Protein AF-A0A8J6J645-F1 (afdb_monomer_lite)

Radius of gyration: 34.55 Å; chains: 1; bounding box: 107×49×106 Å

pLDDT: mean 75.16, std 21.88, range [24.14, 98.88]

Structure (mmCIF, N/CA/C/O backbone):
data_AF-A0A8J6J645-F1
#
_entry.id   AF-A0A8J6J645-F1
#
loop_
_atom_site.group_PDB
_atom_site.id
_atom_site.type_symbol
_atom_site.label_atom_id
_atom_site.label_alt_id
_atom_site.label_comp_id
_atom_site.label_asym_id
_atom_site.label_entity_id
_atom_site.label_seq_id
_atom_site.pdbx_PDB_ins_code
_atom_site.Cartn_x
_atom_site.Cartn_y
_atom_site.Cartn_z
_atom_site.occupancy
_atom_site.B_iso_or_equiv
_atom_site.auth_seq_id
_atom_site.auth_comp_id
_atom_site.auth_asym_id
_atom_site.auth_atom_id
_atom_site.pdbx_PDB_model_num
ATOM 1 N N . MET A 1 1 ? -31.738 16.352 16.357 1.00 44.91 1 MET A N 1
ATOM 2 C CA . MET A 1 1 ? -32.294 16.531 14.997 1.00 44.91 1 MET A CA 1
ATOM 3 C C . MET A 1 1 ? -33.808 16.521 15.118 1.00 44.91 1 MET A C 1
ATOM 5 O O . MET A 1 1 ? -34.316 15.728 15.896 1.00 44.91 1 MET A O 1
ATOM 9 N N . THR A 1 2 ? -34.515 17.436 14.456 1.00 50.31 2 THR A N 1
ATOM 10 C CA . THR A 1 2 ? -35.983 17.379 14.335 1.00 50.31 2 THR A CA 1
ATOM 11 C C . THR A 1 2 ? -36.363 16.181 13.469 1.00 50.31 2 THR A C 1
ATOM 13 O O . THR A 1 2 ? -35.685 15.943 12.471 1.00 50.31 2 THR A O 1
ATOM 16 N N . GLU A 1 3 ? -37.396 15.425 13.850 1.00 58.03 3 GLU A N 1
ATOM 17 C CA . GLU A 1 3 ? -37.869 14.296 13.041 1.00 58.03 3 GLU A CA 1
ATOM 18 C C . GLU A 1 3 ? -38.211 14.726 11.602 1.00 58.03 3 GLU A C 1
ATOM 20 O O . GLU A 1 3 ? -38.687 15.853 11.411 1.00 58.03 3 GLU A O 1
ATOM 25 N N . PRO A 1 4 ? -37.976 13.863 10.592 1.00 70.44 4 PRO A N 1
ATOM 26 C CA . PRO A 1 4 ? -38.280 14.184 9.201 1.00 70.44 4 PRO A CA 1
ATOM 27 C C . PRO A 1 4 ? -39.772 14.469 9.016 1.00 70.44 4 PRO A C 1
ATOM 29 O O . PRO A 1 4 ? -40.620 13.722 9.508 1.00 70.44 4 PRO A O 1
ATOM 32 N N . SER A 1 5 ? -40.107 15.535 8.288 1.00 85.06 5 SER A N 1
ATOM 33 C CA . SER A 1 5 ? -41.505 15.876 8.016 1.00 85.06 5 SER A CA 1
ATOM 34 C C . SER A 1 5 ? -42.154 14.869 7.052 1.00 85.06 5 SER A C 1
ATOM 36 O O . SER A 1 5 ? -41.476 14.152 6.316 1.00 85.06 5 SER A O 1
ATOM 38 N N . ALA A 1 6 ? -43.489 14.836 6.998 1.00 85.25 6 ALA A N 1
ATOM 39 C CA . ALA A 1 6 ? -44.208 14.014 6.018 1.00 85.25 6 ALA A CA 1
ATOM 40 C C . ALA A 1 6 ? -43.861 14.388 4.558 1.00 85.25 6 ALA A C 1
ATOM 42 O O . ALA A 1 6 ? -43.890 13.527 3.680 1.00 85.25 6 ALA A O 1
ATOM 43 N N . GLU A 1 7 ? -43.497 15.650 4.298 1.00 86.12 7 GLU A N 1
ATOM 44 C CA . GLU A 1 7 ? -42.994 16.090 2.989 1.00 86.12 7 GLU A CA 1
ATOM 45 C C . GLU A 1 7 ? -41.604 15.515 2.690 1.00 86.12 7 GLU A C 1
ATOM 47 O O . GLU A 1 7 ? -41.364 15.074 1.565 1.00 86.12 7 GLU A O 1
ATOM 52 N N . ASP A 1 8 ? -40.719 15.436 3.690 1.00 90.12 8 ASP A N 1
ATOM 53 C CA . ASP A 1 8 ? -39.391 14.833 3.525 1.00 90.12 8 ASP A CA 1
ATOM 54 C C . ASP A 1 8 ? -39.488 13.337 3.207 1.00 90.12 8 ASP A C 1
ATOM 56 O O . ASP A 1 8 ? -38.810 12.842 2.305 1.00 90.12 8 ASP A O 1
ATOM 60 N N . GLN A 1 9 ? -40.389 12.627 3.893 1.00 88.62 9 GLN A N 1
ATOM 61 C CA . GLN A 1 9 ? -40.671 11.217 3.618 1.00 88.62 9 GLN A CA 1
ATOM 62 C C . GLN A 1 9 ? -41.259 11.018 2.213 1.00 88.62 9 GLN A C 1
ATOM 64 O O . GLN A 1 9 ? -40.862 10.091 1.508 1.00 88.62 9 GLN A O 1
ATOM 69 N N . ALA A 1 10 ? -42.171 11.891 1.770 1.00 91.12 10 ALA A N 1
ATOM 70 C CA . ALA A 1 10 ? -42.768 11.809 0.437 1.00 91.12 10 ALA A CA 1
ATOM 71 C C . ALA A 1 10 ? -41.743 12.068 -0.683 1.00 91.12 10 ALA A C 1
ATOM 73 O O . ALA A 1 10 ? -41.729 11.342 -1.680 1.00 91.12 10 ALA A O 1
ATOM 74 N N . ALA A 1 11 ? -40.862 13.059 -0.509 1.00 91.75 11 ALA A N 1
ATOM 75 C CA . ALA A 1 11 ? -39.793 13.363 -1.459 1.00 91.75 11 ALA A CA 1
ATOM 76 C C . ALA A 1 11 ? -38.773 12.215 -1.560 1.00 91.75 11 ALA A C 1
ATOM 78 O O . ALA A 1 11 ? -38.443 11.773 -2.663 1.00 91.75 11 ALA A O 1
ATOM 79 N N . ALA A 1 12 ? -38.335 11.673 -0.420 1.00 93.75 12 ALA A N 1
ATOM 80 C CA . ALA A 1 12 ? -37.419 10.534 -0.379 1.00 93.75 12 ALA A CA 1
ATOM 81 C C . ALA A 1 12 ? -38.039 9.259 -0.970 1.00 93.75 12 ALA A C 1
ATOM 83 O O . ALA A 1 12 ? -37.370 8.521 -1.700 1.00 93.75 12 ALA A O 1
ATOM 84 N N . LYS A 1 13 ? -39.333 9.016 -0.716 1.00 93.69 13 LYS A N 1
ATOM 85 C CA . LYS A 1 13 ? -40.058 7.885 -1.303 1.00 93.69 13 LYS A CA 1
ATOM 86 C C . LYS A 1 13 ? -40.143 7.999 -2.825 1.00 93.69 13 LYS A C 1
ATOM 88 O O . LYS A 1 13 ? -39.906 7.011 -3.507 1.00 93.69 13 LYS A O 1
ATOM 93 N N . ALA A 1 14 ? -40.426 9.186 -3.365 1.00 94.69 14 ALA A N 1
ATOM 94 C CA . ALA A 1 14 ? -40.496 9.387 -4.814 1.00 94.69 14 ALA A CA 1
ATOM 95 C C . ALA A 1 14 ? -39.165 9.057 -5.516 1.00 94.69 14 ALA A C 1
ATOM 97 O O . ALA A 1 14 ? -39.163 8.458 -6.592 1.00 94.69 14 ALA A O 1
ATOM 98 N N . VAL A 1 15 ? -38.034 9.407 -4.897 1.00 97.44 15 VAL A N 1
ATOM 99 C CA . VAL A 1 15 ? -36.700 9.047 -5.403 1.00 97.44 15 VAL A CA 1
ATOM 100 C C . VAL A 1 15 ? -36.406 7.559 -5.204 1.00 97.44 15 VAL A C 1
ATOM 102 O O . VAL A 1 15 ? -35.919 6.922 -6.132 1.00 97.44 15 VAL A O 1
ATOM 105 N N . SER A 1 16 ? -36.757 6.981 -4.052 1.00 96.25 16 SER A N 1
ATOM 106 C CA . SER A 1 16 ? -36.586 5.541 -3.792 1.00 96.25 16 SER A CA 1
ATOM 107 C C . SER A 1 16 ? -37.361 4.681 -4.791 1.00 96.25 16 SER A C 1
ATOM 109 O O . SER A 1 16 ? -36.807 3.737 -5.342 1.00 96.25 16 SER A O 1
ATOM 111 N N . ASP A 1 17 ? -38.614 5.040 -5.089 1.00 95.00 17 ASP A N 1
ATOM 112 C CA . ASP A 1 17 ? -39.446 4.350 -6.082 1.00 95.00 17 ASP A CA 1
ATOM 113 C C . ASP A 1 17 ? -38.828 4.455 -7.489 1.00 95.00 17 ASP A C 1
ATOM 115 O O . ASP A 1 17 ? -38.866 3.500 -8.264 1.00 95.00 17 ASP A O 1
ATOM 119 N N . ARG A 1 18 ? -38.220 5.606 -7.820 1.00 96.12 18 ARG A N 1
ATOM 120 C CA . ARG A 1 18 ? -37.518 5.813 -9.094 1.00 96.12 18 ARG A CA 1
ATOM 121 C C . ARG A 1 18 ? -36.264 4.948 -9.208 1.00 96.12 18 ARG A C 1
ATOM 123 O O . ARG A 1 18 ? -36.026 4.393 -10.274 1.00 96.12 18 ARG A O 1
ATOM 130 N N . ILE A 1 19 ? -35.485 4.829 -8.133 1.00 97.06 19 ILE A N 1
ATOM 131 C CA . ILE A 1 19 ? -34.296 3.967 -8.097 1.00 97.06 19 ILE A CA 1
ATOM 132 C C . ILE A 1 19 ? -34.708 2.491 -8.157 1.00 97.06 19 ILE A C 1
ATOM 134 O O . ILE A 1 19 ? -34.120 1.727 -8.913 1.00 97.06 19 ILE A O 1
ATOM 138 N N . ALA A 1 20 ? -35.759 2.097 -7.434 1.00 94.50 20 ALA A N 1
ATOM 139 C CA . ALA A 1 20 ? -36.281 0.730 -7.443 1.00 94.50 20 ALA A CA 1
ATOM 140 C C . ALA A 1 20 ? -36.837 0.295 -8.812 1.00 94.50 20 ALA A C 1
ATOM 142 O O . ALA A 1 20 ? -36.912 -0.899 -9.095 1.00 94.50 20 ALA A O 1
ATOM 143 N N . ALA A 1 21 ? -37.234 1.246 -9.662 1.00 95.06 21 ALA A N 1
ATOM 144 C CA . ALA A 1 21 ? -37.662 0.977 -11.032 1.00 95.06 21 ALA A CA 1
ATOM 145 C C . ALA A 1 21 ? -36.492 0.727 -12.002 1.00 95.06 21 ALA A C 1
ATOM 147 O O . ALA A 1 21 ? -36.734 0.296 -13.132 1.00 95.06 21 ALA A O 1
ATOM 148 N N . LEU A 1 22 ? -35.244 0.992 -11.592 1.00 95.56 22 LEU A N 1
ATOM 149 C CA . LEU A 1 22 ? -34.071 0.694 -12.406 1.00 95.56 22 LEU A CA 1
ATOM 150 C C . LEU A 1 22 ? -33.829 -0.816 -12.468 1.00 95.56 22 LEU A C 1
ATOM 152 O O . LEU A 1 22 ? -33.930 -1.537 -11.476 1.00 95.56 22 LEU A O 1
ATOM 156 N N . THR A 1 23 ? -33.476 -1.296 -13.653 1.00 92.25 23 THR A N 1
ATOM 157 C CA . THR A 1 23 ? -33.176 -2.706 -13.918 1.00 92.25 23 THR A CA 1
ATOM 158 C C . THR A 1 23 ? -31.901 -2.818 -14.752 1.00 92.25 23 THR A C 1
ATOM 160 O O . THR A 1 23 ? -31.354 -1.813 -15.203 1.00 92.25 23 THR A O 1
ATOM 163 N N . GLY A 1 24 ? -31.436 -4.042 -15.019 1.00 83.12 24 GLY A N 1
ATOM 164 C CA . GLY A 1 24 ? -30.298 -4.263 -15.921 1.00 83.12 24 GLY A CA 1
ATOM 165 C C . GLY A 1 24 ? -30.506 -3.745 -17.357 1.00 83.12 24 GLY A C 1
ATOM 166 O O . GLY A 1 24 ? -29.523 -3.563 -18.078 1.00 83.12 24 GLY A O 1
ATOM 167 N N . GLU A 1 25 ? -31.756 -3.484 -17.760 1.00 88.81 25 GLU A N 1
ATOM 168 C CA . GLU A 1 25 ? -32.125 -2.936 -19.074 1.00 88.81 25 GLU A CA 1
ATOM 169 C C . GLU A 1 25 ? -32.288 -1.405 -19.087 1.00 88.81 25 GLU A C 1
ATOM 171 O O . GLU A 1 25 ? -32.475 -0.828 -20.156 1.00 88.81 25 GLU A O 1
ATOM 176 N N . SER A 1 26 ? -32.222 -0.737 -17.930 1.00 93.38 26 SER A N 1
ATOM 177 C CA . SER A 1 26 ? -32.307 0.728 -17.853 1.00 93.38 26 SER A CA 1
ATOM 178 C C . SER A 1 26 ? -31.152 1.395 -18.600 1.00 93.38 26 SER A C 1
ATOM 180 O O . SER A 1 26 ? -30.037 0.864 -18.600 1.00 93.38 26 SER A O 1
ATOM 182 N N . THR A 1 27 ? -31.407 2.548 -19.228 1.00 94.75 27 THR A N 1
ATOM 183 C CA . THR A 1 27 ? -30.382 3.278 -19.994 1.00 94.75 27 THR A CA 1
ATOM 184 C C . THR A 1 27 ? -29.477 4.110 -19.088 1.00 94.75 27 THR A C 1
ATOM 186 O O . THR A 1 27 ? -29.779 4.332 -17.912 1.00 94.75 27 THR A O 1
ATOM 189 N N . GLU A 1 28 ? -28.354 4.590 -19.626 1.00 92.00 28 GLU A N 1
ATOM 190 C CA . GLU A 1 28 ? -27.472 5.496 -18.887 1.00 92.00 28 GLU A CA 1
ATOM 191 C C . GLU A 1 28 ? -28.216 6.784 -18.499 1.00 92.00 28 GLU A C 1
ATOM 193 O O . GLU A 1 28 ? -28.079 7.265 -17.375 1.00 92.00 28 GLU A O 1
ATOM 198 N N . GLU A 1 29 ? -29.087 7.298 -19.374 1.00 94.44 29 GLU A N 1
ATOM 199 C CA . GLU A 1 29 ? -29.924 8.461 -19.075 1.00 94.44 29 GLU A CA 1
ATOM 200 C C . GLU A 1 29 ? -30.915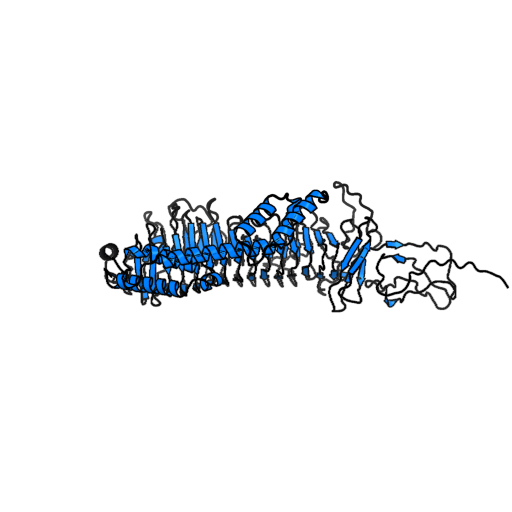 8.201 -17.932 1.00 94.44 29 GLU A C 1
ATOM 202 O O . GLU A 1 29 ? -31.144 9.096 -17.115 1.00 94.44 29 GLU A O 1
ATOM 207 N N . ASP A 1 30 ? -31.489 6.996 -17.832 1.00 94.88 30 ASP A N 1
ATOM 208 C CA . ASP A 1 30 ? -32.388 6.636 -16.726 1.00 94.88 30 ASP A CA 1
ATOM 209 C C . ASP A 1 30 ? -31.654 6.688 -15.378 1.00 94.88 30 ASP A C 1
ATOM 211 O O . ASP A 1 30 ? -32.165 7.244 -14.397 1.00 94.88 30 ASP A O 1
ATOM 215 N N . VAL A 1 31 ? -30.433 6.147 -15.355 1.00 95.00 31 VAL A N 1
ATOM 216 C CA . VAL A 1 31 ? -29.540 6.110 -14.190 1.00 95.00 31 VAL A CA 1
ATOM 217 C C . VAL A 1 31 ? -29.093 7.521 -13.807 1.00 95.00 31 VAL A C 1
ATOM 219 O O . VAL A 1 31 ? -29.270 7.932 -12.658 1.00 95.00 31 VAL A O 1
ATOM 222 N N . GLN A 1 32 ? -28.616 8.317 -14.768 1.00 94.44 32 GLN A N 1
ATOM 223 C CA . GLN A 1 32 ? -28.230 9.714 -14.540 1.00 94.44 32 GLN A CA 1
ATOM 224 C C . GLN A 1 32 ? -29.409 10.551 -14.029 1.00 94.44 32 GLN A C 1
ATOM 226 O O . GLN A 1 32 ? -29.255 11.377 -13.126 1.00 94.44 32 GLN A O 1
ATOM 231 N N . ALA A 1 33 ? -30.615 10.323 -14.552 1.00 94.88 33 ALA A N 1
ATOM 232 C CA . ALA A 1 33 ? -31.802 11.036 -14.103 1.00 94.88 33 ALA A CA 1
ATOM 233 C C . ALA A 1 33 ? -32.246 10.614 -12.689 1.00 94.88 33 ALA A C 1
ATOM 235 O O . ALA A 1 33 ? -32.782 11.442 -11.946 1.00 94.88 33 ALA A O 1
ATOM 236 N N . ALA A 1 34 ? -32.019 9.358 -12.292 1.00 94.62 34 ALA A N 1
ATOM 237 C CA . ALA A 1 34 ? -32.221 8.902 -10.918 1.00 94.62 34 ALA A CA 1
ATOM 238 C C . ALA A 1 34 ? -31.184 9.508 -9.954 1.00 94.62 34 ALA A C 1
ATOM 240 O O . ALA A 1 34 ? -31.570 9.994 -8.887 1.00 94.62 34 ALA A O 1
ATOM 241 N N . ARG A 1 35 ? -29.905 9.590 -10.353 1.00 97.50 35 ARG A N 1
ATOM 242 C CA . ARG A 1 35 ? -28.853 10.282 -9.588 1.00 97.50 35 ARG A CA 1
ATOM 243 C C . ARG A 1 35 ? -29.148 11.764 -9.412 1.00 97.50 35 ARG A C 1
ATOM 245 O O . ARG A 1 35 ? -29.120 12.252 -8.288 1.00 97.50 35 ARG A O 1
ATOM 252 N N . ALA A 1 36 ? -29.536 12.461 -10.477 1.00 94.56 36 ALA A N 1
ATOM 253 C CA . ALA A 1 36 ? -29.911 13.872 -10.404 1.00 94.56 36 ALA A CA 1
ATOM 254 C C . ALA A 1 36 ? -31.112 14.110 -9.468 1.00 94.56 36 ALA A C 1
ATOM 256 O O . ALA A 1 36 ? -31.142 15.093 -8.726 1.00 94.56 36 ALA A O 1
ATOM 257 N N . ALA A 1 37 ? -32.093 13.199 -9.470 1.00 94.62 37 ALA A N 1
ATOM 258 C CA . ALA A 1 37 ? -33.235 13.264 -8.562 1.00 94.62 37 ALA A CA 1
ATOM 259 C C . ALA A 1 37 ? -32.825 13.035 -7.098 1.00 94.62 37 ALA A C 1
ATOM 261 O O . ALA A 1 37 ? -33.305 13.750 -6.222 1.00 94.62 37 ALA A O 1
ATOM 262 N N . TYR A 1 38 ? -31.916 12.089 -6.838 1.00 94.69 38 TYR A N 1
ATOM 263 C CA . TYR A 1 38 ? -31.319 11.892 -5.517 1.00 94.69 38 TYR A CA 1
ATOM 264 C C . TYR A 1 38 ? -30.521 13.117 -5.071 1.00 94.69 38 TYR A C 1
ATOM 266 O O . TYR A 1 38 ? -30.697 13.590 -3.951 1.00 94.69 38 TYR A O 1
ATOM 274 N N . ASP A 1 39 ? -29.690 13.684 -5.943 1.00 94.12 39 ASP A N 1
ATOM 275 C CA . ASP A 1 39 ? -28.804 14.791 -5.595 1.00 94.12 39 ASP A CA 1
ATOM 276 C C . ASP A 1 39 ? -29.543 16.084 -5.258 1.00 94.12 39 ASP A C 1
ATOM 278 O O . ASP A 1 39 ? -29.066 16.837 -4.403 1.00 94.12 39 ASP A O 1
ATOM 282 N N . ALA A 1 40 ? -30.720 16.287 -5.854 1.00 95.94 40 ALA A N 1
ATOM 283 C CA . ALA A 1 40 ? -31.619 17.405 -5.579 1.00 95.94 40 ALA A CA 1
ATOM 284 C C . ALA A 1 40 ? -32.310 17.338 -4.201 1.00 95.94 40 ALA A C 1
ATOM 286 O O . ALA A 1 40 ? -32.903 18.332 -3.775 1.00 95.94 40 ALA A O 1
ATOM 287 N N . LEU A 1 41 ? -32.249 16.198 -3.502 1.00 93.75 41 LEU A N 1
ATOM 288 C CA . LEU A 1 41 ? -32.827 16.044 -2.166 1.00 93.75 41 LEU A CA 1
ATOM 289 C C . LEU A 1 41 ? -32.015 16.779 -1.091 1.00 93.75 41 LEU A C 1
ATOM 291 O O . LEU A 1 41 ? -30.789 16.911 -1.165 1.00 93.75 41 LEU A O 1
ATOM 295 N N . THR A 1 42 ? -32.698 17.199 -0.026 1.00 92.50 42 THR A N 1
ATOM 296 C CA . THR A 1 42 ? -32.039 17.729 1.177 1.00 92.50 42 THR A CA 1
ATOM 297 C C . THR A 1 42 ? -31.322 16.614 1.948 1.00 92.50 42 THR A C 1
ATOM 299 O O . THR A 1 42 ? -31.628 15.435 1.788 1.00 92.50 42 THR A O 1
ATOM 302 N N . GLY A 1 43 ? -30.386 16.960 2.840 1.00 87.94 43 GLY A N 1
ATOM 303 C CA . GLY A 1 43 ? -29.667 15.957 3.642 1.00 87.94 43 GLY A CA 1
ATOM 304 C C . GLY A 1 43 ? -30.588 15.054 4.478 1.00 87.94 43 GLY A C 1
ATOM 305 O O . GLY A 1 43 ? -30.351 13.853 4.561 1.00 87.94 43 GLY A O 1
ATOM 306 N N . ALA A 1 44 ? -31.675 15.608 5.029 1.00 87.56 44 ALA A N 1
ATOM 307 C CA . ALA A 1 44 ? -32.674 14.841 5.777 1.00 87.56 44 ALA A CA 1
ATOM 308 C C . ALA A 1 44 ? -33.471 13.875 4.881 1.00 87.56 44 ALA A C 1
ATOM 310 O O . ALA A 1 44 ? -33.816 12.781 5.312 1.00 87.56 44 ALA A O 1
ATOM 311 N N . GLN A 1 45 ? -33.728 14.257 3.629 1.00 93.94 45 GLN A N 1
ATOM 312 C CA . GLN A 1 45 ? -34.426 13.427 2.646 1.00 93.94 45 GLN A CA 1
ATOM 313 C C . GLN A 1 45 ? -33.522 12.326 2.083 1.00 93.94 45 GLN A C 1
ATOM 315 O O . GLN A 1 45 ? -33.958 11.185 1.970 1.00 93.94 45 GLN A O 1
ATOM 320 N N . LYS A 1 46 ? -32.252 12.634 1.777 1.00 93.06 46 LYS A N 1
ATOM 321 C CA . LYS A 1 46 ? -31.265 11.647 1.301 1.00 93.06 46 LYS A CA 1
ATOM 322 C C . LYS A 1 46 ? -31.095 10.489 2.286 1.00 93.06 46 LYS A C 1
ATOM 324 O O . LYS A 1 46 ? -31.028 9.346 1.853 1.00 93.06 46 LYS A O 1
ATOM 329 N N . ALA A 1 47 ? -31.112 10.776 3.592 1.00 90.06 47 ALA A N 1
ATOM 330 C CA . ALA A 1 47 ? -31.015 9.770 4.654 1.00 90.06 47 ALA A CA 1
ATOM 331 C C . ALA A 1 47 ? -32.184 8.764 4.686 1.00 90.06 47 ALA A C 1
ATOM 333 O O . ALA A 1 47 ? -32.073 7.722 5.323 1.00 90.06 47 ALA A O 1
ATOM 334 N N . LEU A 1 48 ? -33.300 9.071 4.016 1.00 88.62 48 LEU A N 1
ATOM 335 C CA . LEU A 1 48 ? -34.485 8.214 3.931 1.00 88.62 48 LEU A CA 1
ATOM 336 C C . LEU A 1 48 ? -34.580 7.446 2.602 1.00 88.62 48 LEU A C 1
ATOM 338 O O . LEU A 1 48 ? -35.518 6.670 2.418 1.00 88.62 48 LEU A O 1
ATOM 342 N N . VAL A 1 49 ? -33.665 7.679 1.655 1.00 93.88 49 VAL A N 1
ATOM 343 C CA . VAL A 1 49 ? -33.691 7.007 0.351 1.00 93.88 49 VAL A CA 1
ATOM 344 C C . VAL A 1 49 ? -33.175 5.577 0.477 1.00 93.88 49 VAL A C 1
ATOM 346 O O . VAL A 1 49 ? -32.153 5.322 1.104 1.00 93.88 49 VAL A O 1
ATOM 349 N N . THR A 1 50 ? -33.872 4.642 -0.163 1.00 88.31 50 THR A N 1
ATOM 350 C CA . THR A 1 50 ? -33.514 3.216 -0.210 1.00 88.31 50 THR A CA 1
ATOM 351 C C . THR A 1 50 ? -33.068 2.805 -1.618 1.00 88.31 50 THR A C 1
ATOM 353 O O . THR A 1 50 ? -33.263 3.550 -2.578 1.00 88.31 50 THR A O 1
ATOM 356 N N . HIS A 1 51 ? -32.456 1.620 -1.745 1.00 91.00 51 HIS A N 1
ATOM 357 C CA . HIS A 1 51 ? -31.973 1.036 -3.012 1.00 91.00 51 HIS A CA 1
ATOM 358 C C . HIS A 1 51 ? -30.793 1.760 -3.683 1.00 91.00 51 HIS A C 1
ATOM 360 O O . HIS A 1 51 ? -30.515 1.523 -4.859 1.00 91.00 51 HIS A O 1
ATOM 366 N N . LEU A 1 52 ? -30.057 2.600 -2.949 1.00 91.38 52 LEU A N 1
ATOM 367 C CA . LEU A 1 52 ? -28.930 3.356 -3.504 1.00 91.38 52 LEU A CA 1
ATOM 368 C C . LEU A 1 52 ? -27.836 2.448 -4.094 1.00 91.38 52 LEU A C 1
ATOM 370 O O . LEU A 1 52 ? -27.241 2.805 -5.105 1.00 91.38 52 LEU A O 1
ATOM 374 N N . ASP A 1 53 ? -27.645 1.248 -3.544 1.00 88.69 53 ASP A N 1
ATOM 375 C CA . ASP A 1 53 ? -26.698 0.254 -4.067 1.00 88.69 53 ASP A CA 1
ATOM 376 C C . ASP A 1 53 ? -27.018 -0.158 -5.512 1.00 88.69 53 ASP A C 1
ATOM 378 O O . ASP A 1 53 ? -26.112 -0.378 -6.310 1.00 88.69 53 ASP A O 1
ATOM 382 N N . THR A 1 54 ? -28.305 -0.204 -5.885 1.00 89.88 54 THR A N 1
ATOM 383 C CA . THR A 1 54 ? -28.735 -0.502 -7.265 1.00 89.88 54 THR A CA 1
ATOM 384 C C . THR A 1 54 ? -28.343 0.622 -8.218 1.00 89.88 54 THR A C 1
ATOM 386 O O . THR A 1 54 ? -27.847 0.357 -9.312 1.00 89.88 54 THR A O 1
ATOM 389 N N . LEU A 1 55 ? -28.526 1.877 -7.790 1.00 92.06 55 LEU A N 1
ATOM 390 C CA . LEU A 1 55 ? -28.108 3.044 -8.563 1.00 92.06 55 LEU A CA 1
ATOM 391 C C . LEU A 1 55 ? -26.586 3.044 -8.753 1.00 92.06 55 LEU A C 1
ATOM 393 O O . LEU A 1 55 ? -26.113 3.120 -9.884 1.00 92.06 55 LEU A O 1
ATOM 397 N N . THR A 1 56 ? -25.837 2.870 -7.663 1.00 88.00 56 THR A N 1
ATOM 398 C CA . THR A 1 56 ? -24.368 2.847 -7.672 1.00 88.00 56 THR A CA 1
ATOM 399 C C . THR A 1 56 ? -23.816 1.712 -8.542 1.00 88.00 56 THR A C 1
ATOM 401 O O . THR A 1 56 ? -22.896 1.932 -9.329 1.00 88.00 56 THR A O 1
ATOM 404 N N . ALA A 1 57 ? -24.392 0.508 -8.472 1.00 84.00 57 ALA A N 1
ATOM 405 C CA . ALA A 1 57 ? -23.959 -0.623 -9.294 1.00 84.00 57 ALA A CA 1
ATOM 406 C C . ALA A 1 57 ? -24.186 -0.382 -10.797 1.00 84.00 57 ALA A C 1
ATOM 408 O O . ALA A 1 57 ? -23.339 -0.728 -11.624 1.00 84.00 57 ALA A O 1
ATOM 409 N N . LEU A 1 58 ? -25.314 0.232 -11.172 1.00 88.31 58 LEU A N 1
ATOM 410 C CA . LEU A 1 58 ? -25.593 0.571 -12.569 1.00 88.31 58 LEU A CA 1
ATOM 411 C C . LEU A 1 58 ? -24.672 1.681 -13.087 1.00 88.31 58 LEU A C 1
ATOM 413 O O . LEU A 1 58 ? -24.194 1.581 -14.217 1.00 88.31 58 LEU A O 1
ATOM 417 N N . GLU A 1 59 ? -24.374 2.692 -12.268 1.00 88.00 59 GLU A N 1
ATOM 418 C CA . GLU A 1 59 ? -23.399 3.743 -12.594 1.00 88.00 59 GLU A CA 1
ATOM 419 C C . GLU A 1 59 ? -22.007 3.159 -12.853 1.00 88.00 59 GLU A C 1
ATOM 421 O O . GLU A 1 59 ? -21.389 3.461 -13.874 1.00 88.00 59 GLU A O 1
ATOM 426 N N . GLN A 1 60 ? -21.543 2.260 -11.980 1.00 86.62 60 GLN A N 1
ATOM 427 C CA . GLN A 1 60 ? -20.270 1.559 -12.162 1.00 86.62 60 GLN A CA 1
ATOM 428 C C . GLN A 1 60 ? -20.258 0.719 -13.444 1.00 86.62 60 GLN A C 1
ATOM 430 O O . GLN A 1 60 ? -19.265 0.722 -14.171 1.00 86.62 60 GLN A O 1
ATOM 435 N N . ARG A 1 61 ? -21.369 0.043 -13.772 1.00 88.62 61 ARG A N 1
ATOM 436 C CA . ARG A 1 61 ? -21.490 -0.739 -15.012 1.00 88.62 61 ARG A CA 1
ATOM 437 C C . ARG A 1 61 ? -21.367 0.137 -16.260 1.00 88.62 61 ARG A C 1
ATOM 439 O O . ARG A 1 61 ? -20.663 -0.249 -17.190 1.00 88.62 61 ARG A O 1
ATOM 446 N N . PHE A 1 62 ? -22.040 1.288 -16.299 1.00 89.81 62 PHE A N 1
ATOM 447 C CA . PHE A 1 62 ? -21.958 2.205 -17.442 1.00 89.81 62 PHE A CA 1
ATOM 448 C C . PHE A 1 62 ? -20.573 2.838 -17.571 1.00 89.81 62 PHE A C 1
ATOM 450 O O . PHE A 1 62 ? -20.032 2.879 -18.674 1.00 89.81 62 PHE A O 1
ATOM 457 N N . ALA A 1 63 ? -19.952 3.224 -16.454 1.00 84.44 63 ALA A N 1
ATOM 458 C CA . ALA A 1 63 ? -18.571 3.698 -16.450 1.00 84.44 63 ALA A CA 1
ATOM 459 C C . ALA A 1 63 ? -17.598 2.628 -16.981 1.00 84.44 63 ALA A C 1
ATOM 461 O O . ALA A 1 63 ? -16.736 2.931 -17.807 1.00 84.44 63 ALA A O 1
ATOM 462 N N . ALA A 1 64 ? -17.767 1.366 -16.571 1.00 85.56 64 ALA A N 1
ATOM 463 C CA . ALA A 1 64 ? -16.958 0.259 -17.073 1.00 85.56 64 ALA A CA 1
ATOM 464 C C . ALA A 1 64 ? -17.183 0.003 -18.574 1.00 85.56 64 ALA A C 1
ATOM 466 O O . ALA A 1 64 ? -16.213 -0.165 -19.308 1.00 85.56 64 ALA A O 1
ATOM 467 N N . ALA A 1 65 ? -18.434 0.033 -19.045 1.00 88.94 65 ALA A N 1
ATOM 468 C CA . ALA A 1 65 ? -18.756 -0.131 -20.464 1.00 88.94 65 ALA A CA 1
ATOM 469 C C . ALA A 1 65 ? -18.173 1.000 -21.329 1.00 88.94 65 ALA A C 1
ATOM 471 O O . ALA A 1 65 ? -17.643 0.738 -22.407 1.00 88.94 65 ALA A O 1
ATOM 472 N N . ALA A 1 66 ? -18.218 2.245 -20.845 1.00 88.19 66 ALA A N 1
ATOM 473 C CA . ALA A 1 66 ? -17.614 3.390 -21.522 1.00 88.19 66 ALA A CA 1
ATOM 474 C C . ALA A 1 66 ? -16.083 3.265 -21.608 1.00 88.19 66 ALA A C 1
ATOM 476 O O . ALA A 1 66 ? -15.504 3.547 -22.657 1.00 88.19 66 ALA A O 1
ATOM 477 N N . ALA A 1 67 ? -15.432 2.792 -20.539 1.00 84.69 67 ALA A N 1
ATOM 478 C CA . ALA A 1 67 ? -13.992 2.537 -20.536 1.00 84.69 67 ALA A CA 1
ATOM 479 C C . ALA A 1 67 ? -13.597 1.455 -21.558 1.00 84.69 67 ALA A C 1
ATOM 481 O O . ALA A 1 67 ? -12.656 1.656 -22.325 1.00 84.69 67 ALA A O 1
ATOM 482 N N . VAL A 1 68 ? -14.349 0.347 -21.625 1.00 93.06 68 VAL A N 1
ATOM 483 C CA . VAL A 1 68 ? -14.131 -0.713 -22.628 1.00 93.06 68 VAL A CA 1
ATOM 484 C C . VAL A 1 68 ? -14.299 -0.169 -24.045 1.00 93.06 68 VAL A C 1
ATOM 486 O O . VAL A 1 68 ? -13.409 -0.353 -24.873 1.00 93.06 68 VAL A O 1
ATOM 489 N N . ALA A 1 69 ? -15.387 0.558 -24.314 1.00 92.81 69 ALA A N 1
ATOM 490 C CA . ALA A 1 69 ? -15.658 1.123 -25.635 1.00 92.81 69 ALA A CA 1
ATOM 491 C C . ALA A 1 69 ? -14.562 2.099 -26.098 1.00 92.81 69 ALA A C 1
ATOM 493 O O . ALA A 1 69 ? -14.161 2.065 -27.260 1.00 92.81 69 ALA A O 1
ATOM 494 N N . ALA A 1 70 ? -14.035 2.929 -25.191 1.00 89.56 70 ALA A N 1
ATOM 495 C CA . ALA A 1 70 ? -12.942 3.848 -25.498 1.00 89.56 70 ALA A CA 1
ATOM 496 C C . ALA A 1 70 ? -11.651 3.108 -25.895 1.00 89.56 70 ALA A C 1
ATOM 498 O O . ALA A 1 70 ? -10.967 3.511 -26.837 1.00 89.56 70 ALA A O 1
ATOM 499 N N . VAL A 1 71 ? -11.324 2.002 -25.216 1.00 94.44 71 VAL A N 1
ATOM 500 C CA . VAL A 1 71 ? -10.160 1.180 -25.582 1.00 94.44 71 VAL A CA 1
ATOM 501 C C . VAL A 1 71 ? -10.392 0.446 -26.898 1.00 94.44 71 VAL A C 1
ATOM 503 O O . VAL A 1 71 ? -9.502 0.432 -27.748 1.00 94.44 71 VAL A O 1
ATOM 506 N N . GLU A 1 72 ? -11.586 -0.102 -27.127 1.00 95.81 72 GLU A N 1
ATOM 507 C CA . GLU A 1 72 ? -11.918 -0.723 -28.412 1.00 95.81 72 GLU A CA 1
ATOM 508 C C . GLU A 1 72 ? -11.821 0.264 -29.583 1.00 95.81 72 GLU A C 1
ATOM 510 O O . GLU A 1 72 ? -11.341 -0.115 -30.651 1.00 95.81 72 GLU A O 1
ATOM 515 N N . GLU A 1 73 ? -12.196 1.531 -29.389 1.00 95.38 73 GLU A N 1
ATOM 516 C CA . GLU A 1 73 ? -12.041 2.581 -30.401 1.00 95.38 73 GLU A CA 1
ATOM 517 C C . GLU A 1 73 ? -10.563 2.829 -30.746 1.00 95.38 73 GLU A C 1
ATOM 519 O O . GLU A 1 73 ? -10.200 2.865 -31.927 1.00 95.38 73 GLU A O 1
ATOM 524 N N . LEU A 1 74 ? -9.689 2.917 -29.735 1.00 94.06 74 LEU A N 1
ATOM 525 C CA . LEU A 1 74 ? -8.241 3.052 -29.937 1.00 94.06 74 LEU A CA 1
ATOM 526 C C . LEU A 1 74 ? -7.661 1.855 -30.701 1.00 94.06 74 LEU A C 1
ATOM 528 O O . LEU A 1 74 ? -6.897 2.036 -31.650 1.00 94.06 74 LEU A O 1
ATOM 532 N N . LEU A 1 75 ? -8.052 0.632 -30.330 1.00 96.25 75 LEU A N 1
ATOM 533 C CA . LEU A 1 75 ? -7.596 -0.594 -30.994 1.00 96.25 75 LEU A CA 1
ATOM 534 C C . LEU A 1 75 ? -8.122 -0.687 -32.434 1.00 96.25 75 LEU A C 1
ATOM 536 O O . LEU A 1 75 ? -7.404 -1.095 -33.353 1.00 96.25 75 LEU A O 1
ATOM 540 N N . ALA A 1 76 ? -9.373 -0.283 -32.659 1.00 95.12 76 ALA A N 1
ATOM 541 C CA . ALA A 1 76 ? -9.982 -0.265 -33.982 1.00 95.12 76 ALA A CA 1
ATOM 542 C C . ALA A 1 76 ? -9.276 0.730 -34.912 1.00 95.12 76 ALA A C 1
ATOM 544 O O . ALA A 1 76 ? -9.107 0.426 -36.097 1.00 95.12 76 ALA A O 1
ATOM 545 N N . ALA A 1 77 ? -8.806 1.860 -34.377 1.00 96.12 77 ALA A N 1
ATOM 546 C CA . ALA A 1 77 ? -8.080 2.889 -35.115 1.00 96.12 77 ALA A CA 1
ATOM 547 C C . ALA A 1 77 ? -6.659 2.480 -35.545 1.00 96.12 77 ALA A C 1
ATOM 549 O O . ALA A 1 77 ? -6.104 3.111 -36.445 1.00 96.12 77 ALA A O 1
ATOM 550 N N . LEU A 1 78 ? -6.076 1.424 -34.960 1.00 96.25 78 LEU A N 1
ATOM 551 C CA . LEU A 1 78 ? -4.742 0.956 -35.351 1.00 96.25 78 LEU A CA 1
ATOM 552 C C . LEU A 1 78 ? -4.696 0.550 -36.838 1.00 96.25 78 LEU A C 1
ATOM 554 O O . LEU A 1 78 ? -5.682 0.025 -37.370 1.00 96.25 78 LEU A O 1
ATOM 558 N N . PRO A 1 79 ? -3.566 0.744 -37.537 1.00 94.81 79 PRO A N 1
ATOM 559 C CA . PRO A 1 79 ? -3.399 0.225 -38.891 1.00 94.81 79 PRO A CA 1
ATOM 560 C C . PRO A 1 79 ? -3.444 -1.313 -38.908 1.00 94.81 79 PRO A C 1
ATOM 562 O O . PRO A 1 79 ? -3.196 -1.982 -37.905 1.00 94.81 79 PRO A O 1
ATOM 565 N N . GLY A 1 80 ? -3.777 -1.893 -40.064 1.00 92.50 80 GLY A N 1
ATOM 566 C CA . GLY A 1 80 ? -3.589 -3.330 -40.293 1.00 92.50 80 GLY A CA 1
ATOM 567 C C . GLY A 1 80 ? -2.102 -3.689 -40.350 1.00 92.50 80 GLY A C 1
ATOM 568 O O . GLY A 1 80 ? -1.279 -2.835 -40.671 1.00 92.50 80 GLY A O 1
ATOM 569 N N . ALA A 1 81 ? -1.752 -4.947 -40.066 1.00 92.69 81 ALA A N 1
ATOM 570 C CA . ALA A 1 81 ? -0.363 -5.410 -39.955 1.00 92.69 81 ALA A CA 1
ATOM 571 C C . ALA A 1 81 ? 0.522 -5.062 -41.172 1.00 92.69 81 ALA A C 1
ATOM 573 O O . ALA A 1 81 ? 1.710 -4.799 -41.026 1.00 92.69 81 ALA A O 1
ATOM 574 N N . ASP A 1 82 ? -0.040 -5.048 -42.378 1.00 92.75 82 ASP A N 1
ATOM 575 C CA . ASP A 1 82 ? 0.641 -4.712 -43.633 1.00 92.75 82 ASP A CA 1
ATOM 576 C C . ASP A 1 82 ? 0.835 -3.203 -43.862 1.00 92.75 82 ASP A C 1
ATOM 578 O O . ASP A 1 82 ? 1.637 -2.809 -44.711 1.00 92.75 82 ASP A O 1
ATOM 582 N N . ALA A 1 83 ? 0.121 -2.370 -43.106 1.00 93.31 83 ALA A N 1
ATOM 583 C CA . ALA A 1 83 ? 0.139 -0.914 -43.195 1.00 93.31 83 ALA A CA 1
ATOM 584 C C . ALA A 1 83 ? 0.860 -0.236 -42.020 1.00 93.31 83 ALA A C 1
ATOM 586 O O . ALA A 1 83 ? 1.004 0.983 -42.043 1.00 93.31 83 ALA A O 1
ATOM 587 N N . VAL A 1 84 ? 1.307 -0.997 -41.015 1.00 95.06 84 VAL A N 1
ATOM 588 C CA . VAL A 1 84 ? 2.057 -0.461 -39.870 1.00 95.06 84 VAL A CA 1
ATOM 589 C C . VAL A 1 84 ? 3.346 0.196 -40.357 1.00 95.06 84 VAL A C 1
ATOM 591 O O . VAL A 1 84 ? 4.133 -0.394 -41.101 1.00 95.06 84 VAL A O 1
ATOM 594 N N . THR A 1 85 ? 3.584 1.413 -39.890 1.00 88.69 85 THR A N 1
ATOM 595 C CA . THR A 1 85 ? 4.797 2.198 -40.101 1.00 88.69 85 THR A CA 1
ATOM 596 C C . THR A 1 85 ? 5.383 2.646 -38.760 1.00 88.69 85 THR A C 1
ATOM 598 O O . THR A 1 85 ? 4.811 2.415 -37.696 1.00 88.69 85 THR A O 1
ATOM 601 N N . LEU A 1 86 ? 6.549 3.299 -38.788 1.00 78.25 86 LEU A N 1
ATOM 602 C CA . LEU A 1 86 ? 7.147 3.857 -37.570 1.00 78.25 86 LEU A CA 1
ATOM 603 C C . LEU A 1 86 ? 6.349 5.044 -37.009 1.00 78.25 86 LEU A C 1
ATOM 605 O O . LEU A 1 86 ? 6.384 5.266 -35.801 1.00 78.25 86 LEU A O 1
ATOM 609 N N . ASP A 1 87 ? 5.614 5.770 -37.857 1.00 83.94 87 ASP A N 1
ATOM 610 C CA . ASP A 1 87 ? 4.797 6.917 -37.441 1.00 83.94 87 ASP A CA 1
ATOM 611 C C . ASP A 1 87 ? 3.560 6.475 -36.638 1.00 83.94 87 ASP A C 1
ATOM 613 O O . ASP A 1 87 ? 3.000 7.262 -35.879 1.00 83.94 87 ASP A O 1
ATOM 617 N N . ASP A 1 88 ? 3.174 5.198 -36.738 1.00 91.00 88 ASP A N 1
ATOM 618 C CA . ASP A 1 88 ? 2.067 4.608 -35.978 1.00 91.00 88 ASP A CA 1
ATOM 619 C C . ASP A 1 88 ? 2.458 4.244 -34.535 1.00 91.00 88 ASP A C 1
ATOM 621 O O . ASP A 1 88 ? 1.600 3.863 -33.734 1.00 91.00 88 ASP A O 1
ATOM 625 N N . ARG A 1 89 ? 3.744 4.376 -34.173 1.00 82.19 89 ARG A N 1
ATOM 626 C CA . ARG A 1 89 ? 4.264 4.030 -32.842 1.00 82.19 89 ARG A CA 1
ATOM 627 C C . ARG A 1 89 ? 3.480 4.686 -31.695 1.00 82.19 89 ARG A C 1
ATOM 629 O O . ARG A 1 89 ? 3.070 3.935 -30.809 1.00 82.19 89 ARG A O 1
ATOM 636 N N . PRO A 1 90 ? 3.210 6.009 -31.693 1.00 78.00 90 PRO A N 1
ATOM 637 C CA . PRO A 1 90 ? 2.458 6.635 -30.608 1.00 78.00 90 PRO A CA 1
ATOM 638 C C . PRO A 1 90 ? 1.038 6.072 -30.468 1.00 78.00 90 PRO A C 1
ATOM 640 O O . PRO A 1 90 ? 0.563 5.878 -29.355 1.00 78.00 90 PRO A O 1
ATOM 643 N N . ALA A 1 91 ? 0.370 5.753 -31.583 1.00 87.12 91 ALA A N 1
ATOM 644 C CA . ALA A 1 91 ? -0.984 5.198 -31.562 1.00 87.12 91 ALA A CA 1
ATOM 645 C C . ALA A 1 91 ? -1.010 3.766 -31.003 1.00 87.12 91 ALA A C 1
ATOM 647 O O . ALA A 1 91 ? -1.855 3.442 -30.169 1.00 87.12 91 ALA A O 1
ATOM 648 N N . ILE A 1 92 ? -0.051 2.927 -31.411 1.00 88.81 92 ILE A N 1
ATOM 649 C CA . ILE A 1 92 ? 0.094 1.549 -30.914 1.00 88.81 92 ILE A CA 1
ATOM 650 C C . ILE A 1 92 ? 0.408 1.550 -29.410 1.00 88.81 92 ILE A C 1
ATOM 652 O O . ILE A 1 92 ? -0.220 0.813 -28.649 1.00 88.81 92 ILE A O 1
ATOM 656 N N . GLN A 1 93 ? 1.331 2.409 -28.965 1.00 81.69 93 GLN A N 1
ATOM 657 C CA . GLN A 1 93 ? 1.679 2.542 -27.548 1.00 81.69 93 GLN A CA 1
ATOM 658 C C . GLN A 1 93 ? 0.505 3.071 -26.715 1.00 81.69 93 GLN A C 1
ATOM 660 O O . GLN A 1 93 ? 0.230 2.515 -25.654 1.00 81.69 93 GLN A O 1
ATOM 665 N N . ALA A 1 94 ? -0.228 4.076 -27.204 1.00 75.06 94 ALA A N 1
ATOM 666 C CA . ALA A 1 94 ? -1.416 4.596 -26.527 1.00 75.06 94 ALA A CA 1
ATOM 667 C C . ALA A 1 94 ? -2.507 3.524 -26.372 1.00 75.06 94 ALA A C 1
ATOM 669 O O . ALA A 1 94 ? -3.086 3.391 -25.296 1.00 75.06 94 ALA A O 1
ATOM 670 N N . ALA A 1 95 ? -2.747 2.713 -27.408 1.00 88.06 95 ALA A N 1
ATOM 671 C CA . ALA A 1 95 ? -3.710 1.616 -27.344 1.00 88.06 95 ALA A CA 1
ATOM 672 C C . ALA A 1 95 ? -3.285 0.524 -26.342 1.00 88.06 95 ALA A C 1
ATOM 674 O O . ALA A 1 95 ? -4.109 0.060 -25.551 1.00 88.06 95 ALA A O 1
ATOM 675 N N . ARG A 1 96 ? -1.994 0.151 -26.313 1.00 91.81 96 ARG A N 1
ATOM 676 C CA . ARG A 1 96 ? -1.451 -0.798 -25.323 1.00 91.81 96 ARG A CA 1
ATOM 677 C C . ARG A 1 96 ? -1.553 -0.257 -23.900 1.00 91.81 96 ARG A C 1
ATOM 679 O O . ARG A 1 96 ? -1.972 -0.999 -23.011 1.00 91.81 96 ARG A O 1
ATOM 686 N N . ALA A 1 97 ? -1.177 0.999 -23.679 1.00 74.25 97 ALA A N 1
ATOM 687 C CA . ALA A 1 97 ? -1.257 1.635 -22.369 1.00 74.25 97 ALA A CA 1
ATOM 688 C C . ALA A 1 97 ? -2.707 1.674 -21.869 1.00 74.25 97 ALA A C 1
ATOM 690 O O . ALA A 1 97 ? -2.978 1.223 -20.759 1.00 74.25 97 ALA A O 1
ATOM 691 N N . ALA A 1 98 ? -3.646 2.105 -22.719 1.00 78.88 98 ALA A N 1
ATOM 692 C CA . ALA A 1 98 ? -5.064 2.173 -22.375 1.00 78.88 98 ALA A CA 1
ATOM 693 C C . ALA A 1 98 ? -5.661 0.793 -22.047 1.00 78.88 98 ALA A C 1
ATOM 695 O O . ALA A 1 98 ? -6.429 0.675 -21.099 1.00 78.88 98 ALA A O 1
ATOM 696 N N . TYR A 1 99 ? -5.266 -0.262 -22.768 1.00 85.38 99 TYR A N 1
ATOM 697 C CA . TYR A 1 99 ? -5.670 -1.633 -22.443 1.00 85.38 99 TYR A CA 1
ATOM 698 C C . TYR A 1 99 ? -5.062 -2.140 -21.123 1.00 85.38 99 TYR A C 1
ATOM 700 O O . TYR A 1 99 ? -5.723 -2.842 -20.360 1.00 85.38 99 TYR A O 1
ATOM 708 N N . SER A 1 100 ? -3.805 -1.787 -20.834 1.00 81.00 100 SER A N 1
ATOM 709 C CA . SER A 1 100 ? -3.062 -2.335 -19.686 1.00 81.00 100 SER A CA 1
ATOM 710 C C . SER A 1 100 ? -3.543 -1.808 -18.333 1.00 81.00 100 SER A C 1
ATOM 712 O O . SER A 1 100 ? -3.307 -2.470 -17.333 1.00 81.00 100 SER A O 1
ATOM 714 N N . VAL A 1 101 ? -4.219 -0.655 -18.309 1.00 81.38 101 VAL A N 1
ATOM 715 C CA . VAL A 1 101 ? -4.811 -0.060 -17.094 1.00 81.38 101 VAL A CA 1
ATOM 716 C C . VAL A 1 101 ? -6.260 -0.504 -16.838 1.00 81.38 101 VAL A C 1
ATOM 718 O O . VAL A 1 101 ? -6.868 -0.082 -15.857 1.00 81.38 101 VAL A O 1
ATOM 721 N N . MET A 1 102 ? -6.850 -1.302 -17.738 1.00 83.81 102 MET A N 1
ATOM 722 C CA . MET A 1 102 ? -8.202 -1.841 -17.563 1.00 83.81 102 MET A CA 1
ATOM 723 C C . MET A 1 102 ? -8.215 -2.967 -16.526 1.00 83.81 102 MET A C 1
ATOM 725 O O . MET A 1 102 ? -7.310 -3.797 -16.488 1.00 83.81 102 MET A O 1
ATOM 729 N N . THR A 1 103 ? -9.306 -3.057 -15.764 1.00 82.06 103 THR A N 1
ATOM 730 C CA . THR A 1 103 ? -9.563 -4.176 -14.836 1.00 82.06 103 THR A CA 1
ATOM 731 C C . THR A 1 103 ? -9.616 -5.519 -15.583 1.00 82.06 103 THR A C 1
ATOM 733 O O . THR A 1 103 ? -9.953 -5.549 -16.770 1.00 82.06 103 THR A O 1
ATOM 736 N N . ALA A 1 104 ? -9.371 -6.646 -14.907 1.00 81.75 104 ALA A N 1
ATOM 737 C CA . ALA A 1 104 ? -9.451 -7.973 -15.532 1.00 81.75 104 ALA A CA 1
ATOM 738 C C . ALA A 1 104 ? -10.833 -8.248 -16.162 1.00 81.75 104 ALA A C 1
ATOM 740 O O . ALA A 1 104 ? -10.928 -8.777 -17.275 1.00 81.75 104 ALA A O 1
ATOM 741 N N . GLU A 1 105 ? -11.911 -7.834 -15.492 1.00 81.62 105 GLU A N 1
ATOM 742 C CA . GLU A 1 105 ? -13.274 -7.926 -16.009 1.00 81.62 105 GLU A CA 1
ATOM 743 C C . GLU A 1 105 ? -13.453 -7.092 -17.283 1.00 81.62 105 GLU A C 1
ATOM 745 O O . GLU A 1 105 ? -14.002 -7.591 -18.264 1.00 81.62 105 GLU A O 1
ATOM 750 N N . GLN A 1 106 ? -12.960 -5.853 -17.307 1.00 88.44 106 GLN A N 1
ATOM 751 C CA . GLN A 1 106 ? -13.024 -4.989 -18.490 1.00 88.44 106 GLN A CA 1
ATOM 752 C C . GLN A 1 106 ? -12.168 -5.534 -19.644 1.00 88.44 106 GLN A C 1
ATOM 754 O O . GLN A 1 106 ? -12.630 -5.559 -20.781 1.00 88.44 106 GLN A O 1
ATOM 759 N N . GLN A 1 107 ? -10.950 -6.013 -19.372 1.00 87.88 107 GLN A N 1
ATOM 760 C CA . GLN A 1 107 ? -10.079 -6.625 -20.383 1.00 87.88 107 GLN A CA 1
ATOM 761 C C . GLN A 1 107 ? -10.749 -7.837 -21.038 1.00 87.88 107 GLN A C 1
ATOM 763 O O . GLN A 1 107 ? -10.683 -7.988 -22.255 1.00 87.88 107 GLN A O 1
ATOM 768 N N . SER A 1 108 ? -11.466 -8.657 -20.256 1.00 88.62 108 SER A N 1
ATOM 769 C CA . SER A 1 108 ? -12.215 -9.813 -20.773 1.00 88.62 108 SER A CA 1
ATOM 770 C C . SER A 1 108 ? -13.371 -9.442 -21.713 1.00 88.62 108 SER A C 1
ATOM 772 O O . SER A 1 108 ? -13.873 -10.304 -22.437 1.00 88.62 108 SER A O 1
ATOM 774 N N . GLN A 1 109 ? -13.799 -8.174 -21.704 1.00 91.94 109 GLN A N 1
ATOM 775 C CA . GLN A 1 109 ? -14.859 -7.653 -22.568 1.00 91.94 109 GLN A CA 1
ATOM 776 C C . GLN A 1 109 ? -14.334 -7.041 -23.871 1.00 91.94 109 GLN A C 1
ATOM 778 O O . GLN A 1 109 ? -15.131 -6.831 -24.783 1.00 91.94 109 GLN A O 1
ATOM 783 N N . VAL A 1 110 ? -13.028 -6.782 -23.985 1.00 93.62 110 VAL A N 1
ATOM 784 C CA . VAL A 1 110 ? -12.413 -6.288 -25.226 1.00 93.62 110 VAL A CA 1
ATOM 785 C C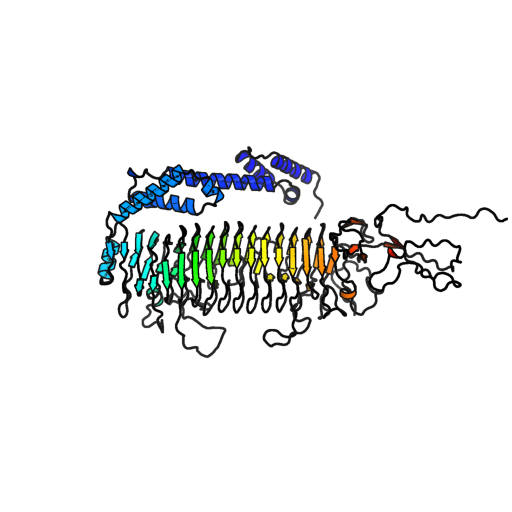 . VAL A 1 110 ? -12.378 -7.412 -26.258 1.00 93.62 110 VAL A C 1
ATOM 787 O O . VAL A 1 110 ? -11.960 -8.532 -25.954 1.00 93.62 110 VAL A O 1
ATOM 790 N N . SER A 1 111 ? -12.798 -7.134 -27.495 1.00 93.88 111 SER A N 1
ATOM 791 C CA . SER A 1 111 ? -12.867 -8.185 -28.513 1.00 93.88 111 SER A CA 1
ATOM 792 C C . SER A 1 111 ? -11.495 -8.799 -28.835 1.00 93.88 111 SER A C 1
ATOM 794 O O . SER A 1 111 ? -10.504 -8.103 -29.072 1.00 93.88 111 SER A O 1
ATOM 796 N N . GLU A 1 112 ? -11.458 -10.128 -28.936 1.00 93.06 112 GLU A N 1
ATOM 797 C CA . GLU A 1 112 ? -10.242 -10.892 -29.246 1.00 93.06 112 GLU A CA 1
ATOM 798 C C . GLU A 1 112 ? -9.602 -10.460 -30.579 1.00 93.06 112 GLU A C 1
ATOM 800 O O . GLU A 1 112 ? -8.382 -10.362 -30.681 1.00 93.06 112 GLU A O 1
ATOM 805 N N . ALA A 1 113 ? -10.415 -10.093 -31.576 1.00 94.19 113 ALA A N 1
ATOM 806 C CA . ALA A 1 113 ? -9.936 -9.610 -32.872 1.00 94.19 113 ALA A CA 1
ATOM 807 C C . ALA A 1 113 ? -9.171 -8.276 -32.773 1.00 94.19 113 ALA A C 1
ATOM 809 O O . ALA A 1 113 ? -8.214 -8.048 -33.514 1.00 94.19 113 ALA A O 1
ATOM 810 N N . LEU A 1 114 ? -9.578 -7.384 -31.865 1.00 96.25 114 LEU A N 1
ATOM 811 C CA . LEU A 1 114 ? -8.872 -6.126 -31.616 1.00 96.25 114 LEU A CA 1
ATOM 812 C C . LEU A 1 114 ? -7.564 -6.354 -30.848 1.00 96.25 114 LEU A C 1
ATOM 814 O O . LEU A 1 114 ? -6.572 -5.675 -31.118 1.00 96.25 114 LEU A O 1
ATOM 818 N N . LEU A 1 115 ? -7.534 -7.343 -29.951 1.00 94.25 115 LEU A N 1
ATOM 819 C CA . LEU A 1 115 ? -6.310 -7.751 -29.254 1.00 94.25 115 LEU A CA 1
ATOM 820 C C . LEU A 1 115 ? -5.297 -8.395 -30.202 1.00 94.25 115 LEU A C 1
ATOM 822 O O . LEU A 1 115 ? -4.110 -8.075 -30.132 1.00 94.25 115 LEU A O 1
ATOM 826 N N . GLU A 1 116 ? -5.755 -9.242 -31.125 1.00 91.88 116 GLU A N 1
ATOM 827 C CA . GLU A 1 116 ? -4.912 -9.811 -32.180 1.00 91.88 116 GLU A CA 1
ATOM 828 C C . GLU A 1 116 ? -4.352 -8.705 -33.083 1.00 91.88 116 GLU A C 1
ATOM 830 O O . GLU A 1 116 ? -3.153 -8.678 -33.359 1.00 91.88 116 GLU A O 1
ATOM 835 N N . LYS A 1 117 ? -5.185 -7.725 -33.454 1.00 94.06 117 LYS A N 1
ATOM 836 C CA . LYS A 1 117 ? -4.759 -6.560 -34.239 1.00 94.06 117 LYS A CA 1
ATOM 837 C C . LYS A 1 117 ? -3.679 -5.736 -33.531 1.00 94.06 117 LYS A C 1
ATOM 839 O O . LYS A 1 117 ? -2.712 -5.335 -34.177 1.00 94.06 117 LYS A O 1
ATOM 844 N N . LEU A 1 118 ? -3.808 -5.506 -32.222 1.00 94.88 118 LEU A N 1
ATOM 845 C CA . LEU A 1 118 ? -2.772 -4.841 -31.427 1.00 94.88 118 LEU A CA 1
ATOM 846 C C . LEU A 1 118 ? -1.479 -5.663 -31.388 1.00 94.88 118 LEU A C 1
ATOM 848 O O . LEU A 1 118 ? -0.409 -5.115 -31.643 1.00 94.88 118 LEU A O 1
ATOM 852 N N . ALA A 1 119 ? -1.571 -6.968 -31.121 1.00 89.81 119 ALA A N 1
ATOM 853 C CA . ALA A 1 119 ? -0.407 -7.852 -31.077 1.00 89.81 119 ALA A CA 1
ATOM 854 C C . ALA A 1 119 ? 0.334 -7.895 -32.425 1.00 89.81 119 ALA A C 1
ATOM 856 O O . ALA A 1 119 ? 1.566 -7.854 -32.472 1.00 89.81 119 ALA A O 1
ATOM 857 N N . ASP A 1 120 ? -0.404 -7.924 -33.534 1.00 89.75 120 ASP A N 1
ATOM 858 C CA . ASP A 1 120 ? 0.163 -7.853 -34.876 1.00 89.75 120 ASP A CA 1
ATOM 859 C C . ASP A 1 120 ? 0.810 -6.500 -35.168 1.00 89.75 120 ASP A C 1
ATOM 861 O O . ASP A 1 120 ? 1.915 -6.460 -35.720 1.00 89.75 120 ASP A O 1
ATOM 865 N N . ALA A 1 121 ? 0.164 -5.401 -34.774 1.00 91.69 121 ALA A N 1
ATOM 866 C CA . ALA A 1 121 ? 0.716 -4.063 -34.933 1.00 91.69 121 ALA A CA 1
ATOM 867 C C . ALA A 1 121 ? 2.034 -3.903 -34.162 1.00 91.69 121 ALA A C 1
ATOM 869 O O . ALA A 1 121 ? 3.029 -3.446 -34.725 1.00 91.69 121 ALA A O 1
ATOM 870 N N . GLU A 1 122 ? 2.090 -4.367 -32.914 1.00 87.75 122 GLU A N 1
ATOM 871 C CA . GLU A 1 122 ? 3.310 -4.379 -32.101 1.00 87.75 122 GLU A CA 1
ATOM 872 C C . GLU A 1 122 ? 4.395 -5.273 -32.697 1.00 87.75 122 GLU A C 1
ATOM 874 O O . GLU A 1 122 ? 5.561 -4.883 -32.758 1.00 87.75 122 GLU A O 1
ATOM 879 N N . ARG A 1 123 ? 4.031 -6.468 -33.176 1.00 87.38 123 ARG A N 1
ATOM 880 C CA . ARG A 1 123 ? 4.966 -7.397 -33.821 1.00 87.38 123 ARG A CA 1
ATOM 881 C C . ARG A 1 123 ? 5.594 -6.779 -35.066 1.00 87.38 123 ARG A C 1
ATOM 883 O O . ARG A 1 123 ? 6.809 -6.885 -35.246 1.00 87.38 123 ARG A O 1
ATOM 890 N N . VAL A 1 124 ? 4.794 -6.151 -35.928 1.00 89.00 124 VAL A N 1
ATOM 891 C CA . VAL A 1 124 ? 5.297 -5.506 -37.149 1.00 89.00 124 VAL A CA 1
ATOM 892 C C . VAL A 1 124 ? 6.108 -4.263 -36.810 1.00 89.00 124 VAL A C 1
ATOM 894 O O . VAL A 1 124 ? 7.202 -4.113 -37.348 1.00 89.00 124 VAL A O 1
ATOM 897 N N . LEU A 1 125 ? 5.646 -3.426 -35.879 1.00 85.19 125 LEU A N 1
ATOM 898 C CA . LEU A 1 125 ? 6.404 -2.267 -35.410 1.00 85.19 125 LEU A CA 1
ATOM 899 C C . LEU A 1 125 ? 7.778 -2.689 -34.868 1.00 85.19 125 LEU A C 1
ATOM 901 O O . LEU A 1 125 ? 8.796 -2.125 -35.265 1.00 85.19 125 LEU A O 1
ATOM 905 N N . ASN A 1 126 ? 7.830 -3.738 -34.043 1.00 75.62 126 ASN A N 1
ATOM 906 C CA . ASN A 1 126 ? 9.080 -4.304 -33.537 1.00 75.62 126 ASN A CA 1
ATOM 907 C C . ASN A 1 126 ? 9.974 -4.838 -34.667 1.00 75.62 126 ASN A C 1
ATOM 909 O O . ASN A 1 126 ? 11.180 -4.602 -34.655 1.00 75.62 126 ASN A O 1
ATOM 913 N N . ALA A 1 127 ? 9.408 -5.510 -35.674 1.00 79.88 127 ALA A N 1
ATOM 914 C CA . ALA A 1 127 ? 10.168 -5.975 -36.835 1.00 79.88 127 ALA A CA 1
ATOM 915 C C . ALA A 1 127 ? 10.727 -4.808 -37.674 1.00 79.88 127 ALA A C 1
ATOM 917 O O . ALA A 1 127 ? 11.874 -4.863 -38.115 1.00 79.88 127 ALA A O 1
ATOM 918 N N . LEU A 1 128 ? 9.958 -3.731 -37.858 1.00 80.31 128 LEU A N 1
ATOM 919 C CA . LEU A 1 128 ? 10.411 -2.516 -38.543 1.00 80.31 128 LEU A CA 1
ATOM 920 C C . LEU A 1 128 ? 11.542 -1.828 -37.770 1.00 80.31 128 LEU A C 1
ATOM 922 O O . LEU A 1 128 ? 12.549 -1.454 -38.376 1.00 80.31 128 LEU A O 1
ATOM 926 N N . LEU A 1 129 ? 11.417 -1.731 -36.443 1.00 70.75 129 LEU A N 1
ATOM 927 C CA . LEU A 1 129 ? 12.455 -1.207 -35.549 1.00 70.75 129 LEU A CA 1
ATOM 928 C C . LEU A 1 129 ? 13.706 -2.103 -35.511 1.00 70.75 129 LEU A C 1
ATOM 930 O O . LEU A 1 129 ? 14.809 -1.603 -35.309 1.00 70.75 129 LEU A O 1
ATOM 934 N N . ALA A 1 130 ? 13.569 -3.414 -35.718 1.00 63.38 130 ALA A N 1
ATOM 935 C CA . ALA A 1 130 ? 14.704 -4.337 -35.775 1.00 63.38 130 ALA A CA 1
ATOM 936 C C . ALA A 1 130 ? 15.472 -4.263 -37.109 1.00 63.38 130 ALA A C 1
ATOM 938 O O . ALA A 1 130 ? 16.670 -4.539 -37.150 1.00 63.38 130 ALA A O 1
ATOM 939 N N . VAL A 1 131 ? 14.797 -3.902 -38.207 1.00 64.19 131 VAL A N 1
ATOM 940 C CA . VAL A 1 131 ? 15.370 -3.912 -39.567 1.00 64.19 131 VAL A CA 1
ATOM 941 C C . VAL A 1 131 ? 15.872 -2.531 -40.009 1.00 64.19 131 VAL A C 1
ATOM 943 O O . VAL A 1 131 ? 16.806 -2.451 -40.811 1.00 64.19 131 VAL A O 1
ATOM 946 N N . ARG A 1 132 ? 15.306 -1.431 -39.493 1.00 59.69 132 ARG A N 1
ATOM 947 C CA . ARG A 1 132 ? 15.695 -0.063 -39.867 1.00 59.69 132 ARG A CA 1
ATOM 948 C C . ARG A 1 132 ? 16.538 0.594 -38.774 1.00 59.69 132 ARG A C 1
ATOM 950 O O . ARG A 1 132 ? 16.052 0.837 -37.682 1.00 59.69 132 ARG A O 1
ATOM 957 N N . GLY A 1 133 ? 17.795 0.925 -39.078 1.00 58.00 133 GLY A N 1
ATOM 958 C CA . GLY A 1 133 ? 18.621 1.771 -38.207 1.00 58.00 133 GLY A CA 1
ATOM 959 C C . GLY A 1 133 ? 18.904 1.193 -36.815 1.00 58.00 133 GLY A C 1
ATOM 960 O O . GLY A 1 133 ? 19.070 1.968 -35.873 1.00 58.00 133 GLY A O 1
ATOM 961 N N . ALA A 1 134 ? 18.949 -0.139 -36.685 1.00 62.62 134 ALA A N 1
ATOM 962 C CA . ALA A 1 134 ? 19.439 -0.804 -35.486 1.00 62.62 134 ALA A CA 1
ATOM 963 C C . ALA A 1 134 ? 20.937 -0.517 -35.337 1.00 62.62 134 ALA A C 1
ATOM 965 O O . ALA A 1 134 ? 21.732 -0.798 -36.238 1.00 62.62 134 ALA A O 1
ATOM 966 N N . TYR A 1 135 ? 21.314 0.073 -34.209 1.00 79.56 135 TYR A N 1
ATOM 967 C CA . TYR A 1 135 ? 22.702 0.392 -33.902 1.00 79.56 135 TYR A CA 1
ATOM 968 C C . TYR A 1 135 ? 23.170 -0.487 -32.746 1.00 79.56 135 TYR A C 1
ATOM 970 O O . TYR A 1 135 ? 22.430 -0.712 -31.787 1.00 79.56 135 TYR A O 1
ATOM 978 N N . THR A 1 136 ? 24.399 -0.993 -32.832 1.00 88.88 136 THR A N 1
ATOM 979 C CA . THR A 1 136 ? 25.015 -1.769 -31.756 1.00 88.88 136 THR A CA 1
ATOM 980 C C . THR A 1 136 ? 26.016 -0.908 -31.005 1.00 88.88 136 THR A C 1
ATOM 982 O O . THR A 1 136 ? 27.022 -0.497 -31.575 1.00 88.88 136 THR A O 1
ATOM 985 N N . ILE A 1 137 ? 25.749 -0.648 -29.728 1.00 92.62 137 ILE A N 1
ATOM 986 C CA . ILE A 1 137 ? 26.716 -0.045 -28.814 1.00 92.62 137 ILE A CA 1
ATOM 987 C C . ILE A 1 137 ? 27.577 -1.167 -28.237 1.00 92.62 137 ILE A C 1
ATOM 989 O O . ILE A 1 137 ? 27.057 -2.095 -27.617 1.00 92.62 137 ILE A O 1
ATOM 993 N N . THR A 1 138 ? 28.889 -1.081 -28.419 1.00 92.00 138 THR A N 1
ATOM 994 C CA . THR A 1 138 ? 29.854 -2.063 -27.909 1.00 92.00 138 THR A CA 1
ATOM 995 C C . THR A 1 138 ? 30.627 -1.493 -26.719 1.00 92.00 138 THR A C 1
ATOM 997 O O . THR A 1 138 ? 30.722 -0.276 -26.548 1.00 92.00 138 THR A O 1
ATOM 1000 N N . ALA A 1 139 ? 31.168 -2.357 -25.857 1.00 87.62 139 ALA A N 1
ATOM 1001 C CA . ALA A 1 139 ? 31.844 -1.920 -24.631 1.00 87.62 139 ALA A CA 1
ATOM 1002 C C . ALA A 1 139 ? 33.162 -1.163 -24.888 1.00 87.62 139 ALA A C 1
ATOM 1004 O O . ALA A 1 139 ? 33.621 -0.412 -24.029 1.00 87.62 139 ALA A O 1
ATOM 1005 N N . ASP A 1 140 ? 33.774 -1.320 -26.061 1.00 88.38 140 ASP A N 1
ATOM 1006 C CA . ASP A 1 140 ? 34.991 -0.619 -26.485 1.00 88.38 140 ASP A CA 1
ATOM 1007 C C . ASP A 1 140 ? 34.736 0.805 -27.006 1.00 88.38 140 ASP A C 1
ATOM 1009 O O . ASP A 1 140 ? 35.666 1.611 -26.990 1.00 88.38 140 ASP A O 1
ATOM 1013 N N . MET A 1 141 ? 33.494 1.158 -27.366 1.00 90.69 141 MET A N 1
ATOM 1014 C CA . MET A 1 141 ? 33.150 2.511 -27.829 1.00 90.69 141 MET A CA 1
ATOM 1015 C C . MET A 1 141 ? 33.429 3.577 -26.766 1.00 90.69 141 MET A C 1
ATOM 1017 O O . MET A 1 141 ? 33.120 3.395 -25.587 1.00 90.69 141 MET A O 1
ATOM 1021 N N . GLY A 1 142 ? 33.977 4.719 -27.172 1.00 89.56 142 GLY A N 1
ATOM 1022 C CA . GLY A 1 142 ? 34.063 5.925 -26.346 1.00 89.56 142 GLY A CA 1
ATOM 1023 C C . GLY A 1 142 ? 32.729 6.678 -26.261 1.00 89.56 142 GLY A C 1
ATOM 1024 O O . GLY A 1 142 ? 31.806 6.423 -27.032 1.00 89.56 142 GLY A O 1
ATOM 1025 N N . GLN A 1 143 ? 32.630 7.664 -25.360 1.00 89.19 143 GLN A N 1
ATOM 1026 C CA . GLN A 1 143 ? 31.385 8.427 -25.160 1.00 89.19 143 GLN A CA 1
ATOM 1027 C C . GLN A 1 143 ? 30.873 9.085 -26.452 1.00 89.19 143 GLN A C 1
ATOM 1029 O O . GLN A 1 143 ? 29.697 8.976 -26.766 1.00 89.19 143 GLN A O 1
ATOM 1034 N N . ALA A 1 144 ? 31.751 9.707 -27.245 1.00 90.19 144 ALA A N 1
ATOM 1035 C CA . ALA A 1 144 ? 31.346 10.365 -28.490 1.00 90.19 144 ALA A CA 1
ATOM 1036 C C . ALA A 1 144 ? 30.798 9.383 -29.544 1.00 90.19 144 ALA A C 1
ATOM 1038 O O . ALA A 1 144 ? 29.932 9.745 -30.339 1.00 90.19 144 ALA A O 1
ATOM 1039 N N . GLU A 1 145 ? 31.294 8.143 -29.558 1.00 91.31 145 GLU A N 1
ATOM 1040 C CA . GLU A 1 145 ? 30.808 7.091 -30.457 1.00 91.31 145 GLU A CA 1
ATOM 1041 C C . GLU A 1 145 ? 29.437 6.584 -30.002 1.00 91.31 145 GLU A C 1
ATOM 1043 O O . GLU A 1 145 ? 28.561 6.381 -30.838 1.00 91.31 145 GLU A O 1
ATOM 1048 N N . ILE A 1 146 ? 29.226 6.467 -28.687 1.00 92.06 146 ILE A N 1
ATOM 1049 C CA . ILE A 1 146 ? 27.923 6.163 -28.081 1.00 92.06 146 ILE A CA 1
ATOM 1050 C C . ILE A 1 146 ? 26.911 7.282 -28.369 1.00 92.06 146 ILE A C 1
ATOM 1052 O O . ILE A 1 146 ? 25.784 7.007 -28.771 1.00 92.06 146 ILE A O 1
ATOM 1056 N N . ASP A 1 147 ? 27.299 8.547 -28.229 1.00 91.38 147 ASP A N 1
ATOM 1057 C CA . ASP A 1 147 ? 26.407 9.675 -28.513 1.00 91.38 147 ASP A CA 1
ATOM 1058 C C . ASP A 1 147 ? 26.013 9.708 -29.999 1.00 91.38 147 ASP A C 1
ATOM 1060 O O . ASP A 1 147 ? 24.844 9.904 -30.339 1.00 91.38 147 ASP A O 1
ATOM 1064 N N . ALA A 1 148 ? 26.973 9.464 -30.900 1.00 89.31 148 ALA A N 1
ATOM 1065 C CA . ALA A 1 148 ? 26.715 9.372 -32.335 1.00 89.31 148 ALA A CA 1
ATOM 1066 C C . ALA A 1 148 ? 25.811 8.178 -32.681 1.00 89.31 148 ALA A C 1
ATOM 1068 O O . ALA A 1 148 ? 24.891 8.326 -33.487 1.00 89.31 148 ALA A O 1
ATOM 1069 N N . ALA A 1 149 ? 26.041 7.028 -32.045 1.00 89.44 149 ALA A N 1
ATOM 1070 C CA . ALA A 1 149 ? 25.219 5.829 -32.159 1.00 89.44 149 ALA A CA 1
ATOM 1071 C C . ALA A 1 149 ? 23.755 6.108 -31.815 1.00 89.44 149 ALA A C 1
ATOM 1073 O O . ALA A 1 149 ? 22.848 5.855 -32.611 1.00 89.44 149 ALA A O 1
ATOM 1074 N N . VAL A 1 150 ? 23.532 6.688 -30.637 1.00 91.56 150 VAL A N 1
ATOM 1075 C CA . VAL A 1 150 ? 22.203 7.039 -30.140 1.00 91.56 150 VAL A CA 1
ATOM 1076 C C . VAL A 1 150 ? 21.540 8.091 -31.030 1.00 91.56 150 VAL A C 1
ATOM 1078 O O . VAL A 1 150 ? 20.346 7.994 -31.314 1.00 91.56 150 VAL A O 1
ATOM 1081 N N . ALA A 1 151 ? 22.288 9.082 -31.517 1.00 88.44 151 ALA A N 1
ATOM 1082 C CA . ALA A 1 151 ? 21.755 10.105 -32.414 1.00 88.44 151 ALA A CA 1
ATOM 1083 C C . ALA A 1 151 ? 21.323 9.539 -33.780 1.00 88.44 151 ALA A C 1
ATOM 1085 O O . ALA A 1 151 ? 20.365 10.040 -34.364 1.00 88.44 151 ALA A O 1
ATOM 1086 N N . GLN A 1 152 ? 22.000 8.501 -34.280 1.00 83.38 152 GLN A N 1
ATOM 1087 C CA . GLN A 1 152 ? 21.731 7.892 -35.590 1.00 83.38 152 GLN A CA 1
ATOM 1088 C C . GLN A 1 152 ? 20.705 6.755 -35.553 1.00 83.38 152 GLN A C 1
ATOM 1090 O O . GLN A 1 152 ? 20.166 6.400 -36.599 1.00 83.38 152 GLN A O 1
ATOM 1095 N N . ALA A 1 153 ? 20.438 6.170 -34.384 1.00 84.19 153 ALA A N 1
ATOM 1096 C CA . ALA A 1 153 ? 19.525 5.039 -34.274 1.00 84.19 153 ALA A CA 1
ATOM 1097 C C . ALA A 1 153 ? 18.097 5.422 -34.706 1.00 84.19 153 ALA A C 1
ATOM 1099 O O . ALA A 1 153 ? 17.481 6.314 -34.125 1.00 84.19 153 ALA A O 1
ATOM 1100 N N . GLU A 1 154 ? 17.550 4.747 -35.714 1.00 77.12 154 GLU A N 1
ATOM 1101 C CA . GLU A 1 154 ? 16.130 4.864 -36.107 1.00 77.12 154 GLU A CA 1
ATOM 1102 C C . GLU A 1 154 ? 15.298 3.673 -35.594 1.00 77.12 154 GLU A C 1
ATOM 1104 O O . GLU A 1 154 ? 14.072 3.700 -35.678 1.00 77.12 154 GLU A O 1
ATOM 1109 N N . GLY A 1 155 ? 15.966 2.650 -35.049 1.00 77.00 155 GLY A N 1
ATOM 1110 C CA . GLY A 1 155 ? 15.382 1.398 -34.575 1.00 77.00 155 GLY A CA 1
ATOM 1111 C C . GLY A 1 155 ? 15.845 1.004 -33.172 1.00 77.00 155 GLY A C 1
ATOM 1112 O O . GLY A 1 155 ? 16.218 1.858 -32.365 1.00 77.00 155 GLY A O 1
ATOM 1113 N N . VAL A 1 156 ? 15.829 -0.298 -32.873 1.00 85.19 156 VAL A N 1
ATOM 1114 C CA . VAL A 1 156 ? 16.269 -0.826 -31.569 1.00 85.19 156 VAL A CA 1
ATOM 1115 C C . VAL A 1 156 ? 17.775 -0.618 -31.386 1.00 85.19 156 VAL A C 1
ATOM 1117 O O . VAL A 1 156 ? 18.585 -1.022 -32.224 1.00 85.19 156 VAL A O 1
ATOM 1120 N N . ILE A 1 157 ? 18.164 -0.027 -30.259 1.00 92.25 157 ILE A N 1
ATOM 1121 C CA . ILE A 1 157 ? 19.564 0.129 -29.862 1.00 92.25 157 ILE A CA 1
ATOM 1122 C C . ILE A 1 157 ? 19.980 -1.127 -29.099 1.00 92.25 157 ILE A C 1
ATOM 1124 O O . ILE A 1 157 ? 19.535 -1.364 -27.978 1.00 92.25 157 ILE A O 1
ATOM 1128 N N . THR A 1 158 ? 20.836 -1.952 -29.694 1.00 92.94 158 THR A N 1
ATOM 1129 C CA . THR A 1 158 ? 21.385 -3.131 -29.010 1.00 92.94 158 THR A CA 1
ATOM 1130 C C . THR A 1 158 ? 22.638 -2.730 -28.255 1.00 92.94 158 THR A C 1
ATOM 1132 O O . THR A 1 158 ? 23.578 -2.223 -28.864 1.00 92.94 158 THR A O 1
ATOM 1135 N N . VAL A 1 159 ? 22.692 -2.975 -26.950 1.00 94.88 159 VAL A N 1
ATOM 1136 C CA . VAL A 1 159 ? 23.904 -2.719 -26.161 1.00 94.88 159 VAL A CA 1
ATOM 1137 C C . VAL A 1 159 ? 24.561 -4.053 -25.844 1.00 94.88 159 VAL A C 1
ATOM 1139 O O . VAL A 1 159 ? 23.916 -4.933 -25.282 1.00 94.88 159 VAL A O 1
ATOM 1142 N N . GLN A 1 160 ? 25.824 -4.244 -26.214 1.00 94.94 160 GLN A N 1
ATOM 1143 C CA . GLN A 1 160 ? 26.535 -5.482 -25.898 1.00 94.94 160 GLN A CA 1
ATOM 1144 C C . GLN A 1 160 ? 26.937 -5.522 -24.419 1.00 94.94 160 GLN A C 1
ATOM 1146 O O . GLN A 1 160 ? 27.327 -4.495 -23.872 1.00 94.94 160 GLN A O 1
ATOM 1151 N N . PRO A 1 161 ? 26.885 -6.687 -23.758 1.00 95.19 161 PRO A N 1
ATOM 1152 C CA . PRO A 1 161 ? 27.420 -6.818 -22.409 1.00 95.19 161 PRO A CA 1
ATOM 1153 C C . PRO A 1 161 ? 28.910 -6.456 -22.356 1.00 95.19 161 PRO A C 1
ATOM 1155 O O . PRO A 1 161 ? 29.672 -6.716 -23.291 1.00 95.19 161 PRO A O 1
ATOM 1158 N N . GLY A 1 162 ? 29.327 -5.856 -21.244 1.00 91.62 162 GLY A N 1
ATOM 1159 C CA . GLY A 1 162 ? 30.705 -5.438 -21.013 1.00 91.62 162 GLY A CA 1
ATOM 1160 C C . GLY A 1 162 ? 30.821 -4.337 -19.968 1.00 91.62 162 GLY A C 1
ATOM 1161 O O . GLY A 1 162 ? 29.865 -4.044 -19.250 1.00 91.62 162 GLY A O 1
ATOM 1162 N N . ASN A 1 163 ? 32.012 -3.745 -19.880 1.00 89.56 163 ASN A N 1
ATOM 1163 C CA . ASN A 1 163 ? 32.324 -2.708 -18.905 1.00 89.56 163 ASN A CA 1
ATOM 1164 C C . ASN A 1 163 ? 32.148 -1.312 -19.518 1.00 89.56 163 ASN A C 1
ATOM 1166 O O . ASN A 1 163 ? 32.816 -0.947 -20.488 1.00 89.56 163 ASN A O 1
ATOM 1170 N N . TYR A 1 164 ? 31.237 -0.542 -18.931 1.00 87.62 164 TYR A N 1
ATOM 1171 C CA . TYR A 1 164 ? 30.883 0.810 -19.352 1.00 87.62 164 TYR A CA 1
ATOM 1172 C C . TYR A 1 164 ? 31.496 1.889 -18.445 1.00 87.62 164 TYR A C 1
ATOM 1174 O O . TYR A 1 164 ? 31.140 3.057 -18.548 1.00 87.62 164 TYR A O 1
ATOM 1182 N N . GLY A 1 165 ? 32.471 1.540 -17.602 1.00 75.38 165 GLY A N 1
ATOM 1183 C CA . GLY A 1 165 ? 33.236 2.476 -16.782 1.00 75.38 165 GLY A CA 1
ATOM 1184 C C . GLY A 1 165 ? 34.640 2.762 -17.307 1.00 75.38 165 GLY A C 1
ATOM 1185 O O . GLY A 1 165 ? 35.316 1.888 -17.843 1.00 75.38 165 GLY A O 1
ATOM 1186 N N . VAL A 1 166 ? 35.104 4.000 -17.118 1.00 55.34 166 VAL A N 1
ATOM 1187 C CA . VAL A 1 166 ? 36.530 4.356 -17.140 1.00 55.34 166 VAL A CA 1
ATOM 1188 C C . VAL A 1 166 ? 36.832 5.328 -15.998 1.00 55.34 166 VAL A C 1
ATOM 1190 O O . VAL A 1 166 ? 35.954 6.059 -15.540 1.00 55.34 166 VAL A O 1
ATOM 1193 N N . GLU A 1 167 ? 38.079 5.312 -15.525 1.00 42.47 167 GLU A N 1
ATOM 1194 C CA . GLU A 1 167 ? 38.600 6.158 -14.446 1.00 42.47 167 GLU A CA 1
ATOM 1195 C C . GLU A 1 167 ? 38.101 7.616 -14.597 1.00 42.47 167 GLU A C 1
ATOM 1197 O O . GLU A 1 167 ? 38.410 8.296 -15.574 1.00 42.47 167 GLU A O 1
ATOM 1202 N N . ASN A 1 168 ? 37.285 8.073 -13.639 1.00 48.06 168 ASN A N 1
ATOM 1203 C CA . ASN A 1 168 ? 36.675 9.410 -13.541 1.00 48.06 168 ASN A CA 1
ATOM 1204 C C . ASN A 1 168 ? 35.562 9.805 -14.547 1.00 48.06 168 ASN A C 1
ATOM 1206 O O . ASN A 1 168 ? 35.149 10.961 -14.511 1.00 48.06 168 ASN A O 1
ATOM 1210 N N . THR A 1 169 ? 35.013 8.900 -15.375 1.00 57.69 169 THR A N 1
ATOM 1211 C CA . THR A 1 169 ? 33.755 9.132 -16.141 1.00 57.69 169 THR A CA 1
ATOM 1212 C C . THR A 1 169 ? 33.148 7.807 -16.634 1.00 57.69 169 THR A C 1
ATOM 1214 O O . THR A 1 169 ? 33.743 7.145 -17.480 1.00 57.69 169 THR A O 1
ATOM 1217 N N . TYR A 1 170 ? 31.959 7.405 -16.167 1.00 68.94 170 TYR A N 1
ATOM 1218 C CA . TYR A 1 170 ? 31.228 6.285 -16.787 1.00 68.94 170 TYR A CA 1
ATOM 1219 C C . TYR A 1 170 ? 30.661 6.691 -18.144 1.00 68.94 170 TYR A C 1
ATOM 1221 O O . TYR A 1 170 ? 30.248 7.835 -18.345 1.00 68.94 170 TYR A O 1
ATOM 1229 N N . LYS A 1 171 ? 30.621 5.734 -19.069 1.00 84.25 171 LYS A N 1
ATOM 1230 C CA . LYS A 1 171 ? 29.967 5.887 -20.362 1.00 84.25 171 LYS A CA 1
ATOM 1231 C C . LYS A 1 171 ? 28.461 5.911 -20.135 1.00 84.25 171 LYS A C 1
ATOM 1233 O O . LYS A 1 171 ? 27.900 4.978 -19.567 1.00 84.25 171 LYS A O 1
ATOM 1238 N N . SER A 1 172 ? 27.815 6.974 -20.589 1.00 87.81 172 SER A N 1
ATOM 1239 C CA . SER A 1 172 ? 26.373 7.168 -20.463 1.00 87.81 172 SER A CA 1
ATOM 1240 C C . SER A 1 172 ? 25.673 6.892 -21.786 1.00 87.81 172 SER A C 1
ATOM 1242 O O . SER A 1 172 ? 26.132 7.330 -22.842 1.00 87.81 172 SER A O 1
ATOM 1244 N N . ILE A 1 173 ? 24.541 6.199 -21.736 1.00 92.25 173 ILE A N 1
ATOM 1245 C CA . ILE A 1 173 ? 23.621 6.086 -22.869 1.00 92.25 173 ILE A CA 1
ATOM 1246 C C . ILE A 1 173 ? 22.494 7.077 -22.603 1.00 92.25 173 ILE A C 1
ATOM 1248 O O . ILE A 1 173 ? 21.663 6.841 -21.731 1.00 92.25 173 ILE A O 1
ATOM 1252 N N . ARG A 1 174 ? 22.481 8.215 -23.304 1.00 92.75 174 ARG A N 1
ATOM 1253 C CA . ARG A 1 174 ? 21.497 9.281 -23.069 1.00 92.75 174 ARG A CA 1
ATOM 1254 C C . ARG A 1 174 ? 20.435 9.329 -24.160 1.00 92.75 174 ARG A C 1
ATOM 1256 O O . ARG A 1 174 ? 20.735 9.683 -25.294 1.00 92.75 174 ARG A O 1
ATOM 1263 N N . LEU A 1 175 ? 19.189 9.058 -23.795 1.00 94.81 175 LEU A N 1
ATOM 1264 C CA . LEU A 1 175 ? 18.034 9.036 -24.688 1.00 94.81 175 LEU A CA 1
ATOM 1265 C C . LEU A 1 175 ? 17.154 10.267 -24.436 1.00 94.81 175 LEU A C 1
ATOM 1267 O O . LEU A 1 175 ? 16.643 10.463 -23.338 1.00 94.81 175 LEU A O 1
ATOM 1271 N N . THR A 1 176 ? 17.004 11.111 -25.460 1.00 93.25 176 THR A N 1
ATOM 1272 C CA . THR A 1 176 ? 16.214 12.363 -25.423 1.00 93.25 176 THR A CA 1
ATOM 1273 C C . THR A 1 176 ? 14.983 12.337 -26.336 1.00 93.25 176 THR A C 1
ATOM 1275 O O . THR A 1 176 ? 14.348 13.369 -26.566 1.00 93.25 176 THR A O 1
ATOM 1278 N N . ARG A 1 177 ? 14.692 11.161 -26.898 1.00 90.31 177 ARG A N 1
ATOM 1279 C CA . ARG A 1 177 ? 13.549 10.829 -27.753 1.00 90.31 177 ARG A CA 1
ATOM 1280 C C . ARG A 1 177 ? 13.170 9.371 -27.531 1.00 90.31 177 ARG A C 1
ATOM 1282 O O . ARG A 1 177 ? 14.014 8.587 -27.089 1.00 90.31 177 ARG A O 1
ATOM 1289 N N . ASP A 1 178 ? 11.953 9.013 -27.908 1.00 91.81 178 ASP A N 1
ATOM 1290 C CA . ASP A 1 178 ? 11.430 7.666 -27.712 1.00 91.81 178 ASP A CA 1
ATOM 1291 C C . ASP A 1 178 ? 12.322 6.621 -28.376 1.00 91.81 178 ASP A C 1
ATOM 1293 O O . ASP A 1 178 ? 12.624 6.683 -29.573 1.00 91.81 178 ASP A O 1
ATOM 1297 N N . ALA A 1 179 ? 12.697 5.594 -27.624 1.00 90.62 179 ALA A N 1
ATOM 1298 C CA . ALA A 1 179 ? 13.633 4.579 -28.093 1.00 90.62 179 ALA A CA 1
ATOM 1299 C C . ALA A 1 179 ? 13.318 3.208 -27.496 1.00 90.62 179 ALA A C 1
ATOM 1301 O O . ALA A 1 179 ? 12.634 3.091 -26.483 1.00 90.62 179 ALA A O 1
ATOM 1302 N N . ALA A 1 180 ? 13.825 2.163 -28.138 1.00 90.56 180 ALA A N 1
ATOM 1303 C CA . ALA A 1 180 ? 13.842 0.820 -27.584 1.00 90.56 180 ALA A CA 1
ATOM 1304 C C . ALA A 1 180 ? 15.298 0.385 -27.431 1.00 90.56 180 ALA A C 1
ATOM 1306 O O . ALA A 1 180 ? 16.096 0.584 -28.353 1.00 90.56 180 ALA A O 1
ATOM 1307 N N . ILE A 1 181 ? 15.642 -0.200 -26.285 1.00 93.50 181 ILE A N 1
ATOM 1308 C CA . ILE A 1 181 ? 16.970 -0.760 -26.042 1.00 93.50 181 ILE A CA 1
ATOM 1309 C C . ILE A 1 181 ? 16.870 -2.266 -25.829 1.00 93.50 181 ILE A C 1
ATOM 1311 O O . ILE A 1 181 ? 15.988 -2.735 -25.112 1.00 93.50 181 ILE A O 1
ATOM 1315 N N . SER A 1 182 ? 17.786 -3.012 -26.442 1.00 93.81 182 SER A N 1
ATOM 1316 C CA . SER A 1 182 ? 17.916 -4.456 -26.257 1.00 93.81 182 SER A CA 1
ATOM 1317 C C . SER A 1 182 ? 19.134 -4.756 -25.394 1.00 93.81 182 SER A C 1
ATOM 1319 O O . SER A 1 182 ? 20.253 -4.372 -25.753 1.00 93.81 182 SER A O 1
ATOM 1321 N N . LEU A 1 183 ? 18.917 -5.472 -24.290 1.00 95.94 183 LEU A N 1
ATOM 1322 C CA . LEU A 1 183 ? 19.944 -5.869 -23.329 1.00 95.94 183 LEU A CA 1
ATOM 1323 C C . LEU A 1 183 ? 19.977 -7.393 -23.161 1.00 95.94 183 LEU A C 1
ATOM 1325 O O . LEU A 1 183 ? 18.940 -8.053 -23.114 1.00 95.94 183 LEU A O 1
ATOM 1329 N N . SER A 1 184 ? 21.177 -7.959 -23.050 1.00 93.69 184 SER A N 1
ATOM 1330 C CA . SER A 1 184 ? 21.384 -9.389 -22.792 1.00 93.69 184 SER A CA 1
ATOM 1331 C C . SER A 1 184 ? 22.714 -9.612 -22.072 1.00 93.69 184 SER A C 1
ATOM 1333 O O . SER A 1 184 ? 23.700 -8.934 -22.353 1.00 93.69 184 SER A O 1
ATOM 1335 N N . GLY A 1 185 ? 22.760 -10.568 -21.146 1.00 95.12 185 GLY A N 1
ATOM 1336 C CA . GLY A 1 185 ? 23.978 -10.874 -20.392 1.00 95.12 185 GLY A CA 1
ATOM 1337 C C . GLY A 1 185 ? 24.267 -9.897 -19.246 1.00 95.12 185 GLY A C 1
ATOM 1338 O O . GLY A 1 185 ? 23.353 -9.337 -18.645 1.00 95.12 185 GLY A O 1
ATOM 1339 N N . VAL A 1 186 ? 25.546 -9.750 -18.893 1.00 96.69 186 VAL A N 1
ATOM 1340 C CA . VAL A 1 186 ? 25.997 -9.000 -17.709 1.00 96.69 186 VAL A CA 1
ATOM 1341 C C . VAL A 1 186 ? 26.730 -7.730 -18.128 1.00 96.69 186 VAL A C 1
ATOM 1343 O O . VAL A 1 186 ? 27.617 -7.773 -18.979 1.00 96.69 186 VAL A O 1
ATOM 1346 N N . TYR A 1 187 ? 26.378 -6.614 -17.500 1.00 94.94 187 TYR A N 1
ATOM 1347 C CA . TYR A 1 187 ? 26.977 -5.307 -17.730 1.00 94.94 187 TYR A CA 1
ATOM 1348 C C . TYR A 1 187 ? 27.622 -4.816 -16.443 1.00 94.94 187 TYR A C 1
ATOM 1350 O O . TYR A 1 187 ? 27.006 -4.892 -15.385 1.00 94.94 187 TYR A O 1
ATOM 1358 N N . GLU A 1 188 ? 28.829 -4.275 -16.541 1.00 90.88 188 GLU A N 1
ATOM 1359 C CA . GLU A 1 188 ? 29.515 -3.623 -15.428 1.00 90.88 188 GLU A CA 1
ATOM 1360 C C . GLU A 1 188 ? 29.455 -2.109 -15.629 1.00 90.88 188 GLU A C 1
ATOM 1362 O O . GLU A 1 188 ? 29.807 -1.597 -16.695 1.00 90.88 188 GLU A O 1
ATOM 1367 N N . HIS A 1 189 ? 29.016 -1.390 -14.599 1.00 86.12 189 HIS A N 1
ATOM 1368 C CA . HIS A 1 189 ? 28.883 0.065 -14.573 1.00 86.12 189 HIS A CA 1
ATOM 1369 C C . HIS A 1 189 ? 27.994 0.639 -15.686 1.00 86.12 189 HIS A C 1
ATOM 1371 O O . HIS A 1 189 ? 28.273 1.700 -16.244 1.00 86.12 189 HIS A O 1
ATOM 1377 N N . PHE A 1 190 ? 26.923 -0.076 -16.030 1.00 91.12 190 PHE A N 1
ATOM 1378 C CA . PHE A 1 190 ? 25.943 0.407 -16.997 1.00 91.12 190 PHE A CA 1
ATOM 1379 C C . PHE A 1 190 ? 25.235 1.657 -16.467 1.00 91.12 190 PHE A C 1
ATOM 1381 O O . PHE A 1 190 ? 24.793 1.658 -15.315 1.00 91.12 190 PHE A O 1
ATOM 1388 N N . HIS A 1 191 ? 25.109 2.682 -17.313 1.00 90.25 191 HIS A N 1
ATOM 1389 C CA . HIS A 1 191 ? 24.464 3.946 -16.976 1.00 90.25 191 HIS A CA 1
ATOM 1390 C C . HIS A 1 191 ? 23.563 4.436 -18.121 1.00 90.25 191 HIS A C 1
ATOM 1392 O O . HIS A 1 191 ? 24.035 4.792 -19.207 1.00 90.25 191 HIS A O 1
ATOM 1398 N N . LEU A 1 192 ? 22.253 4.460 -17.870 1.00 93.44 192 LEU A N 1
ATOM 1399 C CA . LEU A 1 192 ? 21.224 4.931 -18.802 1.00 93.44 192 LEU A CA 1
ATOM 1400 C C . LEU A 1 192 ? 20.615 6.238 -18.296 1.00 93.44 192 LEU A C 1
ATOM 1402 O O . LEU A 1 192 ? 20.197 6.314 -17.145 1.00 93.44 192 LEU A O 1
ATOM 1406 N N . ILE A 1 193 ? 20.509 7.241 -19.167 1.00 92.69 193 ILE A N 1
ATOM 1407 C CA . ILE A 1 193 ? 19.853 8.519 -18.874 1.00 92.69 193 ILE A CA 1
ATOM 1408 C C . ILE A 1 193 ? 18.667 8.698 -19.819 1.00 92.69 193 ILE A C 1
ATOM 1410 O O . ILE A 1 193 ? 18.843 8.703 -21.036 1.00 92.69 193 ILE A O 1
ATOM 1414 N N . ILE A 1 194 ? 17.483 8.917 -19.259 1.00 94.88 194 ILE A N 1
ATOM 1415 C CA . ILE A 1 194 ? 16.256 9.268 -19.978 1.00 94.88 194 ILE A CA 1
ATOM 1416 C C . ILE A 1 194 ? 15.938 10.725 -19.667 1.00 94.88 194 ILE A C 1
ATOM 1418 O O . ILE A 1 194 ? 15.959 11.143 -18.508 1.00 94.88 194 ILE A O 1
ATOM 1422 N N . ASP A 1 195 ? 15.712 11.525 -20.699 1.00 91.88 195 ASP A N 1
ATOM 1423 C CA . ASP A 1 195 ? 15.513 12.963 -20.559 1.00 91.88 195 ASP A CA 1
ATOM 1424 C C . ASP A 1 195 ? 14.601 13.501 -21.668 1.00 91.88 195 ASP A C 1
ATOM 1426 O O . ASP A 1 195 ? 14.268 12.798 -22.620 1.00 91.88 195 ASP A O 1
ATOM 1430 N N . ASN A 1 196 ? 14.228 14.777 -21.568 1.00 89.31 196 ASN A N 1
ATOM 1431 C CA . ASN A 1 196 ? 13.413 15.487 -22.554 1.00 89.31 196 ASN A CA 1
ATOM 1432 C C . ASN A 1 196 ? 12.058 14.806 -22.850 1.00 89.31 196 ASN A C 1
ATOM 1434 O O . ASN A 1 196 ? 11.540 14.917 -23.958 1.00 89.31 196 ASN A O 1
ATOM 1438 N N . GLY A 1 197 ? 11.493 14.107 -21.859 1.00 87.38 197 GLY A N 1
ATOM 1439 C CA . GLY A 1 197 ? 10.188 13.452 -21.977 1.00 87.38 197 GLY A CA 1
ATOM 1440 C C . GLY A 1 197 ? 10.196 12.196 -22.847 1.00 87.38 197 GLY A C 1
ATOM 1441 O O . GLY A 1 197 ? 9.152 11.836 -23.367 1.00 87.38 197 GLY A O 1
ATOM 1442 N N . ALA A 1 198 ? 11.357 11.568 -23.050 1.00 92.75 198 ALA A N 1
ATOM 1443 C CA . ALA A 1 198 ? 11.476 10.372 -23.876 1.00 92.75 198 ALA A CA 1
ATOM 1444 C C . ALA A 1 198 ? 10.781 9.151 -23.257 1.00 92.75 198 ALA A C 1
ATOM 1446 O O . ALA A 1 198 ? 10.988 8.857 -22.077 1.00 92.75 198 ALA A O 1
ATOM 1447 N N . ASP A 1 199 ? 10.074 8.384 -24.089 1.00 93.12 199 ASP A N 1
ATOM 1448 C CA . ASP A 1 199 ? 9.514 7.084 -23.718 1.00 93.12 199 ASP A CA 1
ATOM 1449 C C . ASP A 1 199 ? 10.429 5.943 -24.169 1.00 93.12 199 ASP A C 1
ATOM 1451 O O . ASP A 1 199 ? 10.536 5.589 -25.355 1.00 93.12 199 ASP A O 1
ATOM 1455 N N . VAL A 1 200 ? 11.126 5.349 -23.201 1.00 96.12 200 VAL A N 1
ATOM 1456 C CA . VAL A 1 200 ? 12.133 4.317 -23.451 1.00 96.12 200 VAL A CA 1
ATOM 1457 C C . VAL A 1 200 ? 11.603 2.954 -23.048 1.00 96.12 200 VAL A C 1
ATOM 1459 O O . VAL A 1 200 ? 11.116 2.769 -21.940 1.00 96.12 200 VAL A O 1
ATOM 1462 N N . THR A 1 201 ? 11.708 1.971 -23.939 1.00 94.44 201 THR A N 1
ATOM 1463 C CA . THR A 1 201 ? 11.367 0.570 -23.647 1.00 94.44 201 THR A CA 1
ATOM 1464 C C . THR A 1 201 ? 12.628 -0.280 -23.544 1.00 94.44 201 THR A C 1
ATOM 1466 O O . THR A 1 201 ? 13.476 -0.238 -24.434 1.00 94.44 201 THR A O 1
ATOM 1469 N N . VAL A 1 202 ? 12.739 -1.085 -22.488 1.00 93.50 202 VAL A N 1
ATOM 1470 C CA . VAL A 1 202 ? 13.799 -2.085 -22.325 1.00 93.50 202 VAL A CA 1
ATOM 1471 C C . VAL A 1 202 ? 13.268 -3.457 -22.711 1.00 93.50 202 VAL A C 1
ATOM 1473 O O . VAL A 1 202 ? 12.336 -3.977 -22.097 1.00 93.50 202 VAL A O 1
ATOM 1476 N N . GLN A 1 203 ? 13.913 -4.052 -23.708 1.00 90.62 203 GLN A N 1
ATOM 1477 C CA . GLN A 1 203 ? 13.779 -5.452 -24.085 1.00 90.62 203 GLN A CA 1
ATOM 1478 C C . GLN A 1 203 ? 15.000 -6.191 -23.532 1.00 90.62 203 GLN A C 1
ATOM 1480 O O . GLN A 1 203 ? 16.124 -6.000 -23.986 1.00 90.62 203 GLN A O 1
ATOM 1485 N N . SER A 1 204 ? 14.795 -6.988 -22.496 1.00 89.62 204 SER A N 1
ATOM 1486 C CA . SER A 1 204 ? 15.842 -7.658 -21.736 1.00 89.62 204 SER A CA 1
ATOM 1487 C C . SER A 1 204 ? 15.645 -9.167 -21.788 1.00 89.62 204 SER A C 1
ATOM 1489 O O . SER A 1 204 ? 14.597 -9.679 -21.404 1.00 89.62 204 SER A O 1
ATOM 1491 N N . ASP A 1 205 ? 16.681 -9.891 -22.202 1.00 88.81 205 ASP A N 1
ATOM 1492 C CA . ASP A 1 205 ? 16.755 -11.350 -22.060 1.00 88.81 205 ASP A CA 1
ATOM 1493 C C . ASP A 1 205 ? 17.442 -11.706 -20.731 1.00 88.81 205 ASP A C 1
ATOM 1495 O O . ASP A 1 205 ? 18.558 -12.228 -20.691 1.00 88.81 205 ASP A O 1
ATOM 1499 N N . GLY A 1 206 ? 16.826 -11.288 -19.617 1.00 88.44 206 GLY A N 1
ATOM 1500 C CA . GLY A 1 206 ? 17.356 -11.517 -18.269 1.00 88.44 206 GLY A CA 1
ATOM 1501 C C . GLY A 1 206 ? 18.681 -10.800 -17.982 1.00 88.44 206 GLY A C 1
ATOM 1502 O O . GLY A 1 206 ? 19.519 -11.331 -17.251 1.00 88.44 206 GLY A O 1
ATOM 1503 N N . ALA A 1 207 ? 18.894 -9.618 -18.565 1.00 97.31 207 ALA A N 1
ATOM 1504 C CA . ALA A 1 207 ? 20.113 -8.845 -18.375 1.00 97.31 207 ALA A CA 1
ATOM 1505 C C . ALA A 1 207 ? 20.351 -8.474 -16.901 1.00 97.31 207 ALA A C 1
ATOM 1507 O O . ALA A 1 207 ? 19.417 -8.187 -16.143 1.00 97.31 207 ALA A O 1
ATOM 1508 N N . VAL A 1 208 ? 21.626 -8.442 -16.511 1.00 98.00 208 VAL A N 1
ATOM 1509 C CA . VAL A 1 208 ? 22.077 -8.042 -15.174 1.00 98.00 208 VAL A CA 1
ATOM 1510 C C . VAL A 1 208 ? 22.979 -6.822 -15.296 1.00 98.00 208 VAL A C 1
ATOM 1512 O O . VAL A 1 208 ? 24.067 -6.902 -15.862 1.00 98.00 208 VAL A O 1
ATOM 1515 N N . LEU A 1 209 ? 22.531 -5.703 -14.742 1.00 96.69 209 LEU A N 1
ATOM 1516 C CA . LEU A 1 209 ? 23.282 -4.461 -14.634 1.00 96.69 209 LEU A CA 1
ATOM 1517 C C . LEU A 1 209 ? 23.953 -4.440 -13.262 1.00 96.69 209 LEU A C 1
ATOM 1519 O O . LEU A 1 209 ? 23.273 -4.351 -12.241 1.00 96.69 209 LEU A O 1
ATOM 1523 N N . GLN A 1 210 ? 25.272 -4.585 -13.233 1.00 92.81 210 GLN A N 1
ATOM 1524 C CA . GLN A 1 210 ? 26.075 -4.565 -12.015 1.00 92.81 210 GLN A CA 1
ATOM 1525 C C . GLN A 1 210 ? 26.752 -3.208 -11.896 1.00 92.81 210 GLN A C 1
ATOM 1527 O O . GLN A 1 210 ? 27.562 -2.819 -12.738 1.00 92.81 210 GLN A O 1
ATOM 1532 N N . GLY A 1 211 ? 26.385 -2.472 -10.859 1.00 87.12 211 GLY A N 1
ATOM 1533 C CA . GLY A 1 211 ? 26.980 -1.199 -10.516 1.00 87.12 211 GLY A CA 1
ATOM 1534 C C . GLY A 1 211 ? 28.285 -1.353 -9.753 1.00 87.12 211 GLY A C 1
ATOM 1535 O O . GLY A 1 211 ? 28.886 -2.422 -9.655 1.00 87.12 211 GLY A O 1
ATOM 1536 N N . GLN A 1 212 ? 28.713 -0.234 -9.189 1.00 79.19 212 GLN A N 1
ATOM 1537 C CA . GLN A 1 212 ? 29.751 -0.203 -8.178 1.00 79.19 212 GLN A CA 1
ATOM 1538 C C . GLN A 1 212 ? 29.323 0.760 -7.084 1.00 79.19 212 GLN A C 1
ATOM 1540 O O . GLN A 1 212 ? 28.945 1.896 -7.369 1.00 79.19 212 GLN A O 1
ATOM 1545 N N . VAL A 1 213 ? 29.428 0.315 -5.837 1.00 72.00 213 VAL A N 1
ATOM 1546 C CA . VAL A 1 213 ? 29.268 1.181 -4.672 1.00 72.00 213 VAL A CA 1
ATOM 1547 C C . VAL A 1 213 ? 30.585 1.919 -4.451 1.00 72.00 213 VAL A C 1
ATOM 1549 O O . VAL A 1 213 ? 31.604 1.285 -4.169 1.00 72.00 213 VAL A O 1
ATOM 1552 N N . LEU A 1 214 ? 30.580 3.244 -4.599 1.00 66.44 214 LEU A N 1
ATOM 1553 C CA . LEU A 1 214 ? 31.755 4.077 -4.334 1.00 66.44 214 LEU A CA 1
ATOM 1554 C C . LEU A 1 214 ? 31.759 4.718 -2.942 1.00 66.44 214 LEU A C 1
ATOM 1556 O O . LEU A 1 214 ? 30.720 5.151 -2.436 1.00 66.44 214 LEU A O 1
ATOM 1560 N N . ASP A 1 215 ? 32.976 4.840 -2.396 1.00 57.34 215 ASP A N 1
ATOM 1561 C CA . ASP A 1 215 ? 33.320 5.582 -1.181 1.00 57.34 215 ASP A CA 1
ATOM 1562 C C . ASP A 1 215 ? 33.379 7.089 -1.431 1.00 57.34 215 ASP A C 1
ATOM 1564 O O . ASP A 1 215 ? 33.930 7.546 -2.430 1.00 57.34 215 ASP A O 1
ATOM 1568 N N . GLY A 1 216 ? 32.879 7.873 -0.470 1.00 50.09 216 GLY A N 1
ATOM 1569 C CA . GLY A 1 216 ? 33.159 9.306 -0.412 1.00 50.09 216 GLY A CA 1
ATOM 1570 C C . GLY A 1 216 ? 32.622 10.102 -1.601 1.00 50.09 216 GLY A C 1
ATOM 1571 O O . GLY A 1 216 ? 33.357 10.917 -2.152 1.00 50.09 216 GLY A O 1
ATOM 1572 N N . ILE A 1 217 ? 31.346 9.909 -1.964 1.00 51.31 217 ILE A N 1
ATOM 1573 C CA . ILE A 1 217 ? 30.596 10.808 -2.863 1.00 51.31 217 ILE A CA 1
ATOM 1574 C C . ILE A 1 217 ? 30.511 12.192 -2.189 1.00 51.31 217 ILE A C 1
ATOM 1576 O O . ILE A 1 217 ? 29.531 12.544 -1.539 1.00 51.31 217 ILE A O 1
ATOM 1580 N N . GLY A 1 218 ? 31.606 12.940 -2.270 1.00 43.53 218 GLY A N 1
ATOM 1581 C CA . GLY A 1 218 ? 31.800 14.280 -1.748 1.00 43.53 218 GLY A CA 1
ATOM 1582 C C . GLY A 1 218 ? 32.068 15.248 -2.893 1.00 43.53 218 GLY A C 1
ATOM 1583 O O . GLY A 1 218 ? 32.616 14.888 -3.934 1.00 43.53 218 GLY A O 1
ATOM 1584 N N . SER A 1 219 ? 31.650 16.494 -2.700 1.00 42.31 219 SER A N 1
ATOM 1585 C CA . SER A 1 219 ? 31.786 17.578 -3.665 1.00 42.31 219 SER A CA 1
ATOM 1586 C C . SER A 1 219 ? 33.237 18.065 -3.759 1.00 42.31 219 SER A C 1
ATOM 1588 O O . SER A 1 219 ? 33.595 19.089 -3.175 1.00 42.31 219 SER A O 1
ATOM 1590 N N . GLU A 1 220 ? 34.084 17.389 -4.524 1.00 32.75 220 GLU A N 1
ATOM 1591 C CA . GLU A 1 220 ? 35.247 18.072 -5.091 1.00 32.75 220 GLU A CA 1
ATOM 1592 C C . GLU A 1 220 ? 34.802 18.777 -6.382 1.00 32.75 220 GLU A C 1
ATOM 1594 O O . GLU A 1 220 ? 34.450 18.140 -7.370 1.00 32.75 220 GLU A O 1
ATOM 1599 N N . ASN A 1 221 ? 34.796 20.115 -6.356 1.00 32.22 221 ASN A N 1
ATOM 1600 C CA . ASN A 1 221 ? 34.525 21.025 -7.486 1.00 32.22 221 ASN A CA 1
ATOM 1601 C C . ASN A 1 221 ? 33.061 21.269 -7.904 1.00 32.22 221 ASN A C 1
ATOM 1603 O O . ASN A 1 221 ? 32.825 21.742 -9.014 1.00 32.22 221 ASN A O 1
ATOM 1607 N N . GLY A 1 222 ? 32.074 21.036 -7.033 1.00 37.59 222 GLY A N 1
ATOM 1608 C CA . GLY A 1 222 ? 30.684 21.447 -7.303 1.00 37.59 222 GLY A CA 1
ATOM 1609 C C . GLY A 1 222 ? 29.964 20.638 -8.392 1.00 37.59 222 GLY A C 1
ATOM 1610 O O . GLY A 1 222 ? 28.873 21.017 -8.804 1.00 37.59 222 GLY A O 1
ATOM 1611 N N . PHE A 1 223 ? 30.544 19.516 -8.829 1.00 33.97 223 PHE A N 1
ATOM 1612 C CA . PHE A 1 223 ? 29.853 18.493 -9.609 1.00 33.97 223 PHE A CA 1
ATOM 1613 C C . PHE A 1 223 ? 29.377 17.394 -8.659 1.00 33.97 223 PHE A C 1
ATOM 1615 O O . PHE A 1 223 ? 30.183 16.768 -7.971 1.00 33.97 223 PHE A O 1
ATOM 1622 N N . TYR A 1 224 ? 28.060 17.192 -8.588 1.00 49.56 224 TYR A N 1
ATOM 1623 C CA . TYR A 1 224 ? 27.476 16.127 -7.781 1.00 49.56 224 TYR A CA 1
ATOM 1624 C C . TYR A 1 224 ? 27.651 14.790 -8.486 1.00 49.56 224 TYR A C 1
ATOM 1626 O O . TYR A 1 224 ? 27.147 14.553 -9.579 1.00 49.56 224 TYR A O 1
ATOM 1634 N N . TYR A 1 225 ? 28.402 13.921 -7.825 1.00 47.47 225 TYR A N 1
ATOM 1635 C CA . TYR A 1 225 ? 28.792 12.614 -8.318 1.00 47.47 225 TYR A CA 1
ATOM 1636 C C . TYR A 1 225 ? 27.595 11.644 -8.416 1.00 47.47 225 TYR A C 1
ATOM 1638 O O . TYR A 1 225 ? 27.584 10.833 -9.331 1.00 47.47 225 TYR A O 1
ATOM 1646 N N . GLY A 1 226 ? 26.551 11.779 -7.583 1.00 54.47 226 GLY A N 1
ATOM 1647 C CA . GLY A 1 226 ? 25.431 10.823 -7.453 1.00 54.47 226 GLY A CA 1
ATOM 1648 C C . GLY A 1 226 ? 24.700 10.421 -8.745 1.00 54.47 226 GLY A C 1
ATOM 1649 O O . GLY A 1 226 ? 24.368 9.247 -8.910 1.00 54.47 226 GLY A O 1
ATOM 1650 N N . ASP A 1 227 ? 24.530 11.338 -9.702 1.00 57.62 227 ASP A N 1
ATOM 1651 C CA . ASP A 1 227 ? 23.891 11.024 -10.990 1.00 57.62 227 ASP A CA 1
ATOM 1652 C C . ASP A 1 227 ? 24.713 10.022 -11.818 1.00 57.62 227 ASP A C 1
ATOM 1654 O O . ASP A 1 227 ? 24.140 9.152 -12.467 1.00 57.62 227 ASP A O 1
ATOM 1658 N N . TYR A 1 228 ? 26.048 10.086 -11.749 1.00 58.84 228 TYR A N 1
ATOM 1659 C CA . TYR A 1 228 ? 26.952 9.212 -12.507 1.00 58.84 228 TYR A CA 1
ATOM 1660 C C . TYR A 1 228 ? 27.067 7.795 -11.927 1.00 58.84 228 TYR A C 1
ATOM 1662 O O . TYR A 1 228 ? 27.539 6.899 -12.620 1.00 58.84 228 TYR A O 1
ATOM 1670 N N . TYR A 1 229 ? 26.638 7.581 -10.678 1.00 68.81 229 TYR A N 1
ATOM 1671 C CA . TYR A 1 229 ? 26.662 6.272 -9.996 1.00 68.81 229 TYR A CA 1
ATOM 1672 C C . TYR A 1 229 ? 25.280 5.619 -9.927 1.00 68.81 229 TYR A C 1
ATOM 1674 O O . TYR A 1 229 ? 25.078 4.651 -9.188 1.00 68.81 229 TYR A O 1
ATOM 1682 N N . THR A 1 230 ? 24.325 6.162 -10.685 1.00 82.44 230 THR A N 1
ATOM 1683 C CA . THR A 1 230 ? 22.995 5.582 -10.832 1.00 82.44 230 THR A CA 1
ATOM 1684 C C . THR A 1 230 ? 22.985 4.580 -11.985 1.00 82.44 230 THR A C 1
ATOM 1686 O O . THR A 1 230 ? 23.562 4.855 -13.033 1.00 82.44 230 THR A O 1
ATOM 1689 N N . GLY A 1 231 ? 22.311 3.438 -11.847 1.00 89.50 231 GLY A N 1
ATOM 1690 C CA . GLY A 1 231 ? 22.136 2.510 -12.972 1.00 89.50 231 GLY A CA 1
ATOM 1691 C C . GLY A 1 231 ? 21.266 3.105 -14.079 1.00 89.50 231 GLY A C 1
ATOM 1692 O O . GLY A 1 231 ? 21.681 3.203 -15.236 1.00 89.50 231 GLY A O 1
ATOM 1693 N N . ILE A 1 232 ? 20.066 3.553 -13.714 1.00 94.75 232 ILE A N 1
ATOM 1694 C CA . ILE A 1 232 ? 19.125 4.211 -14.624 1.00 94.75 232 ILE A CA 1
ATOM 1695 C C . ILE A 1 232 ? 18.632 5.524 -14.011 1.00 94.75 232 ILE A C 1
ATOM 1697 O O . ILE A 1 232 ? 18.020 5.538 -12.946 1.00 94.75 232 ILE A O 1
ATOM 1701 N N . LEU A 1 233 ? 18.874 6.631 -14.705 1.00 92.12 233 LEU A N 1
ATOM 1702 C CA . LEU A 1 233 ? 18.418 7.967 -14.343 1.00 92.12 233 LEU A CA 1
ATOM 1703 C C . LEU A 1 233 ? 17.298 8.411 -15.285 1.00 92.12 233 LEU A C 1
ATOM 1705 O O . LEU A 1 233 ? 17.539 8.687 -16.459 1.00 92.12 233 LEU A O 1
ATOM 1709 N N . ILE A 1 234 ? 16.085 8.539 -14.760 1.00 93.94 234 ILE A N 1
ATOM 1710 C CA . ILE A 1 234 ? 14.929 9.086 -15.469 1.00 93.94 234 ILE A CA 1
ATOM 1711 C C . ILE A 1 234 ? 14.773 10.540 -15.049 1.00 93.94 234 ILE A C 1
ATOM 1713 O O . ILE A 1 234 ? 14.142 10.832 -14.040 1.00 93.94 234 ILE A O 1
ATOM 1717 N N . LYS A 1 235 ? 15.370 11.471 -15.797 1.00 89.81 235 LYS A N 1
ATOM 1718 C CA . LYS A 1 235 ? 15.220 12.905 -15.511 1.00 89.81 235 LYS A CA 1
ATOM 1719 C C . LYS A 1 235 ? 13.793 13.349 -15.786 1.00 89.81 235 LYS A C 1
ATOM 1721 O O . LYS A 1 235 ? 13.173 13.957 -14.924 1.00 89.81 235 LYS A O 1
ATOM 1726 N N . HIS A 1 236 ? 13.315 13.032 -16.989 1.00 88.94 236 HIS A N 1
ATOM 1727 C CA . HIS A 1 236 ? 11.991 13.368 -17.504 1.00 88.94 236 HIS A CA 1
ATOM 1728 C C . HIS A 1 236 ? 11.571 12.313 -18.535 1.00 88.94 236 HIS A C 1
ATOM 1730 O O . HIS A 1 236 ? 12.390 11.977 -19.394 1.00 88.94 236 HIS A O 1
ATOM 1736 N N . GLY A 1 237 ? 10.315 11.866 -18.513 1.00 93.31 237 GLY A N 1
ATOM 1737 C CA . GLY A 1 237 ? 9.804 10.816 -19.411 1.00 93.31 237 GLY A CA 1
ATOM 1738 C C . GLY A 1 237 ? 9.632 9.473 -18.703 1.00 93.31 237 GLY A C 1
ATOM 1739 O O . GLY A 1 237 ? 9.504 9.444 -17.478 1.00 93.31 237 GLY A O 1
ATOM 1740 N N . SER A 1 238 ? 9.634 8.370 -19.454 1.00 96.62 238 SER A N 1
ATOM 1741 C CA . SER A 1 238 ? 9.311 7.044 -18.915 1.00 96.62 238 SER A CA 1
ATOM 1742 C C . SER A 1 238 ? 10.329 5.958 -19.273 1.00 96.62 238 SER A C 1
ATOM 1744 O O . SER A 1 238 ? 10.907 5.930 -20.364 1.00 96.62 238 SER A O 1
ATOM 1746 N N . LEU A 1 239 ? 10.529 5.020 -18.344 1.00 98.12 239 LEU A N 1
ATOM 1747 C CA . LEU A 1 239 ? 11.161 3.725 -18.595 1.00 98.12 239 LEU A CA 1
ATOM 1748 C C . LEU A 1 239 ? 10.098 2.630 -18.542 1.00 98.12 239 LEU A C 1
ATOM 1750 O O . LEU A 1 239 ? 9.450 2.454 -17.519 1.00 98.12 239 LEU A O 1
ATOM 1754 N N . ASN A 1 240 ? 9.991 1.835 -19.601 1.00 97.19 240 ASN A N 1
ATOM 1755 C CA . ASN A 1 240 ? 9.054 0.724 -19.718 1.00 97.19 240 ASN A CA 1
ATOM 1756 C C . ASN A 1 240 ? 9.825 -0.601 -19.732 1.00 97.19 240 ASN A C 1
ATOM 1758 O O . ASN A 1 240 ? 10.588 -0.877 -20.661 1.00 97.19 240 ASN A O 1
ATOM 1762 N N . VAL A 1 241 ? 9.637 -1.420 -18.700 1.00 95.94 241 VAL A N 1
ATOM 1763 C CA . VAL A 1 241 ? 10.281 -2.724 -18.510 1.00 95.94 241 VAL A CA 1
ATOM 1764 C C . VAL A 1 241 ? 9.227 -3.816 -18.674 1.00 95.94 241 VAL A C 1
ATOM 1766 O O . VAL A 1 241 ? 8.429 -4.063 -17.773 1.00 95.94 241 VAL A O 1
ATOM 1769 N N . ASN A 1 242 ? 9.245 -4.482 -19.830 1.00 88.38 242 ASN A N 1
ATOM 1770 C CA . ASN A 1 242 ? 8.258 -5.515 -20.192 1.00 88.38 242 ASN A CA 1
ATOM 1771 C C . ASN A 1 242 ? 8.830 -6.941 -20.154 1.00 88.38 242 ASN A C 1
ATOM 1773 O O . ASN A 1 242 ? 8.163 -7.907 -20.504 1.00 88.38 242 ASN A O 1
ATOM 1777 N N . THR A 1 243 ? 10.086 -7.077 -19.740 1.00 90.38 243 THR A N 1
ATOM 1778 C CA . THR A 1 243 ? 10.827 -8.341 -19.664 1.00 90.38 243 THR A CA 1
ATOM 1779 C C . THR A 1 243 ? 11.821 -8.272 -18.511 1.00 90.38 243 THR A C 1
ATOM 1781 O O . THR A 1 243 ? 12.245 -7.176 -18.142 1.00 90.38 243 THR A O 1
ATOM 1784 N N . SER A 1 244 ? 12.221 -9.418 -17.960 1.00 93.06 244 SER A N 1
ATOM 1785 C CA . SER A 1 244 ? 13.001 -9.467 -16.722 1.00 93.06 244 SER A CA 1
ATOM 1786 C C . SER A 1 244 ? 14.345 -8.739 -16.804 1.00 93.06 244 SER A C 1
ATOM 1788 O O . SER A 1 244 ? 15.124 -8.952 -17.734 1.00 93.06 244 SER A O 1
ATOM 1790 N N . LEU A 1 245 ? 14.641 -7.918 -15.798 1.00 97.94 245 LEU A N 1
ATOM 1791 C CA . LEU A 1 245 ? 15.850 -7.099 -15.693 1.00 97.94 245 LEU A CA 1
ATOM 1792 C C . LEU A 1 245 ? 16.331 -7.104 -14.240 1.00 97.94 245 LEU A C 1
ATOM 1794 O O . LEU A 1 245 ? 15.526 -6.998 -13.318 1.00 97.94 245 LEU A O 1
ATOM 1798 N N . THR A 1 246 ? 17.641 -7.217 -14.025 1.00 98.56 246 THR A N 1
ATOM 1799 C CA . THR A 1 246 ? 18.241 -7.107 -12.689 1.00 98.56 246 THR A CA 1
ATOM 1800 C C . THR A 1 246 ? 19.191 -5.922 -12.620 1.00 98.56 246 THR A C 1
ATOM 1802 O O . THR A 1 246 ? 20.057 -5.788 -13.477 1.00 98.56 246 THR A O 1
ATOM 1805 N N . LEU A 1 247 ? 19.078 -5.107 -11.574 1.00 98.00 247 LEU A N 1
ATOM 1806 C CA . LEU A 1 247 ? 20.058 -4.097 -11.190 1.00 98.00 247 LEU A CA 1
ATOM 1807 C C . LEU A 1 247 ? 20.648 -4.488 -9.835 1.00 98.00 247 LEU A C 1
ATOM 1809 O O . LEU A 1 247 ? 19.904 -4.798 -8.902 1.00 98.00 247 LEU A O 1
ATOM 1813 N N . SER A 1 248 ? 21.972 -4.487 -9.705 1.00 95.75 248 SER A N 1
ATOM 1814 C CA . SER A 1 248 ? 22.611 -4.769 -8.423 1.00 95.75 248 SER A CA 1
ATOM 1815 C C . SER A 1 248 ? 23.833 -3.915 -8.136 1.00 95.75 248 SER A C 1
ATOM 1817 O O . SER A 1 248 ? 24.493 -3.443 -9.053 1.00 95.75 248 SER A O 1
ATOM 1819 N N . ASP A 1 249 ? 24.136 -3.734 -6.849 1.00 89.50 249 ASP A N 1
ATOM 1820 C CA . ASP A 1 249 ? 25.410 -3.176 -6.371 1.00 89.50 249 ASP A CA 1
ATOM 1821 C C . ASP A 1 249 ? 25.672 -1.720 -6.818 1.00 89.50 249 ASP A C 1
ATOM 1823 O O . ASP A 1 249 ? 26.810 -1.294 -7.006 1.00 89.50 249 ASP A O 1
ATOM 1827 N N . TYR A 1 250 ? 24.606 -0.933 -6.978 1.00 87.12 250 TYR A N 1
ATOM 1828 C CA . TYR A 1 250 ? 24.688 0.505 -7.253 1.00 87.12 250 TYR A CA 1
ATOM 1829 C C . TYR A 1 250 ? 24.629 1.340 -5.972 1.00 87.12 250 TYR A C 1
ATOM 1831 O O . TYR A 1 250 ? 24.002 0.949 -4.987 1.00 87.12 250 TYR A O 1
ATOM 1839 N N . ASN A 1 251 ? 25.176 2.557 -6.012 1.00 79.19 251 ASN A N 1
ATOM 1840 C CA . ASN A 1 251 ? 24.808 3.563 -5.019 1.00 79.19 251 ASN A CA 1
ATOM 1841 C C . ASN A 1 251 ? 23.314 3.899 -5.116 1.00 79.19 251 ASN A C 1
ATOM 1843 O O . ASN A 1 251 ? 22.672 4.085 -4.091 1.00 79.19 251 ASN A O 1
ATOM 1847 N N . MET A 1 252 ? 22.754 3.956 -6.327 1.00 84.12 252 MET A N 1
ATOM 1848 C CA . MET A 1 252 ? 21.318 4.111 -6.582 1.00 84.12 252 MET A CA 1
ATOM 1849 C C . MET A 1 252 ? 20.973 3.291 -7.827 1.00 84.12 252 MET A C 1
ATOM 1851 O O . MET A 1 252 ? 21.553 3.527 -8.883 1.00 84.12 252 MET A O 1
ATOM 1855 N N . ALA A 1 253 ? 20.092 2.294 -7.756 1.00 92.56 253 ALA A N 1
ATOM 1856 C CA . ALA A 1 253 ? 19.804 1.514 -8.968 1.00 92.56 253 ALA A CA 1
ATOM 1857 C C . ALA A 1 253 ? 18.970 2.329 -9.964 1.00 92.56 253 ALA A C 1
ATOM 1859 O O . ALA A 1 253 ? 19.343 2.424 -11.135 1.00 92.56 253 ALA A O 1
ATOM 1860 N N . ILE A 1 254 ? 17.887 2.954 -9.495 1.00 94.88 254 ILE A N 1
ATOM 1861 C CA . ILE A 1 254 ? 17.020 3.806 -10.313 1.00 94.88 254 ILE A CA 1
ATOM 1862 C C . ILE A 1 254 ? 16.794 5.149 -9.611 1.00 94.88 254 ILE A C 1
ATOM 1864 O O . ILE A 1 254 ? 16.409 5.180 -8.443 1.00 94.88 254 ILE A O 1
ATOM 1868 N N . LYS A 1 255 ? 16.995 6.257 -10.331 1.00 90.75 255 LYS A N 1
ATOM 1869 C CA . LYS A 1 255 ? 16.637 7.616 -9.893 1.00 90.75 255 LYS A CA 1
ATOM 1870 C C . LYS A 1 255 ? 15.534 8.178 -10.788 1.00 90.75 255 LYS A C 1
ATOM 1872 O O . LYS A 1 255 ? 15.688 8.186 -12.007 1.00 90.75 255 LYS A O 1
ATOM 1877 N N . LEU A 1 256 ? 14.453 8.655 -10.178 1.00 91.12 256 LEU A N 1
ATOM 1878 C CA . LEU A 1 256 ? 13.319 9.309 -10.829 1.00 91.12 256 LEU A CA 1
ATOM 1879 C C . LEU A 1 256 ? 13.334 10.802 -10.509 1.00 91.12 256 LEU A C 1
ATOM 1881 O O . LEU A 1 256 ? 13.364 11.186 -9.340 1.00 91.12 256 LEU A O 1
ATOM 1885 N N . GLY A 1 257 ? 13.292 11.624 -11.548 1.00 86.00 257 GLY A N 1
ATOM 1886 C CA . GLY A 1 257 ? 13.321 13.074 -11.465 1.00 86.00 257 GLY A CA 1
ATOM 1887 C C . GLY A 1 257 ? 14.678 13.657 -11.058 1.00 86.00 257 GLY A C 1
ATOM 1888 O O . GLY A 1 257 ? 15.655 12.963 -10.759 1.00 86.00 257 GLY A O 1
ATOM 1889 N N . ILE A 1 258 ? 14.741 14.987 -11.097 1.00 77.50 258 ILE A N 1
ATOM 1890 C CA . ILE A 1 258 ? 15.897 15.803 -10.706 1.00 77.50 258 ILE A CA 1
ATOM 1891 C C . ILE A 1 258 ? 15.416 17.003 -9.891 1.00 77.50 258 ILE A C 1
ATOM 1893 O O . ILE A 1 258 ? 14.333 17.538 -10.151 1.00 77.50 258 ILE A O 1
ATOM 1897 N N . GLY A 1 259 ? 16.215 17.445 -8.920 1.00 69.19 259 GLY A N 1
ATOM 1898 C CA . GLY A 1 259 ? 15.847 18.550 -8.041 1.00 69.19 259 GLY A CA 1
ATOM 1899 C C . GLY A 1 259 ? 15.463 19.833 -8.784 1.00 69.19 259 GLY A C 1
ATOM 1900 O O . GLY A 1 259 ? 15.999 20.167 -9.841 1.00 69.19 259 GLY A O 1
ATOM 1901 N N . GLY A 1 260 ? 14.459 20.537 -8.252 1.00 67.19 260 GLY A N 1
ATOM 1902 C CA . GLY A 1 260 ? 13.943 21.790 -8.817 1.00 67.19 260 GLY A CA 1
ATOM 1903 C C . GLY A 1 260 ? 13.138 21.667 -10.122 1.00 67.19 260 GLY A C 1
ATOM 1904 O O . GLY A 1 260 ? 12.599 22.676 -10.579 1.00 67.19 260 GLY A O 1
ATOM 1905 N N . SER A 1 261 ? 13.017 20.475 -10.716 1.00 71.06 261 SER A N 1
ATOM 1906 C CA . SER A 1 261 ? 12.177 20.238 -11.899 1.00 71.06 261 SER A CA 1
ATOM 1907 C C . SER A 1 261 ? 10.758 19.813 -11.516 1.00 71.06 261 SER A C 1
ATOM 1909 O O . SER A 1 261 ? 10.584 18.997 -10.615 1.00 71.06 261 SER A O 1
ATOM 1911 N N . SER A 1 262 ? 9.754 20.335 -12.234 1.00 80.25 262 SER A N 1
ATOM 1912 C CA . SER A 1 262 ? 8.333 19.947 -12.100 1.00 80.25 262 SER A CA 1
ATOM 1913 C C . SER A 1 262 ? 7.862 18.947 -13.164 1.00 80.25 262 SER A C 1
ATOM 1915 O O . SER A 1 262 ? 6.712 18.516 -13.147 1.00 80.25 262 SER A O 1
ATOM 1917 N N . ASN A 1 263 ? 8.744 18.587 -14.093 1.00 85.06 263 ASN A N 1
ATOM 1918 C CA . ASN A 1 263 ? 8.438 17.652 -15.167 1.00 85.06 263 ASN A CA 1
ATOM 1919 C C . ASN A 1 263 ? 8.329 16.216 -14.624 1.00 85.06 263 ASN A C 1
ATOM 1921 O O . ASN A 1 263 ? 9.098 15.861 -13.726 1.00 85.06 263 ASN A O 1
ATOM 1925 N N . PRO A 1 264 ? 7.434 15.387 -15.184 1.00 89.56 264 PRO A N 1
ATOM 1926 C CA . PRO A 1 264 ? 7.189 14.055 -14.662 1.00 89.56 264 PRO A CA 1
ATOM 1927 C C . PRO A 1 264 ? 8.273 13.033 -15.033 1.00 89.56 264 PRO A C 1
ATOM 1929 O O . PRO A 1 264 ? 8.936 13.158 -16.071 1.00 89.56 264 PRO A O 1
ATOM 1932 N N . ALA A 1 265 ? 8.426 12.010 -14.190 1.00 93.19 265 ALA A N 1
ATOM 1933 C CA . ALA A 1 265 ? 9.325 10.875 -14.403 1.00 93.19 265 ALA A CA 1
ATOM 1934 C C . ALA A 1 265 ? 8.672 9.553 -13.969 1.00 93.19 265 ALA A C 1
ATOM 1936 O O . ALA A 1 265 ? 8.235 9.416 -12.826 1.00 93.19 265 ALA A O 1
ATOM 1937 N N . GLU A 1 266 ? 8.639 8.563 -14.859 1.00 96.38 266 GLU A N 1
ATOM 1938 C CA . GLU A 1 266 ? 7.872 7.331 -14.644 1.00 96.38 266 GLU A CA 1
ATOM 1939 C C . GLU A 1 266 ? 8.711 6.063 -14.833 1.00 96.38 266 GLU A C 1
ATOM 1941 O O . GLU A 1 266 ? 9.477 5.924 -15.789 1.00 96.38 266 GLU A O 1
ATOM 1946 N N . LEU A 1 267 ? 8.527 5.106 -13.926 1.00 98.25 267 LEU A N 1
ATOM 1947 C CA . LEU A 1 267 ? 8.995 3.731 -14.057 1.00 98.25 267 LEU A CA 1
ATOM 1948 C C . LEU A 1 267 ? 7.787 2.811 -14.231 1.00 98.25 267 LEU A C 1
ATOM 1950 O O . LEU A 1 267 ? 7.012 2.630 -13.298 1.00 98.25 267 LEU A O 1
ATOM 1954 N N . ASN A 1 268 ? 7.680 2.177 -15.392 1.00 98.25 268 ASN A N 1
ATOM 1955 C CA . ASN A 1 268 ? 6.605 1.262 -15.745 1.00 98.25 268 ASN A CA 1
ATOM 1956 C C . ASN A 1 268 ? 7.153 -0.166 -15.833 1.00 98.25 268 ASN A C 1
ATOM 1958 O O . ASN A 1 268 ? 8.041 -0.451 -16.637 1.00 98.25 268 ASN A O 1
ATOM 1962 N N . VAL A 1 269 ? 6.619 -1.074 -15.020 1.00 98.12 269 VAL A N 1
ATOM 1963 C CA . VAL A 1 269 ? 6.935 -2.506 -15.029 1.00 98.12 269 VAL A CA 1
ATOM 1964 C C . VAL A 1 269 ? 5.659 -3.260 -15.392 1.00 98.12 269 VAL A C 1
ATOM 1966 O O . VAL A 1 269 ? 4.667 -3.201 -14.666 1.00 98.12 269 VAL A O 1
ATOM 1969 N N . GLY A 1 270 ? 5.659 -3.937 -16.537 1.00 92.69 270 GLY A N 1
ATOM 1970 C CA . GLY A 1 270 ? 4.447 -4.525 -17.112 1.00 92.69 270 GLY A CA 1
ATOM 1971 C C . GLY A 1 270 ? 4.686 -5.865 -17.796 1.00 92.69 270 GLY A C 1
ATOM 1972 O O . GLY A 1 270 ? 5.794 -6.399 -17.790 1.00 92.69 270 GLY A O 1
ATOM 1973 N N . GLY A 1 271 ? 3.632 -6.428 -18.391 1.00 80.69 271 GLY A N 1
ATOM 1974 C CA . GLY A 1 271 ? 3.728 -7.614 -19.253 1.00 80.69 271 GLY A CA 1
ATOM 1975 C C . GLY A 1 271 ? 4.281 -8.871 -18.569 1.00 80.69 271 GLY A C 1
ATOM 1976 O O . GLY A 1 271 ? 4.953 -9.668 -19.220 1.00 80.69 271 GLY A O 1
ATOM 1977 N N . GLY A 1 272 ? 4.050 -9.041 -17.263 1.00 86.50 272 GLY A N 1
ATOM 1978 C CA . GLY A 1 272 ? 4.597 -10.160 -16.488 1.00 86.50 272 GLY A CA 1
ATOM 1979 C C . GLY A 1 272 ? 6.106 -10.078 -16.221 1.00 86.50 272 GLY A C 1
ATOM 1980 O O . GLY A 1 272 ? 6.716 -11.083 -15.852 1.00 86.50 272 GLY A O 1
ATOM 1981 N N . ALA A 1 273 ? 6.733 -8.915 -16.424 1.00 93.94 273 ALA A N 1
ATOM 1982 C CA . ALA A 1 273 ? 8.161 -8.727 -16.192 1.00 93.94 273 ALA A CA 1
ATOM 1983 C C . ALA A 1 273 ? 8.551 -8.917 -14.721 1.00 93.94 273 ALA A C 1
ATOM 1985 O O . ALA A 1 273 ? 7.818 -8.519 -13.818 1.00 93.94 273 ALA A O 1
ATOM 1986 N N . LEU A 1 274 ? 9.760 -9.435 -14.486 1.00 97.19 274 LEU A N 1
ATOM 1987 C CA . LEU A 1 274 ? 10.409 -9.415 -13.175 1.00 97.19 274 LEU A CA 1
ATOM 1988 C C . LEU A 1 274 ? 11.533 -8.371 -13.160 1.00 97.19 274 LEU A C 1
ATOM 1990 O O . LEU A 1 274 ? 12.618 -8.615 -13.695 1.00 97.19 274 LEU A O 1
ATOM 1994 N N . LEU A 1 275 ? 11.302 -7.226 -12.519 1.00 98.62 275 LEU A N 1
ATOM 1995 C CA . LEU A 1 275 ? 12.346 -6.237 -12.242 1.00 98.62 275 LEU A CA 1
ATOM 1996 C C . LEU A 1 275 ? 12.928 -6.493 -10.849 1.00 98.62 275 LEU A C 1
ATOM 1998 O O . LEU A 1 275 ? 12.224 -6.369 -9.853 1.00 98.62 275 LEU A O 1
ATOM 2002 N N . THR A 1 276 ? 14.209 -6.855 -10.770 1.00 98.62 276 THR A N 1
ATOM 2003 C CA . THR A 1 276 ? 14.912 -7.122 -9.503 1.00 98.62 276 THR A CA 1
ATOM 2004 C C . THR A 1 276 ? 15.957 -6.048 -9.222 1.00 98.62 276 THR A C 1
ATOM 2006 O O . THR A 1 276 ? 16.827 -5.799 -10.051 1.00 98.62 276 THR A O 1
ATOM 2009 N N . ILE A 1 277 ? 15.922 -5.453 -8.034 1.00 98.50 277 ILE A N 1
ATOM 2010 C CA . ILE A 1 277 ? 16.876 -4.456 -7.549 1.00 98.50 277 ILE A CA 1
ATOM 2011 C C . ILE A 1 277 ? 17.471 -4.958 -6.239 1.00 98.50 277 ILE A C 1
ATOM 2013 O O . ILE A 1 277 ? 16.734 -5.219 -5.287 1.00 98.50 277 ILE A O 1
ATOM 2017 N N . ARG A 1 278 ? 18.796 -5.099 -6.158 1.00 96.38 278 ARG A N 1
ATOM 2018 C CA . ARG A 1 278 ? 19.416 -5.665 -4.953 1.00 96.38 278 ARG A CA 1
ATOM 2019 C C . ARG A 1 278 ? 20.786 -5.118 -4.601 1.00 96.38 278 ARG A C 1
ATOM 2021 O O . ARG A 1 278 ? 21.557 -4.725 -5.470 1.00 96.38 278 ARG A O 1
ATOM 2028 N N . ASN A 1 279 ? 21.129 -5.217 -3.321 1.00 91.69 279 ASN A N 1
ATOM 2029 C CA . ASN A 1 279 ? 22.449 -4.875 -2.786 1.00 91.69 279 ASN A CA 1
ATOM 2030 C C . ASN A 1 279 ? 22.897 -3.430 -3.079 1.00 91.69 279 ASN A C 1
ATOM 2032 O O . ASN A 1 279 ? 24.095 -3.147 -3.104 1.00 91.69 279 ASN A O 1
ATOM 2036 N N . CYS A 1 280 ? 21.967 -2.504 -3.312 1.00 88.25 280 CYS A N 1
ATOM 2037 C CA . CYS A 1 280 ? 22.303 -1.089 -3.366 1.00 88.25 280 CYS A CA 1
ATOM 2038 C C . CYS A 1 280 ? 22.764 -0.622 -1.987 1.00 88.25 280 CYS A C 1
ATOM 2040 O O . CYS A 1 280 ? 22.156 -0.960 -0.970 1.00 88.25 280 CYS A O 1
ATOM 2042 N N . HIS A 1 281 ? 23.855 0.135 -1.931 1.00 79.44 281 HIS A N 1
ATOM 2043 C CA . HIS A 1 281 ? 24.480 0.483 -0.658 1.00 79.44 281 HIS A CA 1
ATOM 2044 C C . HIS A 1 281 ? 25.134 1.866 -0.699 1.00 79.44 281 HIS A C 1
ATOM 2046 O O . HIS A 1 281 ? 25.435 2.419 -1.756 1.00 79.44 281 HIS A O 1
ATOM 2052 N N . GLN A 1 282 ? 25.373 2.428 0.482 1.00 70.25 282 GLN A N 1
ATOM 2053 C CA . GLN A 1 282 ? 26.241 3.583 0.688 1.00 70.25 282 GLN A CA 1
ATOM 2054 C C . GLN A 1 282 ? 27.373 3.152 1.617 1.00 70.25 282 GLN A C 1
ATOM 2056 O O . GLN A 1 282 ? 27.104 2.594 2.674 1.00 70.25 282 GLN A O 1
ATOM 2061 N N . THR A 1 283 ? 28.633 3.353 1.260 1.00 53.25 283 THR A N 1
ATOM 2062 C CA . THR A 1 283 ? 29.727 3.061 2.194 1.00 53.25 283 THR A CA 1
ATOM 2063 C C . THR A 1 283 ? 29.832 4.154 3.256 1.00 53.25 283 THR A C 1
ATOM 2065 O O . THR A 1 283 ? 29.537 5.324 2.999 1.00 53.25 283 THR A O 1
ATOM 2068 N N . ASP A 1 284 ? 30.151 3.738 4.484 1.00 50.06 284 ASP A N 1
ATOM 2069 C CA . ASP A 1 284 ? 30.015 4.521 5.714 1.00 50.06 284 ASP A CA 1
ATOM 2070 C C . ASP A 1 284 ? 30.514 5.970 5.578 1.00 50.06 284 ASP A C 1
ATOM 2072 O O . ASP A 1 284 ? 31.699 6.229 5.358 1.00 50.06 284 ASP A O 1
ATOM 2076 N N . HIS A 1 285 ? 29.623 6.939 5.810 1.00 41.94 285 HIS A N 1
ATOM 2077 C CA . HIS A 1 285 ? 30.068 8.281 6.165 1.00 41.94 285 HIS A CA 1
ATOM 2078 C C . HIS A 1 285 ? 30.662 8.199 7.580 1.00 41.94 285 HIS A C 1
ATOM 2080 O O . HIS A 1 285 ? 29.972 7.718 8.485 1.00 41.94 285 HIS A O 1
ATOM 2086 N N . PRO A 1 286 ? 31.903 8.663 7.831 1.00 38.12 286 PRO A N 1
ATOM 2087 C CA . PRO A 1 286 ? 32.468 8.656 9.171 1.00 38.12 286 PRO A CA 1
ATOM 2088 C C . PRO A 1 286 ? 31.540 9.454 10.086 1.00 38.12 286 PRO A C 1
ATOM 2090 O O . PRO A 1 286 ? 31.307 10.652 9.907 1.00 38.12 286 PRO A O 1
ATOM 2093 N N . SER A 1 287 ? 30.950 8.740 11.035 1.00 35.41 287 SER A N 1
ATOM 2094 C CA . SER A 1 287 ? 30.007 9.249 12.013 1.00 35.41 287 SER A CA 1
ATOM 2095 C C . SER A 1 287 ? 30.666 10.349 12.843 1.00 35.41 287 SER A C 1
ATOM 2097 O O . SER A 1 287 ? 31.522 10.068 13.688 1.00 35.41 287 SER A O 1
ATOM 2099 N N . SER A 1 288 ? 30.250 11.602 12.675 1.00 34.72 288 SER A N 1
ATOM 2100 C CA . SER A 1 288 ? 30.499 12.620 13.691 1.00 34.72 288 SER A CA 1
ATOM 2101 C C . SER A 1 288 ? 29.581 12.354 14.890 1.00 34.72 288 SER A C 1
ATOM 2103 O O . SER A 1 288 ? 28.489 12.896 14.983 1.00 34.72 288 SER A O 1
ATOM 2105 N N . GLY A 1 289 ? 30.015 11.474 15.792 1.00 31.67 289 GLY A N 1
ATOM 2106 C CA . GLY A 1 289 ? 29.808 11.577 17.244 1.00 31.67 289 GLY A CA 1
ATOM 2107 C C . GLY A 1 289 ? 28.400 11.565 17.864 1.00 31.67 289 GLY A C 1
ATOM 2108 O O . GLY A 1 289 ? 28.332 11.550 19.090 1.00 31.67 289 GLY A O 1
ATOM 2109 N N . SER A 1 290 ? 27.295 11.537 17.120 1.00 31.45 290 SER A N 1
ATOM 2110 C CA . SER A 1 290 ? 25.947 11.400 17.696 1.00 31.45 290 SER A CA 1
ATOM 2111 C C . SER A 1 290 ? 25.185 10.266 17.025 1.00 31.45 290 SER A C 1
ATOM 2113 O O . SER A 1 290 ? 24.617 10.419 15.945 1.00 31.45 290 SER A O 1
ATOM 2115 N N . ALA A 1 291 ? 25.216 9.113 17.684 1.00 33.25 291 ALA A N 1
ATOM 2116 C CA . ALA A 1 291 ? 24.485 7.921 17.303 1.00 33.25 291 ALA A CA 1
ATOM 2117 C C . ALA A 1 291 ? 22.970 8.187 17.170 1.00 33.25 291 ALA A C 1
ATOM 2119 O O . ALA A 1 291 ? 22.364 8.899 17.970 1.00 33.25 291 ALA A O 1
ATOM 2120 N N . ASP A 1 292 ? 22.384 7.554 16.155 1.00 36.62 292 ASP A N 1
ATOM 2121 C CA . ASP A 1 292 ? 20.997 7.078 16.098 1.00 36.62 292 ASP A CA 1
ATOM 2122 C C . ASP A 1 292 ? 19.816 8.044 15.918 1.00 36.62 292 ASP A C 1
ATOM 2124 O O . ASP A 1 292 ? 18.685 7.558 15.888 1.00 36.62 292 ASP A O 1
ATOM 2128 N N . TYR A 1 293 ? 20.007 9.350 15.689 1.00 30.55 293 TYR A N 1
ATOM 2129 C CA . TYR A 1 293 ? 18.852 10.220 15.370 1.00 30.55 293 TYR A CA 1
ATOM 2130 C C . TYR A 1 293 ? 19.055 11.281 14.274 1.00 30.55 293 TYR A C 1
ATOM 2132 O O . TYR A 1 293 ? 18.084 11.897 13.856 1.00 30.55 293 TYR A O 1
ATOM 2140 N N . TRP A 1 294 ? 20.275 11.487 13.762 1.00 32.00 294 TRP A N 1
ATOM 2141 C CA . TRP A 1 294 ? 20.552 12.527 12.754 1.00 32.00 294 TRP A CA 1
ATOM 2142 C C . TRP A 1 294 ? 21.729 12.159 11.831 1.00 32.00 294 TRP A C 1
ATOM 2144 O O . TRP A 1 294 ? 22.712 12.888 11.730 1.00 32.00 294 TRP A O 1
ATOM 2154 N N . GLY A 1 295 ? 21.669 10.996 11.175 1.00 30.28 295 GLY A N 1
ATOM 2155 C CA . GLY A 1 295 ? 22.647 10.623 10.146 1.00 30.28 295 GLY A CA 1
ATOM 2156 C C . GLY A 1 295 ? 22.323 11.309 8.821 1.00 30.28 295 GLY A C 1
ATOM 2157 O O . GLY A 1 295 ? 21.456 10.821 8.104 1.00 30.28 295 GLY A O 1
ATOM 2158 N N . GLY A 1 296 ? 22.970 12.443 8.541 1.00 28.81 296 GLY A N 1
ATOM 2159 C CA . GLY A 1 296 ? 22.825 13.192 7.295 1.00 28.81 296 GLY A CA 1
ATOM 2160 C C . GLY A 1 296 ? 23.607 12.566 6.140 1.00 28.81 296 GLY A C 1
ATOM 2161 O O . GLY A 1 296 ? 24.833 12.492 6.184 1.00 28.81 296 GLY A O 1
ATOM 2162 N N . GLY A 1 297 ? 22.902 12.159 5.086 1.00 35.69 297 GLY A N 1
ATOM 2163 C CA . GLY A 1 297 ? 23.452 12.209 3.733 1.00 35.69 297 GLY A CA 1
ATOM 2164 C C . GLY A 1 297 ? 23.507 13.671 3.293 1.00 35.69 297 GLY A C 1
ATOM 2165 O O . GLY A 1 297 ? 22.501 14.370 3.403 1.00 35.69 297 GLY A O 1
ATOM 2166 N N . MET A 1 298 ? 24.678 14.156 2.868 1.00 37.28 298 MET A N 1
ATOM 2167 C CA . MET A 1 298 ? 24.795 15.519 2.351 1.00 37.28 298 MET A CA 1
ATOM 2168 C C . MET A 1 298 ? 24.015 15.659 1.043 1.00 37.28 298 MET A C 1
ATOM 2170 O O . MET A 1 298 ? 24.172 14.876 0.110 1.00 37.28 298 MET A O 1
ATOM 2174 N N . GLU A 1 299 ? 23.167 16.676 1.069 1.00 44.84 299 GLU A N 1
ATOM 2175 C CA . GLU A 1 299 ? 22.187 17.131 0.092 1.00 44.84 299 GLU A CA 1
ATOM 2176 C C . GLU A 1 299 ? 22.777 17.453 -1.274 1.00 44.84 299 GLU A C 1
ATOM 2178 O O . GLU A 1 299 ? 23.939 17.830 -1.345 1.00 44.84 299 GLU A O 1
ATOM 2183 N N . GLU A 1 300 ? 21.971 17.351 -2.335 1.00 41.56 300 GLU A N 1
ATOM 2184 C CA . GLU A 1 300 ? 22.288 17.891 -3.658 1.00 41.56 300 GLU A CA 1
ATOM 2185 C C . GLU A 1 300 ? 22.528 19.416 -3.563 1.00 41.56 300 GLU A C 1
ATOM 2187 O O . GLU A 1 300 ? 21.927 20.138 -2.769 1.00 41.56 300 GLU A O 1
ATOM 2192 N N . GLY A 1 301 ? 23.482 19.934 -4.338 1.00 36.47 301 GLY A N 1
ATOM 2193 C CA . GLY A 1 301 ? 23.845 21.359 -4.371 1.00 36.47 301 GLY A CA 1
ATOM 2194 C C . GLY A 1 301 ? 22.810 22.255 -5.062 1.00 36.47 301 GLY A C 1
ATOM 2195 O O . GLY A 1 301 ? 23.160 23.324 -5.559 1.00 36.47 301 GLY A O 1
ATOM 2196 N N . ASP A 1 302 ? 21.560 21.817 -5.136 1.00 37.91 302 ASP A N 1
ATOM 2197 C CA . ASP A 1 302 ? 20.413 22.485 -5.748 1.00 37.91 302 ASP A CA 1
ATOM 2198 C C . ASP A 1 302 ? 19.578 23.291 -4.736 1.00 37.91 302 ASP A C 1
ATOM 2200 O O . ASP A 1 302 ? 18.709 24.067 -5.131 1.00 37.91 302 ASP A O 1
ATOM 2204 N N . GLY A 1 303 ? 19.899 23.218 -3.440 1.00 38.53 303 GLY A N 1
ATOM 2205 C CA . GLY A 1 303 ? 19.398 24.156 -2.430 1.00 38.53 303 GLY A CA 1
ATOM 2206 C C . GLY A 1 303 ? 17.918 23.991 -2.073 1.00 38.53 303 GLY A C 1
ATOM 2207 O O . GLY A 1 303 ? 17.322 24.934 -1.548 1.00 38.53 303 GLY A O 1
ATOM 2208 N N . VAL A 1 304 ? 17.318 22.824 -2.340 1.00 39.47 304 VAL A N 1
ATOM 2209 C CA . VAL A 1 304 ? 15.883 22.568 -2.083 1.00 39.47 304 VAL A CA 1
ATOM 2210 C C . VAL A 1 304 ? 15.634 21.506 -0.998 1.00 39.47 304 VAL A C 1
ATOM 2212 O O . VAL A 1 304 ? 14.494 21.316 -0.583 1.00 39.47 304 VAL A O 1
ATOM 2215 N N . THR A 1 305 ? 16.654 20.837 -0.458 1.00 42.47 305 THR A N 1
ATOM 2216 C CA . THR A 1 305 ? 16.446 19.641 0.380 1.00 42.47 305 THR A CA 1
ATOM 2217 C C . THR A 1 305 ? 16.764 19.801 1.865 1.00 42.47 305 THR A C 1
ATOM 2219 O O . THR A 1 305 ? 17.254 18.849 2.447 1.00 42.47 305 THR A O 1
ATOM 2222 N N . GLY A 1 306 ? 16.425 20.921 2.513 1.00 33.91 306 GLY A N 1
ATOM 2223 C CA . GLY A 1 306 ? 16.682 21.149 3.949 1.00 33.91 306 GLY A CA 1
ATOM 2224 C C . GLY A 1 306 ? 15.887 20.260 4.927 1.00 33.91 306 GLY A C 1
ATOM 2225 O O . GLY A 1 306 ? 15.187 20.774 5.800 1.00 33.91 306 GLY A O 1
ATOM 2226 N N . GLY A 1 307 ? 15.976 18.938 4.797 1.00 40.69 307 GLY A N 1
ATOM 2227 C CA . GLY A 1 307 ? 15.263 17.958 5.605 1.00 40.69 307 GLY A CA 1
ATOM 2228 C C . GLY A 1 307 ? 16.128 16.791 6.061 1.00 40.69 307 GLY A C 1
ATOM 2229 O O . GLY A 1 307 ? 17.319 16.708 5.785 1.00 40.69 307 GLY A O 1
ATOM 2230 N N . GLN A 1 308 ? 15.518 15.887 6.825 1.00 40.31 308 GLN A N 1
ATOM 2231 C CA . GLN A 1 308 ? 16.203 14.760 7.459 1.00 40.31 308 GLN A CA 1
ATOM 2232 C C . GLN A 1 308 ? 16.768 13.798 6.394 1.00 40.31 308 GLN A C 1
ATOM 2234 O O . GLN A 1 308 ? 16.048 12.952 5.872 1.00 40.31 308 GLN A O 1
ATOM 2239 N N . GLY A 1 309 ? 18.041 13.976 6.021 1.00 44.75 309 GLY A N 1
ATOM 2240 C CA . GLY A 1 309 ? 18.717 13.265 4.929 1.00 44.75 309 GLY A CA 1
ATOM 2241 C C . GLY A 1 309 ? 18.979 11.785 5.214 1.00 44.75 309 GLY A C 1
ATOM 2242 O O . GLY A 1 309 ? 20.116 11.404 5.490 1.00 44.75 309 GLY A O 1
ATOM 2243 N N . HIS A 1 310 ? 17.949 10.943 5.130 1.00 48.00 310 HIS A N 1
ATOM 2244 C CA . HIS A 1 310 ? 18.009 9.526 5.498 1.00 48.00 310 HIS A CA 1
ATOM 2245 C C . HIS A 1 310 ? 17.758 8.589 4.307 1.00 48.00 310 HIS A C 1
ATOM 2247 O O . HIS A 1 310 ? 16.658 8.096 4.161 1.00 48.00 310 HIS A O 1
ATOM 2253 N N . GLY A 1 311 ? 18.761 8.261 3.485 1.00 49.28 311 GLY A N 1
ATOM 2254 C CA . GLY A 1 311 ? 18.623 7.169 2.496 1.00 49.28 311 GLY A CA 1
ATOM 2255 C C . GLY A 1 311 ? 18.493 7.583 1.029 1.00 49.28 311 GLY A C 1
ATOM 2256 O O . GLY A 1 311 ? 18.077 6.774 0.209 1.00 49.28 311 GLY A O 1
ATOM 2257 N N . ALA A 1 312 ? 18.895 8.803 0.664 1.00 62.94 312 ALA A N 1
ATOM 2258 C CA . ALA A 1 312 ? 19.038 9.172 -0.746 1.00 62.94 312 ALA A CA 1
ATOM 2259 C C . ALA A 1 312 ? 20.037 8.253 -1.478 1.00 62.94 312 ALA A C 1
ATOM 2261 O O . ALA A 1 312 ? 19.715 7.650 -2.499 1.00 62.94 312 ALA A O 1
ATOM 2262 N N . THR A 1 313 ? 21.222 8.071 -0.893 1.00 70.19 313 THR A N 1
ATOM 2263 C CA . THR A 1 313 ? 22.234 7.123 -1.369 1.00 70.19 313 THR A CA 1
ATOM 2264 C C . THR A 1 313 ? 22.024 5.749 -0.730 1.00 70.19 313 THR A C 1
ATOM 2266 O O . THR A 1 313 ? 21.684 5.631 0.447 1.00 70.19 313 THR A O 1
ATOM 2269 N N . GLY A 1 314 ? 22.250 4.698 -1.510 1.00 76.94 314 GLY A N 1
ATOM 2270 C CA . GLY A 1 314 ? 22.047 3.297 -1.152 1.00 76.94 314 GLY A CA 1
ATOM 2271 C C . GLY A 1 314 ? 20.626 2.789 -1.400 1.00 76.94 314 GLY A C 1
ATOM 2272 O O . GLY A 1 314 ? 20.354 1.617 -1.137 1.00 76.94 314 GLY A O 1
ATOM 2273 N N . SER A 1 315 ? 19.725 3.642 -1.896 1.00 85.00 315 SER A N 1
ATOM 2274 C CA . SER A 1 315 ? 18.359 3.237 -2.212 1.00 85.00 315 SER A CA 1
ATOM 2275 C C . SER A 1 315 ? 18.273 2.427 -3.502 1.00 85.00 315 SER A C 1
ATOM 2277 O O . SER A 1 315 ? 18.963 2.720 -4.479 1.00 85.00 315 SER A O 1
ATOM 2279 N N . GLY A 1 316 ? 17.387 1.431 -3.526 1.00 92.44 316 GLY A N 1
ATOM 2280 C CA . GLY A 1 316 ? 17.033 0.739 -4.764 1.00 92.44 316 GLY A CA 1
ATOM 2281 C C . GLY A 1 316 ? 16.384 1.702 -5.763 1.00 92.44 316 GLY A C 1
ATOM 2282 O O . GLY A 1 316 ? 16.866 1.864 -6.884 1.00 92.44 316 GLY A O 1
ATOM 2283 N N . ILE A 1 317 ? 15.334 2.397 -5.323 1.00 94.06 317 ILE A N 1
ATOM 2284 C CA . ILE A 1 317 ? 14.666 3.457 -6.085 1.00 94.06 317 ILE A CA 1
ATOM 2285 C C . ILE A 1 317 ? 14.728 4.759 -5.295 1.00 94.06 317 ILE A C 1
ATOM 2287 O O . ILE A 1 317 ? 14.329 4.815 -4.132 1.00 94.06 317 ILE A O 1
ATOM 2291 N N . PHE A 1 318 ? 15.193 5.818 -5.941 1.00 89.00 318 PHE A N 1
ATOM 2292 C CA . PHE A 1 318 ? 15.219 7.160 -5.384 1.00 89.00 318 PHE A CA 1
ATOM 2293 C C . PHE A 1 318 ? 14.379 8.117 -6.218 1.00 89.00 318 PHE A C 1
ATOM 2295 O O . PHE A 1 318 ? 14.444 8.097 -7.443 1.00 89.00 318 PHE A O 1
ATOM 2302 N N . VAL A 1 319 ? 13.635 8.989 -5.549 1.00 87.00 319 VAL A N 1
ATOM 2303 C CA . VAL A 1 319 ? 12.789 10.003 -6.174 1.00 87.00 319 VAL A CA 1
ATOM 2304 C C . VAL A 1 319 ? 13.224 11.394 -5.721 1.00 87.00 319 VAL A C 1
ATOM 2306 O O . VAL A 1 319 ? 13.339 11.681 -4.519 1.00 87.00 319 VAL A O 1
ATOM 2309 N N . ALA A 1 320 ? 13.458 12.256 -6.704 1.00 79.25 320 ALA A N 1
ATOM 2310 C CA . ALA A 1 320 ? 13.845 13.649 -6.548 1.00 79.25 320 ALA A CA 1
ATOM 2311 C C . ALA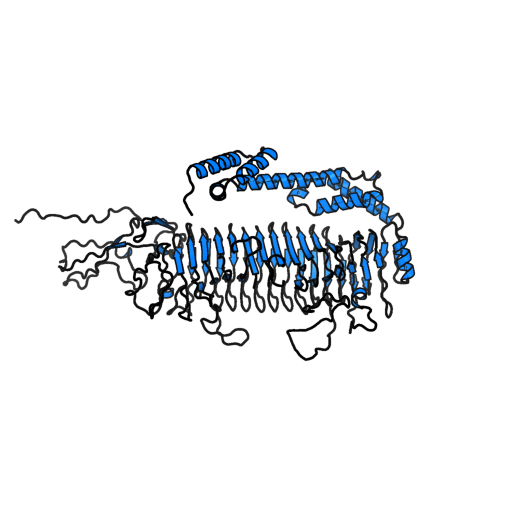 A 1 320 ? 13.063 14.563 -7.496 1.00 79.25 320 ALA A C 1
ATOM 2313 O O . ALA A 1 320 ? 12.499 14.123 -8.493 1.00 79.25 320 ALA A O 1
ATOM 2314 N N . GLY A 1 321 ? 13.092 15.862 -7.208 1.00 75.56 321 GLY A N 1
ATOM 2315 C CA . GLY A 1 321 ? 12.390 16.879 -7.988 1.00 75.56 321 GLY A CA 1
ATOM 2316 C C . GLY A 1 321 ? 11.049 17.261 -7.386 1.00 75.56 321 GLY A C 1
ATOM 2317 O O . GLY A 1 321 ? 10.579 16.655 -6.443 1.00 75.56 321 GLY A O 1
ATOM 2318 N N . THR A 1 322 ? 10.424 18.320 -7.888 1.00 76.88 322 THR A N 1
ATOM 2319 C CA . THR A 1 322 ? 9.104 18.776 -7.417 1.00 76.88 322 THR A CA 1
ATOM 2320 C C . THR A 1 322 ? 7.956 18.306 -8.315 1.00 76.88 322 THR A C 1
ATOM 2322 O O . THR A 1 322 ? 6.799 18.601 -8.017 1.00 76.88 322 THR A O 1
ATOM 2325 N N . GLY A 1 323 ? 8.269 17.596 -9.403 1.00 79.69 323 GLY A N 1
ATOM 2326 C CA . GLY A 1 323 ? 7.316 17.038 -10.362 1.00 79.69 323 GLY A CA 1
ATOM 2327 C C . GLY A 1 323 ? 6.602 15.778 -9.881 1.00 79.69 323 GLY A C 1
ATOM 2328 O O . GLY A 1 323 ? 6.853 15.276 -8.783 1.00 79.69 323 GLY A O 1
ATOM 2329 N N . GLU A 1 324 ? 5.688 15.280 -10.714 1.00 86.44 324 GLU A N 1
ATOM 2330 C CA . GLU A 1 324 ? 5.049 13.981 -10.494 1.00 86.44 324 GLU A CA 1
ATOM 2331 C C . GLU A 1 324 ? 5.999 12.838 -10.858 1.00 86.44 324 GLU A C 1
ATOM 2333 O O . GLU A 1 324 ? 6.529 12.771 -11.961 1.00 86.44 324 GLU A O 1
ATOM 2338 N N . ALA A 1 325 ? 6.216 11.929 -9.918 1.00 91.12 325 ALA A N 1
ATOM 2339 C CA . ALA A 1 325 ? 6.951 10.701 -10.132 1.00 91.12 325 ALA A CA 1
ATOM 2340 C C . ALA A 1 325 ? 6.022 9.510 -9.914 1.00 91.12 325 ALA A C 1
ATOM 2342 O O . ALA A 1 325 ? 5.289 9.455 -8.921 1.00 91.12 325 ALA A O 1
ATOM 2343 N N . ALA A 1 326 ? 6.076 8.540 -10.821 1.00 94.38 326 ALA A N 1
ATOM 2344 C CA . ALA A 1 326 ? 5.265 7.336 -10.723 1.00 94.38 326 ALA A CA 1
ATOM 2345 C C . ALA A 1 326 ? 6.119 6.073 -10.816 1.00 94.38 326 ALA A C 1
ATOM 2347 O O . ALA A 1 326 ? 7.044 5.977 -11.624 1.00 94.38 326 ALA A O 1
ATOM 2348 N N . VAL A 1 327 ? 5.779 5.090 -9.988 1.00 97.94 327 VAL A N 1
ATOM 2349 C CA . VAL A 1 327 ? 6.211 3.702 -10.142 1.00 97.94 327 VAL A CA 1
ATOM 2350 C C . VAL A 1 327 ? 4.954 2.882 -10.383 1.00 97.94 327 VAL A C 1
ATOM 2352 O O . VAL A 1 327 ? 4.132 2.734 -9.483 1.00 97.94 327 VAL A O 1
ATOM 2355 N N . ASN A 1 328 ? 4.805 2.367 -11.596 1.00 98.19 328 ASN A N 1
ATOM 2356 C CA . ASN A 1 328 ? 3.637 1.621 -12.037 1.00 98.19 328 ASN A CA 1
ATOM 2357 C C . ASN A 1 328 ? 4.025 0.155 -12.234 1.00 98.19 328 ASN A C 1
ATOM 2359 O O . ASN A 1 328 ? 4.941 -0.147 -12.998 1.00 98.19 328 ASN A O 1
ATOM 2363 N N . VAL A 1 329 ? 3.328 -0.759 -11.563 1.00 98.56 329 VAL A N 1
ATOM 2364 C CA . VAL A 1 329 ? 3.532 -2.207 -11.681 1.00 98.56 329 VAL A CA 1
ATOM 2365 C C . VAL A 1 329 ? 2.199 -2.844 -12.053 1.00 98.56 329 VAL A C 1
ATOM 2367 O O . VAL A 1 329 ? 1.229 -2.710 -11.312 1.00 98.56 329 VAL A O 1
ATOM 2370 N N . SER A 1 330 ? 2.128 -3.499 -13.212 1.00 95.25 330 SER A N 1
ATOM 2371 C CA . SER A 1 330 ? 0.854 -3.977 -13.771 1.00 95.25 330 SER A CA 1
ATOM 2372 C C . SER A 1 330 ? 0.968 -5.295 -14.537 1.00 95.25 330 SER A C 1
ATOM 2374 O O . SER A 1 330 ? 2.065 -5.771 -14.840 1.00 95.25 330 SER A O 1
ATOM 2376 N N . GLY A 1 331 ? -0.175 -5.901 -14.869 1.00 86.00 331 GLY A N 1
ATOM 2377 C CA . GLY A 1 331 ? -0.249 -7.023 -15.811 1.00 86.00 331 GLY A CA 1
ATOM 2378 C C . GLY A 1 331 ? 0.541 -8.255 -15.364 1.00 86.00 331 GLY A C 1
ATOM 2379 O O . GLY A 1 331 ? 1.288 -8.829 -16.159 1.00 86.00 331 GLY A O 1
ATOM 2380 N N . GLY A 1 332 ? 0.435 -8.626 -14.084 1.00 89.38 332 GLY A N 1
ATOM 2381 C CA . GLY A 1 332 ? 1.140 -9.767 -13.494 1.00 89.38 332 GLY A CA 1
ATOM 2382 C C . GLY A 1 332 ? 2.642 -9.561 -13.287 1.00 89.38 332 GLY A C 1
ATOM 2383 O O . GLY A 1 332 ? 3.345 -10.522 -12.977 1.00 89.38 332 GLY A O 1
ATOM 2384 N N . ALA A 1 333 ? 3.154 -8.343 -13.485 1.00 96.94 333 ALA A N 1
ATOM 2385 C CA . ALA A 1 333 ? 4.558 -8.034 -13.257 1.00 96.94 333 ALA A CA 1
ATOM 2386 C C . ALA A 1 333 ? 4.933 -8.065 -11.767 1.00 96.94 333 ALA A C 1
ATOM 2388 O O . ALA A 1 333 ? 4.087 -7.957 -10.875 1.00 96.94 333 ALA A O 1
ATOM 2389 N N . VAL A 1 334 ? 6.233 -8.191 -11.507 1.00 98.62 334 VAL A N 1
ATOM 2390 C CA . VAL A 1 334 ? 6.812 -8.185 -10.165 1.00 98.62 334 VAL A CA 1
ATOM 2391 C C . VAL A 1 334 ? 7.976 -7.200 -10.103 1.00 98.62 334 VAL A C 1
ATOM 2393 O O . VAL A 1 334 ? 8.960 -7.337 -10.833 1.00 98.62 334 VAL A O 1
ATOM 2396 N N . LEU A 1 335 ? 7.888 -6.235 -9.190 1.00 98.81 335 LEU A N 1
ATOM 2397 C CA . LEU A 1 335 ? 8.996 -5.365 -8.796 1.00 98.81 335 LEU A CA 1
ATOM 2398 C C . LEU A 1 335 ? 9.559 -5.844 -7.455 1.00 98.81 335 LEU A C 1
ATOM 2400 O O . LEU A 1 335 ? 8.905 -5.702 -6.429 1.00 98.81 335 LEU A O 1
ATOM 2404 N N . GLY A 1 336 ? 10.770 -6.394 -7.448 1.00 98.50 336 GLY A N 1
ATOM 2405 C CA . GLY A 1 336 ? 11.473 -6.805 -6.234 1.00 98.50 336 GLY A CA 1
ATOM 2406 C C . GLY A 1 336 ? 12.638 -5.879 -5.902 1.00 98.50 336 GLY A C 1
ATOM 2407 O O . GLY A 1 336 ? 13.509 -5.664 -6.737 1.00 98.50 336 GLY A O 1
ATOM 2408 N N . SER A 1 337 ? 12.687 -5.374 -4.674 1.00 97.62 337 SER A N 1
ATOM 2409 C CA . SER A 1 337 ? 13.755 -4.543 -4.117 1.00 97.62 337 SER A CA 1
ATOM 2410 C C . SER A 1 337 ? 14.183 -5.131 -2.772 1.00 97.62 337 SER A C 1
ATOM 2412 O O . SER A 1 337 ? 13.438 -5.024 -1.801 1.00 97.62 337 SER A O 1
ATOM 2414 N N . THR A 1 338 ? 15.350 -5.788 -2.716 1.00 96.12 338 THR A N 1
ATOM 2415 C CA . THR A 1 338 ? 15.816 -6.518 -1.519 1.00 96.12 338 THR A CA 1
ATOM 2416 C C . THR A 1 338 ? 17.292 -6.309 -1.200 1.00 96.12 338 THR A C 1
ATOM 2418 O O . THR A 1 338 ? 18.122 -6.100 -2.083 1.00 96.12 338 THR A O 1
ATOM 2421 N N . GLY A 1 339 ? 17.658 -6.344 0.085 1.00 90.69 339 GLY A N 1
ATOM 2422 C CA . GLY A 1 339 ? 19.056 -6.198 0.519 1.00 90.69 339 GLY A CA 1
ATOM 2423 C C . GLY A 1 339 ? 19.665 -4.810 0.264 1.00 90.69 339 GLY A C 1
ATOM 2424 O O . GLY A 1 339 ? 20.861 -4.610 0.471 1.00 90.69 339 GLY A O 1
ATOM 2425 N N . ASN A 1 340 ? 18.854 -3.850 -0.180 1.00 91.25 340 ASN A N 1
ATOM 2426 C CA . ASN A 1 340 ? 19.257 -2.468 -0.415 1.00 91.25 340 ASN A CA 1
ATOM 2427 C C . ASN A 1 340 ? 19.359 -1.710 0.916 1.00 91.25 340 ASN A C 1
ATOM 2429 O O . ASN A 1 340 ? 18.697 -2.069 1.889 1.00 91.25 340 ASN A O 1
ATOM 2433 N N . TRP A 1 341 ? 20.159 -0.649 0.996 1.00 85.94 341 TRP A N 1
ATOM 2434 C CA . TRP A 1 341 ? 20.262 0.154 2.219 1.00 85.94 341 TRP A CA 1
ATOM 2435 C C . TRP A 1 341 ? 18.919 0.814 2.563 1.00 85.94 341 TRP A C 1
ATOM 2437 O O . TRP A 1 341 ? 18.481 0.729 3.708 1.00 85.94 341 TRP A O 1
ATOM 2447 N N . GLY A 1 342 ? 18.237 1.380 1.564 1.00 85.81 342 GLY A N 1
ATOM 2448 C CA . GLY A 1 342 ? 16.799 1.682 1.563 1.00 85.81 342 GLY A CA 1
ATOM 2449 C C . GLY A 1 342 ? 16.150 1.071 0.318 1.00 85.81 342 GLY A C 1
ATOM 2450 O O . GLY A 1 342 ? 16.832 0.877 -0.688 1.00 85.81 342 GLY A O 1
ATOM 2451 N N . ALA A 1 343 ? 14.868 0.708 0.347 1.00 92.44 343 ALA A N 1
ATOM 2452 C CA . ALA A 1 343 ? 14.260 0.078 -0.830 1.00 92.44 343 ALA A CA 1
ATOM 2453 C C . ALA A 1 343 ? 13.671 1.120 -1.802 1.00 92.44 343 ALA A C 1
ATOM 2455 O O . ALA A 1 343 ? 14.089 1.155 -2.963 1.00 92.44 343 ALA A O 1
ATOM 2456 N N . LEU A 1 344 ? 12.788 2.004 -1.327 1.00 93.69 344 LEU A N 1
ATOM 2457 C CA . LEU A 1 344 ? 12.261 3.155 -2.064 1.00 93.69 344 LEU A CA 1
ATOM 2458 C C . LEU A 1 344 ? 12.289 4.418 -1.192 1.00 93.69 344 LEU A C 1
ATOM 2460 O O . LEU A 1 344 ? 11.756 4.431 -0.080 1.00 93.69 344 LEU A O 1
ATOM 2464 N N . TYR A 1 345 ? 12.862 5.500 -1.716 1.00 87.56 345 TYR A N 1
ATOM 2465 C CA . TYR A 1 345 ? 13.007 6.759 -0.989 1.00 87.56 345 TYR A CA 1
ATOM 2466 C C . TYR A 1 345 ? 12.627 7.975 -1.837 1.00 87.56 345 TYR A C 1
ATOM 2468 O O . TYR A 1 345 ? 13.148 8.139 -2.937 1.00 87.56 345 TYR A O 1
ATOM 2476 N N . ALA A 1 346 ? 11.784 8.869 -1.311 1.00 84.12 346 ALA A N 1
ATOM 2477 C CA . ALA A 1 346 ? 11.371 10.097 -1.998 1.00 84.12 346 ALA A CA 1
ATOM 2478 C C . ALA A 1 346 ? 11.647 11.371 -1.182 1.00 84.12 346 ALA A C 1
ATOM 2480 O O . ALA A 1 346 ? 11.136 11.534 -0.071 1.00 84.12 346 ALA A O 1
ATOM 2481 N N . THR A 1 347 ? 12.435 12.293 -1.752 1.00 72.75 347 THR A N 1
ATOM 2482 C CA . THR A 1 347 ? 12.863 13.543 -1.083 1.00 72.75 347 THR A CA 1
ATOM 2483 C C . THR A 1 347 ? 11.903 14.709 -1.253 1.00 72.75 347 THR A C 1
ATOM 2485 O O . THR A 1 347 ? 11.644 15.483 -0.330 1.00 72.75 347 THR A O 1
ATOM 2488 N N . THR A 1 348 ? 11.461 14.878 -2.488 1.00 64.38 348 THR A N 1
ATOM 2489 C CA . THR A 1 348 ? 10.759 16.036 -3.015 1.00 64.38 348 THR A CA 1
ATOM 2490 C C . THR A 1 348 ? 9.789 15.503 -4.066 1.00 64.38 348 THR A C 1
ATOM 2492 O O . THR A 1 348 ? 10.068 14.481 -4.697 1.00 64.38 348 THR A O 1
ATOM 2495 N N . GLY A 1 349 ? 8.635 16.158 -4.211 1.00 65.75 349 GLY A N 1
ATOM 2496 C CA . GLY A 1 349 ? 7.693 15.860 -5.288 1.00 65.75 349 GLY A CA 1
ATOM 2497 C C . GLY A 1 349 ? 6.593 14.864 -4.939 1.00 65.75 349 GLY A C 1
ATOM 2498 O O . GLY A 1 349 ? 6.434 14.403 -3.803 1.00 65.75 349 GLY A O 1
ATOM 2499 N N . TYR A 1 350 ? 5.777 14.599 -5.948 1.00 81.31 350 TYR A N 1
ATOM 2500 C CA . TYR A 1 350 ? 4.592 13.773 -5.829 1.00 81.31 350 TYR A CA 1
ATOM 2501 C C . TYR A 1 350 ? 4.932 12.341 -6.224 1.00 81.31 350 TYR A C 1
ATOM 2503 O O . TYR A 1 350 ? 5.009 12.065 -7.414 1.00 81.31 350 TYR A O 1
ATOM 2511 N N . LEU A 1 351 ? 5.099 11.427 -5.267 1.00 89.69 351 LEU A N 1
ATOM 2512 C CA . LEU A 1 351 ? 5.275 10.013 -5.588 1.00 89.69 351 LEU A CA 1
ATOM 2513 C C . LEU A 1 351 ? 3.936 9.275 -5.550 1.00 89.69 351 LEU A C 1
ATOM 2515 O O . LEU A 1 351 ? 3.265 9.251 -4.512 1.00 89.69 351 LEU A O 1
ATOM 2519 N N . THR A 1 352 ? 3.604 8.613 -6.654 1.00 93.38 352 THR A N 1
ATOM 2520 C CA . THR A 1 352 ? 2.574 7.574 -6.701 1.00 93.38 352 THR A CA 1
ATOM 2521 C C . THR A 1 352 ? 3.216 6.215 -6.990 1.00 93.38 352 THR A C 1
ATOM 2523 O O . THR A 1 352 ? 3.940 6.054 -7.968 1.00 93.38 352 THR A O 1
ATOM 2526 N N . LEU A 1 353 ? 2.952 5.231 -6.136 1.00 97.81 353 LEU A N 1
ATOM 2527 C CA . LEU A 1 353 ? 3.201 3.818 -6.402 1.00 97.81 353 LEU A CA 1
ATOM 2528 C C . LEU A 1 353 ? 1.859 3.171 -6.747 1.00 97.81 353 LEU A C 1
ATOM 2530 O O . LEU A 1 353 ? 1.016 3.016 -5.864 1.00 97.81 353 LEU A O 1
ATOM 2534 N N . HIS A 1 354 ? 1.673 2.803 -8.010 1.00 98.06 354 HIS A N 1
ATOM 2535 C CA . HIS A 1 354 ? 0.481 2.114 -8.491 1.00 98.06 354 HIS A CA 1
ATOM 2536 C C . HIS A 1 354 ? 0.807 0.641 -8.743 1.00 98.06 354 HIS A C 1
ATOM 2538 O O . HIS A 1 354 ? 1.706 0.323 -9.524 1.00 98.06 354 HIS A O 1
ATOM 2544 N N . VAL A 1 355 ? 0.090 -0.258 -8.072 1.00 98.69 355 VAL A N 1
ATOM 2545 C CA . VAL A 1 355 ? 0.195 -1.706 -8.263 1.00 98.69 355 VAL A CA 1
ATOM 2546 C C . VAL A 1 355 ? -1.188 -2.235 -8.619 1.00 98.69 355 VAL A C 1
ATOM 2548 O O . VAL A 1 355 ? -2.129 -2.117 -7.835 1.00 98.69 355 VAL A O 1
ATOM 2551 N N . ASP A 1 356 ? -1.302 -2.824 -9.800 1.00 97.31 356 ASP A N 1
ATOM 2552 C CA . ASP A 1 356 ? -2.566 -3.284 -10.371 1.00 97.31 356 ASP A CA 1
ATOM 2553 C C . ASP A 1 356 ? -2.423 -4.712 -10.900 1.00 97.31 356 ASP A C 1
ATOM 2555 O O . ASP A 1 356 ? -1.612 -4.963 -11.793 1.00 97.31 356 ASP A O 1
ATOM 2559 N N . ALA A 1 357 ? -3.162 -5.665 -10.322 1.00 93.94 357 ALA A N 1
ATOM 2560 C CA . ALA A 1 357 ? -3.065 -7.088 -10.675 1.00 93.94 357 ALA A CA 1
ATOM 2561 C C . ALA A 1 357 ? -1.605 -7.591 -10.776 1.00 93.94 357 ALA A C 1
ATOM 2563 O O . ALA A 1 357 ? -1.228 -8.330 -11.691 1.00 93.94 357 ALA A O 1
ATOM 2564 N N . ALA A 1 358 ? -0.759 -7.129 -9.854 1.00 97.94 358 ALA A N 1
ATOM 2565 C CA . ALA A 1 358 ? 0.692 -7.282 -9.883 1.00 97.94 358 ALA A CA 1
ATOM 2566 C C . ALA A 1 358 ? 1.281 -7.276 -8.463 1.00 97.94 358 ALA A C 1
ATOM 2568 O O . ALA A 1 358 ? 0.546 -7.132 -7.482 1.00 97.94 358 ALA A O 1
ATOM 2569 N N . ALA A 1 359 ? 2.604 -7.430 -8.335 1.00 98.81 359 ALA A N 1
ATOM 2570 C CA . ALA A 1 359 ? 3.269 -7.439 -7.033 1.00 98.81 359 ALA A CA 1
ATOM 2571 C C . ALA A 1 359 ? 4.467 -6.483 -6.941 1.00 98.81 359 ALA A C 1
ATOM 2573 O O . ALA A 1 359 ? 5.292 -6.398 -7.851 1.00 98.81 359 ALA A O 1
ATOM 2574 N N . ALA A 1 360 ? 4.598 -5.801 -5.804 1.00 98.88 360 ALA A N 1
ATOM 2575 C CA . ALA A 1 360 ? 5.762 -4.994 -5.462 1.00 98.88 360 ALA A CA 1
ATOM 2576 C C . ALA A 1 360 ? 6.298 -5.384 -4.076 1.00 98.88 360 ALA A C 1
ATOM 2578 O O . ALA A 1 360 ? 5.551 -5.452 -3.102 1.00 98.88 360 ALA A O 1
ATOM 2579 N N . HIS A 1 361 ? 7.601 -5.627 -3.984 1.00 98.75 361 HIS A N 1
ATOM 2580 C CA . HIS A 1 361 ? 8.280 -6.115 -2.788 1.00 98.75 361 HIS A CA 1
ATOM 2581 C C . HIS A 1 361 ? 9.442 -5.179 -2.446 1.00 98.75 361 HIS A C 1
ATOM 2583 O O . HIS A 1 361 ? 10.402 -5.077 -3.207 1.00 98.75 361 HIS A O 1
ATOM 2589 N N . PHE A 1 362 ? 9.364 -4.499 -1.307 1.00 98.44 362 PHE A N 1
ATOM 2590 C CA . PHE A 1 362 ? 10.363 -3.571 -0.769 1.00 98.44 362 PHE A CA 1
ATOM 2591 C C . PHE A 1 362 ? 10.850 -4.092 0.588 1.00 98.44 362 PHE A C 1
ATOM 2593 O O . PHE A 1 362 ? 10.629 -3.490 1.644 1.00 98.44 362 PHE A O 1
ATOM 2600 N N . ASP A 1 363 ? 11.463 -5.271 0.543 1.00 97.94 363 ASP A N 1
ATOM 2601 C CA . ASP A 1 363 ? 11.730 -6.111 1.706 1.00 97.94 363 ASP A CA 1
ATOM 2602 C C . ASP A 1 363 ? 13.216 -6.109 2.093 1.00 97.94 363 ASP A C 1
ATOM 2604 O O . ASP A 1 363 ? 14.106 -5.845 1.285 1.00 97.94 363 ASP A O 1
ATOM 2608 N N . GLU A 1 364 ? 13.497 -6.480 3.340 1.00 96.38 364 GLU A N 1
ATOM 2609 C CA . GLU A 1 364 ? 14.841 -6.798 3.835 1.00 96.38 364 GLU A CA 1
ATOM 2610 C C . GLU A 1 364 ? 15.882 -5.692 3.597 1.00 96.38 364 GLU A C 1
ATOM 2612 O O . GLU A 1 364 ? 17.064 -5.968 3.351 1.00 96.38 364 GLU A O 1
ATOM 2617 N N . SER A 1 365 ? 15.475 -4.424 3.687 1.00 91.69 365 SER A N 1
ATOM 2618 C CA . SER A 1 365 ? 16.431 -3.327 3.622 1.00 91.69 365 SER A CA 1
ATOM 2619 C C . SER A 1 365 ? 17.414 -3.393 4.795 1.00 91.69 365 SER A C 1
ATOM 2621 O O . SER A 1 365 ? 17.078 -3.750 5.933 1.00 91.69 365 SER A O 1
ATOM 2623 N N . THR A 1 366 ? 18.678 -3.082 4.520 1.00 88.25 366 THR A N 1
ATOM 2624 C CA . THR A 1 366 ? 19.791 -3.336 5.443 1.00 88.25 366 THR A CA 1
ATOM 2625 C C . THR A 1 366 ? 20.118 -2.145 6.340 1.00 88.25 366 THR A C 1
ATOM 2627 O O . THR A 1 366 ? 20.636 -2.353 7.442 1.00 88.25 366 THR A O 1
ATOM 2630 N N . GLY A 1 367 ? 19.762 -0.925 5.923 1.00 79.62 367 GLY A N 1
ATOM 2631 C CA . GLY A 1 367 ? 20.037 0.320 6.647 1.00 79.62 367 GLY A CA 1
ATOM 2632 C C . GLY A 1 367 ? 18.796 1.036 7.184 1.00 79.62 367 GLY A C 1
ATOM 2633 O O . GLY A 1 367 ? 18.783 1.448 8.349 1.00 79.62 367 GLY A O 1
ATOM 2634 N N . TRP A 1 368 ? 17.756 1.157 6.359 1.00 82.62 368 TRP A N 1
ATOM 2635 C CA . TRP A 1 368 ? 16.634 2.081 6.553 1.00 82.62 368 TRP A CA 1
ATOM 2636 C C . TRP A 1 368 ? 15.266 1.418 6.355 1.00 82.62 368 TRP A C 1
ATOM 2638 O O . TRP A 1 368 ? 15.053 0.291 6.803 1.00 82.62 368 TRP A O 1
ATOM 2648 N N . ASP A 1 369 ? 14.309 2.176 5.828 1.00 86.94 369 ASP A N 1
ATOM 2649 C CA . ASP A 1 369 ? 12.917 1.791 5.664 1.00 86.94 369 ASP A CA 1
ATOM 2650 C C . ASP A 1 369 ? 12.730 1.008 4.353 1.00 86.94 369 ASP A C 1
ATOM 2652 O O . ASP A 1 369 ? 13.595 1.037 3.468 1.00 86.94 369 ASP A O 1
ATOM 2656 N N . GLY A 1 370 ? 11.603 0.306 4.226 1.00 92.56 370 GLY A N 1
ATOM 2657 C CA . GLY A 1 370 ? 11.151 -0.227 2.941 1.00 92.56 370 GLY A CA 1
ATOM 2658 C C . GLY A 1 370 ? 10.752 0.922 2.015 1.00 92.56 370 GLY A C 1
ATOM 2659 O O . GLY A 1 370 ? 11.419 1.199 1.022 1.00 92.56 370 GLY A O 1
ATOM 2660 N N . ILE A 1 371 ? 9.711 1.663 2.392 1.00 94.00 371 ILE A N 1
ATOM 2661 C CA . ILE A 1 371 ? 9.269 2.870 1.689 1.00 94.00 371 ILE A CA 1
ATOM 2662 C C . ILE A 1 371 ? 9.324 4.056 2.645 1.00 94.00 371 ILE A C 1
ATOM 2664 O O . ILE A 1 371 ? 8.694 4.046 3.705 1.00 94.00 371 ILE A O 1
ATOM 2668 N N . TYR A 1 372 ? 10.021 5.112 2.246 1.00 88.31 372 TYR A N 1
ATOM 2669 C CA . TYR A 1 372 ? 10.050 6.359 2.995 1.00 88.31 372 TYR A CA 1
ATOM 2670 C C . TYR A 1 372 ? 9.868 7.558 2.081 1.00 88.31 372 TYR A C 1
ATOM 2672 O O . TYR A 1 372 ? 10.408 7.620 0.974 1.00 88.31 372 TYR A O 1
ATOM 2680 N N . SER A 1 373 ? 9.174 8.568 2.590 1.00 85.06 373 SER A N 1
ATOM 2681 C CA . SER A 1 373 ? 9.179 9.873 1.956 1.00 85.06 373 SER A CA 1
ATOM 2682 C C . SER A 1 373 ? 9.139 11.012 2.971 1.00 85.06 373 SER A C 1
ATOM 2684 O O . SER A 1 373 ? 8.438 10.942 3.985 1.00 85.06 373 SER A O 1
ATOM 2686 N N . CYS A 1 374 ? 9.939 12.054 2.715 1.00 72.94 374 CYS A N 1
ATOM 2687 C CA . CYS A 1 374 ? 10.046 13.218 3.592 1.00 72.94 374 CYS A CA 1
ATOM 2688 C C . CYS A 1 374 ? 9.200 14.419 3.143 1.00 72.94 374 CYS A C 1
ATOM 2690 O O . CYS A 1 374 ? 9.036 14.705 1.957 1.00 72.94 374 CYS A O 1
ATOM 2692 N N . ASP A 1 375 ? 8.727 15.186 4.127 1.00 66.62 375 ASP A N 1
ATOM 2693 C CA . ASP A 1 375 ? 8.011 16.449 3.956 1.00 66.62 375 ASP A CA 1
ATOM 2694 C C . ASP A 1 375 ? 9.011 17.606 4.001 1.00 66.62 375 ASP A C 1
ATOM 2696 O O . ASP A 1 375 ? 9.104 18.346 4.978 1.00 66.62 375 ASP A O 1
ATOM 2700 N N . ASN A 1 376 ? 9.818 17.719 2.946 1.00 60.94 376 ASN A N 1
ATOM 2701 C CA . ASN A 1 376 ? 10.763 18.831 2.806 1.00 60.94 376 ASN A CA 1
ATOM 2702 C C . ASN A 1 376 ? 10.133 20.029 2.080 1.00 60.94 376 ASN A C 1
ATOM 2704 O O . ASN A 1 376 ? 10.742 21.093 1.991 1.00 60.94 376 ASN A O 1
ATOM 2708 N N . THR A 1 377 ? 8.919 19.865 1.541 1.00 62.66 377 THR A N 1
ATOM 2709 C CA . THR A 1 377 ? 8.217 20.882 0.753 1.00 62.66 377 THR A CA 1
ATOM 2710 C C . THR A 1 377 ? 6.708 20.751 0.937 1.00 62.66 377 THR A C 1
ATOM 2712 O O . THR A 1 377 ? 6.194 19.651 1.105 1.00 62.66 377 THR A O 1
ATOM 2715 N N . SER A 1 378 ? 5.959 21.847 0.784 1.00 65.62 378 SER A N 1
ATOM 2716 C CA . SER A 1 378 ? 4.487 21.830 0.847 1.00 65.62 378 SER A CA 1
ATOM 2717 C C . SER A 1 378 ? 3.803 20.996 -0.251 1.00 65.62 378 SER A C 1
ATOM 2719 O O . SER A 1 378 ? 2.577 20.942 -0.280 1.00 65.62 378 SER A O 1
ATOM 2721 N N . VAL A 1 379 ? 4.564 20.395 -1.173 1.00 66.00 379 VAL A N 1
ATOM 2722 C CA . VAL A 1 379 ? 4.063 19.592 -2.301 1.00 66.00 379 VAL A CA 1
ATOM 2723 C C . VAL A 1 379 ? 4.423 18.105 -2.204 1.00 66.00 379 VAL A C 1
ATOM 2725 O O . VAL A 1 379 ? 3.939 17.327 -3.017 1.00 66.00 379 VAL A O 1
ATOM 2728 N N . SER A 1 380 ? 5.231 17.677 -1.225 1.00 76.38 380 SER A N 1
ATOM 2729 C CA . SER A 1 380 ? 5.618 16.263 -1.101 1.00 76.38 380 SER A CA 1
ATOM 2730 C C . SER A 1 380 ? 4.407 15.369 -0.775 1.00 76.38 380 SER A C 1
ATOM 2732 O O . SER A 1 380 ? 3.672 15.675 0.171 1.00 76.38 380 SER A O 1
ATOM 2734 N N . ARG A 1 381 ? 4.214 14.266 -1.522 1.00 84.00 381 ARG A N 1
ATOM 2735 C CA . ARG A 1 381 ? 3.185 13.225 -1.273 1.00 84.00 381 ARG A CA 1
ATOM 2736 C C . ARG A 1 381 ? 3.754 11.815 -1.475 1.00 84.00 381 ARG A C 1
ATOM 2738 O O . ARG A 1 381 ? 4.596 11.623 -2.346 1.00 84.00 381 ARG A O 1
ATOM 2745 N N . LEU A 1 382 ? 3.209 10.835 -0.751 1.00 90.62 382 LEU A N 1
ATOM 2746 C CA . LEU A 1 382 ? 3.309 9.403 -1.060 1.00 90.62 382 LEU A CA 1
ATOM 2747 C C . LEU A 1 382 ? 1.901 8.829 -1.143 1.00 90.62 382 LEU A C 1
ATOM 2749 O O . LEU A 1 382 ? 1.183 8.721 -0.141 1.00 90.62 382 LEU A O 1
ATOM 2753 N N . ARG A 1 383 ? 1.543 8.422 -2.349 1.00 92.12 383 ARG A N 1
ATOM 2754 C CA . ARG A 1 383 ? 0.298 7.740 -2.651 1.00 92.12 383 ARG A CA 1
ATOM 2755 C C . ARG A 1 383 ? 0.620 6.304 -3.043 1.00 92.12 383 ARG A C 1
ATOM 2757 O O . ARG A 1 383 ? 1.402 6.093 -3.961 1.00 92.12 383 ARG A O 1
ATOM 2764 N N . ILE A 1 384 ? 0.063 5.335 -2.330 1.00 97.38 384 ILE A N 1
ATOM 2765 C CA . ILE A 1 384 ? 0.190 3.913 -2.660 1.00 97.38 384 ILE A CA 1
ATOM 2766 C C . ILE A 1 384 ? -1.198 3.416 -3.039 1.00 97.38 384 ILE A C 1
ATOM 2768 O O . ILE A 1 384 ? -2.113 3.496 -2.224 1.00 97.38 384 ILE A O 1
ATOM 2772 N N . GLU A 1 385 ? -1.350 2.920 -4.259 1.00 98.06 385 GLU A N 1
ATOM 2773 C CA . GLU A 1 385 ? -2.626 2.483 -4.824 1.00 98.06 385 GLU A CA 1
ATOM 2774 C C . GLU A 1 385 ? -2.513 1.020 -5.236 1.00 98.06 385 GLU A C 1
ATOM 2776 O O . GLU A 1 385 ? -1.684 0.669 -6.072 1.00 98.06 385 GLU A O 1
ATOM 2781 N N . LEU A 1 386 ? -3.322 0.172 -4.604 1.00 98.69 386 LEU A N 1
ATOM 2782 C CA . LEU A 1 386 ? -3.353 -1.271 -4.807 1.00 98.69 386 LEU A CA 1
ATOM 2783 C C . LEU A 1 386 ? -4.734 -1.663 -5.335 1.00 98.69 386 LEU A C 1
ATOM 2785 O O . LEU A 1 386 ? -5.749 -1.424 -4.668 1.00 98.69 386 LEU A O 1
ATOM 2789 N N . THR A 1 387 ? -4.781 -2.253 -6.526 1.00 94.69 387 THR A N 1
ATOM 2790 C CA . THR A 1 387 ? -6.035 -2.614 -7.199 1.00 94.69 387 THR A CA 1
ATOM 2791 C C . THR A 1 387 ? -5.978 -4.017 -7.823 1.00 94.69 387 THR A C 1
ATOM 2793 O O . THR A 1 387 ? -4.907 -4.575 -8.057 1.00 94.69 387 THR A O 1
ATOM 2796 N N . HIS A 1 388 ? -7.152 -4.624 -8.028 1.00 91.25 388 HIS A N 1
ATOM 2797 C CA . HIS A 1 388 ? -7.342 -5.904 -8.737 1.00 91.25 388 HIS A CA 1
ATOM 2798 C C . HIS A 1 388 ? -6.435 -7.059 -8.276 1.00 91.25 388 HIS A C 1
ATOM 2800 O O . HIS A 1 388 ? -5.795 -7.732 -9.080 1.00 91.25 388 HIS A O 1
ATOM 2806 N N . GLY A 1 389 ? -6.390 -7.321 -6.971 1.00 91.62 389 GLY A N 1
ATOM 2807 C CA . GLY A 1 389 ? -5.598 -8.412 -6.403 1.00 91.62 389 GLY A CA 1
ATOM 2808 C C . GLY A 1 389 ? -4.104 -8.105 -6.320 1.00 91.62 389 GLY A C 1
ATOM 2809 O O . GLY A 1 389 ? -3.293 -9.030 -6.270 1.00 91.62 389 GLY A O 1
ATOM 2810 N N . ALA A 1 390 ? -3.730 -6.824 -6.310 1.00 98.50 390 ALA A N 1
ATOM 2811 C CA . ALA A 1 390 ? -2.353 -6.397 -6.126 1.00 98.50 390 ALA A CA 1
ATOM 2812 C C . ALA A 1 390 ? -1.775 -6.850 -4.777 1.00 98.50 390 ALA A C 1
ATOM 2814 O O . ALA A 1 390 ? -2.483 -6.949 -3.770 1.00 98.50 390 ALA A O 1
ATOM 2815 N N . ALA A 1 391 ? -0.463 -7.082 -4.747 1.00 98.69 391 ALA A N 1
ATOM 2816 C CA . ALA A 1 391 ? 0.272 -7.452 -3.543 1.00 98.69 391 ALA A CA 1
ATOM 2817 C C . ALA A 1 391 ? 1.443 -6.494 -3.291 1.00 98.69 391 ALA A C 1
ATOM 2819 O O . ALA A 1 391 ? 2.317 -6.326 -4.139 1.00 98.69 391 ALA A O 1
ATOM 2820 N N . LEU A 1 392 ? 1.489 -5.901 -2.100 1.00 98.88 392 LEU A N 1
ATOM 2821 C CA . LEU A 1 392 ? 2.607 -5.084 -1.631 1.00 98.88 392 LEU A CA 1
ATOM 2822 C C . LEU A 1 392 ? 3.264 -5.730 -0.406 1.00 98.88 392 LEU A C 1
ATOM 2824 O O . LEU A 1 392 ? 2.569 -6.123 0.531 1.00 98.88 392 LEU A O 1
ATOM 2828 N N . SER A 1 393 ? 4.593 -5.782 -0.352 1.00 98.75 393 SER A N 1
ATOM 2829 C CA . SER A 1 393 ? 5.314 -6.089 0.889 1.00 98.75 393 SER A CA 1
ATOM 2830 C C . SER A 1 393 ? 6.414 -5.085 1.210 1.00 98.75 393 SER A C 1
ATOM 2832 O O . SER A 1 393 ? 7.121 -4.617 0.321 1.00 98.75 393 SER A O 1
ATOM 2834 N N . CYS A 1 394 ? 6.536 -4.772 2.500 1.00 98.62 394 CYS A N 1
ATOM 2835 C CA . CYS A 1 394 ? 7.630 -4.031 3.118 1.00 98.62 394 CYS A CA 1
ATOM 2836 C C . CYS A 1 394 ? 8.035 -4.736 4.425 1.00 98.62 394 CYS A C 1
ATOM 2838 O O . CYS A 1 394 ? 7.847 -4.215 5.531 1.00 98.62 394 CYS A O 1
ATOM 2840 N N . ASN A 1 395 ? 8.544 -5.955 4.297 1.00 98.50 395 ASN A N 1
ATOM 2841 C CA . ASN A 1 395 ? 8.819 -6.888 5.380 1.00 98.50 395 ASN A CA 1
ATOM 2842 C C . ASN A 1 395 ? 10.302 -6.928 5.757 1.00 98.50 395 ASN A C 1
ATOM 2844 O O . ASN A 1 395 ? 11.184 -6.793 4.913 1.00 98.50 395 ASN A O 1
ATOM 2848 N N . GLY A 1 396 ? 10.599 -7.200 7.028 1.00 97.06 396 GLY A N 1
ATOM 2849 C CA . GLY A 1 396 ? 11.960 -7.527 7.471 1.00 97.06 396 GLY A CA 1
ATOM 2850 C C . GLY A 1 396 ? 12.984 -6.389 7.359 1.00 97.06 396 GLY A C 1
ATOM 2851 O O . GLY A 1 396 ? 14.187 -6.644 7.455 1.00 97.06 396 GLY A O 1
ATOM 2852 N N . ASN A 1 397 ? 12.545 -5.142 7.179 1.00 93.94 397 ASN A N 1
ATOM 2853 C CA . ASN A 1 397 ? 13.430 -3.993 7.001 1.00 93.94 397 ASN A CA 1
ATOM 2854 C C . ASN A 1 397 ? 14.176 -3.622 8.296 1.00 93.94 397 ASN A C 1
ATOM 2856 O O . ASN A 1 397 ? 13.715 -3.859 9.425 1.00 93.94 397 ASN A O 1
ATOM 2860 N N . ARG A 1 398 ? 15.361 -3.012 8.149 1.00 90.00 398 ARG A N 1
ATOM 2861 C CA . ARG A 1 398 ? 16.222 -2.604 9.276 1.00 90.00 398 ARG A CA 1
ATOM 2862 C C . ARG A 1 398 ? 15.585 -1.536 10.158 1.00 90.00 398 ARG A C 1
ATOM 2864 O O . ARG A 1 398 ? 15.893 -1.494 11.354 1.00 90.00 398 ARG A O 1
ATOM 2871 N N . ARG A 1 399 ? 14.751 -0.674 9.587 1.00 88.81 399 ARG A N 1
ATOM 2872 C CA . ARG A 1 399 ? 13.980 0.342 10.304 1.00 88.81 399 ARG A CA 1
ATOM 2873 C C . ARG A 1 399 ? 12.494 0.069 10.107 1.00 88.81 399 ARG A C 1
ATOM 2875 O O . ARG A 1 399 ? 12.015 -0.910 10.684 1.00 88.81 399 ARG A O 1
ATOM 2882 N N . ASN A 1 400 ? 11.777 0.930 9.391 1.00 92.44 400 ASN A N 1
ATOM 2883 C CA . ASN A 1 400 ? 10.331 0.827 9.250 1.00 92.44 400 ASN A CA 1
ATOM 2884 C C . ASN A 1 400 ? 9.921 0.107 7.957 1.00 92.44 400 ASN A C 1
ATOM 2886 O O . ASN A 1 400 ? 10.709 0.013 7.021 1.00 92.44 400 ASN A O 1
ATOM 2890 N N . GLY A 1 401 ? 8.682 -0.377 7.886 1.00 96.75 401 GLY A N 1
ATOM 2891 C CA . GLY A 1 401 ? 8.103 -0.858 6.630 1.00 96.75 401 GLY A CA 1
ATOM 2892 C C . GLY A 1 401 ? 7.774 0.315 5.705 1.00 96.75 401 GLY A C 1
ATOM 2893 O O . GLY A 1 401 ? 8.433 0.505 4.685 1.00 96.75 401 GLY A O 1
ATOM 2894 N N . ILE A 1 402 ? 6.783 1.127 6.087 1.00 95.81 402 ILE A N 1
ATOM 2895 C CA . ILE A 1 402 ? 6.333 2.311 5.337 1.00 95.81 402 ILE A CA 1
ATOM 2896 C C . ILE A 1 402 ? 6.244 3.528 6.264 1.00 95.81 402 ILE A C 1
ATOM 2898 O O . ILE A 1 402 ? 5.584 3.472 7.306 1.00 95.81 402 ILE A O 1
ATOM 2902 N N . THR A 1 403 ? 6.835 4.650 5.853 1.00 90.62 403 THR A N 1
ATOM 2903 C CA . THR A 1 403 ? 6.817 5.903 6.620 1.00 90.62 403 THR A CA 1
ATOM 2904 C C . THR A 1 403 ? 6.451 7.110 5.757 1.00 90.62 403 THR A C 1
ATOM 2906 O O . THR A 1 403 ? 7.132 7.418 4.778 1.00 90.62 403 THR A O 1
ATOM 2909 N N . GLY A 1 404 ? 5.419 7.842 6.188 1.00 85.25 404 GLY A N 1
ATOM 2910 C CA . GLY A 1 404 ? 5.116 9.205 5.738 1.00 85.25 404 GLY A CA 1
ATOM 2911 C C . GLY A 1 404 ? 5.461 10.274 6.788 1.00 85.25 404 GLY A C 1
ATOM 2912 O O . GLY A 1 404 ? 5.939 9.978 7.888 1.00 85.25 404 GLY A O 1
ATOM 2913 N N . GLN A 1 405 ? 5.164 11.541 6.485 1.00 77.81 405 GLN A N 1
ATOM 2914 C CA . GLN A 1 405 ? 5.470 12.691 7.360 1.00 77.81 405 GLN A CA 1
ATOM 2915 C C . GLN A 1 405 ? 4.231 13.425 7.908 1.00 77.81 405 GLN A C 1
ATOM 2917 O O . GLN A 1 405 ? 4.321 14.509 8.476 1.00 77.81 405 GLN A O 1
ATOM 2922 N N . GLY A 1 406 ? 3.062 12.779 7.866 1.00 66.19 406 GLY A N 1
ATOM 2923 C CA . GLY A 1 406 ? 2.025 13.000 8.880 1.00 66.19 406 GLY A CA 1
ATOM 2924 C C . GLY A 1 406 ? 0.767 13.760 8.459 1.00 66.19 406 GLY A C 1
ATOM 2925 O O . GLY A 1 406 ? -0.187 13.750 9.238 1.00 66.19 406 GLY A O 1
ATOM 2926 N N . ASP A 1 407 ? 0.706 14.333 7.263 1.00 75.62 407 ASP A N 1
ATOM 2927 C CA . ASP A 1 407 ? -0.527 14.869 6.666 1.00 75.62 407 ASP A CA 1
ATOM 2928 C C . ASP A 1 407 ? -1.298 13.794 5.867 1.00 75.62 407 ASP A C 1
ATOM 2930 O O . ASP A 1 407 ? -0.912 13.432 4.757 1.00 75.62 407 ASP A O 1
ATOM 2934 N N . MET A 1 408 ? -2.410 13.286 6.407 1.00 75.56 408 MET A N 1
ATOM 2935 C CA . MET A 1 408 ? -3.175 12.187 5.783 1.00 75.56 408 MET A CA 1
ATOM 2936 C C . MET A 1 408 ? -3.754 12.539 4.396 1.00 75.56 408 MET A C 1
ATOM 2938 O O . MET A 1 408 ? -4.242 11.651 3.701 1.00 75.56 408 MET A O 1
ATOM 2942 N N . SER A 1 409 ? -3.709 13.812 3.974 1.00 72.12 409 SER A N 1
ATOM 2943 C CA . SER A 1 409 ? -4.049 14.222 2.602 1.00 72.12 409 SER A CA 1
ATOM 2944 C C . SER A 1 409 ? -2.988 13.890 1.566 1.00 72.12 409 SER A C 1
ATOM 2946 O O . SER A 1 409 ? -3.303 13.758 0.385 1.00 72.12 409 SER A O 1
ATOM 2948 N N . ARG A 1 410 ? -1.743 13.725 2.013 1.00 80.19 410 ARG A N 1
ATOM 2949 C CA . ARG A 1 410 ? -0.566 13.539 1.162 1.00 80.19 410 ARG A CA 1
ATOM 2950 C C . ARG A 1 410 ? 0.067 12.159 1.328 1.00 80.19 410 ARG A C 1
ATOM 2952 O O . ARG A 1 410 ? 0.759 11.711 0.423 1.00 80.19 410 ARG A O 1
ATOM 2959 N N . TRP A 1 411 ? -0.175 11.488 2.453 1.00 90.69 411 TRP A N 1
ATOM 2960 C CA . TRP A 1 411 ? 0.440 10.205 2.806 1.00 90.69 411 TRP A CA 1
ATOM 2961 C C . TRP A 1 411 ? -0.653 9.150 3.000 1.00 90.69 411 TRP A C 1
ATOM 2963 O O . TRP A 1 411 ? -1.299 9.138 4.051 1.00 90.69 411 TRP A O 1
ATOM 2973 N N . ARG A 1 412 ? -0.908 8.292 2.003 1.00 91.69 412 ARG A N 1
ATOM 2974 C CA . ARG A 1 412 ? -2.031 7.335 2.064 1.00 91.69 412 ARG A CA 1
ATOM 2975 C C . ARG A 1 412 ? -1.787 6.043 1.280 1.00 91.69 412 ARG A C 1
ATOM 2977 O O . ARG A 1 412 ? -1.156 6.071 0.225 1.00 91.69 412 ARG A O 1
ATOM 2984 N N . ILE A 1 413 ? -2.308 4.944 1.823 1.00 96.25 413 ILE A N 1
ATOM 2985 C CA . ILE A 1 413 ? -2.454 3.641 1.173 1.00 96.25 413 ILE A CA 1
ATOM 2986 C C . ILE A 1 413 ? -3.933 3.430 0.860 1.00 96.25 413 ILE A C 1
ATOM 2988 O O . ILE A 1 413 ? -4.780 3.508 1.755 1.00 96.25 413 ILE A O 1
ATOM 2992 N N . ASP A 1 414 ? -4.216 3.128 -0.396 1.00 96.81 414 ASP A N 1
ATOM 2993 C CA . ASP A 1 414 ? -5.541 2.844 -0.920 1.00 96.81 414 ASP A CA 1
ATOM 2994 C C . ASP A 1 414 ? -5.540 1.452 -1.511 1.00 96.81 414 ASP A C 1
ATOM 2996 O O . ASP A 1 414 ? -4.919 1.215 -2.543 1.00 96.81 414 ASP A O 1
ATOM 3000 N N . ALA A 1 415 ? -6.216 0.531 -0.835 1.00 98.38 415 ALA A N 1
ATOM 3001 C CA . ALA A 1 415 ? -6.299 -0.853 -1.264 1.00 98.38 415 ALA A CA 1
ATOM 3002 C C . ALA A 1 415 ? -7.743 -1.204 -1.612 1.00 98.38 415 ALA A C 1
A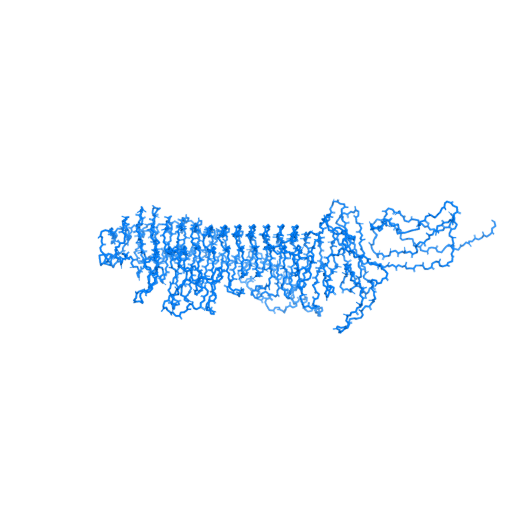TOM 3004 O O . ALA A 1 415 ? -8.651 -1.026 -0.793 1.00 98.38 415 ALA A O 1
ATOM 3005 N N . SER A 1 416 ? -7.940 -1.712 -2.826 1.00 95.81 416 SER A N 1
ATOM 3006 C CA . SER A 1 416 ? -9.237 -2.157 -3.332 1.00 95.81 416 SER A CA 1
ATOM 3007 C C . SER A 1 416 ? -9.137 -3.447 -4.150 1.00 95.81 416 SER A C 1
ATOM 3009 O O . SER A 1 416 ? -8.050 -3.863 -4.551 1.00 95.81 416 SER A O 1
ATOM 3011 N N . GLY A 1 417 ? -10.276 -4.097 -4.402 1.00 91.31 417 GLY A N 1
ATOM 3012 C CA . GLY A 1 417 ? -10.354 -5.233 -5.324 1.00 91.31 417 GLY A CA 1
ATOM 3013 C C . GLY A 1 417 ? -9.575 -6.464 -4.861 1.00 91.31 417 GLY A C 1
ATOM 3014 O O . GLY A 1 417 ? -8.827 -7.031 -5.648 1.00 91.31 417 GLY A O 1
ATOM 3015 N N . ASN A 1 418 ? -9.734 -6.876 -3.599 1.00 94.12 418 ASN A N 1
ATOM 3016 C CA . ASN A 1 418 ? -9.029 -8.009 -2.984 1.00 94.12 418 ASN A CA 1
ATOM 3017 C C . ASN A 1 418 ? -7.501 -7.848 -2.932 1.00 94.12 418 ASN A C 1
ATOM 3019 O O . ASN A 1 418 ? -6.772 -8.841 -2.924 1.00 94.12 418 ASN A O 1
ATOM 3023 N N . SER A 1 419 ? -7.010 -6.608 -2.894 1.00 98.62 419 SER A N 1
ATOM 3024 C CA . SER A 1 419 ? -5.576 -6.329 -2.801 1.00 98.62 419 SER A CA 1
ATOM 3025 C C . SER A 1 419 ? -5.044 -6.518 -1.380 1.00 98.62 419 SER A C 1
ATOM 3027 O O . SER A 1 419 ? -5.782 -6.419 -0.392 1.00 98.62 419 SER A O 1
ATOM 3029 N N . THR A 1 420 ? -3.739 -6.775 -1.274 1.00 98.50 420 THR A N 1
ATOM 3030 C CA . THR A 1 420 ? -3.052 -7.064 -0.011 1.00 98.50 420 THR A CA 1
ATOM 3031 C C . THR A 1 420 ? -1.803 -6.210 0.198 1.00 98.50 420 THR A C 1
ATOM 3033 O O . THR A 1 420 ? -1.068 -5.935 -0.750 1.00 98.50 420 THR A O 1
ATOM 3036 N N . PHE A 1 421 ? -1.532 -5.815 1.445 1.00 98.62 421 PHE A N 1
ATOM 3037 C CA . PHE A 1 421 ? -0.255 -5.210 1.843 1.00 98.62 421 PHE A CA 1
ATOM 3038 C C . PHE A 1 421 ? 0.287 -5.816 3.142 1.00 98.62 421 PHE A C 1
ATOM 3040 O O . PHE A 1 421 ? -0.459 -5.984 4.101 1.00 98.62 421 PHE A O 1
ATOM 3047 N N . ASN A 1 422 ? 1.589 -6.089 3.209 1.00 98.62 422 ASN A N 1
ATOM 3048 C CA . ASN A 1 422 ? 2.230 -6.658 4.398 1.00 98.62 422 ASN A CA 1
ATOM 3049 C C . ASN A 1 422 ? 3.437 -5.812 4.824 1.00 98.62 422 ASN A C 1
ATOM 3051 O O . ASN A 1 422 ? 4.329 -5.551 4.021 1.00 98.62 422 ASN A O 1
ATOM 3055 N N . CYS A 1 423 ? 3.474 -5.399 6.089 1.00 98.69 423 CYS A N 1
ATOM 3056 C CA . CYS A 1 423 ? 4.557 -4.629 6.703 1.00 98.69 423 CYS A CA 1
ATOM 3057 C C . CYS A 1 423 ? 4.990 -5.308 8.009 1.00 98.69 423 CYS A C 1
ATOM 3059 O O . CYS A 1 423 ? 4.826 -4.763 9.110 1.00 98.69 423 CYS A O 1
ATOM 3061 N N . ASP A 1 424 ? 5.517 -6.521 7.873 1.00 98.75 424 ASP A N 1
ATOM 3062 C CA . ASP A 1 424 ? 5.755 -7.454 8.967 1.00 98.75 424 ASP A CA 1
ATOM 3063 C C . ASP A 1 424 ? 7.238 -7.632 9.301 1.00 98.75 424 ASP A C 1
ATOM 3065 O O . ASP A 1 424 ? 8.122 -7.561 8.446 1.00 98.75 424 ASP A O 1
ATOM 3069 N N . GLY A 1 425 ? 7.530 -7.921 10.570 1.00 97.81 425 GLY A N 1
ATOM 3070 C CA . GLY A 1 425 ? 8.877 -8.309 11.001 1.00 97.81 425 GLY A CA 1
ATOM 3071 C C . GLY A 1 425 ? 9.945 -7.220 10.841 1.00 97.81 425 GLY A C 1
ATOM 3072 O O . GLY A 1 425 ? 11.139 -7.522 10.905 1.00 97.81 425 GLY A O 1
ATOM 3073 N N . ASN A 1 426 ? 9.554 -5.959 10.642 1.00 96.69 426 ASN A N 1
ATOM 3074 C CA . ASN A 1 426 ? 10.488 -4.840 10.570 1.00 96.69 426 ASN A CA 1
ATOM 3075 C C . ASN A 1 426 ? 11.093 -4.585 11.952 1.00 96.69 426 ASN A C 1
ATOM 3077 O O . ASN A 1 426 ? 10.435 -4.752 12.980 1.00 96.69 426 ASN A O 1
ATOM 3081 N N . ARG A 1 427 ? 12.355 -4.161 12.025 1.00 91.94 427 ARG A N 1
ATOM 3082 C CA . ARG A 1 427 ? 13.038 -3.974 13.322 1.00 91.94 427 ARG A CA 1
ATOM 3083 C C . ARG A 1 427 ? 12.560 -2.742 14.099 1.00 91.94 427 ARG A C 1
ATOM 3085 O O . ARG A 1 427 ? 12.822 -2.669 15.301 1.00 91.94 427 ARG A O 1
ATOM 3092 N N . ALA A 1 428 ? 11.867 -1.807 13.450 1.00 91.19 428 ALA A N 1
ATOM 3093 C CA . ALA A 1 428 ? 11.213 -0.666 14.084 1.00 91.19 428 ALA A CA 1
ATOM 3094 C C . ALA A 1 428 ? 9.687 -0.699 13.872 1.00 91.19 428 ALA A C 1
ATOM 3096 O O . ALA A 1 428 ? 9.024 -1.543 14.475 1.00 91.19 428 ALA A O 1
ATOM 3097 N N . ILE A 1 429 ? 9.108 0.239 13.120 1.00 93.12 429 ILE A N 1
ATOM 3098 C CA . ILE A 1 429 ? 7.653 0.385 12.962 1.00 93.12 429 ILE A CA 1
ATOM 3099 C C . ILE A 1 429 ? 7.190 -0.268 11.655 1.00 93.12 429 ILE A C 1
ATOM 3101 O O . ILE A 1 429 ? 7.844 -0.111 10.635 1.00 93.12 429 ILE A O 1
ATOM 3105 N N . GLY A 1 430 ? 6.053 -0.961 11.644 1.00 97.50 430 GLY A N 1
ATOM 3106 C CA . GLY A 1 430 ? 5.486 -1.488 10.402 1.00 97.50 430 GLY A CA 1
ATOM 3107 C C . GLY A 1 430 ? 5.005 -0.367 9.476 1.00 97.50 430 GLY A C 1
ATOM 3108 O O . GLY A 1 430 ? 5.569 -0.169 8.402 1.00 97.50 430 GLY A O 1
ATOM 3109 N N . ILE A 1 431 ? 4.005 0.409 9.910 1.00 97.75 431 ILE A N 1
ATOM 3110 C CA . ILE A 1 431 ? 3.493 1.577 9.173 1.00 97.75 431 ILE A CA 1
ATOM 3111 C C . ILE A 1 431 ? 3.431 2.789 10.100 1.00 97.75 431 ILE A C 1
ATOM 3113 O O . ILE A 1 431 ? 2.861 2.713 11.189 1.00 97.75 431 ILE A O 1
ATOM 3117 N N . ASN A 1 432 ? 3.975 3.922 9.660 1.00 93.44 432 ASN A N 1
ATOM 3118 C CA . ASN A 1 432 ? 3.954 5.170 10.414 1.00 93.44 432 ASN A CA 1
ATOM 3119 C C . ASN A 1 432 ? 3.427 6.338 9.575 1.00 93.44 432 ASN A C 1
ATOM 3121 O O . ASN A 1 432 ? 3.877 6.548 8.450 1.00 93.44 432 ASN A O 1
ATOM 3125 N N . ASN A 1 433 ? 2.557 7.164 10.168 1.00 91.56 433 ASN A N 1
ATOM 3126 C CA . ASN A 1 433 ? 2.121 8.445 9.594 1.00 91.56 433 ASN A CA 1
ATOM 3127 C C . ASN A 1 433 ? 1.432 8.338 8.214 1.00 91.56 433 ASN A C 1
ATOM 3129 O O . ASN A 1 433 ? 1.596 9.228 7.378 1.00 91.56 433 ASN A O 1
ATOM 3133 N N . MET A 1 434 ? 0.623 7.297 8.009 1.00 93.38 434 MET A N 1
ATOM 3134 C CA . MET A 1 434 ? -0.122 7.052 6.767 1.00 93.38 434 MET A CA 1
ATOM 3135 C C . MET A 1 434 ? -1.634 7.018 7.011 1.00 93.38 434 MET A C 1
ATOM 3137 O O . MET A 1 434 ? -2.085 6.515 8.039 1.00 93.38 434 MET A O 1
ATOM 3141 N N . GLY A 1 435 ? -2.426 7.495 6.053 1.00 95.19 435 GLY A N 1
ATOM 3142 C CA . GLY A 1 435 ? -3.841 7.144 5.959 1.00 95.19 435 GLY A CA 1
ATOM 3143 C C . GLY A 1 435 ? -4.000 5.749 5.360 1.00 95.19 435 GLY A C 1
ATOM 3144 O O . GLY A 1 435 ? -3.272 5.393 4.435 1.00 95.19 435 GLY A O 1
ATOM 3145 N N . LEU A 1 436 ? -4.933 4.961 5.880 1.00 96.75 436 LEU A N 1
ATOM 3146 C CA . LEU A 1 436 ? -5.299 3.650 5.356 1.00 96.75 436 LEU A CA 1
ATOM 3147 C C . LEU A 1 436 ? -6.752 3.721 4.896 1.00 96.75 436 LEU A C 1
ATOM 3149 O O . LEU A 1 436 ? -7.631 4.040 5.701 1.00 96.75 436 LEU A O 1
ATOM 3153 N N . VAL A 1 437 ? -6.997 3.445 3.617 1.00 96.38 437 VAL A N 1
ATOM 3154 C CA . VAL A 1 437 ? -8.349 3.299 3.071 1.00 96.38 437 VAL A CA 1
ATOM 3155 C C . VAL A 1 437 ? -8.460 1.968 2.361 1.00 96.38 437 VAL A C 1
ATOM 3157 O O . VAL A 1 437 ? -7.801 1.726 1.352 1.00 96.38 437 VAL A O 1
ATOM 3160 N N . LEU A 1 438 ? -9.265 1.090 2.948 1.00 98.00 438 LEU A N 1
ATOM 3161 C CA . LEU A 1 438 ? -9.341 -0.318 2.601 1.00 98.00 438 LEU A CA 1
ATOM 3162 C C . LEU A 1 438 ? -10.774 -0.650 2.191 1.00 98.00 438 LEU A C 1
ATOM 3164 O O . LEU A 1 438 ? -11.690 -0.484 2.995 1.00 98.00 438 LEU A O 1
ATOM 3168 N N . SER A 1 439 ? -10.960 -1.137 0.967 1.00 96.19 439 SER A N 1
ATOM 3169 C CA . SER A 1 439 ? -12.257 -1.585 0.451 1.00 96.19 439 SER A CA 1
ATOM 3170 C C . SER A 1 439 ? -12.131 -2.995 -0.118 1.00 96.19 439 SER A C 1
ATOM 3172 O O . SER A 1 439 ? -11.345 -3.222 -1.039 1.00 96.19 439 SER A O 1
ATOM 3174 N N . ALA A 1 440 ? -12.844 -3.972 0.450 1.00 94.75 440 ALA A N 1
ATOM 3175 C CA . ALA A 1 440 ? -12.735 -5.384 0.059 1.00 94.75 440 ALA A CA 1
ATOM 3176 C C . ALA A 1 440 ? -11.267 -5.855 -0.047 1.00 94.75 440 ALA A C 1
ATOM 3178 O O . ALA A 1 440 ? -10.888 -6.498 -1.018 1.00 94.75 440 ALA A O 1
ATOM 3179 N N . SER A 1 441 ? -10.406 -5.408 0.871 1.00 97.94 441 SER A N 1
ATOM 3180 C CA . SER A 1 441 ? -8.941 -5.541 0.801 1.00 97.94 441 SER A CA 1
ATOM 3181 C C . SER A 1 441 ? -8.339 -5.552 2.200 1.00 97.94 441 SER A C 1
ATOM 3183 O O . SER A 1 441 ? -9.025 -5.279 3.186 1.00 97.94 441 SER A O 1
ATOM 3185 N N . GLY A 1 442 ? -7.057 -5.876 2.330 1.00 96.56 442 GLY A N 1
ATOM 3186 C CA . GLY A 1 442 ? -6.506 -6.106 3.657 1.00 96.56 442 GLY A CA 1
ATOM 3187 C C . GLY A 1 442 ? -5.002 -6.240 3.730 1.00 96.56 442 GLY A C 1
ATOM 3188 O O . GLY A 1 442 ? -4.291 -5.997 2.763 1.00 96.56 442 GLY A O 1
ATOM 3189 N N . GLY A 1 443 ? -4.505 -6.613 4.900 1.00 97.88 443 GLY A N 1
ATOM 3190 C CA . GLY A 1 443 ? -3.075 -6.714 5.119 1.00 97.88 443 GLY A CA 1
ATOM 3191 C C . GLY A 1 443 ? -2.665 -7.024 6.548 1.00 97.88 443 GLY A C 1
ATOM 3192 O O . GLY A 1 443 ? -3.493 -7.051 7.468 1.00 97.88 443 GLY A O 1
ATOM 3193 N N . SER A 1 444 ? -1.363 -7.220 6.736 1.00 98.75 444 SER A N 1
ATOM 3194 C CA . SER A 1 444 ? -0.738 -7.388 8.048 1.00 98.75 444 SER A CA 1
ATOM 3195 C C . SER A 1 444 ? 0.327 -6.330 8.338 1.00 98.75 444 SER A C 1
ATOM 3197 O O . SER A 1 444 ? 1.077 -5.891 7.470 1.00 98.75 444 SER A O 1
ATOM 3199 N N . VAL A 1 445 ? 0.370 -5.885 9.595 1.00 98.75 445 VAL A N 1
ATOM 3200 C CA . VAL A 1 445 ? 1.381 -4.977 10.152 1.00 98.75 445 VAL A CA 1
ATOM 3201 C C . VAL A 1 445 ? 1.818 -5.514 11.520 1.00 98.75 445 VAL A C 1
ATOM 3203 O O . VAL A 1 445 ? 1.497 -4.971 12.584 1.00 98.75 445 VAL A O 1
ATOM 3206 N N . SER A 1 446 ? 2.477 -6.666 11.493 1.00 98.62 446 SER A N 1
ATOM 3207 C CA . SER A 1 446 ? 2.627 -7.592 12.614 1.00 98.62 446 SER A CA 1
ATOM 3208 C C . SER A 1 446 ? 4.082 -7.980 12.889 1.00 98.62 446 SER A C 1
ATOM 3210 O O . SER A 1 446 ? 4.959 -7.908 12.032 1.00 98.62 446 SER A O 1
ATOM 3212 N N . GLY A 1 447 ? 4.365 -8.409 14.120 1.00 97.50 447 GLY A N 1
ATOM 3213 C CA . GLY A 1 447 ? 5.697 -8.904 14.494 1.00 97.50 447 GLY A CA 1
ATOM 3214 C C . GLY A 1 447 ? 6.815 -7.854 14.440 1.00 97.50 447 GLY A C 1
ATOM 3215 O O . GLY A 1 447 ? 7.989 -8.219 14.396 1.00 97.50 447 GLY A O 1
ATOM 3216 N N . ASN A 1 448 ? 6.484 -6.560 14.419 1.00 96.56 448 ASN A N 1
ATOM 3217 C CA . ASN A 1 448 ? 7.476 -5.497 14.299 1.00 96.56 448 ASN A CA 1
ATOM 3218 C C . ASN A 1 448 ? 8.190 -5.229 15.636 1.00 96.56 448 ASN A C 1
ATOM 3220 O O . ASN A 1 448 ? 7.610 -5.306 16.725 1.00 96.56 448 ASN A O 1
ATOM 3224 N N . GLY A 1 449 ? 9.470 -4.860 15.556 1.00 88.38 449 GLY A N 1
ATOM 3225 C CA . GLY A 1 449 ? 10.367 -4.620 16.688 1.00 88.38 449 GLY A CA 1
ATOM 3226 C C . GLY A 1 449 ? 10.033 -3.378 17.516 1.00 88.38 449 GLY A C 1
ATOM 3227 O O . GLY A 1 449 ? 10.653 -3.162 18.561 1.00 88.38 449 GLY A O 1
ATOM 3228 N N . SER A 1 450 ? 9.052 -2.585 17.083 1.00 90.44 450 SER A N 1
ATOM 3229 C CA . SER A 1 450 ? 8.481 -1.469 17.825 1.00 90.44 450 SER A CA 1
ATOM 3230 C C . SER A 1 450 ? 6.954 -1.428 17.724 1.00 90.44 450 SER A C 1
ATOM 3232 O O . SER A 1 450 ? 6.292 -1.928 18.622 1.00 90.44 450 SER A O 1
ATOM 3234 N N . HIS A 1 451 ? 6.374 -0.846 16.677 1.00 92.62 451 HIS A N 1
ATOM 3235 C CA . HIS A 1 451 ? 4.920 -0.676 16.540 1.00 92.62 451 HIS A CA 1
ATOM 3236 C C . HIS A 1 451 ? 4.429 -1.364 15.266 1.00 92.62 451 HIS A C 1
ATOM 3238 O O . HIS A 1 451 ? 5.198 -1.481 14.316 1.00 92.62 451 HIS A O 1
ATOM 3244 N N . GLY A 1 452 ? 3.158 -1.757 15.230 1.00 97.69 452 GLY A N 1
ATOM 3245 C CA . GLY A 1 452 ? 2.459 -2.137 14.010 1.00 97.69 452 GLY A CA 1
ATOM 3246 C C . GLY A 1 452 ? 2.135 -0.903 13.168 1.00 97.69 452 GLY A C 1
ATOM 3247 O O . GLY A 1 452 ? 3.038 -0.207 12.700 1.00 97.69 452 GLY A O 1
ATOM 3248 N N . ALA A 1 453 ? 0.848 -0.611 12.989 1.00 97.69 453 ALA A N 1
ATOM 3249 C CA . ALA A 1 453 ? 0.383 0.598 12.313 1.00 97.69 453 ALA A CA 1
ATOM 3250 C C . ALA A 1 453 ? 0.163 1.718 13.339 1.00 97.69 453 ALA A C 1
ATOM 3252 O O . ALA A 1 453 ? -0.720 1.621 14.190 1.00 97.69 453 ALA A O 1
ATOM 3253 N N . THR A 1 454 ? 0.952 2.791 13.286 1.00 93.81 454 THR A N 1
ATOM 3254 C CA . THR A 1 454 ? 0.895 3.882 14.270 1.00 93.81 454 THR A CA 1
ATOM 3255 C C . THR A 1 454 ? 0.832 5.263 13.633 1.00 93.81 454 THR A C 1
ATOM 3257 O O . THR A 1 454 ? 1.356 5.505 12.548 1.00 93.81 454 THR A O 1
ATOM 3260 N N . ASN A 1 455 ? 0.178 6.190 14.333 1.00 91.69 455 ASN A N 1
ATOM 3261 C CA . ASN A 1 455 ? -0.114 7.536 13.845 1.00 91.69 455 ASN A CA 1
ATOM 3262 C C . ASN A 1 455 ? -0.881 7.547 12.518 1.00 91.69 455 ASN A C 1
ATOM 3264 O O . ASN A 1 455 ? -0.665 8.425 11.673 1.00 91.69 455 ASN A O 1
ATOM 3268 N N . VAL A 1 456 ? -1.754 6.554 12.353 1.00 95.12 456 VAL A N 1
ATOM 3269 C CA . VAL A 1 456 ? -2.513 6.337 11.127 1.00 95.12 456 VAL A CA 1
ATOM 3270 C C . VAL A 1 456 ? -3.909 6.946 11.206 1.00 95.12 456 VAL A C 1
ATOM 3272 O O . VAL A 1 456 ? -4.429 7.220 12.295 1.00 95.12 456 VAL A O 1
ATOM 3275 N N . ALA A 1 457 ? -4.508 7.137 10.037 1.00 95.12 457 ALA A N 1
ATOM 3276 C CA . ALA A 1 457 ? -5.955 7.198 9.865 1.00 95.12 457 ALA A CA 1
ATOM 3277 C C . ALA A 1 457 ? -6.450 5.879 9.256 1.00 95.12 457 ALA A C 1
ATOM 3279 O O . ALA A 1 457 ? -5.677 5.196 8.586 1.00 95.12 457 ALA A O 1
ATOM 3280 N N . LEU A 1 458 ? -7.708 5.508 9.498 1.00 96.44 458 LEU A N 1
ATOM 3281 C CA . LEU A 1 458 ? -8.289 4.264 8.992 1.00 96.44 458 LEU A CA 1
ATOM 3282 C C . LEU A 1 458 ? -9.732 4.486 8.531 1.00 96.44 458 LEU A C 1
ATOM 3284 O O . LEU A 1 458 ? -10.554 4.956 9.312 1.00 96.44 458 LEU A O 1
ATOM 3288 N N . ASP A 1 459 ? -10.025 4.073 7.302 1.00 96.00 459 ASP A N 1
ATOM 3289 C CA . ASP A 1 459 ? -11.367 3.719 6.847 1.00 96.00 459 ASP A CA 1
ATOM 3290 C C . ASP A 1 459 ? -11.304 2.311 6.250 1.00 96.00 459 ASP A C 1
ATOM 3292 O O . ASP A 1 459 ? -10.454 2.018 5.406 1.00 96.00 459 ASP A O 1
ATOM 3296 N N . ALA A 1 460 ? -12.167 1.429 6.736 1.00 97.31 460 ALA A N 1
ATOM 3297 C CA . ALA A 1 460 ? -12.193 0.015 6.405 1.00 97.31 460 ALA A CA 1
ATOM 3298 C C . ALA A 1 460 ? -13.623 -0.397 6.053 1.00 97.31 460 ALA A C 1
ATOM 3300 O O . ALA A 1 460 ? -14.521 -0.271 6.880 1.00 97.31 460 ALA A O 1
ATOM 3301 N N . GLU A 1 461 ? -13.822 -0.903 4.843 1.00 96.38 461 GLU A N 1
ATOM 3302 C CA . GLU A 1 461 ? -15.100 -1.390 4.329 1.00 96.38 461 GLU A CA 1
ATOM 3303 C C . GLU A 1 461 ? -14.883 -2.784 3.736 1.00 96.38 461 GLU A C 1
ATOM 3305 O O . GLU A 1 461 ? -14.086 -2.949 2.811 1.00 96.38 461 GLU A O 1
ATOM 3310 N N . ASN A 1 462 ? -15.532 -3.814 4.287 1.00 95.56 462 ASN A N 1
ATOM 3311 C CA . ASN A 1 462 ? -15.265 -5.215 3.932 1.00 95.56 462 ASN A CA 1
ATOM 3312 C C . ASN A 1 462 ? -13.766 -5.574 3.954 1.00 95.56 462 ASN A C 1
ATOM 3314 O O . ASN A 1 462 ? -13.268 -6.334 3.124 1.00 95.56 462 ASN A O 1
ATOM 3318 N N . ALA A 1 463 ? -13.019 -4.979 4.883 1.00 97.69 463 ALA A N 1
ATOM 3319 C CA . ALA A 1 463 ? -11.567 -5.055 4.913 1.00 97.69 463 ALA A CA 1
ATOM 3320 C C . ALA A 1 463 ? -11.048 -6.023 5.980 1.00 97.69 463 ALA A C 1
ATOM 3322 O O . ALA A 1 463 ? -11.710 -6.263 6.985 1.00 97.69 463 ALA A O 1
ATOM 3323 N N . GLN A 1 464 ? -9.843 -6.559 5.786 1.00 97.88 464 GLN A N 1
ATOM 3324 C CA . GLN A 1 464 ? -9.210 -7.508 6.712 1.00 97.88 464 GLN A CA 1
ATOM 3325 C C . GLN A 1 464 ? -7.845 -6.975 7.160 1.00 97.88 464 GLN A C 1
ATOM 3327 O O . GLN A 1 464 ? -6.896 -6.989 6.383 1.00 97.88 464 GLN A O 1
ATOM 3332 N N . LEU A 1 465 ? -7.710 -6.498 8.398 1.00 98.69 465 LEU A N 1
ATOM 3333 C CA . LEU A 1 465 ? -6.468 -5.882 8.883 1.00 98.69 465 LEU A CA 1
ATOM 3334 C C . LEU A 1 465 ? -5.951 -6.565 10.149 1.00 98.69 465 LEU A C 1
ATOM 3336 O O . LEU A 1 465 ? -6.662 -6.645 11.147 1.00 98.69 465 LEU A O 1
ATOM 3340 N N . THR A 1 466 ? -4.687 -6.995 10.140 1.00 98.75 466 THR A N 1
ATOM 3341 C CA . THR A 1 466 ? -4.044 -7.630 11.303 1.00 98.75 466 THR A CA 1
ATOM 3342 C C . THR A 1 466 ? -2.807 -6.862 11.770 1.00 98.75 466 THR A C 1
ATOM 3344 O O . THR A 1 466 ? -1.808 -6.793 11.065 1.00 98.75 466 THR A O 1
ATOM 3347 N N . CYS A 1 467 ? -2.820 -6.355 13.000 1.00 98.50 467 CYS A N 1
ATOM 3348 C CA . CYS A 1 467 ? -1.714 -5.642 13.643 1.00 98.50 467 CYS A CA 1
ATOM 3349 C C . CYS A 1 467 ? -1.299 -6.342 14.950 1.00 98.50 467 CYS A C 1
ATOM 3351 O O . CYS A 1 467 ? -1.459 -5.791 16.042 1.00 98.50 467 CYS A O 1
ATOM 3353 N N . SER A 1 468 ? -0.813 -7.581 14.856 1.00 97.44 468 SER A N 1
ATOM 3354 C CA . SER A 1 468 ? -0.606 -8.474 16.007 1.00 97.44 468 SER A CA 1
ATOM 3355 C C . SER A 1 468 ? 0.872 -8.746 16.308 1.00 97.44 468 SER A C 1
ATOM 3357 O O . SER A 1 468 ? 1.737 -8.653 15.438 1.00 97.44 468 SER A O 1
ATOM 3359 N N . GLY A 1 469 ? 1.182 -9.117 17.550 1.00 95.06 469 GLY A N 1
ATOM 3360 C CA . GLY A 1 469 ? 2.522 -9.555 17.956 1.00 95.06 469 GLY A CA 1
ATOM 3361 C C . GLY A 1 469 ? 3.613 -8.486 17.835 1.00 95.06 469 GLY A C 1
ATOM 3362 O O . GLY A 1 469 ? 4.794 -8.826 17.765 1.00 95.06 469 GLY A O 1
ATOM 3363 N N . ASN A 1 470 ? 3.254 -7.203 17.770 1.00 94.44 470 ASN A N 1
ATOM 3364 C CA . ASN A 1 470 ? 4.226 -6.116 17.735 1.00 94.44 470 ASN A CA 1
ATOM 3365 C C . ASN A 1 470 ? 4.806 -5.879 19.132 1.00 94.44 470 ASN A C 1
ATOM 3367 O O . ASN A 1 470 ? 4.125 -6.031 20.149 1.00 94.44 470 ASN A O 1
ATOM 3371 N N . ARG A 1 471 ? 6.074 -5.459 19.201 1.00 90.31 471 ARG A N 1
ATOM 3372 C CA . ARG A 1 471 ? 6.770 -5.274 20.486 1.00 90.31 471 ARG A CA 1
ATOM 3373 C C . ARG A 1 471 ? 6.099 -4.240 21.394 1.00 90.31 471 ARG A C 1
ATOM 3375 O O . ARG A 1 471 ? 6.249 -4.323 22.609 1.00 90.31 471 ARG A O 1
ATOM 3382 N N . TYR A 1 472 ? 5.415 -3.255 20.822 1.00 89.00 472 TYR A N 1
ATOM 3383 C CA . TYR A 1 472 ? 4.717 -2.205 21.548 1.00 89.00 472 TYR A CA 1
ATOM 3384 C C . TYR A 1 472 ? 3.270 -2.039 21.070 1.00 89.00 472 TYR A C 1
ATOM 3386 O O . TYR A 1 472 ? 2.430 -2.806 21.513 1.00 89.00 472 TYR A O 1
ATOM 3394 N N . LEU A 1 473 ? 2.929 -1.063 20.224 1.00 91.00 473 LEU A N 1
ATOM 3395 C CA . LEU A 1 473 ? 1.525 -0.853 19.827 1.00 91.00 473 LEU A CA 1
ATOM 3396 C C . LEU A 1 473 ? 1.141 -1.723 18.629 1.00 91.00 473 LEU A C 1
ATOM 3398 O O . LEU A 1 473 ? 1.952 -1.870 17.717 1.00 91.00 473 LEU A O 1
ATOM 3402 N N . GLY A 1 474 ? -0.097 -2.220 18.604 1.00 95.69 474 GLY A N 1
ATOM 3403 C CA . GLY A 1 474 ? -0.683 -2.876 17.432 1.00 95.69 474 GLY A CA 1
ATOM 3404 C C . GLY A 1 474 ? -1.153 -1.865 16.385 1.00 95.69 474 GLY A C 1
ATOM 3405 O O . GLY A 1 474 ? -0.429 -1.554 15.440 1.00 95.69 474 GLY A O 1
ATOM 3406 N N . LEU A 1 475 ? -2.365 -1.342 16.561 1.00 97.31 475 LEU A N 1
ATOM 3407 C CA . LEU A 1 475 ? -3.015 -0.358 15.697 1.00 97.31 475 LEU A CA 1
ATOM 3408 C C . LEU A 1 475 ? -3.309 0.924 16.485 1.00 97.31 475 LEU A C 1
ATOM 3410 O O . LEU A 1 475 ? -4.114 0.926 17.409 1.00 97.31 475 LEU A O 1
ATOM 3414 N N . ASN A 1 476 ? -2.684 2.038 16.123 1.00 94.31 476 ASN A N 1
ATOM 3415 C CA . ASN A 1 476 ? -2.842 3.323 16.800 1.00 94.31 476 ASN A CA 1
ATOM 3416 C C . ASN A 1 476 ? -3.346 4.398 15.827 1.00 94.31 476 ASN A C 1
ATOM 3418 O O . ASN A 1 476 ? -2.565 5.007 15.089 1.00 94.31 476 ASN A O 1
ATOM 3422 N N . ILE A 1 477 ? -4.662 4.619 15.858 1.00 94.44 477 ILE A N 1
ATOM 3423 C CA . ILE A 1 477 ? -5.410 5.524 14.983 1.00 94.44 477 ILE A CA 1
ATOM 3424 C C . ILE A 1 477 ? -5.512 6.882 15.669 1.00 94.44 477 ILE A C 1
ATOM 3426 O O . ILE A 1 477 ? -6.235 7.037 16.654 1.00 94.44 477 ILE A O 1
ATOM 3430 N N . THR A 1 478 ? -4.781 7.874 15.170 1.00 91.00 478 THR A N 1
ATOM 3431 C CA . THR A 1 478 ? -4.680 9.201 15.808 1.00 91.00 478 THR A CA 1
ATOM 3432 C C . THR A 1 478 ? -5.260 10.329 14.966 1.00 91.00 478 THR A C 1
ATOM 3434 O O . THR A 1 478 ? -5.356 11.459 15.447 1.00 91.00 478 THR A O 1
ATOM 3437 N N . LYS A 1 479 ? -5.653 10.037 13.723 1.00 90.12 479 LYS A N 1
ATOM 3438 C CA . LYS A 1 479 ? -6.125 11.007 12.728 1.00 90.12 479 LYS A CA 1
ATOM 3439 C C . LYS A 1 479 ? -7.317 10.434 11.960 1.00 90.12 479 LYS A C 1
ATOM 3441 O O . LYS A 1 479 ? -7.517 9.224 11.951 1.00 90.12 479 LYS A O 1
ATOM 3446 N N . THR A 1 480 ? -8.078 11.299 11.299 1.00 89.62 480 THR A N 1
ATOM 3447 C CA . THR A 1 480 ? -9.072 10.903 10.292 1.00 89.62 480 THR A CA 1
ATOM 3448 C C . THR A 1 480 ? -8.485 11.040 8.890 1.00 89.62 480 THR A C 1
ATOM 3450 O O . THR A 1 480 ? -7.565 11.836 8.668 1.00 89.62 480 THR A O 1
ATOM 3453 N N . ASN A 1 481 ? -8.999 10.259 7.937 1.00 86.81 481 ASN A N 1
ATOM 3454 C CA . ASN A 1 481 ? -8.663 10.451 6.530 1.00 86.81 481 ASN A CA 1
ATOM 3455 C C . ASN A 1 481 ? -9.272 11.767 6.021 1.00 86.81 481 ASN A C 1
ATOM 3457 O O . ASN A 1 481 ? -10.219 12.309 6.596 1.00 86.81 481 ASN A O 1
ATOM 3461 N N . VAL A 1 482 ? -8.729 12.303 4.927 1.00 81.56 482 VAL A N 1
ATOM 3462 C CA . VAL A 1 482 ? -9.257 13.539 4.328 1.00 81.56 482 VAL A CA 1
ATOM 3463 C C . VAL A 1 482 ? -10.702 13.367 3.906 1.00 81.56 482 VAL A C 1
ATOM 3465 O O . VAL A 1 482 ? -11.046 12.406 3.227 1.00 81.56 482 VAL A O 1
ATOM 3468 N N . GLY A 1 483 ? -11.531 14.339 4.282 1.00 81.19 483 GLY A N 1
ATOM 3469 C CA . GLY A 1 483 ? -12.961 14.327 3.994 1.00 81.19 483 GLY A CA 1
ATOM 3470 C C . GLY A 1 483 ? -13.770 13.424 4.928 1.00 81.19 483 GLY A C 1
ATOM 3471 O O . GLY A 1 483 ? -14.992 13.543 4.948 1.00 81.19 483 GLY A O 1
ATOM 3472 N N . ALA A 1 484 ? -13.123 12.586 5.745 1.00 85.19 484 ALA A N 1
ATOM 3473 C CA . ALA A 1 484 ? -13.803 11.752 6.723 1.00 85.19 484 ALA A CA 1
ATOM 3474 C C . ALA A 1 484 ? -14.110 12.549 7.999 1.00 85.19 484 ALA A C 1
ATOM 3476 O O . ALA A 1 484 ? -13.240 13.201 8.585 1.00 85.19 484 ALA A O 1
ATOM 3477 N N . ALA A 1 485 ? -15.360 12.465 8.460 1.00 85.81 485 ALA A N 1
ATOM 3478 C CA . ALA A 1 485 ? -15.777 13.068 9.724 1.00 85.81 485 ALA A CA 1
ATOM 3479 C C . ALA A 1 485 ? -15.222 12.305 10.941 1.00 85.81 485 ALA A C 1
ATOM 3481 O O . ALA A 1 485 ? -14.978 12.899 11.985 1.00 85.81 485 ALA A O 1
ATOM 3482 N N . GLN A 1 486 ? -15.013 10.997 10.807 1.00 89.44 486 GLN A N 1
ATOM 3483 C CA . GLN A 1 486 ? -14.660 10.052 11.869 1.00 89.44 486 GLN A CA 1
ATOM 3484 C C . GLN A 1 486 ? -14.010 8.809 11.248 1.00 89.44 486 GLN A C 1
ATOM 3486 O O . GLN A 1 486 ? -14.041 8.662 10.029 1.00 89.44 486 GLN A O 1
ATOM 3491 N N . THR A 1 487 ? -13.445 7.931 12.074 1.00 94.75 487 THR A N 1
ATOM 3492 C CA . THR A 1 487 ? -12.939 6.615 11.640 1.00 94.75 487 THR A CA 1
ATOM 3493 C C . THR A 1 487 ? -14.112 5.670 11.377 1.00 94.75 487 THR A C 1
ATOM 3495 O O . THR A 1 487 ? -14.976 5.548 12.249 1.00 94.75 487 THR A O 1
ATOM 3498 N N . ASN A 1 488 ? -14.133 4.970 10.239 1.00 95.25 488 ASN A N 1
ATOM 3499 C CA . ASN A 1 488 ? -15.197 4.011 9.908 1.00 95.25 488 ASN A CA 1
ATOM 3500 C C . ASN A 1 488 ? -14.640 2.598 9.689 1.00 95.25 488 ASN A C 1
ATOM 3502 O O . ASN A 1 488 ? -13.689 2.409 8.936 1.00 95.25 488 ASN A O 1
ATOM 3506 N N . ILE A 1 489 ? -15.247 1.608 10.344 1.00 97.75 489 ILE A N 1
ATOM 3507 C CA . ILE A 1 489 ? -14.988 0.176 10.156 1.00 97.75 489 ILE A CA 1
ATOM 3508 C C . ILE A 1 489 ? -16.342 -0.483 9.885 1.00 97.75 489 ILE A C 1
ATOM 3510 O O . ILE A 1 489 ? -17.162 -0.603 10.795 1.00 97.75 489 ILE A O 1
ATOM 3514 N N . THR A 1 490 ? -16.622 -0.829 8.633 1.00 94.06 490 THR A N 1
ATOM 3515 C CA . THR A 1 490 ? -17.974 -1.161 8.163 1.00 94.06 490 THR A CA 1
ATOM 3516 C C . THR A 1 490 ? -18.008 -2.399 7.265 1.00 94.06 490 THR A C 1
ATOM 3518 O O . THR A 1 490 ? -16.973 -2.896 6.816 1.00 94.06 490 THR A O 1
ATOM 3521 N N . GLN A 1 491 ? -19.222 -2.883 6.983 1.00 91.00 491 GLN A N 1
ATOM 3522 C CA . GLN A 1 491 ? -19.520 -3.903 5.973 1.00 91.00 491 GLN A CA 1
ATOM 3523 C C . GLN A 1 491 ? -18.684 -5.186 6.098 1.00 91.00 491 GLN A C 1
ATOM 3525 O O . GLN A 1 491 ? -17.908 -5.499 5.207 1.00 91.00 491 GLN A O 1
ATOM 3530 N N . ASN A 1 492 ? -18.826 -5.953 7.178 1.00 91.56 492 ASN A N 1
ATOM 3531 C CA . ASN A 1 492 ? -18.086 -7.207 7.381 1.00 91.56 492 ASN A CA 1
ATOM 3532 C C . ASN A 1 492 ? -16.552 -7.029 7.416 1.00 91.56 492 ASN A C 1
ATOM 3534 O O . ASN A 1 492 ? -15.790 -7.934 7.069 1.00 91.56 492 ASN A O 1
ATOM 3538 N N . SER A 1 493 ? -16.075 -5.863 7.858 1.00 98.31 493 SER A N 1
ATOM 3539 C CA . SER A 1 493 ? -14.648 -5.679 8.120 1.00 98.31 493 SER A CA 1
ATOM 3540 C C . SER A 1 493 ? -14.212 -6.493 9.338 1.00 98.31 493 SER A C 1
ATOM 3542 O O . SER A 1 493 ? -14.962 -6.619 10.306 1.00 98.31 493 SER A O 1
ATOM 3544 N N . ALA A 1 494 ? -12.984 -7.009 9.329 1.00 98.00 494 ALA A N 1
ATOM 354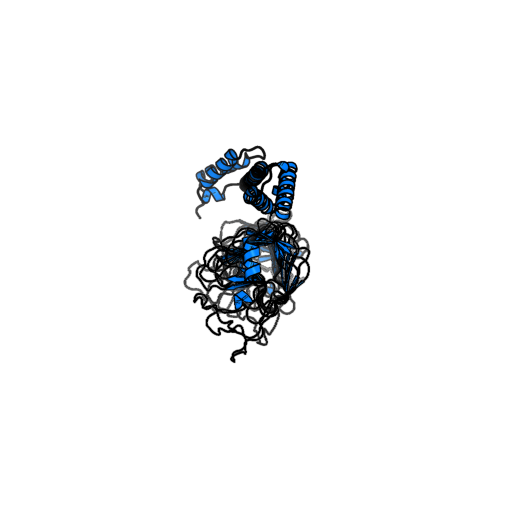5 C CA . ALA A 1 494 ? -12.346 -7.619 10.488 1.00 98.00 494 ALA A CA 1
ATOM 3546 C C . ALA A 1 494 ? -11.007 -6.939 10.802 1.00 98.00 494 ALA A C 1
ATOM 3548 O O . ALA A 1 494 ? -10.133 -6.825 9.939 1.00 98.00 494 ALA A O 1
ATOM 3549 N N . VAL A 1 495 ? -10.833 -6.503 12.051 1.00 98.56 495 VAL A N 1
ATOM 3550 C CA . VAL A 1 495 ? -9.588 -5.892 12.537 1.00 98.56 495 VAL A CA 1
ATOM 3551 C C . VAL A 1 495 ? -9.086 -6.647 13.761 1.00 98.56 495 VAL A C 1
ATOM 3553 O O . VAL A 1 495 ? -9.771 -6.694 14.781 1.00 98.56 495 VAL A O 1
ATOM 3556 N N . ALA A 1 496 ? -7.876 -7.200 13.676 1.00 97.81 496 ALA A N 1
ATOM 3557 C CA . ALA A 1 496 ? -7.254 -7.983 14.739 1.00 97.81 496 ALA A CA 1
ATOM 3558 C C . ALA A 1 496 ? -5.939 -7.348 15.222 1.00 97.81 496 ALA A C 1
ATOM 3560 O O . ALA A 1 496 ? -5.063 -7.043 14.416 1.00 97.81 496 ALA A O 1
ATOM 3561 N N . ALA A 1 497 ? -5.749 -7.181 16.530 1.00 96.12 497 ALA A N 1
ATOM 3562 C CA . ALA A 1 497 ? -4.514 -6.662 17.123 1.00 96.12 497 ALA A CA 1
ATOM 3563 C C . ALA A 1 497 ? -4.176 -7.387 18.434 1.00 96.12 497 ALA A C 1
ATOM 3565 O O . ALA A 1 497 ? -4.220 -6.825 19.531 1.00 96.12 497 ALA A O 1
ATOM 3566 N N . ASN A 1 498 ? -3.825 -8.661 18.301 1.00 93.38 498 ASN A N 1
ATOM 3567 C CA . ASN A 1 498 ? -3.594 -9.578 19.408 1.00 93.38 498 ASN A CA 1
ATOM 3568 C C . ASN A 1 498 ? -2.119 -9.618 19.837 1.00 93.38 498 ASN A C 1
ATOM 3570 O O . ASN A 1 498 ? -1.214 -9.490 19.011 1.00 93.38 498 ASN A O 1
ATOM 3574 N N . GLY A 1 499 ? -1.862 -9.866 21.122 1.00 90.19 499 GLY A N 1
ATOM 3575 C CA . GLY A 1 499 ? -0.527 -10.191 21.637 1.00 90.19 499 GLY A CA 1
ATOM 3576 C C . GLY A 1 499 ? 0.514 -9.078 21.498 1.00 90.19 499 GLY A C 1
ATOM 3577 O O . GLY A 1 499 ? 1.702 -9.377 21.370 1.00 90.19 499 GLY A O 1
ATOM 3578 N N . ASN A 1 500 ? 0.099 -7.810 21.457 1.00 90.38 500 ASN A N 1
ATOM 3579 C CA . ASN A 1 500 ? 1.024 -6.682 21.353 1.00 90.38 500 ASN A CA 1
ATOM 3580 C C . ASN A 1 500 ? 1.623 -6.336 22.731 1.00 90.38 500 ASN A C 1
ATOM 3582 O O . ASN A 1 500 ? 0.964 -6.468 23.759 1.00 90.38 500 ASN A O 1
ATOM 3586 N N . GLY A 1 501 ? 2.884 -5.896 22.790 1.00 84.94 501 GLY A N 1
ATOM 3587 C CA . GLY A 1 501 ? 3.541 -5.629 24.082 1.00 84.94 501 GLY A CA 1
ATOM 3588 C C . GLY A 1 501 ? 2.945 -4.447 24.864 1.00 84.94 501 GLY A C 1
ATOM 3589 O O . GLY A 1 501 ? 2.991 -4.432 26.092 1.00 84.94 501 GLY A O 1
ATOM 3590 N N . GLY A 1 502 ? 2.368 -3.479 24.156 1.00 84.44 502 GLY A N 1
ATOM 3591 C CA . GLY A 1 502 ? 1.491 -2.424 24.663 1.00 84.44 502 GLY A CA 1
ATOM 3592 C C . GLY A 1 502 ? 0.089 -2.580 24.078 1.00 84.44 502 GLY A C 1
ATOM 3593 O O . GLY A 1 502 ? -0.320 -3.690 23.753 1.00 84.44 502 GLY A O 1
ATOM 3594 N N . ALA A 1 503 ? -0.641 -1.476 23.916 1.00 87.00 503 ALA A N 1
ATOM 3595 C CA . ALA A 1 503 ? -2.041 -1.553 23.519 1.00 87.00 503 ALA A CA 1
ATOM 3596 C C . ALA A 1 503 ? -2.277 -2.197 22.144 1.00 87.00 503 ALA A C 1
ATOM 3598 O O . ALA A 1 503 ? -1.543 -1.923 21.186 1.00 87.00 503 ALA A O 1
ATOM 3599 N N . GLY A 1 504 ? -3.342 -3.000 22.053 1.00 91.88 504 GLY A N 1
ATOM 3600 C CA . GLY A 1 504 ? -3.763 -3.664 20.821 1.00 91.88 504 GLY A CA 1
ATOM 3601 C C . GLY A 1 504 ? -4.288 -2.654 19.808 1.00 91.88 504 GLY A C 1
ATOM 3602 O O . GLY A 1 504 ? -3.649 -2.418 18.785 1.00 91.88 504 GLY A O 1
ATOM 3603 N N . ILE A 1 505 ? -5.409 -2.000 20.116 1.00 93.62 505 ILE A N 1
ATOM 3604 C CA . ILE A 1 505 ? -6.026 -0.964 19.277 1.00 93.62 505 ILE A CA 1
ATOM 3605 C C . ILE A 1 505 ? -6.172 0.335 20.067 1.00 93.62 505 ILE A C 1
ATOM 3607 O O . ILE A 1 505 ? -6.567 0.345 21.229 1.00 93.62 505 ILE A O 1
ATOM 3611 N N . ARG A 1 506 ? -5.882 1.472 19.436 1.00 91.06 506 ARG A N 1
ATOM 3612 C CA . ARG A 1 506 ? -6.080 2.796 20.025 1.00 91.06 506 ARG A CA 1
ATOM 3613 C C . ARG A 1 506 ? -6.880 3.685 19.083 1.00 91.06 506 ARG A C 1
ATOM 3615 O O . ARG A 1 506 ? -6.378 4.087 18.039 1.00 91.06 506 ARG A O 1
ATOM 3622 N N . PHE A 1 507 ? -8.086 4.051 19.495 1.00 90.75 507 PHE A N 1
ATOM 3623 C CA . PHE A 1 507 ? -8.939 5.050 18.859 1.00 90.75 507 PHE A CA 1
ATOM 3624 C C . PHE A 1 507 ? -8.684 6.424 19.491 1.00 90.75 507 PHE A C 1
ATOM 3626 O O . PHE A 1 507 ? -9.412 6.888 20.368 1.00 90.75 507 PHE A O 1
ATOM 3633 N N . GLN A 1 508 ? -7.597 7.075 19.085 1.00 86.12 508 GLN A N 1
ATOM 3634 C CA . GLN A 1 508 ? -7.158 8.366 19.634 1.00 86.12 508 GLN A CA 1
ATOM 3635 C C . GLN A 1 508 ? -7.752 9.578 18.900 1.00 86.12 508 GLN A C 1
ATOM 3637 O O . GLN A 1 508 ? -7.472 10.721 19.270 1.00 86.12 508 GLN A O 1
ATOM 3642 N N . VAL A 1 509 ? -8.564 9.345 17.869 1.00 85.62 509 VAL A N 1
ATOM 3643 C CA . VAL A 1 509 ? -9.299 10.388 17.147 1.00 85.62 509 VAL A CA 1
ATOM 3644 C C . VAL A 1 509 ? -10.360 11.024 18.041 1.00 85.62 509 VAL A C 1
ATOM 3646 O O . VAL A 1 509 ? -11.097 10.335 18.740 1.00 85.62 509 VAL A O 1
ATOM 3649 N N . THR A 1 510 ? -10.450 12.354 18.036 1.00 83.12 510 THR A N 1
ATOM 3650 C CA . THR A 1 510 ? -11.414 13.086 18.878 1.00 83.12 510 THR A CA 1
ATOM 3651 C C . THR A 1 510 ? -12.802 13.196 18.259 1.00 83.12 510 THR A C 1
ATOM 3653 O O . THR A 1 510 ? -13.747 13.526 18.966 1.00 83.12 510 THR A O 1
ATOM 3656 N N . SER A 1 511 ? -12.935 12.952 16.955 1.00 84.44 511 SER A N 1
ATOM 3657 C CA . SER A 1 511 ? -14.223 12.993 16.260 1.00 84.44 511 SER A CA 1
ATOM 3658 C C . SER A 1 511 ? -15.048 11.710 16.402 1.00 84.44 511 SER A C 1
ATOM 3660 O O . SER A 1 511 ? -16.227 11.717 16.065 1.00 84.44 511 SER A O 1
ATOM 3662 N N . GLY A 1 512 ? -14.457 10.646 16.953 1.00 88.31 512 GLY A N 1
ATOM 3663 C CA . GLY A 1 512 ? -15.112 9.365 17.211 1.00 88.31 512 GLY A CA 1
ATOM 3664 C C . GLY A 1 512 ? -14.786 8.277 16.186 1.00 88.31 512 GLY A C 1
ATOM 3665 O O . GLY A 1 512 ? -14.048 8.493 15.221 1.00 88.31 512 GLY A O 1
ATOM 3666 N N . THR A 1 513 ? -15.342 7.094 16.434 1.00 92.88 513 THR A N 1
ATOM 3667 C CA . THR A 1 513 ? -15.202 5.889 15.607 1.00 92.88 513 THR A CA 1
ATOM 3668 C C . THR A 1 513 ? -16.567 5.225 15.424 1.00 92.88 513 THR A C 1
ATOM 3670 O O . THR A 1 513 ? -17.343 5.143 16.378 1.00 92.88 513 THR A O 1
ATOM 3673 N N . GLN A 1 514 ? -16.836 4.711 14.225 1.00 93.50 514 GLN A N 1
ATOM 3674 C CA . GLN A 1 514 ? -17.987 3.862 13.910 1.00 93.50 514 GLN A CA 1
ATOM 3675 C C . GLN A 1 514 ? -17.524 2.452 13.567 1.00 93.50 514 GLN A C 1
ATOM 3677 O O . GLN A 1 514 ? -16.623 2.275 12.748 1.00 93.50 514 GLN A O 1
ATOM 3682 N N . ILE A 1 515 ? -18.168 1.465 14.176 1.00 95.06 515 ILE A N 1
ATOM 3683 C CA . ILE A 1 515 ? -17.962 0.044 13.925 1.00 95.06 515 ILE A CA 1
ATOM 3684 C C . ILE A 1 515 ? -19.333 -0.542 13.598 1.00 95.06 515 ILE A C 1
ATOM 3686 O O . ILE A 1 515 ? -20.198 -0.598 14.472 1.00 95.06 515 ILE A O 1
ATOM 3690 N N . HIS A 1 516 ? -19.549 -0.913 12.338 1.00 92.19 516 HIS A N 1
ATOM 3691 C CA . HIS A 1 516 ? -20.847 -1.349 11.826 1.00 92.19 516 HIS A CA 1
ATOM 3692 C C . HIS A 1 516 ? -20.735 -2.698 11.113 1.00 92.19 516 HIS A C 1
ATOM 3694 O O . HIS A 1 516 ? -19.895 -2.854 10.226 1.00 92.19 516 HIS A O 1
ATOM 3700 N N . ASP A 1 517 ? -21.573 -3.668 11.478 1.00 90.12 517 ASP A N 1
ATOM 3701 C CA . ASP A 1 517 ? -21.584 -5.029 10.920 1.00 90.12 517 ASP A CA 1
ATOM 3702 C C . ASP A 1 517 ? -20.186 -5.651 10.770 1.00 90.12 517 ASP A C 1
ATOM 3704 O O . ASP A 1 517 ? -19.862 -6.221 9.734 1.00 90.12 517 ASP A O 1
ATOM 3708 N N . SER A 1 518 ? -19.308 -5.463 11.756 1.00 95.62 518 SER A N 1
ATOM 3709 C CA . SER A 1 518 ? -17.877 -5.776 11.652 1.00 95.62 518 SER A CA 1
ATOM 3710 C C . SER A 1 518 ? -17.361 -6.527 12.879 1.00 95.62 518 SER A C 1
ATOM 3712 O O . SER A 1 518 ? -18.021 -6.597 13.917 1.00 95.62 518 SER A O 1
ATOM 3714 N N . THR A 1 519 ? -16.163 -7.099 12.770 1.00 95.06 519 THR A N 1
ATOM 3715 C CA . THR A 1 519 ? -15.489 -7.821 13.854 1.00 95.06 519 THR A CA 1
ATOM 3716 C C . THR A 1 519 ? -14.211 -7.105 14.282 1.00 95.06 519 THR A C 1
ATOM 3718 O O . THR A 1 519 ? -13.364 -6.768 13.461 1.00 95.06 519 THR A O 1
ATOM 3721 N N . ILE A 1 520 ? -14.042 -6.901 15.583 1.00 95.62 520 ILE A N 1
ATOM 3722 C CA . ILE A 1 520 ? -12.810 -6.407 16.194 1.00 95.62 520 ILE A CA 1
ATOM 3723 C C . ILE A 1 520 ? -12.299 -7.456 17.169 1.00 95.62 520 ILE A C 1
ATOM 3725 O O . ILE A 1 520 ? -13.060 -7.953 17.999 1.00 95.62 520 ILE A O 1
ATOM 3729 N N . GLU A 1 521 ? -11.008 -7.750 17.120 1.00 93.88 521 GLU A N 1
ATOM 3730 C CA . GLU A 1 521 ? -10.352 -8.636 18.073 1.00 93.88 521 GLU A CA 1
ATOM 3731 C C . GLU A 1 521 ? -9.061 -8.000 18.593 1.00 93.88 521 GLU A C 1
ATOM 3733 O O . GLU A 1 521 ? -8.163 -7.658 17.829 1.00 93.88 521 GLU A O 1
ATOM 3738 N N . ALA A 1 522 ? -8.953 -7.822 19.904 1.00 91.12 522 ALA A N 1
ATOM 3739 C CA . ALA A 1 522 ? -7.732 -7.360 20.550 1.00 91.12 522 ALA A CA 1
ATOM 3740 C C . ALA A 1 522 ? -7.582 -8.081 21.886 1.00 91.12 522 ALA A C 1
ATOM 3742 O O . ALA A 1 522 ? -8.223 -7.737 22.872 1.00 91.12 522 ALA A O 1
ATOM 3743 N N . THR A 1 523 ? -6.771 -9.128 21.919 1.00 87.06 523 THR A N 1
ATOM 3744 C CA . THR A 1 523 ? -6.603 -9.972 23.103 1.00 87.06 523 THR A CA 1
ATOM 3745 C C . THR A 1 523 ? -5.135 -10.159 23.443 1.00 87.06 523 THR A C 1
ATOM 3747 O O . THR A 1 523 ? -4.268 -10.217 22.568 1.00 87.06 523 THR A O 1
ATOM 3750 N N . GLY A 1 524 ? -4.843 -10.265 24.740 1.00 81.19 524 GLY A N 1
ATOM 3751 C CA . GLY A 1 524 ? -3.495 -10.545 25.231 1.00 81.19 524 GLY A CA 1
ATOM 3752 C C . GLY A 1 524 ? -2.487 -9.432 24.945 1.00 81.19 524 GLY A C 1
ATOM 3753 O O . GLY A 1 524 ? -1.289 -9.711 24.926 1.00 81.19 524 GLY A O 1
ATOM 3754 N N . SER A 1 525 ? -2.948 -8.204 24.701 1.00 84.75 525 SER A N 1
ATOM 3755 C CA . SER A 1 525 ? -2.085 -7.042 24.518 1.00 84.75 525 SER A CA 1
ATOM 3756 C C . SER A 1 525 ? -1.808 -6.348 25.860 1.00 84.75 525 SER A C 1
ATOM 3758 O O . SER A 1 525 ? -2.527 -6.539 26.839 1.00 84.75 525 SER A O 1
ATOM 3760 N N . GLY A 1 526 ? -0.725 -5.575 25.947 1.00 74.62 526 GLY A N 1
ATOM 3761 C CA . GLY A 1 526 ? -0.398 -4.789 27.142 1.00 74.62 526 GLY A CA 1
ATOM 3762 C C . GLY A 1 526 ? 0.059 -5.603 28.361 1.00 74.62 526 GLY A C 1
ATOM 3763 O O . GLY A 1 526 ? 0.089 -5.078 29.471 1.00 74.62 526 GLY A O 1
ATOM 3764 N N . VAL A 1 527 ? 0.431 -6.877 28.193 1.00 66.31 527 VAL A N 1
ATOM 3765 C CA . VAL A 1 527 ? 0.814 -7.787 29.288 1.00 66.31 527 VAL A CA 1
ATOM 3766 C C . VAL A 1 527 ? 2.324 -7.747 29.576 1.00 66.31 527 VAL A C 1
ATOM 3768 O O . VAL A 1 527 ? 3.095 -8.566 29.082 1.00 66.31 527 VAL A O 1
ATOM 3771 N N . GLY A 1 528 ? 2.797 -6.812 30.407 1.00 63.75 528 GLY A N 1
ATOM 3772 C CA . GLY A 1 528 ? 4.205 -6.828 30.830 1.00 63.75 528 GLY A CA 1
ATOM 3773 C C . GLY A 1 528 ? 4.627 -5.689 31.752 1.00 63.75 528 GLY A C 1
ATOM 3774 O O . GLY A 1 528 ? 4.190 -4.561 31.593 1.00 63.75 528 GLY A O 1
ATOM 3775 N N . THR A 1 529 ? 5.522 -5.966 32.706 1.00 64.88 529 THR A N 1
ATOM 3776 C CA . THR A 1 529 ? 6.002 -4.976 33.695 1.00 64.88 529 THR A CA 1
ATOM 3777 C C . THR A 1 529 ? 7.163 -4.110 33.199 1.00 64.88 529 THR A C 1
ATOM 3779 O O . THR A 1 529 ? 7.665 -3.272 33.951 1.00 64.88 529 THR A O 1
ATOM 3782 N N . SER A 1 530 ? 7.651 -4.320 31.973 1.00 70.00 530 SER A N 1
ATOM 3783 C CA . SER A 1 530 ? 8.688 -3.481 31.368 1.00 70.00 530 SER A CA 1
ATOM 3784 C C . SER A 1 530 ? 8.569 -3.376 29.843 1.00 70.00 530 SER A C 1
ATOM 3786 O O . SER A 1 530 ? 8.250 -4.351 29.168 1.00 70.00 530 SER A O 1
ATOM 3788 N N . LEU A 1 531 ? 8.890 -2.196 29.299 1.00 71.81 531 LEU A N 1
ATOM 3789 C CA . LEU A 1 531 ? 8.998 -1.913 27.864 1.00 71.81 531 LEU A CA 1
ATOM 3790 C C . LEU A 1 531 ? 10.332 -1.212 27.584 1.00 71.81 531 LEU A C 1
ATOM 3792 O O . LEU A 1 531 ? 10.694 -0.260 28.268 1.00 71.81 531 LEU A O 1
ATOM 3796 N N . TYR A 1 532 ? 11.087 -1.679 26.585 1.00 70.12 532 TYR A N 1
ATOM 3797 C CA . TYR A 1 532 ? 12.421 -1.146 26.246 1.00 70.12 532 TYR A CA 1
ATOM 3798 C C . TYR A 1 532 ? 13.393 -1.054 27.443 1.00 70.12 532 TYR A C 1
ATOM 3800 O O . TYR A 1 532 ? 14.278 -0.206 27.468 1.00 70.12 532 TYR A O 1
ATOM 3808 N N . GLY A 1 533 ? 13.241 -1.935 28.438 1.00 71.31 533 GLY A N 1
ATOM 3809 C CA . GLY A 1 533 ? 14.056 -1.928 29.659 1.00 71.31 533 GLY A CA 1
ATOM 3810 C C . GLY A 1 533 ? 13.588 -0.945 30.738 1.00 71.31 533 GLY A C 1
ATOM 3811 O O . GLY A 1 533 ? 14.153 -0.941 31.830 1.00 71.31 533 GLY A O 1
ATOM 3812 N N . TYR A 1 534 ? 12.538 -0.164 30.480 1.00 72.44 534 TYR A N 1
ATOM 3813 C CA . TYR A 1 534 ? 11.897 0.699 31.468 1.00 72.44 534 TYR A CA 1
ATOM 3814 C C . TYR A 1 534 ? 10.753 -0.040 32.144 1.00 72.44 534 TYR A C 1
ATOM 3816 O O . TYR A 1 534 ? 9.947 -0.678 31.472 1.00 72.44 534 TYR A O 1
ATOM 3824 N N . ALA A 1 535 ? 10.674 0.047 33.471 1.00 76.19 535 ALA A N 1
ATOM 3825 C CA . ALA A 1 535 ? 9.523 -0.460 34.202 1.00 76.19 535 ALA A CA 1
ATOM 3826 C C . ALA A 1 535 ? 8.282 0.361 33.828 1.00 76.19 535 ALA A C 1
ATOM 3828 O O . ALA A 1 535 ? 8.315 1.588 33.907 1.00 76.19 535 ALA A O 1
ATOM 3829 N N . VAL A 1 536 ? 7.209 -0.322 33.447 1.00 68.44 536 VAL A N 1
ATOM 3830 C CA . VAL A 1 536 ? 5.899 0.278 33.172 1.00 68.44 536 VAL A CA 1
ATOM 3831 C C . VAL A 1 536 ? 4.941 -0.147 34.271 1.00 68.44 536 VAL A C 1
ATOM 3833 O O . VAL A 1 536 ? 4.965 -1.297 34.723 1.00 68.44 536 VAL A O 1
ATOM 3836 N N . LYS A 1 537 ? 4.134 0.792 34.755 1.00 61.47 537 LYS A N 1
ATOM 3837 C CA . LYS A 1 537 ? 3.158 0.542 35.814 1.00 61.47 537 LYS A CA 1
ATOM 3838 C C . LYS A 1 537 ? 1.761 0.422 35.218 1.00 61.47 537 LYS A C 1
ATOM 3840 O O . LYS A 1 537 ? 1.467 1.118 34.242 1.00 61.47 537 LYS A O 1
ATOM 3845 N N . PRO A 1 538 ? 0.894 -0.424 35.803 1.00 53.59 538 PRO A N 1
ATOM 3846 C CA . PRO A 1 538 ? -0.537 -0.395 35.523 1.00 53.59 538 PRO A CA 1
ATOM 3847 C C . PRO A 1 538 ? -1.049 1.050 35.579 1.00 53.59 538 PRO A C 1
ATOM 3849 O O . PRO A 1 538 ? -0.875 1.709 36.603 1.00 53.59 538 PRO A O 1
ATOM 3852 N N . GLY A 1 539 ? -1.587 1.548 34.459 1.00 53.25 539 GLY A N 1
ATOM 3853 C CA . GLY A 1 539 ? -2.061 2.930 34.329 1.00 53.25 539 GLY A CA 1
ATOM 3854 C C . GLY A 1 539 ? -1.231 3.922 33.532 1.00 53.25 539 GLY A C 1
ATOM 3855 O O . GLY A 1 539 ? -1.717 5.015 33.246 1.00 53.25 539 GLY A O 1
ATOM 3856 N N . ASP A 1 540 ? -0.018 3.565 33.119 1.00 60.72 540 ASP A N 1
ATOM 3857 C CA . ASP A 1 540 ? 0.800 4.471 32.317 1.00 60.72 540 ASP A CA 1
ATOM 3858 C C . ASP A 1 540 ? 0.171 4.687 30.929 1.00 60.72 540 ASP A C 1
ATOM 3860 O O . ASP A 1 540 ? 0.300 3.858 30.031 1.00 60.72 540 ASP A O 1
ATOM 3864 N N . SER A 1 541 ? -0.509 5.824 30.741 1.00 59.31 541 SER A N 1
ATOM 3865 C CA . SER A 1 541 ? -0.964 6.347 29.442 1.00 59.31 541 SER A CA 1
ATOM 3866 C C . SER A 1 541 ? -1.719 5.342 28.564 1.00 59.31 541 SER A C 1
ATOM 3868 O O . SER A 1 541 ? -1.562 5.399 27.348 1.00 59.31 541 SER A O 1
ATOM 3870 N N . GLY A 1 542 ? -2.490 4.405 29.129 1.00 63.91 542 GLY A N 1
ATOM 3871 C CA . GLY A 1 542 ? -3.228 3.373 28.381 1.00 63.91 542 GLY A CA 1
ATOM 3872 C C . GLY A 1 542 ? -2.377 2.263 27.779 1.00 63.91 542 GLY A C 1
ATOM 3873 O O . GLY A 1 542 ? -2.752 1.705 26.750 1.00 63.91 542 GLY A O 1
ATOM 3874 N N . TYR A 1 543 ? -1.210 2.005 28.368 1.00 69.44 543 TYR A N 1
ATOM 3875 C CA . TYR A 1 543 ? -0.251 0.974 27.964 1.00 69.44 543 TYR A CA 1
ATOM 3876 C C . TYR A 1 543 ? -0.814 -0.449 28.050 1.00 69.44 543 TYR A C 1
ATOM 3878 O O . TYR A 1 543 ? -0.516 -1.282 27.201 1.00 69.44 543 TYR A O 1
ATOM 3886 N N . TRP A 1 544 ? -1.618 -0.713 29.078 1.00 69.38 544 TRP A N 1
ATOM 3887 C CA . TRP A 1 544 ? -2.080 -2.057 29.428 1.00 69.38 544 TRP A CA 1
ATOM 3888 C C . TRP A 1 544 ? -3.337 -2.469 28.672 1.00 69.38 544 TRP A C 1
ATOM 3890 O O . TRP A 1 544 ? -3.791 -3.588 28.846 1.00 69.38 544 TRP A O 1
ATOM 3900 N N . ALA A 1 545 ? -3.904 -1.571 27.865 1.00 77.12 545 ALA A N 1
ATOM 3901 C CA . ALA A 1 545 ? -5.235 -1.755 27.329 1.00 77.12 545 ALA A CA 1
ATOM 3902 C C . ALA A 1 545 ? -5.238 -2.550 26.020 1.00 77.12 545 ALA A C 1
ATOM 3904 O O . ALA A 1 545 ? -4.554 -2.165 25.077 1.00 77.12 545 ALA A O 1
ATOM 3905 N N . ASP A 1 546 ? -6.057 -3.587 25.901 1.00 83.06 546 ASP A N 1
ATOM 3906 C CA . ASP A 1 546 ? -6.325 -4.225 24.615 1.00 83.06 546 ASP A CA 1
ATOM 3907 C C . ASP A 1 546 ? -6.914 -3.217 23.627 1.00 83.06 546 ASP A C 1
ATOM 3909 O O . ASP A 1 546 ? -6.427 -3.101 22.501 1.00 83.06 546 ASP A O 1
ATOM 3913 N N . VAL A 1 547 ? -7.897 -2.427 24.072 1.00 86.31 547 VAL A N 1
ATOM 3914 C CA . VAL A 1 547 ? -8.456 -1.311 23.314 1.00 86.31 547 VAL A CA 1
ATOM 3915 C C . VAL A 1 547 ? -8.477 -0.041 24.165 1.00 86.31 547 VAL A C 1
ATOM 3917 O O . VAL A 1 547 ? -8.942 -0.012 25.299 1.00 86.31 547 VAL A O 1
ATOM 3920 N N . ALA A 1 548 ? -7.981 1.059 23.610 1.00 83.00 548 ALA A N 1
ATOM 3921 C CA . ALA A 1 548 ? -8.052 2.379 24.229 1.00 83.00 548 ALA A CA 1
ATOM 3922 C C . ALA A 1 548 ? -8.804 3.349 23.318 1.00 83.00 548 ALA A C 1
ATOM 3924 O O . ALA A 1 548 ? -8.565 3.349 22.112 1.00 83.00 548 ALA A O 1
ATOM 3925 N N . ALA A 1 549 ? -9.642 4.226 23.868 1.00 82.50 549 ALA A N 1
ATOM 3926 C CA . ALA A 1 549 ? -10.246 5.317 23.107 1.00 82.50 549 ALA A CA 1
ATOM 3927 C C . ALA A 1 549 ? -10.145 6.661 23.822 1.00 82.50 549 ALA A C 1
ATOM 3929 O O . ALA A 1 549 ? -10.046 6.740 25.044 1.00 82.50 549 ALA A O 1
ATOM 3930 N N . LYS A 1 550 ? -10.186 7.727 23.021 1.00 78.75 550 LYS A N 1
ATOM 3931 C CA . LYS A 1 550 ? -10.190 9.123 23.476 1.00 78.75 550 LYS A CA 1
ATOM 3932 C C . LYS A 1 550 ? -11.551 9.812 23.301 1.00 78.75 550 LYS A C 1
ATOM 3934 O O . LYS A 1 550 ? -11.785 10.857 23.898 1.00 78.75 550 LYS A O 1
ATOM 3939 N N . ALA A 1 551 ? -12.423 9.259 22.463 1.00 81.19 551 ALA A N 1
ATOM 3940 C CA . ALA A 1 551 ? -13.750 9.786 22.144 1.00 81.19 551 ALA A CA 1
ATOM 3941 C C . ALA A 1 551 ? -14.769 8.640 22.051 1.00 81.19 551 ALA A C 1
ATOM 3943 O O . ALA A 1 551 ? -14.488 7.523 22.488 1.00 81.19 551 ALA A O 1
ATOM 3944 N N . THR A 1 552 ? -15.953 8.918 21.505 1.00 83.81 552 THR A N 1
ATOM 3945 C CA . THR A 1 552 ? -17.009 7.917 21.336 1.00 83.81 552 THR A CA 1
ATOM 3946 C C . THR A 1 552 ? -16.625 6.856 20.306 1.00 83.81 552 THR A C 1
ATOM 3948 O O . THR A 1 552 ? -16.296 7.183 19.166 1.00 83.81 552 THR A O 1
ATOM 3951 N N . VAL A 1 553 ? -16.734 5.587 20.695 1.00 89.19 553 VAL A N 1
ATOM 3952 C CA . VAL A 1 553 ? -16.710 4.424 19.803 1.00 89.19 553 VAL A CA 1
ATOM 3953 C C . VAL A 1 553 ? -18.127 3.864 19.742 1.00 89.19 553 VAL A C 1
ATOM 3955 O O . VAL A 1 553 ? -18.633 3.334 20.731 1.00 89.19 553 VAL A O 1
ATOM 3958 N N . ASN A 1 554 ? -18.777 4.012 18.592 1.00 89.12 554 ASN A N 1
ATOM 3959 C CA . ASN A 1 554 ? -20.105 3.463 18.342 1.00 89.12 554 ASN A CA 1
ATOM 3960 C C . ASN A 1 554 ? -19.974 2.087 17.696 1.00 89.12 554 ASN A C 1
ATOM 3962 O O . ASN A 1 554 ? -19.244 1.921 16.720 1.00 89.12 554 ASN A O 1
ATOM 3966 N N . VAL A 1 555 ? -20.687 1.117 18.251 1.00 89.69 555 VAL A N 1
ATOM 3967 C CA . VAL A 1 555 ? -20.703 -0.279 17.828 1.00 89.69 555 VAL A CA 1
ATOM 3968 C C . VAL A 1 555 ? -22.144 -0.629 17.466 1.00 89.69 555 VAL A C 1
ATOM 3970 O O . VAL A 1 555 ? -23.059 -0.431 18.270 1.00 89.69 555 VAL A O 1
ATOM 3973 N N . THR A 1 556 ? -22.363 -1.085 16.236 1.00 87.69 556 THR A N 1
ATOM 3974 C CA . THR A 1 556 ? -23.678 -1.449 15.687 1.00 87.69 556 THR A CA 1
ATOM 3975 C C . THR A 1 556 ? -23.555 -2.730 14.861 1.00 87.69 556 THR A C 1
ATOM 3977 O O . THR A 1 556 ? -22.632 -2.858 14.061 1.00 87.69 556 THR A O 1
ATOM 3980 N N . GLY A 1 557 ? -24.421 -3.720 15.093 1.00 82.94 557 GLY A N 1
ATOM 3981 C CA . GLY A 1 557 ? -24.378 -5.023 14.408 1.00 82.94 557 GLY A CA 1
ATOM 3982 C C . GLY A 1 557 ? -23.036 -5.771 14.491 1.00 82.94 557 GLY A C 1
ATOM 3983 O O . GLY A 1 557 ? -22.767 -6.636 13.667 1.00 82.94 557 GLY A O 1
ATOM 3984 N N . SER A 1 558 ? -22.161 -5.422 15.440 1.00 88.88 558 SER A N 1
ATOM 3985 C CA . SER A 1 558 ? -20.739 -5.795 15.399 1.00 88.88 558 SER A CA 1
ATOM 3986 C C . SER A 1 558 ? -20.310 -6.667 16.578 1.00 88.88 558 SER A C 1
ATOM 3988 O O . SER A 1 558 ? -20.906 -6.621 17.657 1.00 88.88 558 SER A O 1
ATOM 3990 N N . ILE A 1 559 ? -19.229 -7.426 16.390 1.00 86.19 559 ILE A N 1
ATOM 3991 C CA . ILE A 1 559 ? -18.606 -8.252 17.429 1.00 86.19 559 ILE A CA 1
ATOM 3992 C C . ILE A 1 559 ? -17.259 -7.644 17.813 1.00 86.19 559 ILE A C 1
ATOM 3994 O O . ILE A 1 559 ? -16.386 -7.471 16.973 1.00 86.19 559 ILE A O 1
ATOM 3998 N N . VAL A 1 560 ? -17.056 -7.359 19.093 1.00 88.38 560 VAL A N 1
ATOM 3999 C CA . VAL A 1 560 ? -15.792 -6.870 19.645 1.00 88.38 560 VAL A CA 1
ATOM 4000 C C . VAL A 1 560 ? -15.320 -7.854 20.706 1.00 88.38 560 VAL A C 1
ATOM 4002 O O . VAL A 1 560 ? -15.976 -8.035 21.726 1.00 88.38 560 VAL A O 1
ATOM 4005 N N . THR A 1 561 ? -14.183 -8.499 20.481 1.00 86.50 561 THR A N 1
ATOM 4006 C CA . THR A 1 561 ? -13.571 -9.431 21.431 1.00 86.50 561 THR A CA 1
ATOM 4007 C C . THR A 1 561 ? -12.312 -8.813 22.010 1.00 86.50 561 THR A C 1
ATOM 4009 O O . THR A 1 561 ? -11.399 -8.437 21.277 1.00 86.50 561 THR A O 1
ATOM 4012 N N . VAL A 1 562 ? -12.269 -8.709 23.333 1.00 82.06 562 VAL A N 1
ATOM 4013 C CA . VAL A 1 562 ? -11.197 -8.063 24.086 1.00 82.06 562 VAL A CA 1
ATOM 4014 C C . VAL A 1 562 ? -10.717 -8.927 25.256 1.00 82.06 562 VAL A C 1
ATOM 4016 O O . VAL A 1 562 ? -11.402 -9.858 25.693 1.00 82.06 562 VAL A O 1
ATOM 4019 N N . GLY A 1 563 ? -9.498 -8.675 25.737 1.00 72.06 563 GLY A N 1
ATOM 4020 C CA . GLY A 1 563 ? -8.937 -9.306 26.937 1.00 72.06 563 GLY A CA 1
ATOM 4021 C C . GLY A 1 563 ? -9.457 -8.662 28.220 1.00 72.06 563 GLY A C 1
ATOM 4022 O O . GLY A 1 563 ? -10.612 -8.259 28.274 1.00 72.06 563 GLY A O 1
ATOM 4023 N N . THR A 1 564 ? -8.634 -8.585 29.268 1.00 57.41 564 THR A N 1
ATOM 4024 C CA . THR A 1 564 ? -9.062 -8.187 30.633 1.00 57.41 564 THR A CA 1
ATOM 4025 C C . THR A 1 564 ? -8.805 -6.720 30.965 1.00 57.41 564 THR A C 1
ATOM 4027 O O . THR A 1 564 ? -9.446 -6.168 31.849 1.00 57.41 564 THR A O 1
ATOM 4030 N N . TRP A 1 565 ? -7.883 -6.078 30.252 1.00 59.97 565 TRP A N 1
ATOM 4031 C CA . TRP A 1 565 ? -7.614 -4.647 30.356 1.00 59.97 565 TRP A CA 1
ATOM 4032 C C . TRP A 1 565 ? -8.231 -3.965 29.147 1.00 59.97 565 TRP A C 1
ATOM 4034 O O . TRP A 1 565 ? -7.552 -3.602 28.200 1.00 59.97 565 TRP A O 1
ATOM 4044 N N . SER A 1 566 ? -9.549 -3.948 29.076 1.00 63.38 566 SER A N 1
ATOM 4045 C CA . SER A 1 566 ? -10.171 -4.064 27.759 1.00 63.38 566 SER A CA 1
ATOM 4046 C C . SER A 1 566 ? -10.438 -2.726 27.098 1.00 63.38 566 SER A C 1
ATOM 4048 O O . SER A 1 566 ? -10.124 -2.577 25.921 1.00 63.38 566 SER A O 1
ATOM 4050 N N . LEU A 1 567 ? -11.017 -1.778 27.841 1.00 70.12 567 LEU A N 1
ATOM 4051 C CA . LEU A 1 567 ? -11.473 -0.488 27.332 1.00 70.12 567 LEU A CA 1
ATOM 4052 C C . LEU A 1 567 ? -10.878 0.621 28.205 1.00 70.12 567 LEU A C 1
ATOM 4054 O O . LEU A 1 567 ? -11.256 0.786 29.354 1.00 70.12 567 LEU A O 1
ATOM 4058 N N . TYR A 1 568 ? -9.915 1.377 27.688 1.00 68.69 568 TYR A N 1
ATOM 4059 C CA . TYR A 1 568 ? -9.223 2.417 28.461 1.00 68.69 568 TYR A CA 1
ATOM 4060 C C . TYR A 1 568 ? -9.500 3.821 27.933 1.00 68.69 568 TYR A C 1
ATOM 4062 O O . TYR A 1 568 ? -9.436 4.047 26.720 1.00 68.69 568 TYR A O 1
ATOM 4070 N N . ASN A 1 569 ? -9.705 4.783 28.840 1.00 66.25 569 ASN A N 1
ATOM 4071 C CA . ASN A 1 569 ? -9.759 6.195 28.475 1.00 66.25 569 ASN A CA 1
ATO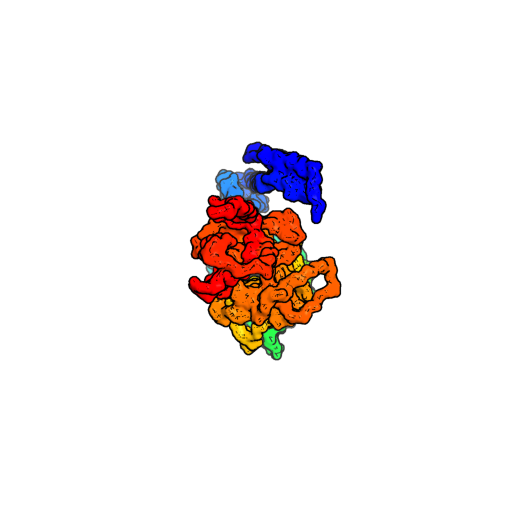M 4072 C C . ASN A 1 569 ? -8.352 6.806 28.420 1.00 66.25 569 ASN A C 1
ATOM 4074 O O . ASN A 1 569 ? -7.714 7.034 29.443 1.00 66.25 569 ASN A O 1
ATOM 4078 N N . SER A 1 570 ? -7.870 7.131 27.222 1.00 59.41 570 SER A N 1
ATOM 4079 C CA . SER A 1 570 ? -6.528 7.696 27.021 1.00 59.41 570 SER A CA 1
ATOM 4080 C C . SER A 1 570 ? -6.421 9.213 27.165 1.00 59.41 570 SER A C 1
ATOM 4082 O O . SER A 1 570 ? -5.376 9.794 26.849 1.00 59.41 570 SER A O 1
ATOM 4084 N N . SER A 1 571 ? -7.482 9.894 27.590 1.00 52.22 571 SER A N 1
ATOM 4085 C CA . SER A 1 571 ? -7.505 11.348 27.615 1.00 52.22 571 SER A CA 1
ATOM 4086 C C . SER A 1 571 ? -6.774 11.928 28.836 1.00 52.22 571 SER A C 1
ATOM 4088 O O . SER A 1 571 ? -7.254 11.857 29.959 1.00 52.22 571 SER A O 1
ATOM 4090 N N . GLY A 1 572 ? -5.666 12.643 28.610 1.00 50.12 572 GLY A N 1
ATOM 4091 C CA . GLY A 1 572 ? -5.158 13.626 29.586 1.00 50.12 572 GLY A CA 1
ATOM 4092 C C . GLY A 1 572 ? -6.059 14.872 29.723 1.00 50.12 572 GLY A C 1
ATOM 4093 O O . GLY A 1 572 ? -5.855 15.707 30.601 1.00 50.12 572 GLY A O 1
ATOM 4094 N N . SER A 1 573 ? -7.050 15.018 28.834 1.00 47.00 573 SER A N 1
ATOM 4095 C CA . SER A 1 573 ? -8.158 15.976 28.923 1.00 47.00 573 SER A CA 1
ATOM 4096 C C . SER A 1 573 ? -9.322 15.338 29.678 1.00 47.00 573 SER A C 1
ATOM 4098 O O . SER A 1 573 ? -9.599 14.178 29.444 1.00 47.00 573 SER A O 1
ATOM 4100 N N . LYS A 1 574 ? -10.064 16.077 30.504 1.00 48.19 574 LYS A N 1
ATOM 4101 C CA . LYS A 1 574 ? -11.198 15.568 31.311 1.00 48.19 574 LYS A CA 1
ATOM 4102 C C . LYS A 1 574 ? -12.420 15.046 30.512 1.00 48.19 574 LYS A C 1
ATOM 4104 O O . LYS A 1 574 ? -13.511 14.990 31.065 1.00 48.19 574 LYS A O 1
ATOM 4109 N N . LEU A 1 575 ? -12.284 14.760 29.216 1.00 51.72 575 LEU A N 1
ATOM 4110 C CA . LEU A 1 575 ? -13.391 14.307 28.375 1.00 51.72 575 LEU A CA 1
ATOM 4111 C C . LEU A 1 575 ? -13.567 12.786 28.524 1.00 51.72 575 LEU A C 1
ATOM 4113 O O . LEU A 1 575 ? -12.593 12.055 28.356 1.00 51.72 575 LEU A O 1
ATOM 4117 N N . PRO A 1 576 ? -14.777 12.297 28.831 1.00 60.34 576 PRO A N 1
ATOM 4118 C CA . PRO A 1 576 ? -15.021 10.870 28.995 1.00 60.34 576 PRO A CA 1
ATOM 4119 C C . PRO A 1 576 ? -14.979 10.149 27.637 1.00 60.34 576 PRO A C 1
ATOM 4121 O O . PRO A 1 576 ? -15.650 10.562 26.691 1.00 60.34 576 PRO A O 1
ATOM 4124 N N . SER A 1 577 ? -14.225 9.051 27.530 1.00 69.44 577 SER A N 1
ATOM 4125 C CA . SER A 1 577 ? -14.387 8.100 26.425 1.00 69.44 577 SER A CA 1
ATOM 4126 C C . SER A 1 577 ? -15.703 7.339 26.596 1.00 69.44 577 SER A C 1
ATOM 4128 O O . SER A 1 577 ? -16.007 6.876 27.699 1.00 69.44 577 SER A O 1
ATOM 4130 N N . VAL A 1 578 ? -16.461 7.166 25.514 1.00 74.88 578 VAL A N 1
ATOM 4131 C CA . VAL A 1 578 ? -17.758 6.475 25.543 1.00 74.88 578 VAL A CA 1
ATOM 4132 C C . VAL A 1 578 ? -17.712 5.265 24.619 1.00 74.88 578 VAL A C 1
ATOM 4134 O O . VAL A 1 578 ? -17.433 5.414 23.433 1.00 74.88 578 VAL A O 1
ATOM 4137 N N . TRP A 1 579 ? -18.021 4.080 25.140 1.00 81.06 579 TRP A N 1
ATOM 4138 C CA . TRP A 1 579 ? -18.382 2.930 24.308 1.00 81.06 579 TRP A CA 1
ATOM 4139 C C . TRP A 1 579 ? -19.894 2.867 24.190 1.00 81.06 579 TRP A C 1
ATOM 4141 O O . TRP A 1 579 ? -20.569 2.742 25.207 1.00 81.06 579 TRP A O 1
ATOM 4151 N N . ASN A 1 580 ? -20.420 2.953 22.973 1.00 82.00 580 ASN A N 1
ATOM 4152 C CA . ASN A 1 580 ? -21.854 2.932 22.719 1.00 82.00 580 ASN A CA 1
ATOM 4153 C C . ASN A 1 580 ? -22.239 1.702 21.896 1.00 82.00 580 ASN A C 1
ATOM 4155 O O . ASN A 1 580 ? -21.864 1.595 20.731 1.00 82.00 580 ASN A O 1
ATOM 4159 N N . LEU A 1 581 ? -22.997 0.791 22.499 1.00 83.31 581 LEU A N 1
ATOM 4160 C CA . LEU A 1 581 ? -23.622 -0.343 21.827 1.00 83.31 581 LEU A CA 1
ATOM 4161 C C . LEU A 1 581 ? -25.035 0.091 21.412 1.00 83.31 581 LEU A C 1
ATOM 4163 O O . LEU A 1 581 ? -25.981 0.012 22.204 1.00 83.31 581 LEU A O 1
ATOM 4167 N N . ALA A 1 582 ? -25.145 0.591 20.181 1.00 77.81 582 ALA A N 1
ATOM 4168 C CA . ALA A 1 582 ? -26.357 1.174 19.600 1.00 77.81 582 ALA A CA 1
ATOM 4169 C C . ALA A 1 582 ? -27.202 0.140 18.839 1.00 77.81 582 ALA A C 1
ATOM 4171 O O . ALA A 1 582 ? -26.685 -0.914 18.495 1.00 77.81 582 ALA A O 1
ATOM 4172 N N . ALA A 1 583 ? -28.478 0.443 18.568 1.00 68.75 583 ALA A N 1
ATOM 4173 C CA . ALA A 1 583 ? -29.475 -0.456 17.959 1.00 68.75 583 ALA A CA 1
ATOM 4174 C C . ALA A 1 583 ? -28.908 -1.508 16.973 1.00 68.75 583 ALA A C 1
ATOM 4176 O O . ALA A 1 583 ? -28.560 -1.188 15.843 1.00 68.75 583 ALA A O 1
ATOM 4177 N N . GLY A 1 584 ? -28.847 -2.772 17.398 1.00 67.38 584 GLY A N 1
ATOM 4178 C CA . GLY A 1 584 ? -28.352 -3.902 16.611 1.00 67.38 584 GLY A CA 1
ATOM 4179 C C . GLY A 1 584 ? -27.914 -5.071 17.499 1.00 67.38 584 GLY A C 1
ATOM 4180 O O . GLY A 1 584 ? -27.812 -4.945 18.720 1.00 67.38 584 GLY A O 1
ATOM 4181 N N . ALA A 1 585 ? -27.637 -6.231 16.901 1.00 67.94 585 ALA A N 1
ATOM 4182 C CA . ALA A 1 585 ? -27.140 -7.406 17.624 1.00 67.94 585 ALA A CA 1
ATOM 4183 C C . ALA A 1 585 ? -25.633 -7.281 17.934 1.00 67.94 585 ALA A C 1
ATOM 4185 O O . ALA A 1 585 ? -24.816 -8.050 17.433 1.00 67.94 585 ALA A O 1
ATOM 4186 N N . ASN A 1 586 ? -25.252 -6.276 18.729 1.00 75.88 586 ASN A N 1
ATOM 4187 C CA . ASN A 1 586 ? -23.859 -6.083 19.140 1.00 75.88 586 ASN A CA 1
ATOM 4188 C C . ASN A 1 586 ? -23.422 -7.141 20.139 1.00 75.88 586 ASN A C 1
ATOM 4190 O O . ASN A 1 586 ? -24.198 -7.518 21.015 1.00 75.88 586 ASN A O 1
ATOM 4194 N N . ILE A 1 587 ? -22.156 -7.543 20.075 1.00 74.44 587 ILE A N 1
ATOM 4195 C CA . ILE A 1 587 ? -21.553 -8.420 21.075 1.00 74.44 587 ILE A CA 1
ATOM 4196 C C . ILE A 1 587 ? -20.207 -7.849 21.482 1.00 74.44 587 ILE A C 1
ATOM 4198 O O . ILE A 1 587 ? -19.300 -7.774 20.660 1.00 74.44 587 ILE A O 1
ATOM 4202 N N . VAL A 1 588 ? -20.038 -7.516 22.757 1.00 78.06 588 VAL A N 1
ATOM 4203 C CA . VAL A 1 588 ? -18.715 -7.239 23.327 1.00 78.06 588 VAL A CA 1
ATOM 4204 C C . VAL A 1 588 ? -18.344 -8.382 24.264 1.00 78.06 588 VAL A C 1
ATOM 4206 O O . VAL A 1 588 ? -19.068 -8.658 25.219 1.00 78.06 588 VAL A O 1
ATOM 4209 N N . ARG A 1 589 ? -17.232 -9.066 23.987 1.00 75.12 589 ARG A N 1
ATOM 4210 C CA . ARG A 1 589 ? -16.717 -10.181 24.791 1.00 75.12 589 ARG A CA 1
ATOM 4211 C C . ARG A 1 589 ? -15.473 -9.755 25.530 1.00 75.12 589 ARG A C 1
ATOM 4213 O O . ARG A 1 589 ? -14.498 -9.351 24.905 1.00 75.12 589 ARG A O 1
ATOM 4220 N N . VAL A 1 590 ? -15.492 -9.920 26.842 1.00 70.81 590 VAL A N 1
ATOM 4221 C CA . VAL A 1 590 ? -14.365 -9.615 27.717 1.00 70.81 590 VAL A CA 1
ATOM 4222 C C . VAL A 1 590 ? -13.831 -10.935 28.256 1.00 70.81 590 VAL A C 1
ATOM 4224 O O . VAL A 1 590 ? -14.410 -11.531 29.165 1.00 70.81 590 VAL A O 1
ATOM 4227 N N . SER A 1 591 ? -12.748 -11.439 27.663 1.00 63.03 591 SER A N 1
ATOM 4228 C CA . SER A 1 591 ? -12.147 -12.701 28.103 1.00 63.03 591 SER A CA 1
ATOM 4229 C C . SER A 1 591 ? -11.472 -12.541 29.472 1.00 63.03 591 SER A C 1
ATOM 4231 O O . SER A 1 591 ? -10.719 -11.596 29.730 1.00 63.03 591 SER A O 1
ATOM 4233 N N . SER A 1 592 ? -11.770 -13.471 30.384 1.00 53.69 592 SER A N 1
ATOM 4234 C CA . SER A 1 592 ? -11.213 -13.503 31.737 1.00 53.69 592 SER A CA 1
ATOM 4235 C C . SER A 1 592 ? -9.761 -13.983 31.709 1.00 53.69 592 SER A C 1
ATOM 4237 O O . SER A 1 592 ? -9.500 -15.143 31.387 1.00 53.69 592 SER A O 1
ATOM 4239 N N . ASN A 1 593 ? -8.814 -13.120 32.076 1.00 53.66 593 ASN A N 1
ATOM 4240 C CA . ASN A 1 593 ? -7.450 -13.515 32.399 1.00 53.66 593 ASN A CA 1
ATOM 4241 C C . ASN A 1 593 ? -7.319 -13.670 33.926 1.00 53.66 593 ASN A C 1
ATOM 4243 O O . ASN A 1 593 ? -7.387 -12.663 34.640 1.00 53.66 593 ASN A O 1
ATOM 4247 N N . PRO A 1 594 ? -7.052 -14.892 34.427 1.00 49.94 594 PRO A N 1
ATOM 4248 C CA . PRO A 1 594 ? -6.932 -15.184 35.855 1.00 49.94 594 PRO A CA 1
ATOM 4249 C C . PRO A 1 594 ? -5.915 -14.327 36.611 1.00 49.94 594 PRO A C 1
ATOM 4251 O O . PRO A 1 594 ? -6.044 -14.115 37.814 1.00 49.94 594 PRO A O 1
ATOM 4254 N N . ALA A 1 595 ? -4.897 -13.805 35.919 1.00 49.00 595 ALA A N 1
ATOM 4255 C CA . ALA A 1 595 ? -3.865 -12.967 36.524 1.00 49.00 595 ALA A CA 1
ATOM 4256 C C . ALA A 1 595 ? -4.370 -11.582 36.981 1.00 49.00 595 ALA A C 1
ATOM 4258 O O . ALA A 1 595 ? -3.641 -10.876 37.680 1.00 49.00 595 ALA A O 1
ATOM 4259 N N . PHE A 1 596 ? -5.587 -11.183 36.594 1.00 50.06 596 PHE A N 1
ATOM 4260 C CA . PHE A 1 596 ? -6.121 -9.832 36.801 1.00 50.06 596 PHE A CA 1
ATOM 4261 C C . PHE A 1 596 ? -7.524 -9.812 37.445 1.00 50.06 596 PHE A C 1
ATOM 4263 O O . PHE A 1 596 ? -8.179 -8.776 37.447 1.00 50.06 596 PHE A O 1
ATOM 4270 N N . GLU A 1 597 ? -7.970 -10.928 38.031 1.00 48.44 597 GLU A N 1
ATOM 4271 C CA . GLU A 1 597 ? -9.351 -11.169 38.500 1.00 48.44 597 GLU A CA 1
ATOM 4272 C C . GLU A 1 597 ? -9.810 -10.393 39.756 1.00 48.44 597 GLU A C 1
ATOM 4274 O O . GLU A 1 597 ? -10.935 -10.591 40.212 1.00 48.44 597 GLU A O 1
ATOM 4279 N N . THR A 1 598 ? -8.999 -9.508 40.349 1.00 48.00 598 THR A N 1
ATOM 4280 C CA . THR A 1 598 ? -9.380 -8.817 41.598 1.00 48.00 598 THR A CA 1
ATOM 4281 C C . THR A 1 598 ? -9.305 -7.295 41.489 1.00 48.00 598 THR A C 1
ATOM 4283 O O . THR A 1 598 ? -8.207 -6.741 41.414 1.00 48.00 598 THR A O 1
ATOM 4286 N N . GLY A 1 599 ? -10.462 -6.626 41.589 1.00 47.38 599 GLY A N 1
ATOM 4287 C CA . GLY A 1 599 ? -10.573 -5.195 41.907 1.00 47.38 599 GLY A CA 1
ATOM 4288 C C . GLY A 1 599 ? -10.410 -4.214 40.744 1.00 47.38 599 GLY A C 1
ATOM 4289 O O . GLY A 1 599 ? -9.979 -3.091 40.991 1.00 47.38 599 GLY A O 1
ATOM 4290 N N . ARG A 1 600 ? -10.725 -4.617 39.507 1.00 51.91 600 ARG A N 1
ATOM 4291 C CA . ARG A 1 600 ? -10.704 -3.740 38.323 1.00 51.91 600 ARG A CA 1
ATOM 4292 C C . ARG A 1 600 ? -12.050 -3.756 37.610 1.00 51.91 600 ARG A C 1
ATOM 4294 O O . ARG A 1 600 ? -12.759 -4.760 37.680 1.00 51.91 600 ARG A O 1
ATOM 4301 N N . ASP A 1 601 ? -12.395 -2.645 36.971 1.00 51.78 601 ASP A N 1
ATOM 4302 C CA . ASP A 1 601 ? -13.610 -2.470 36.182 1.00 51.78 601 ASP A CA 1
ATOM 4303 C C . ASP A 1 601 ? -13.337 -2.557 34.666 1.00 51.78 601 ASP A C 1
ATOM 4305 O O . ASP A 1 601 ? -12.197 -2.696 34.222 1.00 51.78 601 ASP A O 1
ATOM 4309 N N . ILE A 1 602 ? -14.401 -2.508 33.851 1.00 58.34 602 ILE A N 1
ATOM 4310 C CA . ILE A 1 602 ? -14.288 -2.554 32.380 1.00 58.34 602 ILE A CA 1
ATOM 4311 C C . ILE A 1 602 ? -13.541 -1.332 31.810 1.00 58.34 602 ILE A C 1
ATOM 4313 O O . ILE A 1 602 ? -12.999 -1.415 30.708 1.00 58.34 602 ILE A O 1
ATOM 4317 N N . PHE A 1 603 ? -13.512 -0.231 32.575 1.00 60.56 603 PHE A N 1
ATOM 4318 C CA . PHE A 1 603 ? -12.880 1.052 32.277 1.00 60.56 603 PHE A CA 1
ATOM 4319 C C . PHE A 1 603 ? -11.908 1.467 33.391 1.00 60.56 603 PHE A C 1
ATOM 4321 O O . PHE A 1 603 ? -12.210 2.367 34.168 1.00 60.56 603 PHE A O 1
ATOM 4328 N N . ASP A 1 604 ? -10.719 0.863 33.441 1.00 54.66 604 ASP A N 1
ATOM 4329 C CA . ASP A 1 604 ? -9.738 1.203 34.483 1.00 54.66 604 ASP A CA 1
ATOM 4330 C C . ASP A 1 604 ? -9.091 2.579 34.194 1.00 54.66 604 ASP A C 1
ATOM 4332 O O . ASP A 1 604 ? -8.280 2.697 33.272 1.00 54.66 604 ASP A O 1
ATOM 4336 N N . ASP A 1 605 ? -9.430 3.625 34.965 1.00 53.94 605 ASP A N 1
ATOM 4337 C CA . ASP A 1 605 ? -8.632 4.862 35.082 1.00 53.94 605 ASP A CA 1
ATOM 4338 C C . ASP A 1 605 ? -7.903 4.911 36.439 1.00 53.94 605 ASP A C 1
ATOM 4340 O O . ASP A 1 605 ? -8.434 5.428 37.423 1.00 53.94 605 ASP A O 1
ATOM 4344 N N . PRO A 1 606 ? -6.641 4.469 36.510 1.00 46.25 606 PRO A N 1
ATOM 4345 C CA . PRO A 1 606 ? -5.872 4.470 37.752 1.00 46.25 606 PRO A CA 1
ATOM 4346 C C . PRO A 1 606 ? -5.431 5.867 38.209 1.00 46.25 606 PRO A C 1
ATOM 4348 O O . PRO A 1 606 ? -4.797 5.987 39.260 1.00 46.25 606 PRO A O 1
ATOM 4351 N N . ALA A 1 607 ? -5.716 6.923 37.436 1.00 49.78 607 ALA A N 1
ATOM 4352 C CA . ALA A 1 607 ? -5.513 8.299 37.874 1.00 49.78 607 ALA A CA 1
ATOM 4353 C C . ALA A 1 607 ? -6.706 8.860 38.674 1.00 49.78 607 ALA A C 1
ATOM 4355 O O . ALA A 1 607 ? -6.581 9.966 39.204 1.00 49.78 607 ALA A O 1
ATOM 4356 N N . ASP A 1 608 ? -7.834 8.139 38.775 1.00 51.25 608 ASP A N 1
ATOM 4357 C CA . ASP A 1 608 ? -9.080 8.590 39.423 1.00 51.25 608 ASP A CA 1
ATOM 4358 C C . ASP A 1 608 ? -9.555 9.974 38.917 1.00 51.25 608 ASP A C 1
ATOM 4360 O O . ASP A 1 608 ? -10.150 10.767 39.662 1.00 51.25 608 ASP A O 1
ATOM 4364 N N . THR A 1 609 ? -9.241 10.336 37.666 1.00 46.72 609 THR A N 1
ATOM 4365 C CA . THR A 1 609 ? -9.457 11.705 37.156 1.00 46.72 609 THR A CA 1
ATOM 4366 C C . THR A 1 609 ? -10.417 11.795 35.982 1.00 46.72 609 THR A C 1
ATOM 4368 O O . THR A 1 609 ? -10.934 12.892 35.734 1.00 46.72 609 THR A O 1
ATOM 4371 N N . VAL A 1 610 ? -10.688 10.691 35.285 1.00 50.44 610 VAL A N 1
ATOM 4372 C CA . VAL A 1 610 ? -11.574 10.653 34.122 1.00 50.44 610 VAL A CA 1
ATOM 4373 C C . VAL A 1 610 ? -12.412 9.373 34.129 1.00 50.44 610 VAL A C 1
ATOM 4375 O O . VAL A 1 610 ? -11.889 8.269 34.076 1.00 50.44 610 VAL A O 1
ATOM 4378 N N . ALA A 1 611 ? -13.737 9.516 34.142 1.00 54.12 611 ALA A N 1
ATOM 4379 C CA . ALA A 1 611 ? -14.648 8.380 34.031 1.00 54.12 611 ALA A CA 1
ATOM 4380 C C . ALA A 1 611 ? -14.869 8.014 32.553 1.00 54.12 611 ALA A C 1
ATOM 4382 O O . ALA A 1 611 ? -15.242 8.874 31.756 1.00 54.12 611 ALA A O 1
ATOM 4383 N N . GLY A 1 612 ? -14.648 6.754 32.172 1.00 61.22 612 GLY A N 1
ATOM 4384 C CA . GLY A 1 612 ? -15.217 6.192 30.941 1.00 61.22 612 GLY A CA 1
ATOM 4385 C C . GLY A 1 612 ? -16.703 5.859 31.129 1.00 61.22 612 GLY A C 1
ATOM 4386 O O . GLY A 1 612 ? -17.170 5.729 32.261 1.00 61.22 612 GLY A O 1
ATOM 4387 N N . ARG A 1 613 ? -17.471 5.726 30.039 1.00 70.31 613 ARG A N 1
ATOM 4388 C CA . ARG A 1 613 ? -18.877 5.280 30.097 1.00 70.31 613 ARG A CA 1
ATOM 4389 C C . ARG A 1 613 ? -19.155 4.179 29.080 1.00 70.31 613 ARG A C 1
ATOM 4391 O O . ARG A 1 613 ? -18.852 4.342 27.900 1.00 70.31 613 ARG A O 1
ATOM 4398 N N . THR A 1 614 ? -19.809 3.107 29.526 1.00 77.00 614 THR A N 1
ATOM 4399 C CA . THR A 1 614 ? -20.446 2.125 28.637 1.00 77.00 614 THR A CA 1
ATOM 4400 C C . THR A 1 614 ? -21.926 2.460 28.519 1.00 77.00 614 THR A C 1
ATOM 4402 O O . THR A 1 614 ? -22.643 2.453 29.521 1.00 77.00 614 THR A O 1
ATOM 4405 N N . ILE A 1 615 ? -22.379 2.746 27.304 1.00 76.19 615 ILE A N 1
ATOM 4406 C CA . ILE A 1 615 ? -23.786 2.917 26.961 1.00 76.19 615 ILE A CA 1
ATOM 4407 C C . ILE A 1 615 ? -24.245 1.669 26.210 1.00 76.19 615 ILE A C 1
ATOM 4409 O O . ILE A 1 615 ? -23.636 1.280 25.216 1.00 76.19 615 ILE A O 1
ATOM 4413 N N . VAL A 1 616 ? -25.311 1.036 26.689 1.00 79.62 616 VAL A N 1
ATOM 4414 C CA . VAL A 1 616 ? -25.926 -0.133 26.060 1.00 79.62 616 VAL A CA 1
ATOM 4415 C C . VAL A 1 616 ? -27.403 0.161 25.848 1.00 79.62 616 VAL A C 1
ATOM 4417 O O . VAL A 1 616 ? -28.194 0.245 26.789 1.00 79.62 616 VAL A O 1
ATOM 4420 N N . THR A 1 617 ? -27.778 0.323 24.586 1.00 76.12 617 THR A N 1
ATOM 4421 C CA . THR A 1 617 ? -29.175 0.498 24.161 1.00 76.12 617 THR A CA 1
ATOM 4422 C C . THR A 1 617 ? -29.693 -0.718 23.400 1.00 76.12 617 THR A C 1
ATOM 4424 O O . THR A 1 617 ? -30.893 -0.837 23.175 1.00 76.12 617 THR A O 1
ATOM 4427 N N . SER A 1 618 ? -28.795 -1.635 23.025 1.00 71.88 618 SER A N 1
ATOM 4428 C CA . SER A 1 618 ? -29.101 -2.950 22.458 1.00 71.88 618 SER A CA 1
ATOM 4429 C C . SER A 1 618 ? -27.865 -3.865 22.493 1.00 71.88 618 SER A C 1
ATOM 4431 O O . SER A 1 618 ? -26.754 -3.414 22.783 1.00 71.88 618 SER A O 1
ATOM 4433 N N . GLY A 1 619 ? -28.050 -5.144 22.162 1.00 71.00 619 GLY A N 1
ATOM 4434 C CA . GLY A 1 619 ? -26.982 -6.148 22.111 1.00 71.00 619 GLY A CA 1
ATOM 4435 C C . GLY A 1 619 ? -26.605 -6.760 23.468 1.00 71.00 619 GLY A C 1
ATOM 4436 O O . GLY A 1 619 ? -27.308 -6.605 24.469 1.00 71.00 619 GLY A O 1
ATOM 4437 N N . SER A 1 620 ? -25.479 -7.474 23.484 1.00 69.31 620 SER A N 1
ATOM 4438 C CA . SER A 1 620 ? -24.924 -8.200 24.628 1.00 69.31 620 SER A CA 1
ATOM 4439 C C . SER A 1 620 ? -23.520 -7.696 24.969 1.00 69.31 620 SER A C 1
ATOM 4441 O O . SER A 1 620 ? -22.660 -7.508 24.105 1.00 69.31 620 SER A O 1
ATOM 4443 N N . LEU A 1 621 ? -23.283 -7.509 26.266 1.00 72.62 621 LEU A N 1
ATOM 4444 C CA . LEU A 1 621 ? -21.952 -7.330 26.840 1.00 72.62 621 LEU A CA 1
ATOM 4445 C C . LEU A 1 621 ? -21.671 -8.504 27.784 1.00 72.62 621 LEU A C 1
ATOM 4447 O O . LEU A 1 621 ? -22.208 -8.572 28.892 1.00 72.62 621 LEU A O 1
ATOM 4451 N N . ASN A 1 622 ? -20.825 -9.424 27.322 1.00 66.75 622 ASN A N 1
ATOM 4452 C CA . ASN A 1 622 ? -20.438 -10.641 28.025 1.00 66.75 622 ASN A CA 1
ATOM 4453 C C . ASN A 1 622 ? -19.126 -10.399 28.787 1.00 66.75 622 ASN A C 1
ATOM 4455 O O . ASN A 1 622 ? -18.027 -10.494 28.233 1.00 66.75 622 ASN A O 1
ATOM 4459 N N . GLY A 1 623 ? -19.269 -10.043 30.063 1.00 59.34 623 GLY A N 1
ATOM 4460 C CA . GLY A 1 623 ? -18.186 -9.923 31.032 1.00 59.34 623 GLY A CA 1
ATOM 4461 C C . GLY A 1 623 ? -18.670 -10.347 32.422 1.00 59.34 623 GLY A C 1
ATOM 4462 O O . GLY A 1 623 ? -19.847 -10.210 32.751 1.00 59.34 623 GLY A O 1
ATOM 4463 N N . SER A 1 624 ? -17.767 -10.854 33.262 1.00 51.69 624 SER A N 1
ATOM 4464 C CA . SER A 1 624 ? -18.061 -11.162 34.672 1.00 51.69 624 SER A CA 1
ATOM 4465 C C . SER A 1 624 ? -18.292 -9.869 35.466 1.00 51.69 624 SER A C 1
ATOM 4467 O O . SER A 1 624 ? -17.438 -8.984 35.426 1.00 51.69 624 SER A O 1
ATOM 4469 N N . ARG A 1 625 ? -19.393 -9.745 36.229 1.00 48.62 625 ARG A N 1
ATOM 4470 C CA . ARG A 1 625 ? -19.665 -8.554 37.065 1.00 48.62 625 ARG A CA 1
ATOM 4471 C C . ARG A 1 625 ? -18.631 -8.381 38.194 1.00 48.62 625 ARG A C 1
ATOM 4473 O O . ARG A 1 625 ? -18.276 -7.241 38.480 1.00 48.62 625 ARG A O 1
ATOM 4480 N N . ARG A 1 626 ? -17.990 -9.462 38.679 1.00 46.22 626 ARG A N 1
ATOM 4481 C CA . ARG A 1 626 ? -16.772 -9.395 39.531 1.00 46.22 626 ARG A CA 1
ATOM 4482 C C . ARG A 1 626 ? -15.582 -8.683 38.873 1.00 46.22 626 ARG A C 1
ATOM 4484 O O . ARG A 1 626 ? -14.771 -8.089 39.576 1.00 46.22 626 ARG A O 1
ATOM 4491 N N . ASN A 1 627 ? -15.499 -8.721 37.543 1.00 46.12 627 ASN A N 1
ATOM 4492 C CA . ASN A 1 627 ? -14.465 -8.046 36.747 1.00 46.12 627 ASN A CA 1
ATOM 4493 C C . ASN A 1 627 ? -14.921 -6.647 36.282 1.00 46.12 627 ASN A C 1
ATOM 4495 O O . ASN A 1 627 ? -14.273 -6.024 35.449 1.00 46.12 627 ASN A O 1
ATOM 4499 N N . MET A 1 628 ? -16.078 -6.186 36.767 1.00 47.88 628 MET A N 1
ATOM 4500 C CA . MET A 1 628 ? -16.652 -4.861 36.519 1.00 47.88 628 MET A CA 1
ATOM 4501 C C . MET A 1 628 ? -16.913 -4.111 37.837 1.00 47.88 628 MET A C 1
ATOM 4503 O O . MET A 1 628 ? -17.601 -3.092 37.850 1.00 47.88 628 MET A O 1
ATOM 4507 N N . SER A 1 629 ? -16.385 -4.623 38.957 1.00 41.06 629 SER A N 1
ATOM 4508 C CA . SER A 1 629 ? -16.613 -4.111 40.311 1.00 41.06 629 SER A CA 1
ATOM 4509 C C . SER A 1 629 ? -15.300 -3.789 41.032 1.00 41.06 629 SER A C 1
ATOM 4511 O O . SER A 1 629 ? -14.422 -4.645 41.145 1.00 41.06 629 SER A O 1
ATOM 4513 N N . GLY A 1 630 ? -15.196 -2.576 41.582 1.00 43.03 630 GLY A N 1
ATOM 4514 C CA . GLY A 1 630 ? -14.196 -2.212 42.593 1.00 43.03 630 GLY A CA 1
ATOM 4515 C C . GLY A 1 630 ? -14.614 -2.628 44.014 1.00 43.03 630 GLY A C 1
ATOM 4516 O O . GLY A 1 630 ? -15.701 -3.153 44.234 1.00 43.03 630 GLY A O 1
ATOM 4517 N N . THR A 1 631 ? -13.766 -2.375 45.014 1.00 35.28 631 THR A N 1
ATOM 4518 C CA . THR A 1 631 ? -13.933 -2.818 46.419 1.00 35.28 631 THR A CA 1
ATOM 4519 C C . THR A 1 631 ? -15.008 -2.081 47.246 1.00 35.28 631 THR A C 1
ATOM 4521 O O . THR A 1 631 ? -14.939 -2.106 48.474 1.00 35.28 631 THR A O 1
ATOM 4524 N N . TYR A 1 632 ? -15.980 -1.401 46.632 1.00 39.50 632 TYR A N 1
ATOM 4525 C CA . TYR A 1 632 ? -16.896 -0.485 47.333 1.00 39.50 632 TYR A CA 1
ATOM 4526 C C . TYR A 1 632 ? -18.380 -0.866 47.181 1.00 39.50 632 TYR A C 1
ATOM 4528 O O . TYR A 1 632 ? -18.790 -1.417 46.163 1.00 39.50 632 TYR A O 1
ATOM 4536 N N . GLU A 1 633 ? -19.169 -0.602 48.232 1.00 34.97 633 GLU A N 1
ATOM 4537 C CA . GLU A 1 633 ? -20.535 -1.117 48.411 1.00 34.97 633 GLU A CA 1
ATOM 4538 C C . GLU A 1 633 ? -21.600 -0.524 47.470 1.00 34.97 633 GLU A C 1
ATOM 4540 O O . GLU A 1 633 ? -21.576 0.638 47.074 1.00 34.97 633 GLU A O 1
ATOM 4545 N N . PHE A 1 634 ? -22.605 -1.359 47.195 1.00 34.66 634 PHE A N 1
ATOM 4546 C CA . PHE A 1 634 ? -23.654 -1.223 46.182 1.00 34.66 634 PHE A CA 1
ATOM 4547 C C . PHE A 1 634 ? -24.706 -0.116 46.446 1.00 34.66 634 PHE A C 1
ATOM 4549 O O . PHE A 1 634 ? -25.530 0.180 45.586 1.00 34.66 634 PHE A O 1
ATOM 4556 N N . ALA A 1 635 ? -24.716 0.511 47.627 1.00 34.56 635 ALA A N 1
ATOM 4557 C CA . ALA A 1 635 ? -25.837 1.342 48.088 1.00 34.56 635 ALA A CA 1
ATOM 4558 C C . ALA A 1 635 ? -25.715 2.857 47.797 1.00 34.56 635 ALA A C 1
ATOM 4560 O O . ALA A 1 635 ? -26.677 3.594 48.005 1.00 34.56 635 ALA A O 1
ATOM 4561 N N . THR A 1 636 ? -24.576 3.346 47.291 1.00 37.44 636 THR A N 1
ATOM 4562 C CA . THR A 1 636 ? -24.351 4.775 46.953 1.00 37.44 636 THR A CA 1
ATOM 4563 C C . THR A 1 636 ? -24.358 5.062 45.443 1.00 37.44 636 THR A C 1
ATOM 4565 O O . THR A 1 636 ? -23.915 6.123 45.011 1.00 37.44 636 THR A O 1
ATOM 4568 N N . LEU A 1 637 ? -24.846 4.119 44.631 1.00 35.41 637 LEU A N 1
ATOM 4569 C CA . LEU A 1 637 ? -24.472 3.959 43.221 1.00 35.41 637 LEU A CA 1
ATOM 4570 C C . LEU A 1 637 ? -25.196 4.824 42.172 1.00 35.41 637 LEU A C 1
ATOM 4572 O O . LEU A 1 637 ? -24.848 4.703 41.001 1.00 35.41 637 LEU A O 1
ATOM 4576 N N . ASN A 1 638 ? -26.174 5.672 42.523 1.00 38.53 638 ASN A N 1
ATOM 4577 C CA . ASN A 1 638 ? -26.773 6.594 41.541 1.00 38.53 638 ASN A CA 1
ATOM 4578 C C . ASN A 1 638 ? -27.665 7.688 42.180 1.00 38.53 638 ASN A C 1
ATOM 4580 O O . ASN A 1 638 ? -28.890 7.539 42.222 1.00 38.53 638 ASN A O 1
ATOM 4584 N N . PRO A 1 639 ? -27.124 8.804 42.707 1.00 33.53 639 PRO A N 1
ATOM 4585 C CA . PRO A 1 639 ? -27.959 9.979 42.916 1.00 33.53 639 PRO A CA 1
ATOM 4586 C C . PRO A 1 639 ? -28.327 10.547 41.536 1.00 33.53 639 PRO A C 1
ATOM 4588 O O . PRO A 1 639 ? -27.448 10.758 40.710 1.00 33.53 639 PRO A O 1
ATOM 4591 N N . GLN A 1 640 ? -29.618 10.770 41.269 1.00 29.09 640 GLN A N 1
ATOM 4592 C CA . GLN A 1 640 ? -30.088 11.442 40.051 1.00 29.09 640 GLN A CA 1
ATOM 4593 C C . GLN A 1 640 ? -29.299 12.742 39.817 1.00 29.09 640 GLN A C 1
ATOM 4595 O O . GLN A 1 640 ? -29.525 13.736 40.510 1.00 29.09 640 GLN A O 1
ATOM 4600 N N . GLU A 1 641 ? -28.394 12.759 38.841 1.00 33.97 641 GLU A N 1
ATOM 4601 C CA . GLU A 1 641 ? -27.722 13.986 38.425 1.00 33.97 641 GLU A CA 1
ATOM 4602 C C . GLU A 1 641 ? -28.516 14.647 37.304 1.00 33.97 641 GLU A C 1
ATOM 4604 O O . GLU A 1 641 ? -28.583 14.180 36.168 1.00 33.97 641 GLU A O 1
ATOM 4609 N N . ASN A 1 642 ? -29.149 15.763 37.660 1.00 31.67 642 ASN A N 1
ATOM 4610 C CA . ASN A 1 642 ? -29.644 16.729 36.695 1.00 31.67 642 ASN A CA 1
ATOM 4611 C C . ASN A 1 642 ? -28.472 17.230 35.838 1.00 31.67 642 ASN A C 1
ATOM 4613 O O . ASN A 1 642 ? -27.432 17.623 36.362 1.00 31.67 642 ASN A O 1
ATOM 4617 N N . LEU A 1 643 ? -28.691 17.227 34.526 1.00 33.75 643 LEU A N 1
ATOM 4618 C CA . LEU A 1 643 ? -27.791 17.651 33.452 1.00 33.75 643 LEU A CA 1
ATOM 4619 C C . LEU A 1 643 ? -27.379 19.137 33.565 1.00 33.75 643 LEU A C 1
ATOM 4621 O O . LEU A 1 643 ? -27.899 19.971 32.825 1.00 33.75 643 LEU A O 1
ATOM 4625 N N . ASP A 1 644 ? -26.454 19.483 34.464 1.00 33.12 644 ASP A N 1
ATOM 4626 C CA . ASP A 1 644 ? -25.790 20.796 34.469 1.00 33.12 644 ASP A CA 1
ATOM 4627 C C . ASP A 1 644 ? -24.257 20.639 34.427 1.00 33.12 644 ASP A C 1
ATOM 4629 O O . ASP A 1 644 ? -23.610 20.155 35.357 1.00 33.12 644 ASP A O 1
ATOM 4633 N N . ASP A 1 645 ? -23.684 21.038 33.292 1.00 35.56 645 ASP A N 1
ATOM 4634 C CA . ASP A 1 645 ? -22.350 20.709 32.765 1.00 35.56 645 ASP A CA 1
ATOM 4635 C C . ASP A 1 645 ? -21.194 21.490 33.431 1.00 35.56 645 ASP A C 1
ATOM 4637 O O . ASP A 1 645 ? -20.191 21.818 32.798 1.00 35.56 645 ASP A O 1
ATOM 4641 N N . THR A 1 646 ? -21.314 21.873 34.709 1.00 30.95 646 THR A N 1
ATOM 4642 C CA . THR A 1 646 ? -20.287 22.727 35.347 1.00 30.95 646 THR A CA 1
ATOM 4643 C C . THR A 1 646 ? -19.784 22.310 36.724 1.00 30.95 646 THR A C 1
ATOM 4645 O O . THR A 1 646 ? -18.792 22.884 37.180 1.00 30.95 646 THR A O 1
ATOM 4648 N N . LEU A 1 647 ? -20.335 21.286 37.379 1.00 34.50 647 LEU A N 1
ATOM 4649 C CA . LEU A 1 647 ? -19.880 20.896 38.721 1.00 34.50 647 LEU A CA 1
ATOM 4650 C C . LEU A 1 647 ? -20.022 19.392 38.972 1.00 34.50 647 LEU A C 1
ATOM 4652 O O . LEU A 1 647 ? -21.015 18.961 39.541 1.00 34.50 647 LEU A O 1
ATOM 4656 N N . LEU A 1 648 ? -18.991 18.605 38.642 1.00 31.97 648 LEU A N 1
ATOM 4657 C CA . LEU A 1 648 ? -18.914 17.203 39.065 1.00 31.97 648 LEU A CA 1
ATOM 4658 C C . LEU A 1 648 ? -17.573 16.851 39.714 1.00 31.97 648 LEU A C 1
ATOM 4660 O O . LEU A 1 648 ? -16.554 16.623 39.065 1.00 31.97 648 LEU A O 1
ATOM 4664 N N . LYS A 1 649 ? -17.617 16.794 41.046 1.00 31.73 649 LYS A N 1
ATOM 4665 C CA . LYS A 1 649 ? -16.891 15.820 41.866 1.00 31.73 649 LYS A CA 1
ATOM 4666 C C . LYS A 1 649 ? -17.808 15.392 43.013 1.00 31.73 649 LYS A C 1
ATOM 4668 O O . LYS A 1 649 ? -18.120 16.238 43.851 1.00 31.73 649 LYS A O 1
ATOM 4673 N N . PRO A 1 650 ? -18.084 14.092 43.166 1.00 34.69 650 PRO A N 1
ATOM 4674 C CA . PRO A 1 650 ? -18.197 13.481 44.477 1.00 34.69 650 PRO A CA 1
ATOM 4675 C C . PRO A 1 650 ? -16.838 12.895 44.866 1.00 34.69 650 PRO A C 1
ATOM 4677 O O . PRO A 1 650 ? -16.103 12.344 44.046 1.00 34.69 650 PRO A O 1
ATOM 4680 N N . ALA A 1 651 ? -16.480 13.041 46.138 1.00 37.44 651 ALA A N 1
ATOM 4681 C CA . ALA A 1 651 ? -15.364 12.310 46.705 1.00 37.44 651 ALA A CA 1
ATOM 4682 C C . ALA A 1 651 ? -15.743 10.823 46.782 1.00 37.44 651 ALA A C 1
ATOM 4684 O O . ALA A 1 651 ? -16.718 10.465 47.437 1.00 37.44 651 ALA A O 1
ATOM 4685 N N . THR A 1 652 ? -14.929 10.004 46.113 1.00 39.22 652 THR A N 1
ATOM 4686 C CA . THR A 1 652 ? -14.734 8.563 46.332 1.00 39.22 652 THR A CA 1
ATOM 4687 C C . THR A 1 652 ? -15.934 7.648 46.070 1.00 39.22 652 THR A C 1
ATOM 4689 O O . THR A 1 652 ? -16.549 7.159 47.012 1.00 39.22 652 THR A O 1
ATOM 4692 N N . ALA A 1 653 ? -16.199 7.378 44.788 1.00 38.66 653 ALA A N 1
ATOM 4693 C CA . ALA A 1 653 ? -16.575 6.067 44.234 1.00 38.66 653 ALA A CA 1
ATOM 4694 C C . ALA A 1 653 ? -16.728 6.203 42.704 1.00 38.66 653 ALA A C 1
ATOM 4696 O O . ALA A 1 653 ? -17.487 7.057 42.252 1.00 38.66 653 ALA A O 1
ATOM 4697 N N . VAL A 1 654 ? -16.035 5.384 41.907 1.00 37.91 654 VAL A N 1
ATOM 4698 C CA . VAL A 1 654 ? -16.318 5.215 40.469 1.00 37.91 654 VAL A CA 1
ATOM 4699 C C . VAL A 1 654 ? -16.865 3.803 40.294 1.00 37.91 654 VAL A C 1
ATOM 4701 O O . VAL A 1 654 ? -16.243 2.832 40.719 1.00 37.91 654 VAL A O 1
ATOM 4704 N N . TYR A 1 655 ? -18.071 3.702 39.745 1.00 43.84 655 TYR A N 1
ATOM 4705 C CA . TYR A 1 655 ? -18.737 2.448 39.418 1.00 43.84 655 TYR A CA 1
ATOM 4706 C C . TYR A 1 655 ? -19.108 2.496 37.937 1.00 43.84 655 TYR A C 1
ATOM 4708 O O . TYR A 1 655 ? -19.847 3.386 37.522 1.00 43.84 655 TYR A O 1
ATOM 4716 N N . ALA A 1 656 ? -18.577 1.566 37.144 1.00 50.66 656 ALA A N 1
ATOM 4717 C CA . ALA A 1 656 ? -18.717 1.532 35.688 1.00 50.66 656 ALA A CA 1
ATOM 4718 C C . ALA A 1 656 ? -19.779 0.519 35.212 1.00 50.66 656 ALA A C 1
ATOM 4720 O O . ALA A 1 656 ? -19.579 -0.156 34.201 1.00 50.66 656 ALA A O 1
ATOM 4721 N N . ALA A 1 657 ? -20.899 0.358 35.932 1.00 57.06 657 ALA A N 1
ATOM 4722 C CA . ALA A 1 657 ? -21.997 -0.434 35.375 1.00 57.06 657 ALA A CA 1
ATOM 4723 C C . ALA A 1 657 ? -22.533 0.237 34.100 1.00 57.06 657 ALA A C 1
ATOM 4725 O O . ALA A 1 657 ? -22.682 1.464 34.078 1.00 57.06 657 ALA A O 1
ATOM 4726 N N . PRO A 1 658 ? -22.840 -0.544 33.050 1.00 72.00 658 PRO A N 1
ATOM 4727 C CA . PRO A 1 658 ? -23.454 -0.012 31.848 1.00 72.00 658 PRO A CA 1
ATOM 4728 C C . PRO A 1 658 ? -24.744 0.754 32.152 1.00 72.00 658 PRO A C 1
ATOM 4730 O O . PRO A 1 658 ? -25.554 0.338 32.985 1.00 72.00 658 PRO A O 1
ATOM 4733 N N . VAL A 1 659 ? -24.937 1.858 31.440 1.00 73.31 659 VAL A N 1
ATOM 4734 C CA . VAL A 1 659 ? -26.178 2.642 31.440 1.00 73.31 659 VAL A CA 1
ATOM 4735 C C . VAL A 1 659 ? -26.786 2.639 30.041 1.00 73.31 659 VAL A C 1
ATOM 4737 O O . VAL A 1 659 ? -26.132 2.227 29.088 1.00 73.31 659 VAL A O 1
ATOM 4740 N N . ASN A 1 660 ? -28.011 3.117 29.876 1.00 73.75 660 ASN A N 1
ATOM 4741 C CA . ASN A 1 660 ? -28.524 3.495 28.555 1.00 73.75 660 ASN A CA 1
ATOM 4742 C C . ASN A 1 660 ? -28.431 5.017 28.325 1.00 73.75 660 ASN A C 1
ATOM 4744 O O . ASN A 1 660 ? -27.834 5.742 29.126 1.00 73.75 660 ASN A O 1
ATOM 4748 N N . ASP A 1 661 ? -29.022 5.510 27.233 1.00 76.44 661 ASP A N 1
ATOM 4749 C CA . ASP A 1 661 ? -28.946 6.927 26.843 1.00 76.44 661 ASP A CA 1
ATOM 4750 C C . ASP A 1 661 ? -29.595 7.887 27.851 1.00 76.44 661 ASP A C 1
ATOM 4752 O O . ASP A 1 661 ? -29.219 9.057 27.912 1.00 76.44 661 ASP A O 1
ATOM 4756 N N . TYR A 1 662 ? -30.540 7.411 28.668 1.00 70.75 662 TYR A N 1
ATOM 4757 C CA . TYR A 1 662 ? -31.156 8.205 29.737 1.00 70.75 662 TYR A CA 1
ATOM 4758 C C . TYR A 1 662 ? -30.342 8.185 31.037 1.00 70.75 662 TYR A C 1
ATOM 4760 O O . TYR A 1 662 ? -30.754 8.776 32.034 1.00 70.75 662 TYR A O 1
ATOM 4768 N N . GLY A 1 663 ? -29.187 7.509 31.049 1.00 68.44 663 GLY A N 1
ATOM 4769 C CA . GLY A 1 663 ? -28.377 7.312 32.250 1.00 68.44 663 GLY A CA 1
ATOM 4770 C C . GLY A 1 663 ? -28.960 6.275 33.214 1.00 68.44 663 GLY A C 1
ATOM 4771 O O . GLY A 1 663 ? -28.490 6.165 34.348 1.00 68.44 663 GLY A O 1
ATOM 4772 N N . THR A 1 664 ? -29.967 5.505 32.789 1.00 68.06 664 THR A N 1
ATOM 4773 C CA . THR A 1 664 ? -30.541 4.427 33.598 1.00 68.06 664 THR A CA 1
ATOM 4774 C C . THR A 1 664 ? -29.526 3.302 33.735 1.00 68.06 664 THR A C 1
ATOM 4776 O O . THR A 1 664 ? -29.055 2.766 32.735 1.00 68.06 664 THR A O 1
ATOM 4779 N N . ALA A 1 665 ? -29.209 2.930 34.975 1.00 68.75 665 ALA A N 1
ATOM 4780 C CA . ALA A 1 665 ? -28.339 1.799 35.275 1.00 68.75 665 ALA A CA 1
ATOM 4781 C C . ALA A 1 665 ? -28.961 0.475 34.811 1.00 68.75 665 ALA A C 1
ATOM 4783 O O . ALA A 1 665 ? -30.153 0.228 35.014 1.00 68.75 665 ALA A O 1
ATOM 4784 N N . LEU A 1 666 ? -28.139 -0.386 34.213 1.00 70.12 666 LEU A N 1
ATOM 4785 C CA . LEU A 1 666 ? -28.568 -1.677 33.691 1.00 70.12 666 LEU A CA 1
ATOM 4786 C C . LEU A 1 666 ? -28.168 -2.814 34.635 1.00 70.12 666 LEU A C 1
ATOM 4788 O O . LEU A 1 666 ? -27.136 -2.770 35.303 1.00 70.12 666 LEU A O 1
ATOM 4792 N N . THR A 1 667 ? -28.994 -3.855 34.671 1.00 66.12 667 THR A N 1
ATOM 4793 C CA . THR A 1 667 ? -28.765 -5.080 35.443 1.00 66.12 667 THR A CA 1
ATOM 4794 C C . THR A 1 667 ? -28.364 -6.215 34.510 1.00 66.12 667 THR A C 1
ATOM 4796 O O . THR A 1 667 ? -28.942 -6.361 33.433 1.00 66.12 667 THR A O 1
ATOM 4799 N N . LEU A 1 668 ? -27.377 -7.011 34.930 1.00 66.38 668 LEU A N 1
ATOM 4800 C CA . LEU A 1 668 ? -26.902 -8.181 34.199 1.00 66.38 668 LEU A CA 1
ATOM 4801 C C . LEU A 1 668 ? -27.821 -9.386 34.430 1.00 66.38 668 LEU A C 1
ATOM 4803 O O . LEU A 1 668 ? -28.030 -9.803 35.569 1.00 66.38 668 LEU A O 1
ATOM 4807 N N . PHE A 1 669 ? -28.294 -9.992 33.350 1.00 63.19 669 PHE A N 1
ATOM 4808 C CA . PHE A 1 669 ? -29.107 -11.202 33.352 1.00 63.19 669 PHE A CA 1
ATOM 4809 C C . PHE A 1 669 ? -28.401 -12.314 32.601 1.00 63.19 669 PHE A C 1
ATOM 4811 O O . PHE A 1 669 ? -27.893 -12.087 31.507 1.00 63.19 669 PHE A O 1
ATOM 4818 N N . LYS A 1 670 ? -28.426 -13.532 33.148 1.00 61.34 670 LYS A N 1
ATOM 4819 C CA . LYS A 1 670 ? -28.099 -14.731 32.378 1.00 61.34 670 LYS A CA 1
ATOM 4820 C C . LYS A 1 670 ? -29.317 -15.143 31.567 1.00 61.34 670 LYS A C 1
ATOM 4822 O O . LYS A 1 670 ? -30.396 -15.321 32.130 1.00 61.34 670 LYS A O 1
ATOM 4827 N N . VAL A 1 671 ? -29.136 -15.340 30.269 1.00 60.53 671 VAL A N 1
ATOM 4828 C CA . VAL A 1 671 ? -30.202 -15.816 29.388 1.00 60.53 671 VAL A CA 1
ATOM 4829 C C . VAL A 1 671 ? -29.988 -17.303 29.128 1.00 60.53 671 VAL A C 1
ATOM 4831 O O . VAL A 1 671 ? -28.870 -17.768 28.928 1.00 60.53 671 VAL A O 1
ATOM 4834 N N . THR A 1 672 ? -31.063 -18.084 29.214 1.00 57.06 672 THR A N 1
ATOM 4835 C CA . THR A 1 672 ? -31.017 -19.551 29.093 1.00 57.06 672 THR A CA 1
ATOM 4836 C C . THR A 1 672 ? -31.202 -20.047 27.661 1.00 57.06 672 THR A C 1
ATOM 4838 O O . THR A 1 672 ? -30.957 -21.222 27.408 1.00 57.06 672 THR A O 1
ATOM 4841 N N . ASN A 1 673 ? -31.594 -19.165 26.735 1.00 57.81 673 ASN A N 1
ATOM 4842 C CA . ASN A 1 673 ? -31.727 -19.447 25.309 1.00 57.81 673 ASN A CA 1
ATOM 4843 C C . ASN A 1 673 ? -31.039 -18.342 24.481 1.00 57.81 673 ASN A C 1
ATOM 4845 O O . ASN A 1 673 ? -31.273 -17.161 24.751 1.00 57.81 673 ASN A O 1
ATOM 4849 N N . PRO A 1 674 ? -30.247 -18.692 23.458 1.00 55.53 674 PRO A N 1
ATOM 4850 C CA . PRO A 1 674 ? -29.617 -17.718 22.568 1.00 55.53 674 PRO A CA 1
ATOM 4851 C C . PRO A 1 674 ? -30.634 -17.025 21.648 1.00 55.53 674 PRO A C 1
ATOM 4853 O O . PRO A 1 674 ? -31.738 -17.531 21.429 1.00 55.53 674 PRO A O 1
ATOM 4856 N N . TYR A 1 675 ? -30.236 -15.889 21.068 1.00 58.28 675 TYR A N 1
ATOM 4857 C CA . TYR A 1 675 ? -31.013 -15.117 20.082 1.00 58.28 675 TYR A CA 1
ATOM 4858 C C . TYR A 1 675 ? -32.375 -14.609 20.574 1.00 58.28 675 TYR A C 1
ATOM 4860 O O . TYR A 1 675 ? -33.319 -14.477 19.792 1.00 58.28 675 TYR A O 1
ATOM 4868 N N . GLN A 1 676 ? -32.500 -14.330 21.871 1.00 61.22 676 GLN A N 1
ATOM 4869 C CA . GLN A 1 676 ? -33.714 -13.751 22.435 1.00 61.22 676 GLN A CA 1
ATOM 4870 C C . GLN A 1 676 ? -33.581 -12.237 22.556 1.00 61.22 676 GLN A C 1
ATOM 4872 O O . GLN A 1 676 ? -32.601 -11.729 23.101 1.00 61.22 676 GLN A O 1
ATOM 4877 N N . SER A 1 677 ? -34.596 -11.528 22.067 1.00 63.53 677 SER A N 1
ATOM 4878 C CA . SER A 1 677 ? -34.776 -10.099 22.305 1.00 63.53 677 SER A CA 1
ATOM 4879 C C . SER A 1 677 ? -35.663 -9.893 23.528 1.00 63.53 677 SER A C 1
ATOM 4881 O O . SER A 1 677 ? -36.714 -10.523 23.656 1.00 63.53 677 SER A O 1
ATOM 4883 N N . ILE A 1 678 ? -35.234 -9.010 24.420 1.00 64.69 678 ILE A N 1
ATOM 4884 C CA . ILE A 1 678 ? -35.980 -8.572 25.594 1.00 64.69 678 ILE A CA 1
ATOM 4885 C C . ILE A 1 678 ? -36.306 -7.098 25.382 1.00 64.69 678 ILE A C 1
ATOM 4887 O O . ILE A 1 678 ? -35.399 -6.264 25.341 1.00 64.69 678 ILE A O 1
ATOM 4891 N N . ASN A 1 679 ? -37.594 -6.789 25.256 1.00 69.25 679 ASN A N 1
ATOM 4892 C CA . ASN A 1 679 ? -38.062 -5.413 25.208 1.00 69.25 679 ASN A CA 1
ATOM 4893 C C . ASN A 1 679 ? -38.193 -4.876 26.637 1.00 69.25 679 ASN A C 1
ATOM 4895 O O . ASN A 1 679 ? -38.781 -5.524 27.504 1.00 69.25 679 ASN A O 1
ATOM 4899 N N . VAL A 1 680 ? -37.624 -3.707 26.915 1.00 66.69 680 VAL A N 1
ATOM 4900 C CA . VAL A 1 680 ? -37.715 -3.088 28.239 1.00 66.69 680 VAL A CA 1
ATOM 4901 C C . VAL A 1 680 ? -37.978 -1.598 28.114 1.00 66.69 680 VAL A C 1
ATOM 4903 O O . VAL A 1 680 ? -37.236 -0.873 27.455 1.00 66.69 680 VAL A O 1
ATOM 4906 N N . TYR A 1 681 ? -39.019 -1.132 28.803 1.00 66.38 681 TYR A N 1
ATOM 4907 C CA . TYR A 1 681 ? -39.276 0.292 28.985 1.00 66.38 681 TYR A CA 1
ATOM 4908 C C . TYR A 1 681 ? -38.310 0.895 29.997 1.00 66.38 681 TYR A C 1
ATOM 4910 O O . TYR A 1 681 ? -38.136 0.370 31.100 1.00 66.38 681 TYR A O 1
ATOM 4918 N N . ASP A 1 682 ? -37.723 2.029 29.636 1.00 65.31 682 ASP A N 1
ATOM 4919 C CA . ASP A 1 682 ? -36.882 2.786 30.548 1.00 65.31 682 ASP A CA 1
ATOM 4920 C C . ASP A 1 682 ? -37.739 3.460 31.663 1.00 65.31 682 ASP A C 1
ATOM 4922 O O . ASP A 1 682 ? -38.827 3.983 31.411 1.00 65.31 682 ASP A O 1
ATOM 4926 N N . PRO A 1 683 ? -37.317 3.416 32.939 1.00 59.91 683 PRO A N 1
ATOM 4927 C CA . PRO A 1 683 ? -38.025 4.070 34.045 1.00 59.91 683 PRO A CA 1
ATOM 4928 C C . PRO A 1 683 ? -37.866 5.604 34.096 1.00 59.91 683 PRO A C 1
ATOM 4930 O O . PRO A 1 683 ? -38.751 6.297 34.601 1.00 59.91 683 PRO A O 1
ATOM 4933 N N . ASN A 1 684 ? -36.753 6.138 33.598 1.00 57.97 684 ASN A N 1
ATOM 4934 C CA . ASN A 1 684 ? -36.410 7.558 33.496 1.00 57.97 684 ASN A CA 1
ATOM 4935 C C . ASN A 1 684 ? -36.846 8.192 32.155 1.00 57.97 684 ASN A C 1
ATOM 4937 O O . ASN A 1 684 ? -36.907 9.419 32.051 1.00 57.97 684 ASN A O 1
ATOM 4941 N N . GLY A 1 685 ? -37.199 7.390 31.144 1.00 61.38 685 GLY A N 1
ATOM 4942 C CA . GLY A 1 685 ? -37.706 7.844 29.845 1.00 61.38 685 GLY A CA 1
ATOM 4943 C C . GLY A 1 685 ? -38.731 6.877 29.245 1.00 61.38 685 GLY A C 1
ATOM 4944 O O . GLY A 1 685 ? -38.605 5.678 29.363 1.00 61.38 685 GLY A O 1
ATOM 4945 N N . LYS A 1 686 ? -39.765 7.353 28.538 1.00 55.84 686 LYS A N 1
ATOM 4946 C CA . LYS A 1 686 ? -40.821 6.462 27.988 1.00 55.84 686 LYS A CA 1
ATOM 4947 C C . LYS A 1 686 ? -40.394 5.596 26.785 1.00 55.84 686 LYS A C 1
ATOM 4949 O O . LYS A 1 686 ? -41.260 4.994 26.151 1.00 55.84 686 LYS A O 1
ATOM 4954 N N . ALA A 1 687 ? -39.113 5.576 26.422 1.00 65.56 687 ALA A N 1
ATOM 4955 C CA . ALA A 1 687 ? -38.629 4.784 25.297 1.00 65.56 687 ALA A CA 1
ATOM 4956 C C . ALA A 1 687 ? -38.516 3.302 25.681 1.00 65.56 687 ALA A C 1
ATOM 4958 O O . ALA A 1 687 ? -38.172 2.968 26.815 1.00 65.56 687 ALA A O 1
ATOM 4959 N N . ALA A 1 688 ? -38.811 2.426 24.723 1.00 70.00 688 ALA A N 1
ATOM 4960 C CA . ALA A 1 688 ? -38.555 0.998 24.836 1.00 70.00 688 ALA A CA 1
ATOM 4961 C C . ALA A 1 688 ? -37.221 0.665 24.159 1.00 70.00 688 ALA A C 1
ATOM 4963 O O . ALA A 1 688 ? -36.929 1.202 23.089 1.00 70.00 688 ALA A O 1
ATOM 4964 N N . TYR A 1 689 ? -36.443 -0.222 24.771 1.00 70.31 689 TYR A N 1
ATOM 4965 C CA . TYR A 1 689 ? -35.186 -0.737 24.237 1.00 70.31 689 TYR A CA 1
ATOM 4966 C C . TYR A 1 689 ? -35.290 -2.238 23.988 1.00 70.31 689 TYR A C 1
ATOM 4968 O O . TYR A 1 689 ? -35.814 -2.964 24.832 1.00 70.31 689 TYR A O 1
ATOM 4976 N N . ASP A 1 690 ? -34.754 -2.692 22.855 1.00 72.31 690 ASP A N 1
ATOM 4977 C CA . ASP A 1 690 ? -34.662 -4.108 22.502 1.00 72.31 690 ASP A CA 1
ATOM 4978 C C . ASP A 1 690 ? -33.241 -4.624 22.743 1.00 72.31 690 ASP A C 1
ATOM 4980 O O . ASP A 1 690 ? -32.309 -4.382 21.969 1.00 72.31 690 ASP A O 1
ATOM 4984 N N . TYR A 1 691 ? -33.074 -5.383 23.819 1.00 72.06 691 TYR A N 1
ATOM 4985 C CA . TYR A 1 691 ? -31.807 -6.018 24.156 1.00 72.06 691 TYR A CA 1
ATOM 4986 C C . TYR A 1 691 ? -31.783 -7.441 23.610 1.00 72.06 691 TYR A C 1
ATOM 4988 O O . TYR A 1 691 ? -32.580 -8.274 24.025 1.00 72.06 691 TYR A O 1
ATOM 4996 N N . THR A 1 692 ? -30.884 -7.728 22.670 1.00 65.69 692 THR A N 1
ATOM 4997 C CA . THR A 1 692 ? -30.850 -9.014 21.956 1.00 65.69 692 THR A CA 1
ATOM 4998 C C . THR A 1 692 ? -29.591 -9.797 22.313 1.00 65.69 692 THR A C 1
ATOM 5000 O O . THR A 1 692 ? -28.490 -9.250 22.235 1.00 65.69 692 THR A O 1
ATOM 5003 N N . THR A 1 693 ? -29.742 -11.069 22.696 1.00 63.66 693 THR A N 1
ATOM 5004 C CA . THR A 1 693 ? -28.614 -12.005 22.835 1.00 63.66 693 THR A CA 1
ATOM 5005 C C . THR A 1 693 ? -28.198 -12.582 21.496 1.00 63.66 693 THR A C 1
ATOM 5007 O O . THR A 1 693 ? -28.959 -12.545 20.532 1.00 63.66 693 THR A O 1
ATOM 5010 N N . ALA A 1 694 ? -26.990 -13.133 21.413 1.00 57.44 694 ALA A N 1
ATOM 5011 C CA . ALA A 1 694 ? -26.470 -13.590 20.134 1.00 57.44 694 ALA A CA 1
ATOM 5012 C C . ALA A 1 694 ? -25.624 -14.877 20.190 1.00 57.44 694 ALA A C 1
ATOM 5014 O O . ALA A 1 694 ? -25.051 -15.210 19.150 1.00 57.44 694 ALA A O 1
ATOM 5015 N N . TYR A 1 695 ? -25.533 -15.615 21.319 1.00 56.62 695 TYR A N 1
ATOM 5016 C CA . TYR A 1 695 ? -24.597 -16.751 21.434 1.00 56.62 695 TYR A CA 1
ATOM 5017 C C . TYR A 1 695 ? -25.095 -18.041 22.129 1.00 56.62 695 TYR A C 1
ATOM 5019 O O . TYR A 1 695 ? -25.561 -18.082 23.258 1.00 56.62 695 TYR A O 1
ATOM 5027 N N . ASP A 1 696 ? -24.890 -19.177 21.460 1.00 50.25 696 ASP A N 1
ATOM 5028 C CA . ASP A 1 696 ? -25.427 -20.502 21.834 1.00 50.25 696 ASP A CA 1
ATOM 5029 C C . ASP A 1 696 ? -24.503 -21.356 22.737 1.00 50.25 696 ASP A C 1
ATOM 5031 O O . ASP A 1 696 ? -24.636 -22.573 22.811 1.00 50.25 696 ASP A O 1
ATOM 5035 N N . ASP A 1 697 ? -23.521 -20.767 23.431 1.00 52.28 697 ASP A N 1
ATOM 5036 C CA . ASP A 1 697 ? -22.580 -21.541 24.271 1.00 52.28 697 ASP A CA 1
ATOM 5037 C C . ASP A 1 697 ? -22.967 -21.609 25.764 1.00 52.28 697 ASP A C 1
ATOM 5039 O O . ASP A 1 697 ? -22.247 -22.191 26.580 1.00 52.28 697 ASP A O 1
ATOM 5043 N N . GLY A 1 698 ? -24.118 -21.037 26.133 1.00 48.84 698 GLY A N 1
ATOM 5044 C CA . GLY A 1 698 ? -24.619 -21.010 27.511 1.00 48.84 698 GLY A CA 1
ATOM 5045 C C . GLY A 1 698 ? -23.948 -19.969 28.421 1.00 48.84 698 GLY A C 1
ATOM 5046 O O . GLY A 1 698 ? -24.226 -19.956 29.629 1.00 48.84 698 GLY A O 1
ATOM 5047 N N . SER A 1 699 ? -23.097 -19.098 27.860 1.00 52.62 699 SER A N 1
ATOM 5048 C CA . SER A 1 699 ? -22.497 -17.932 28.527 1.00 52.62 699 SER A CA 1
ATOM 5049 C C . SER A 1 699 ? -23.233 -16.615 28.238 1.00 52.62 699 SER A C 1
ATOM 5051 O O . SER A 1 699 ? -22.714 -15.546 28.539 1.00 52.62 699 SER A O 1
ATOM 5053 N N . ASP A 1 700 ? -24.436 -16.675 27.662 1.00 59.00 700 ASP A N 1
ATOM 5054 C CA . ASP A 1 700 ? -25.159 -15.490 27.207 1.00 59.00 700 ASP A CA 1
ATOM 5055 C C . ASP A 1 700 ? -25.664 -14.610 28.356 1.00 59.00 700 ASP A C 1
ATOM 5057 O O . ASP A 1 700 ? -26.415 -15.048 29.241 1.00 59.00 700 ASP A O 1
ATOM 5061 N N . PHE A 1 701 ? -25.290 -13.329 28.286 1.00 65.31 701 PHE A N 1
ATOM 5062 C CA . PHE A 1 701 ? -25.713 -12.302 29.223 1.00 65.31 701 PHE A CA 1
ATOM 5063 C C . PHE A 1 701 ? -26.332 -11.090 28.528 1.00 65.31 701 PHE A C 1
ATOM 5065 O O . PHE A 1 701 ? -25.916 -10.695 27.437 1.00 65.31 701 PHE A O 1
ATOM 5072 N N . VAL A 1 702 ? -27.299 -10.465 29.198 1.00 67.25 702 VAL A N 1
ATOM 5073 C CA . VAL A 1 702 ? -27.940 -9.215 28.762 1.00 67.25 702 VAL A CA 1
ATOM 5074 C C . VAL A 1 702 ? -27.879 -8.175 29.861 1.00 67.25 702 VAL A C 1
ATOM 5076 O O . VAL A 1 702 ? -28.171 -8.478 31.013 1.00 67.25 702 VAL A O 1
ATOM 5079 N N . TRP A 1 703 ? -27.556 -6.940 29.483 1.00 69.62 703 TRP A N 1
ATOM 5080 C CA . TRP A 1 703 ? -27.708 -5.767 30.336 1.00 69.62 703 TRP A CA 1
ATOM 5081 C C . TRP A 1 703 ? -29.013 -5.073 29.982 1.00 69.62 703 TRP A C 1
ATOM 5083 O O . TRP A 1 703 ? -29.151 -4.601 28.860 1.00 69.62 703 TRP A O 1
ATOM 5093 N N . ALA A 1 704 ? -29.955 -5.007 30.918 1.00 67.06 704 ALA A N 1
ATOM 5094 C CA . ALA A 1 704 ? -31.243 -4.359 30.693 1.00 67.06 704 ALA A CA 1
ATOM 5095 C C . ALA A 1 704 ? -31.673 -3.516 31.896 1.00 67.06 704 ALA A C 1
ATOM 5097 O O . ALA A 1 704 ? -31.296 -3.795 33.038 1.00 67.06 704 ALA A O 1
ATOM 5098 N N . ALA A 1 705 ? -32.470 -2.477 31.640 1.00 64.19 705 ALA A N 1
ATOM 5099 C CA . ALA A 1 705 ? -33.075 -1.682 32.700 1.00 64.19 705 ALA A CA 1
ATOM 5100 C C . ALA A 1 705 ? -34.041 -2.547 33.530 1.00 64.19 705 ALA A C 1
ATOM 5102 O O . ALA A 1 705 ? -34.613 -3.520 33.042 1.00 64.19 705 ALA A O 1
ATOM 5103 N N . VAL A 1 706 ? -34.233 -2.198 34.800 1.00 58.22 706 VAL A N 1
ATOM 5104 C CA . VAL A 1 706 ? -35.179 -2.893 35.682 1.00 58.22 706 VAL A CA 1
ATOM 5105 C C . VAL A 1 706 ? -35.994 -1.897 36.483 1.00 58.22 706 VAL A C 1
ATOM 5107 O O . VAL A 1 706 ? -35.463 -0.896 36.965 1.00 58.22 706 VAL A O 1
ATOM 5110 N N . VAL A 1 707 ? -37.280 -2.190 36.677 1.00 50.59 707 VAL A N 1
ATOM 5111 C CA . VAL A 1 707 ? -38.104 -1.491 37.664 1.00 50.59 707 VAL A CA 1
ATOM 5112 C C . VAL A 1 707 ? -38.163 -2.358 38.911 1.00 50.59 707 VAL A C 1
ATOM 5114 O O . VAL A 1 707 ? -38.799 -3.408 38.919 1.00 50.59 707 VAL A O 1
ATOM 5117 N N . VAL A 1 708 ? -37.497 -1.931 39.981 1.00 45.94 708 VAL A N 1
ATOM 5118 C CA . VAL A 1 708 ? -37.618 -2.593 41.284 1.00 45.94 708 VAL A CA 1
ATOM 5119 C C . VAL A 1 708 ? -38.825 -2.007 42.003 1.00 45.94 708 VAL A C 1
ATOM 5121 O O . VAL A 1 708 ? -38.831 -0.834 42.375 1.00 45.94 708 VAL A O 1
ATOM 5124 N N . VAL A 1 709 ? -39.864 -2.816 42.192 1.00 40.50 709 VAL A N 1
ATOM 5125 C CA . VAL A 1 709 ? -41.005 -2.444 43.029 1.00 40.50 709 VAL A CA 1
ATOM 5126 C C . VAL A 1 709 ? -40.675 -2.859 44.457 1.00 40.50 709 VAL A C 1
ATOM 5128 O O . VAL A 1 709 ? -40.644 -4.049 44.776 1.00 40.50 709 VAL A O 1
ATOM 5131 N N . HIS A 1 710 ? -40.406 -1.865 45.305 1.00 36.50 710 HIS A N 1
ATOM 5132 C CA . HIS A 1 710 ? -40.263 -2.060 46.743 1.00 36.50 710 HIS A CA 1
ATOM 5133 C C . HIS A 1 710 ? -41.663 -2.140 47.355 1.00 36.50 710 HIS A C 1
ATOM 5135 O O . HIS A 1 710 ? -42.416 -1.162 47.330 1.00 36.50 710 HIS A O 1
ATOM 5141 N N . TYR A 1 711 ? -42.033 -3.314 47.855 1.00 38.34 711 TYR A N 1
ATOM 5142 C CA . TYR A 1 711 ? -43.262 -3.495 48.615 1.00 38.34 711 TYR A CA 1
ATOM 5143 C C . TYR A 1 711 ? -42.878 -3.545 50.088 1.00 38.34 711 TYR A C 1
ATOM 5145 O O . TYR A 1 711 ? -42.305 -4.525 50.526 1.00 38.34 711 TYR A O 1
ATOM 5153 N N . ASP A 1 712 ? -43.136 -2.479 50.841 1.00 34.88 712 ASP A N 1
ATOM 5154 C CA . ASP A 1 712 ? -42.840 -2.455 52.275 1.00 34.88 712 ASP A CA 1
ATOM 5155 C C . ASP A 1 712 ? -43.915 -3.250 53.031 1.00 34.88 712 ASP A C 1
ATOM 5157 O O . ASP A 1 712 ? -44.988 -2.728 53.350 1.00 34.88 712 ASP A O 1
ATOM 5161 N N . ALA A 1 713 ? -43.664 -4.538 53.274 1.00 39.91 713 ALA A N 1
ATOM 5162 C CA . ALA A 1 713 ? -44.512 -5.361 54.126 1.00 39.91 713 ALA A CA 1
ATOM 5163 C C . ALA A 1 713 ? -44.089 -5.219 55.597 1.00 39.91 713 ALA A C 1
ATOM 5165 O O . ALA A 1 713 ? -43.763 -6.205 56.255 1.00 39.91 713 ALA A O 1
ATOM 5166 N N . THR A 1 714 ? -44.108 -4.008 56.164 1.00 38.53 714 THR A N 1
ATOM 5167 C CA . THR A 1 714 ? -43.668 -3.791 57.556 1.00 38.53 714 THR A CA 1
ATOM 5168 C C . THR A 1 714 ? -44.552 -4.411 58.645 1.00 38.53 714 THR A C 1
ATOM 5170 O O . THR A 1 714 ? -44.379 -4.068 59.810 1.00 38.53 714 THR A O 1
ATOM 5173 N N . GLU A 1 715 ? -45.474 -5.335 58.360 1.00 36.28 715 GLU A N 1
ATOM 5174 C CA . GLU A 1 715 ? -46.271 -5.979 59.414 1.00 36.28 715 GLU A CA 1
ATOM 5175 C C . GLU A 1 715 ? -46.605 -7.454 59.116 1.00 36.28 715 GLU A C 1
ATOM 5177 O O . GLU A 1 715 ? -47.757 -7.807 58.872 1.00 36.28 715 GLU A O 1
ATOM 5182 N N . GLY A 1 716 ? -45.624 -8.361 59.218 1.00 40.56 716 GLY A N 1
ATOM 5183 C CA . GLY A 1 716 ? -45.937 -9.733 59.648 1.00 40.56 716 GLY A CA 1
ATOM 5184 C C . GLY A 1 716 ? -45.031 -10.866 59.170 1.00 40.56 716 GLY A C 1
ATOM 5185 O O . GLY A 1 716 ? -44.636 -10.951 58.014 1.00 40.56 716 GLY A O 1
ATOM 5186 N N . THR A 1 717 ? -44.796 -11.821 60.073 1.00 40.59 717 THR A N 1
ATOM 5187 C CA . THR A 1 717 ? -44.346 -13.176 59.743 1.00 40.59 717 THR A CA 1
ATOM 5188 C C . THR A 1 717 ? -45.457 -13.933 59.012 1.00 40.59 717 THR A C 1
ATOM 5190 O O . THR A 1 717 ? -46.566 -14.090 59.527 1.00 40.59 717 THR A O 1
ATOM 5193 N N . ILE A 1 718 ? -45.166 -14.463 57.822 1.00 41.56 718 ILE A N 1
ATOM 5194 C CA . ILE A 1 718 ? -46.080 -15.377 57.128 1.00 41.56 718 ILE A CA 1
ATOM 5195 C C . ILE A 1 718 ? -45.946 -16.759 57.789 1.00 41.56 718 ILE A C 1
ATOM 5197 O O . ILE A 1 718 ? -44.914 -17.420 57.670 1.00 41.56 718 ILE A O 1
ATOM 5201 N N . GLN A 1 719 ? -46.973 -17.202 58.527 1.00 42.25 719 GLN A N 1
ATOM 5202 C CA . GLN A 1 719 ? -47.045 -18.590 59.008 1.00 42.25 719 GLN A CA 1
ATOM 5203 C C . GLN A 1 719 ? -47.075 -19.552 57.814 1.00 42.25 719 GLN A C 1
ATOM 5205 O O . GLN A 1 719 ? -47.574 -19.182 56.758 1.00 42.25 719 GLN A O 1
ATOM 5210 N N . ALA A 1 720 ? -46.613 -20.794 57.997 1.00 41.16 720 ALA A N 1
ATOM 5211 C CA . ALA A 1 720 ? -46.392 -21.816 56.957 1.00 41.16 720 ALA A CA 1
ATOM 5212 C C . ALA A 1 720 ? -47.549 -22.089 55.955 1.00 41.16 720 ALA A C 1
ATOM 5214 O O . ALA A 1 720 ? -47.349 -22.820 54.992 1.00 41.16 720 ALA A O 1
ATOM 5215 N N . ASN A 1 721 ? -48.733 -21.496 56.152 1.00 45.56 721 ASN A N 1
ATOM 5216 C CA . ASN A 1 721 ? -49.911 -21.599 55.287 1.00 45.56 721 ASN A CA 1
ATOM 5217 C C . ASN A 1 721 ? -50.353 -20.258 54.643 1.00 45.56 721 ASN A C 1
ATOM 5219 O O . ASN A 1 721 ? -51.457 -20.188 54.105 1.00 45.56 721 ASN A O 1
ATOM 5223 N N . GLY A 1 722 ? -49.559 -19.183 54.726 1.00 39.56 722 GLY A N 1
ATOM 5224 C CA . GLY A 1 722 ? -49.868 -17.872 54.138 1.00 39.56 722 GLY A CA 1
ATOM 5225 C C . GLY A 1 722 ? -49.226 -17.641 52.762 1.00 39.56 722 GLY A C 1
ATOM 5226 O O . GLY A 1 722 ? -48.211 -18.236 52.415 1.00 39.56 722 GLY A O 1
ATOM 5227 N N . THR A 1 723 ? -49.861 -16.787 51.959 1.00 41.34 723 THR A N 1
ATOM 5228 C CA . THR A 1 723 ? -49.568 -16.516 50.543 1.00 41.34 723 THR A CA 1
ATOM 5229 C C . THR A 1 723 ? -48.208 -15.851 50.309 1.00 41.34 723 THR A C 1
ATOM 5231 O O . THR A 1 723 ? -48.114 -14.629 50.285 1.00 41.34 723 THR A O 1
ATOM 5234 N N . ALA A 1 724 ? -47.188 -16.657 50.028 1.00 35.53 724 ALA A N 1
ATOM 5235 C CA . ALA A 1 724 ? -46.048 -16.279 49.197 1.00 35.53 724 ALA A CA 1
ATOM 5236 C C . ALA A 1 724 ? -45.835 -17.408 48.179 1.00 35.53 724 ALA A C 1
ATOM 5238 O O . ALA A 1 724 ? -45.603 -18.555 48.560 1.00 35.53 724 ALA A O 1
ATOM 5239 N N . GLN A 1 725 ? -45.984 -17.128 46.882 1.00 37.31 725 GLN A N 1
ATOM 5240 C CA . GLN A 1 725 ? -45.558 -18.086 45.861 1.00 37.31 725 GLN A CA 1
ATOM 5241 C C . GLN A 1 725 ? -44.068 -17.885 45.611 1.00 37.31 725 GLN A C 1
ATOM 5243 O O . GLN A 1 725 ? -43.657 -16.815 45.171 1.00 37.31 725 GLN A O 1
ATOM 5248 N N . SER A 1 726 ? -43.268 -18.928 45.840 1.00 37.06 726 SER A N 1
ATOM 5249 C CA . SER A 1 726 ? -41.931 -18.994 45.261 1.00 37.06 726 SER A CA 1
ATOM 5250 C C . SER A 1 726 ? -42.081 -19.078 43.738 1.00 37.06 726 SER A C 1
ATOM 5252 O O . SER A 1 726 ? -42.615 -20.066 43.223 1.00 37.06 726 SER A O 1
ATOM 5254 N N . GLY A 1 727 ? -41.586 -18.082 43.001 1.00 40.62 727 GLY A N 1
ATOM 5255 C CA . GLY A 1 727 ? -41.101 -18.355 41.645 1.00 40.62 727 GLY A CA 1
ATOM 5256 C C . GLY A 1 727 ? -40.048 -19.468 41.713 1.00 40.62 727 GLY A C 1
ATOM 5257 O O . GLY A 1 727 ? -39.475 -19.695 42.780 1.00 40.62 727 GLY A O 1
ATOM 5258 N N . ALA A 1 728 ? -39.814 -20.208 40.625 1.00 39.69 728 ALA A N 1
ATOM 5259 C CA . ALA A 1 728 ? -38.777 -21.239 40.641 1.00 39.69 728 ALA A CA 1
ATOM 5260 C C . ALA A 1 728 ? -37.436 -20.575 41.037 1.00 39.69 728 ALA A C 1
ATOM 5262 O O . ALA A 1 728 ? -36.967 -19.717 40.290 1.00 39.69 728 ALA A O 1
ATOM 5263 N N . PRO A 1 729 ? -36.818 -20.922 42.186 1.00 39.19 729 PRO A N 1
ATOM 5264 C CA . PRO A 1 729 ? -35.648 -20.206 42.725 1.00 39.19 729 PRO A CA 1
ATOM 5265 C C . PRO A 1 729 ? -34.432 -20.234 41.790 1.00 39.19 729 PRO A C 1
ATOM 5267 O O . PRO A 1 729 ? -33.492 -19.457 41.922 1.00 39.19 729 PRO A O 1
ATOM 5270 N N . GLU A 1 730 ? -34.458 -21.161 40.838 1.00 42.91 730 GLU A N 1
ATOM 5271 C CA . GLU A 1 730 ? -33.457 -21.380 39.799 1.00 42.91 730 GLU A CA 1
ATOM 5272 C C . GLU A 1 730 ? -33.523 -20.323 38.681 1.00 42.91 730 GLU A C 1
ATOM 5274 O O . GLU A 1 730 ? -32.585 -20.203 37.900 1.00 42.91 730 GLU A O 1
ATOM 5279 N N . GLN A 1 731 ? -34.614 -19.549 38.597 1.00 37.62 731 GLN A N 1
ATOM 5280 C CA . GLN A 1 731 ? -34.871 -18.585 37.519 1.00 37.62 731 GLN A CA 1
ATOM 5281 C C . GLN A 1 731 ? -34.397 -17.155 37.827 1.00 37.62 731 GLN A C 1
ATOM 5283 O O . GLN A 1 731 ? -34.298 -16.353 36.904 1.00 37.62 731 GLN A O 1
ATOM 5288 N N . PHE A 1 732 ? -34.084 -16.830 39.089 1.00 39.06 732 PHE A N 1
ATOM 5289 C CA . PHE A 1 732 ? -33.708 -15.475 39.522 1.00 39.06 732 PHE A CA 1
ATOM 5290 C C . PHE A 1 732 ? -32.593 -15.508 40.577 1.00 39.06 732 PHE A C 1
ATOM 5292 O O . PHE A 1 732 ? -32.776 -15.123 41.732 1.00 39.06 732 PHE A O 1
ATOM 5299 N N . GLN A 1 733 ? -31.419 -16.005 40.186 1.00 41.94 733 GLN A N 1
ATOM 5300 C CA . GLN A 1 733 ? -30.208 -15.876 40.997 1.00 41.94 733 GLN A CA 1
ATOM 5301 C C . GLN A 1 733 ? -29.415 -14.661 40.534 1.00 41.94 733 GLN A C 1
ATOM 5303 O O . GLN A 1 733 ? -29.149 -14.510 39.338 1.00 41.94 733 GLN A O 1
ATOM 5308 N N . ASN A 1 734 ? -28.996 -13.821 41.481 1.00 40.78 734 ASN A N 1
ATOM 5309 C CA . ASN A 1 734 ? -27.914 -12.893 41.201 1.00 40.78 734 ASN A CA 1
ATOM 5310 C C . ASN A 1 734 ? -26.637 -13.732 41.074 1.00 40.78 734 ASN A C 1
ATOM 5312 O O . ASN A 1 734 ? -26.206 -14.369 42.035 1.00 40.78 734 ASN A O 1
ATOM 5316 N N . MET A 1 735 ? -26.058 -13.796 39.875 1.00 40.53 735 MET A N 1
ATOM 5317 C CA . MET A 1 735 ? -24.909 -14.673 39.612 1.00 40.53 735 MET A CA 1
ATOM 5318 C C . MET A 1 735 ? -23.656 -14.326 40.432 1.00 40.53 735 MET A C 1
ATOM 5320 O O . MET A 1 735 ? -22.714 -15.115 40.470 1.00 40.53 735 MET A O 1
ATOM 5324 N N . ASP A 1 736 ? -23.628 -13.162 41.072 1.00 37.25 736 ASP A N 1
ATOM 5325 C CA . ASP A 1 736 ? -22.407 -12.592 41.631 1.00 37.25 736 ASP A CA 1
ATOM 5326 C C . ASP A 1 736 ? -22.116 -12.950 43.084 1.00 37.25 736 ASP A C 1
ATOM 5328 O O . ASP A 1 736 ? -20.952 -13.054 43.470 1.00 37.25 736 ASP A O 1
ATOM 5332 N N . ASP A 1 737 ? -23.153 -13.173 43.882 1.00 38.53 737 ASP A N 1
ATOM 5333 C CA . ASP A 1 737 ? -23.037 -13.536 45.297 1.00 38.53 737 ASP A CA 1
ATOM 5334 C C . ASP A 1 737 ? -23.793 -14.829 45.637 1.00 38.53 737 ASP A C 1
ATOM 5336 O O . ASP A 1 737 ? -23.753 -15.290 46.778 1.00 38.53 737 ASP A O 1
ATOM 5340 N N . GLY A 1 738 ? -24.461 -15.439 44.650 1.00 38.88 738 GLY A N 1
ATOM 5341 C CA . GLY A 1 738 ? -25.278 -16.633 44.850 1.00 38.88 738 GLY A CA 1
ATOM 5342 C C . GLY A 1 738 ? -26.511 -16.380 45.719 1.00 38.88 738 GLY A C 1
ATOM 5343 O O . GLY A 1 738 ? -27.143 -17.341 46.165 1.00 38.88 738 GLY A O 1
ATOM 5344 N N . THR A 1 739 ? -26.861 -15.116 45.978 1.00 40.69 739 THR A N 1
ATOM 5345 C CA . THR A 1 739 ? -28.072 -14.779 46.721 1.00 40.69 739 THR A CA 1
ATOM 5346 C C . THR A 1 739 ? -29.296 -15.045 45.852 1.00 40.69 739 THR A C 1
ATOM 5348 O O . THR A 1 739 ? -29.360 -14.709 44.663 1.00 40.69 739 THR A O 1
ATOM 5351 N N . GLN A 1 740 ? -30.284 -15.708 46.451 1.00 43.38 740 GLN A N 1
ATOM 5352 C CA . GLN A 1 740 ? -31.594 -15.843 45.835 1.00 43.38 740 GLN A CA 1
ATOM 5353 C C . GLN A 1 740 ? -32.274 -14.479 45.859 1.00 43.38 740 GLN A C 1
ATOM 5355 O O . GLN A 1 740 ? -32.398 -13.858 46.915 1.00 43.38 740 GLN A O 1
ATOM 5360 N N . ILE A 1 741 ? -32.751 -14.029 44.700 1.00 42.31 741 ILE A N 1
ATOM 5361 C CA . ILE A 1 741 ? -33.686 -12.910 44.638 1.00 42.31 741 ILE A CA 1
ATOM 5362 C C . ILE A 1 741 ? -35.057 -13.498 44.998 1.00 42.31 741 ILE A C 1
ATOM 5364 O O . ILE A 1 741 ? -35.772 -14.015 44.141 1.00 42.31 741 ILE A O 1
ATOM 5368 N N . GLY A 1 742 ? -35.373 -13.531 46.297 1.00 44.72 742 GLY A N 1
ATOM 5369 C CA . GLY A 1 742 ? -36.606 -14.118 46.827 1.00 44.72 742 GLY A CA 1
ATOM 5370 C C . GLY A 1 742 ? -36.503 -14.595 48.281 1.00 44.72 742 GLY A C 1
ATOM 5371 O O . GLY A 1 742 ? -35.435 -14.578 48.888 1.00 44.72 742 GLY A O 1
ATOM 5372 N N . CYS A 1 743 ? -37.640 -15.016 48.846 1.00 39.06 743 CYS A N 1
ATOM 5373 C CA . CYS A 1 743 ? -37.783 -15.401 50.254 1.00 39.06 743 CYS A CA 1
ATOM 5374 C C . CYS A 1 743 ? -36.903 -16.610 50.622 1.00 39.06 743 CYS A C 1
ATOM 5376 O O . CYS A 1 743 ? -37.037 -17.675 50.015 1.00 39.06 743 CYS A O 1
ATOM 5378 N N . ALA A 1 744 ? -36.087 -16.489 51.672 1.00 40.50 744 ALA A N 1
ATOM 5379 C CA . ALA A 1 744 ? -35.301 -17.596 52.218 1.00 40.50 744 ALA A CA 1
ATOM 5380 C C . ALA A 1 744 ? -35.953 -18.146 53.500 1.00 40.50 744 ALA A C 1
ATOM 5382 O O . ALA A 1 744 ? -36.434 -17.398 54.353 1.00 40.50 744 ALA A O 1
ATOM 5383 N N . ALA A 1 745 ? -35.986 -19.473 53.650 1.00 43.81 745 ALA A N 1
ATOM 5384 C CA . ALA A 1 745 ? -36.453 -20.108 54.881 1.00 43.81 745 ALA A CA 1
ATOM 5385 C C . ALA A 1 745 ? -35.379 -19.970 55.971 1.00 43.81 745 ALA A C 1
ATOM 5387 O O . ALA A 1 745 ? -34.250 -20.413 55.767 1.00 43.81 745 ALA A O 1
ATOM 5388 N N . THR A 1 746 ? -35.723 -19.379 57.117 1.00 47.97 746 THR A N 1
ATOM 5389 C CA . THR A 1 746 ? -34.757 -19.135 58.204 1.00 47.97 746 THR A CA 1
ATOM 5390 C C . THR A 1 746 ? -34.688 -20.269 59.225 1.00 47.97 746 THR A C 1
ATOM 5392 O O . THR A 1 746 ? -33.667 -20.411 59.883 1.00 47.97 746 THR A O 1
ATOM 5395 N N . ASP A 1 747 ? -35.721 -21.112 59.319 1.00 48.34 747 ASP A N 1
ATOM 5396 C CA . ASP A 1 747 ? -35.682 -22.477 59.868 1.00 48.34 747 ASP A CA 1
ATOM 5397 C C . ASP A 1 747 ? -37.092 -23.088 59.806 1.00 48.34 747 ASP A C 1
ATOM 5399 O O . ASP A 1 747 ? -38.093 -22.366 59.820 1.00 48.34 747 ASP A O 1
ATOM 5403 N N . ALA A 1 748 ? -37.201 -24.423 59.803 1.00 46.25 748 ALA A N 1
ATOM 5404 C CA . ALA A 1 748 ? -38.458 -25.176 59.621 1.00 46.25 748 ALA A CA 1
ATOM 5405 C C . ALA A 1 748 ? -39.581 -24.895 60.656 1.00 46.25 748 ALA A C 1
ATOM 5407 O O . ALA A 1 748 ? -40.659 -25.482 60.566 1.00 46.25 748 ALA A O 1
ATOM 5408 N N . ALA A 1 749 ? -39.353 -24.011 61.633 1.00 46.50 749 ALA A N 1
ATOM 5409 C CA . ALA A 1 749 ? -40.317 -23.629 62.665 1.00 46.50 749 ALA A CA 1
ATOM 5410 C C . ALA A 1 749 ? -40.470 -22.106 62.889 1.00 46.50 749 ALA A C 1
ATOM 5412 O O . ALA A 1 749 ? -41.293 -21.721 63.719 1.00 46.50 749 ALA A O 1
ATOM 5413 N N . ALA A 1 750 ? -39.721 -21.241 62.188 1.00 44.81 750 ALA A N 1
ATOM 5414 C CA . ALA A 1 750 ? -39.643 -19.803 62.504 1.00 44.81 750 ALA A CA 1
ATOM 5415 C C . ALA A 1 750 ? -40.303 -18.857 61.476 1.00 44.81 750 ALA A C 1
ATOM 5417 O O . ALA A 1 750 ? -40.464 -17.673 61.762 1.00 44.81 750 ALA A O 1
ATOM 5418 N N . GLY A 1 751 ? -40.758 -19.366 60.327 1.00 48.28 751 GLY A N 1
ATOM 5419 C CA . GLY A 1 751 ? -41.307 -18.547 59.238 1.00 48.28 751 GLY A CA 1
ATOM 5420 C C . GLY A 1 751 ? -40.272 -18.239 58.152 1.00 48.28 751 GLY A C 1
ATOM 5421 O O . GLY A 1 751 ? -39.187 -18.818 58.137 1.00 48.28 751 GLY A O 1
ATOM 5422 N N . TYR A 1 752 ? -40.640 -17.370 57.211 1.00 42.31 752 TYR A N 1
ATOM 5423 C CA . TYR A 1 752 ? -39.773 -16.891 56.130 1.00 42.31 752 TYR A CA 1
ATOM 5424 C C . TYR A 1 752 ? -39.342 -15.451 56.433 1.00 42.31 752 TYR A C 1
ATOM 5426 O O . TYR A 1 752 ? -40.201 -14.632 56.763 1.00 42.31 752 TYR A O 1
ATOM 5434 N N . GLU A 1 753 ? -38.051 -15.129 56.298 1.00 39.69 753 GLU A N 1
ATOM 5435 C CA . GLU A 1 753 ? -37.644 -13.731 56.108 1.00 39.69 753 GLU A CA 1
ATOM 5436 C C . GLU A 1 753 ? -37.814 -13.403 54.622 1.00 39.69 753 GLU A C 1
ATOM 5438 O O . GLU A 1 753 ? -37.250 -14.059 53.740 1.00 39.69 753 GLU A O 1
ATOM 5443 N N . VAL A 1 754 ? -38.670 -12.425 54.343 1.00 39.16 754 VAL A N 1
ATOM 5444 C CA . VAL A 1 754 ? -38.931 -11.935 52.992 1.00 39.16 754 VAL A CA 1
ATOM 5445 C C . VAL A 1 754 ? -37.996 -10.752 52.762 1.00 39.16 754 VAL A C 1
ATOM 5447 O O . VAL A 1 754 ? -38.109 -9.731 53.432 1.00 39.16 754 VAL A O 1
ATOM 5450 N N . SER A 1 755 ? -37.041 -10.885 51.844 1.00 39.75 755 SER A N 1
ATOM 5451 C CA . SER A 1 755 ? -36.354 -9.736 51.258 1.00 39.75 755 SER A CA 1
ATOM 5452 C C . SER A 1 755 ? -37.268 -9.163 50.169 1.00 39.75 755 SER A C 1
ATOM 5454 O O . SER A 1 755 ? -37.413 -9.740 49.092 1.00 39.75 755 SER A O 1
ATOM 5456 N N . ASP A 1 756 ? -37.964 -8.072 50.486 1.00 44.19 756 ASP A N 1
ATOM 5457 C CA . ASP A 1 756 ? -39.019 -7.483 49.653 1.00 44.19 756 ASP A CA 1
ATOM 5458 C C . ASP A 1 756 ? -38.474 -6.805 48.379 1.00 44.19 756 ASP A C 1
ATOM 5460 O O . ASP A 1 756 ? -38.322 -5.585 48.307 1.00 44.19 756 ASP A O 1
ATOM 5464 N N . TYR A 1 757 ? -38.229 -7.583 47.322 1.00 37.91 757 TYR A N 1
ATOM 5465 C CA . TYR A 1 757 ? -37.957 -7.039 45.988 1.00 37.91 757 TYR A CA 1
ATOM 5466 C C . TYR A 1 757 ? -38.752 -7.795 44.921 1.00 37.91 757 TYR A C 1
ATOM 5468 O O . TYR A 1 757 ? -38.536 -8.983 44.695 1.00 37.91 757 TYR A O 1
ATOM 5476 N N . THR A 1 758 ? -39.653 -7.100 44.216 1.00 41.16 758 THR A N 1
ATOM 5477 C CA . THR A 1 758 ? -40.201 -7.594 42.942 1.00 41.16 758 THR A CA 1
ATOM 5478 C C . THR A 1 758 ? -39.500 -6.865 41.802 1.00 41.16 758 THR A C 1
ATOM 5480 O O . THR A 1 758 ? -39.647 -5.651 41.656 1.00 41.16 758 THR A O 1
ATOM 5483 N N . ILE A 1 759 ? -38.734 -7.596 40.990 1.00 41.22 759 ILE A N 1
ATOM 5484 C CA . ILE A 1 759 ? -38.141 -7.062 39.760 1.00 41.22 759 ILE A CA 1
ATOM 5485 C C . ILE A 1 759 ? -39.207 -7.126 38.667 1.00 41.22 759 ILE A C 1
ATOM 5487 O O . ILE A 1 759 ? -39.622 -8.204 38.249 1.00 41.22 759 ILE A O 1
ATOM 5491 N N . ASN A 1 760 ? -39.664 -5.963 38.217 1.00 39.53 760 ASN A N 1
ATOM 5492 C CA . ASN A 1 760 ? -40.552 -5.816 37.077 1.00 39.53 760 ASN A CA 1
ATOM 5493 C C . ASN A 1 760 ? -39.713 -5.414 35.855 1.00 39.53 760 ASN A C 1
ATOM 5495 O O . ASN A 1 760 ? -39.292 -4.265 35.718 1.00 39.53 760 ASN A O 1
ATOM 5499 N N . GLY A 1 761 ? -39.441 -6.379 34.979 1.00 43.94 761 GLY A N 1
ATOM 5500 C CA . GLY A 1 761 ? -39.147 -6.093 33.579 1.00 43.94 761 GLY A CA 1
ATOM 5501 C C . GLY A 1 761 ? -40.445 -6.284 32.815 1.00 43.94 761 GLY A C 1
ATOM 5502 O O . GLY A 1 761 ? -40.976 -7.393 32.819 1.00 43.94 761 GLY A O 1
ATOM 5503 N N . ALA A 1 762 ? -40.957 -5.223 32.193 1.00 36.41 762 ALA A N 1
ATOM 5504 C CA . ALA A 1 762 ? -42.269 -5.218 31.543 1.00 36.41 762 ALA A CA 1
ATOM 5505 C C . ALA A 1 762 ? -42.455 -6.327 30.481 1.00 36.41 762 ALA A C 1
ATOM 5507 O O . ALA A 1 762 ? -43.595 -6.627 30.143 1.00 36.41 762 ALA A O 1
ATOM 5508 N N . ASP A 1 763 ? -41.367 -6.964 30.024 1.00 37.41 763 ASP A N 1
ATOM 5509 C CA . ASP A 1 763 ? -41.375 -8.056 29.046 1.00 37.41 763 ASP A CA 1
ATOM 5510 C C . ASP A 1 763 ? -40.359 -9.193 29.332 1.00 37.41 763 ASP A C 1
ATOM 5512 O O . ASP A 1 763 ? -39.989 -9.954 28.441 1.00 37.41 763 ASP A O 1
ATOM 5516 N N . LEU A 1 764 ? -39.961 -9.433 30.595 1.00 40.56 764 LEU A N 1
ATOM 5517 C CA . LEU A 1 764 ? -39.212 -10.658 30.989 1.00 40.56 764 LEU A CA 1
ATOM 5518 C C . LEU A 1 764 ? -40.071 -11.950 30.907 1.00 40.56 764 LEU A C 1
ATOM 5520 O O . LEU A 1 764 ? -39.719 -13.002 31.442 1.00 40.56 764 LEU A O 1
ATOM 5524 N N . HIS A 1 765 ? -41.209 -11.880 30.215 1.00 40.06 765 HIS A N 1
ATOM 5525 C CA . HIS A 1 765 ? -42.163 -12.950 29.952 1.00 40.06 765 HIS A CA 1
ATOM 5526 C C . HIS A 1 765 ? -41.658 -13.926 28.878 1.00 40.06 765 HIS A C 1
ATOM 5528 O O . HIS A 1 765 ? -42.340 -14.212 27.893 1.00 40.06 765 HIS A O 1
ATOM 5534 N N . THR A 1 766 ? -40.498 -14.546 29.082 1.00 34.03 766 THR A N 1
ATOM 5535 C CA . THR A 1 766 ? -40.191 -15.771 28.342 1.00 34.03 766 THR A CA 1
ATOM 5536 C C . THR A 1 766 ? -40.919 -16.935 29.020 1.00 34.03 766 THR A C 1
ATOM 5538 O O . THR A 1 766 ? -40.528 -17.456 30.058 1.00 34.03 766 THR A O 1
ATOM 5541 N N . THR A 1 767 ? -42.024 -17.345 28.384 1.00 28.59 767 THR A N 1
ATOM 5542 C CA . THR A 1 767 ? -42.845 -18.554 28.624 1.00 28.59 767 THR A CA 1
ATOM 5543 C C . THR A 1 767 ? -44.022 -18.464 29.620 1.00 28.59 767 THR A C 1
ATOM 5545 O O . THR A 1 767 ? -44.021 -18.995 30.725 1.00 28.59 767 THR A O 1
ATOM 5548 N N . GLY A 1 768 ? -45.146 -17.921 29.138 1.00 30.64 768 GLY A N 1
ATOM 5549 C CA . GLY A 1 768 ? -46.445 -18.606 29.254 1.00 30.64 768 GLY A CA 1
ATOM 5550 C C . GLY A 1 768 ? -47.107 -18.761 30.630 1.00 30.64 768 GLY A C 1
ATOM 5551 O O . GLY A 1 768 ? -47.937 -19.659 30.781 1.00 30.64 768 GLY A O 1
ATOM 5552 N N . ARG A 1 769 ? -46.818 -17.917 31.625 1.00 31.17 769 ARG A N 1
ATOM 5553 C CA . ARG A 1 769 ? -47.621 -17.854 32.859 1.00 31.17 769 ARG A CA 1
ATOM 5554 C C . ARG A 1 769 ? -47.950 -16.416 33.236 1.00 31.17 769 ARG A C 1
ATOM 5556 O O . ARG A 1 769 ? -47.095 -15.537 33.203 1.00 31.17 769 ARG A O 1
ATOM 5563 N N . THR A 1 770 ? -49.225 -16.212 33.552 1.00 29.41 770 THR A N 1
ATOM 5564 C CA . THR A 1 770 ? -49.825 -14.964 34.022 1.00 29.41 770 THR A CA 1
ATOM 5565 C C . THR A 1 770 ? -49.041 -14.417 35.214 1.00 29.41 770 THR A C 1
ATOM 5567 O O . THR A 1 770 ? -48.670 -15.194 36.095 1.00 29.41 770 THR A O 1
ATOM 5570 N N . LEU A 1 771 ? -48.834 -13.094 35.259 1.00 31.30 771 LEU A N 1
ATOM 5571 C CA . LEU A 1 771 ? -48.422 -12.368 36.469 1.00 31.30 771 LEU A CA 1
ATOM 5572 C C . LEU A 1 771 ? -49.163 -12.928 37.698 1.00 31.30 771 LEU A C 1
ATOM 5574 O O . LEU A 1 771 ? -50.356 -13.241 37.573 1.00 31.30 771 LEU A O 1
ATOM 5578 N N . PRO A 1 772 ? -48.547 -12.994 38.894 1.00 33.06 772 PRO A N 1
ATOM 5579 C CA . PRO A 1 772 ? -49.330 -13.057 40.112 1.00 33.06 772 PRO A CA 1
ATOM 5580 C C . PRO A 1 772 ? -50.166 -11.776 40.151 1.00 33.06 772 PRO A C 1
ATOM 5582 O O . PRO A 1 772 ? -49.697 -10.704 40.524 1.00 33.06 772 PRO A O 1
ATOM 5585 N N . THR A 1 773 ? -51.419 -11.854 39.707 1.00 27.94 773 THR A N 1
ATOM 5586 C CA . THR A 1 773 ? -52.414 -10.853 40.071 1.00 27.94 773 THR A CA 1
ATOM 5587 C C . THR A 1 773 ? -52.401 -10.790 41.587 1.00 27.94 773 THR A C 1
ATOM 5589 O O . THR A 1 773 ? -52.612 -11.817 42.234 1.00 27.94 773 THR A O 1
ATOM 5592 N N . ALA A 1 774 ? -52.164 -9.605 42.150 1.00 29.64 774 ALA A N 1
ATOM 5593 C CA . ALA A 1 774 ? -52.477 -9.322 43.541 1.00 29.64 774 ALA A CA 1
ATOM 5594 C C . ALA A 1 774 ? -53.991 -9.525 43.724 1.00 29.64 774 ALA A C 1
ATOM 5596 O O . ALA A 1 774 ? -54.798 -8.617 43.537 1.00 29.64 774 ALA A O 1
ATOM 5597 N N . ALA A 1 775 ? -54.395 -10.767 43.975 1.00 25.41 775 ALA A N 1
ATOM 5598 C CA . ALA A 1 775 ? -55.779 -11.146 44.156 1.00 25.41 775 ALA A CA 1
ATOM 5599 C C . ALA A 1 775 ? -56.109 -11.007 45.641 1.00 25.41 775 ALA A C 1
ATOM 5601 O O . ALA A 1 775 ? -55.711 -11.828 46.467 1.00 25.41 775 ALA A O 1
ATOM 5602 N N . ILE A 1 776 ? -56.858 -9.956 45.974 1.00 30.05 776 ILE A N 1
ATOM 5603 C CA . ILE A 1 776 ? -57.548 -9.838 47.257 1.00 30.05 776 ILE A CA 1
ATOM 5604 C C . ILE A 1 776 ? -58.580 -10.964 47.318 1.00 30.05 776 ILE A C 1
ATOM 5606 O O . ILE A 1 776 ? -59.566 -10.947 46.582 1.00 30.05 776 ILE A O 1
ATOM 5610 N N . CYS A 1 777 ? -58.379 -11.922 48.217 1.00 24.14 777 CYS A N 1
ATOM 5611 C CA . CYS A 1 777 ? -59.426 -12.858 48.600 1.00 24.14 777 CYS A CA 1
ATOM 5612 C C . CYS A 1 777 ? -59.974 -12.423 49.963 1.00 24.14 777 CYS A C 1
ATOM 5614 O O . CYS A 1 777 ? -59.368 -12.669 51.004 1.00 24.14 777 CYS A O 1
ATOM 5616 N N . LEU A 1 778 ? -61.114 -11.726 49.951 1.00 27.75 778 LEU A N 1
ATOM 5617 C CA . LEU A 1 778 ? -61.909 -11.493 51.155 1.00 27.75 778 LEU A CA 1
ATOM 5618 C C . LEU A 1 778 ? -62.423 -12.845 51.659 1.00 27.75 778 LEU A C 1
ATOM 5620 O O . LEU A 1 778 ? -63.161 -13.539 50.959 1.00 27.75 778 LEU A O 1
ATOM 5624 N N . ALA A 1 779 ? -62.045 -13.202 52.884 1.00 27.02 779 ALA A N 1
ATOM 5625 C CA . ALA A 1 779 ? -62.598 -14.354 53.575 1.00 27.02 779 ALA A CA 1
ATOM 5626 C C . ALA A 1 779 ? -64.105 -14.150 53.802 1.00 27.02 779 ALA A C 1
ATOM 5628 O O . ALA A 1 779 ? -64.521 -13.237 54.517 1.00 27.02 779 ALA A O 1
ATOM 5629 N N . ALA A 1 780 ? -64.926 -15.025 53.225 1.00 29.56 780 ALA A N 1
ATOM 5630 C CA . ALA A 1 780 ? -66.310 -15.186 53.635 1.00 29.56 780 ALA A CA 1
ATOM 5631 C C . ALA A 1 780 ? -66.405 -16.351 54.629 1.00 29.56 780 ALA A C 1
ATOM 5633 O O . ALA A 1 780 ? -66.271 -17.508 54.243 1.00 29.56 780 ALA A O 1
ATOM 5634 N N . GLY A 1 781 ? -66.703 -16.022 55.888 1.00 29.81 781 GLY A N 1
ATOM 5635 C CA . GLY A 1 781 ? -67.442 -16.909 56.787 1.00 29.81 781 GLY A CA 1
ATOM 5636 C C . GLY A 1 781 ? -66.625 -17.692 57.810 1.00 29.81 781 GLY A C 1
ATOM 5637 O O . GLY A 1 781 ? -66.094 -18.757 57.529 1.00 29.81 781 GLY A O 1
ATOM 5638 N N . ILE A 1 782 ? -66.666 -17.192 59.044 1.00 31.00 782 ILE A N 1
ATOM 5639 C CA . ILE A 1 782 ? -66.578 -17.984 60.271 1.00 31.00 782 ILE A CA 1
ATOM 5640 C C . ILE A 1 782 ? -67.773 -18.954 60.308 1.00 31.00 782 ILE A C 1
ATOM 5642 O O . ILE A 1 782 ? -68.915 -18.497 60.398 1.00 31.00 782 ILE A O 1
ATOM 5646 N N . MET A 1 783 ? -67.507 -20.262 60.271 1.00 30.75 783 MET A N 1
ATOM 5647 C CA . MET A 1 783 ? -67.960 -21.242 61.276 1.00 30.75 783 MET A CA 1
ATOM 5648 C C . MET A 1 783 ? -67.206 -22.560 61.131 1.00 30.75 783 MET A C 1
ATOM 5650 O O . MET A 1 783 ? -67.148 -23.078 59.994 1.00 30.75 783 MET A O 1
#

Secondary structure (DSSP, 8-state):
-PPPPHHHHHHHHHHHHHHHT--TT--HHHHHHHHHHHHTS-HHHHTT---HHHHHHHHHHHHHHHHHHHHHHHHHHSPPTTT--GGGHHHHHHHHHHHHTS-HHHHTTS-HHHHHHHHHHHHHHHHHHHHSS-EEE-TT--HHHHHHHHHH-SS-EEE-SSB-EETTEEPEEEE-S-EEEEEEEEEES-EEEE-TTEEEEEEEEEEEEE----S----STT--GGGGGEEEEESSEEEEE-S-EEEES-SEEEEE--TT--S-EEEEE-TT-EEEEE----------S--SS--PPPPPTTS---S---SSTTEEEEE-SSSEEEEEEETT-EEEEES-SEEEEE-SSEEEEEEESSEEEEE--SSS-SEEE--SSTT-EEEEEEETT-EEE--S-SS-SEE--S-TTTEEEEE-SS-EEE--S-SS-SEES-EEEEES-EEE--S-SS-SEEEEEEEEES-EEE--S-SS-SEEE-SPPTT-SSEEEESS-EEE--S-SS-SEEE--SS-EEEES-EEEE-S-S--SEETTEE--TTSTTTT-SEEESS-EEEES-EEEE-SS-EEE--SSSPPPEEEE-SS--EEEE---GGG-SS--SS--TTSS---EEEESSSEEE--GGGG--SS-GGGS-------TT----SS------B-TT-PBPEEEE-SSTT-EEEEE-SSSS-EEEEE---TTS--EEEE--EEE-----S----TTS--PPP-TTS-B-TTT--BSSPEEEETTTEEE----EEE-TT---SS---------------

Sequence (783 aa):
MTEPSAEDQAAAKAVSDRIAALTGESTEEDVQAARAAYDALTGAQKALVTHLDTLTALEQRFAAAAAVAAVEELLAALPGADAVTLDDRPAIQAARAAYSVMTAEQQSQVSEALLEKLADAERVLNALLAVRGAYTITADMGQAEIDAAVAQAEGVITVQPGNYGVENTYKSIRLTRDAAISLSGVYEHFHLIIDNGADVTVQSDGAVLQGQVLDGIGSENGFYYGDYYTGILIKHGSLNVNTSLTLSDYNMAIKLGIGGSSNPAELNVGGGALLTIRNCHQTDHPSSGSADYWGGGMEEGDGVTGGQGHGATGSGIFVAGTGEAAVNVSGGAVLGSTGNWGALYATTGYLTLHVDAAAAHFDESTGWDGIYSCDNTSVSRLRIELTHGAALSCNGNRRNGITGQGDMSRWRIDASGNSTFNCDGNRAIGINNMGLVLSASGGSVSGNGSHGATNVALDAENAQLTCSGNRYLGLNITKTNVGAAQTNITQNSAVAANGNGGAGIRFQVTSGTQIHDSTIEATGSGVGTSLYGYAVKPGDSGYWADVAAKATVNVTGSIVTVGTWSLYNSSGSKLPSVWNLAAGANIVRVSSNPAFETGRDIFDDPADTVAGRTIVTSGSLNGSRRNMSGTYEFATLNPQENLDDTLLKPATAVYAAPVNDYGTALTLFKVTNPYQSINVYDPNGKAAYDYTTAYDDGSDFVWAAVVVVHYDATEGTIQANGTAQSGAPEQFQNMDDGTQIGCAATDAAAGYEVSDYTINGADLHTTGRTLPTAAICLAAGIM

Organism: NCBI:txid2763053

Foldseek 3Di:
DPQDDPVLLVLQVVLQVLLVPDDPPDDPVSLVVSVVSLVPHDPNSNVNHPNVVSSVVVNVVVVLVVLLVVLLVLLVPQDALVPQDLVCVVSLVVSVVSLFPRFPVSNVVRDPVSVVRSVSSVVSNQVNLVPPQAFEAELPDDQVRLVVSLVRRPHEHEYDADEQDDDPAGRENEHQAEHEYEAEEEHEQAHYEYDVQYAYEYHYPQYEYEFAADADQDDPPQDRCQNSQENYEFQAHEYAYQAEYEYEHTQEDYEWHDAADAHEGEYHYENQYEYYFAHFDHPDDPDPPDPDDQDADDDRPNPQQPDRHFRCTQEHYEYHYAHEYEYAHTHAYEAHAEHTLEHYEYRHYAYEYHFENYEYEQEHHDHEESEDYDPSDPHAAYEYEAYQAYEYEQYNHQEESYDDDAPQARAEYAHDNAYEYEQENHLYFSAYRYEYEEACYEYEQEHYNYFRHASYAAEAAVYEYEQEHYQFERAHHQDHHPPDLAHEHEHAYEYEQEQYCFERYEANYASEYEHYLYEYYFENALPDQDHPRHGDDVQDQRRNENYEYQAEYEHANYEYEAELNYYEHNDPDQDAYEYADDPHAYEYHYHDDPVQQAAAANYDNVVVRHDHAYAYLAHFYQDDVSSHDGPDDDPPPDDDDDPDDDDDDDPDDDGHAHAHPLRAGWDKDQDQAAFDWAWFADPSDRDIGTYTGHDDPSSTMTTHGWDKDFDPPVDDFDPPPDDDDDDPQVRAAPPRPRDGQFWDDPDPHDGIDTPGIDIDGVGPPPDDDDDPDPDDDDDPDDD